Protein AF-0000000075455427 (afdb_homodimer)

Secondary structure (DSSP, 8-state):
--SGGGT---S---BS-PPPPSB--HHHHHHHHHHHHHHHHHHH--PPPPSS--TTHHHHHHHHHHHHHH-HHHHHHHHHHHHHHHHHHHHHHHHHS-BSS-------HHHHHHHHS-----THHHHHTTS--SS---BSS---HHHHHHHHTT-EEEE-SSS-BTTTB-EEE--HHHH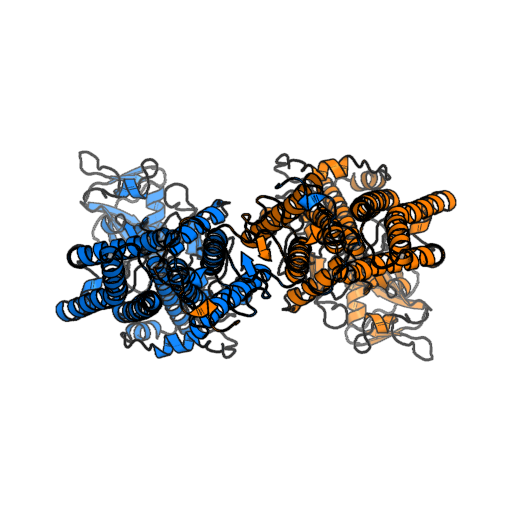HHHHHH-GGGS----HHHHHHH----HHHHHHHHHHHHHHHHHHHHHHHTTPPPPHHHHHHHHHHHHHHHHHHHTTTSPS--S-PEEE-SHHHHHHHHHHHHHSEEEEEETTTTEEEE---GGGGEEEEEGGG-----B---TT-SEEEE-TT-EEEETTEEEEE------TTHHHHH-STT--GGGSPPPTTS-EEEEHHHHHHHHHHHHHHTT-SS-SS-SSPPEE-SSS--TTTT---HHHHHHHHHHHHHHHHHHHGGGGGGTT---SSHHHHHHHHHHHHHHHHHHHHHHHHHHHHHHHHGGGGGTSSHHHHHHHHHHHHHHHHHHHHHHHHHHHHHHHHGGGGB-GGGGBPPTTGGGS--B-/--SGGGT---S---BS-PPPPSB--HHHHHHHHHHHHHHHHHHH--PPPPSS--TTHHHHHHHHHHHHHH-HHHHHHHHHHHHHHHHHHHHHHHHHS-BSS-------HHHHHHHHS-----THHHHHTTS--SS---BSS---HHHHHHHHTT-EEEE-SSS-BTTTB-EEE--HHHHHHHHHH-GGGS----HHHHHHH----HHHHHHHHHHHHHHHHHHHHHHHTTPPPPHHHHHHHHHHHHHHHHHHHTTTS-S--S-PEEE-SHHHHHHHHHHHHHSEEEEEETTTTEEEE---GGGGEEEEEGGG-----B---TT-SEEEE-TT-EEEETTEEEEE------TTHHHHH-STT--GGGSPPPTTS-EEEEHHHHHHHHHHHHHHTT-SS-SS-SS--EE-SSS--TTTT---HHHHHHHHHHHHHHHHHHHGGGGGGTT---SSHHHHHHHHHHHHHHHHHHHHHHHHHHHHHHHHGGGGGTSSHHHHHHHHHHHHHHHHHHHHHHHHHHHHHHHHGGGGB-GGGGBPPTTGGGS--B-

Radius of gyration: 35.66 Å; Cα contacts (8 Å, |Δi|>4): 1763; chains: 2; bounding box: 95×101×73 Å

Sequence (1094 aa):
MCTLAARNASAADTGPWRPDPTFRGTWGIISTCLSTLVICVWSAIHVDIPPRHQKRSFVVKVRWLIIGLFAPDVLLYTALCQAFWGWELSRNMSAGLVAEQSAASRVTWQERLWRSIRWSAGSRLKAGIGRTLTGSSIRKNAWTLTHGYYAAMGGFILDSSSTPVFGTETRLVLSHNMMAIIVKNVPDLIPDIPEDRIRQQSKSNELAKALLVLQLVYFSTSCAARLAQELPLSLLEIWTLAHALGAIFVYVIWWKKPYDIPEPTLIMGDRAHEFAAYFQVIGLPTIPIVAGIHPFSGYAEKDYLRVAPCELLEDTGIIPDEEQMTVKLLPGESIQLEGYTFAIRAKEADPFGRRVFGTTHCPWYAQERDSDGSVSISRADILRWRLAARAAARISESWWPTDVVRYTKAGGLGASEGIPSAQALTILGIFATLLIAYALPHFLGWSAAFPTPVERMLWRVGSIVVGVFPITIYAILILMFLINGCSFLVEDVNYVLFGFFSLCFPFIALYIFANMFTLVESLRQLFHLPDGAFLLPEFSAYFPHFAMCTLAARNASAADTGPWRPDPTFRGTWGIISTCLSTLVICVWSAIHVDIPPRHQKRSFVVKVRWLIIGLFAPDVLLYTALCQAFWGWELSRNMSAGLVAEQSAASRVTWQERLWRSIRWSAGSRLKAGIGRTLTGSSIRKNAWTLTHGYYAAMGGFILDSSSTPVFGTETRLVLSHNMMAIIVKNVPDLIPDIPEDRIRQQSKSNELAKALLVLQLVYFSTSCAARLAQELPLSLLEIWTLAHALGAIFVYVIWWKKPYDIPEPTLIMGDRAHEFAAYFQVIGLPTIPIVAGIHPFSGYAEKDYLRVAPCELLEDTGIIPDEEQMTVKLLPGESIQLEGYTFAIRAKEADPFGRRVFGTTHCPWYAQERDSDGSVSISRADILRWRLAARAAARISESWWPTDVVRYTKAGGLGASEGIPSAQALTILGIFATLLIAYALPHFLGWSAAFPTPVERMLWRVGSIVVGVFPITIYAILILMFLINGCSFLVEDVNYVLFGFFSLCFPFIALYIFANMFTLVESLRQLFHLPDGAFLLPEFSAYFPHFA

Organism: Phanerochaete carnosa (strain HHB-10118-sp) (NCBI:txid650164)

pLDDT: mean 81.15, std 17.14, range [20.75, 97.12]

Structure (mmCIF, N/CA/C/O backbone):
data_AF-0000000075455427-model_v1
#
loop_
_entity.id
_entity.type
_entity.pdbx_description
1 polymer 'Uncharacterized protein'
#
loop_
_atom_site.group_PDB
_atom_site.id
_atom_site.type_symbol
_atom_site.label_atom_id
_atom_site.label_alt_id
_atom_site.label_comp_id
_atom_site.label_asym_id
_atom_site.label_entity_id
_atom_site.label_seq_id
_atom_site.pdbx_PDB_ins_code
_atom_site.Cartn_x
_atom_site.Cartn_y
_atom_site.Cartn_z
_atom_site.occupancy
_atom_site.B_iso_or_equiv
_atom_site.auth_seq_id
_atom_site.auth_comp_id
_atom_site.auth_asym_id
_atom_site.auth_atom_id
_atom_site.pdbx_PDB_model_num
ATOM 1 N N . MET A 1 1 ? 1.681 57.906 9.289 1 20.75 1 MET A N 1
ATOM 2 C CA . MET A 1 1 ? 2.23 57.531 10.586 1 20.75 1 MET A CA 1
ATOM 3 C C . MET A 1 1 ? 2.721 56.094 10.57 1 20.75 1 MET A C 1
ATOM 5 O O . MET A 1 1 ? 3.23 55.594 11.57 1 20.75 1 MET A O 1
ATOM 9 N N . CYS A 1 2 ? 2.203 55.188 9.617 1 23.89 2 CYS A N 1
ATOM 10 C CA . CYS A 1 2 ? 2.406 53.781 9.258 1 23.89 2 CYS A CA 1
ATOM 11 C C . CYS A 1 2 ? 3.84 53.562 8.805 1 23.89 2 CYS A C 1
ATOM 13 O O . CYS A 1 2 ? 4.27 52.406 8.68 1 23.89 2 CYS A O 1
ATOM 15 N N . THR A 1 3 ? 4.473 54.594 8.234 1 27.95 3 THR A N 1
ATOM 16 C CA . THR A 1 3 ? 5.766 54.656 7.566 1 27.95 3 THR A CA 1
ATOM 17 C C . THR A 1 3 ? 6.902 54.531 8.578 1 27.95 3 THR A C 1
ATOM 19 O O . THR A 1 3 ? 7.996 54.094 8.242 1 27.95 3 THR A O 1
ATOM 22 N N . LEU A 1 4 ? 6.75 55.281 9.703 1 26.27 4 LEU A N 1
ATOM 23 C CA . LEU A 1 4 ? 7.852 55.594 10.609 1 26.27 4 LEU A CA 1
ATOM 24 C C . LEU A 1 4 ? 8.266 54.375 11.414 1 26.27 4 LEU A C 1
ATOM 26 O O . LEU A 1 4 ? 9.375 54.344 11.945 1 26.27 4 LEU A O 1
ATOM 30 N N . ALA A 1 5 ? 7.234 53.562 11.875 1 31.56 5 ALA A N 1
ATOM 31 C CA . ALA A 1 5 ? 7.547 52.531 12.859 1 31.56 5 ALA A CA 1
ATOM 32 C C . ALA A 1 5 ? 8.484 51.469 12.273 1 31.56 5 ALA A C 1
ATOM 34 O O . ALA A 1 5 ? 8.875 50.531 12.961 1 31.56 5 ALA A O 1
ATOM 35 N N . ALA A 1 6 ? 8.82 51.406 10.938 1 33.41 6 ALA A N 1
ATOM 36 C CA . ALA A 1 6 ? 9.711 50.5 10.219 1 33.41 6 ALA A CA 1
ATOM 37 C C . ALA A 1 6 ? 11.172 50.75 10.578 1 33.41 6 ALA A C 1
ATOM 39 O O . ALA A 1 6 ? 12.023 49.875 10.422 1 33.41 6 ALA A O 1
ATOM 40 N N . ARG A 1 7 ? 11.625 52.031 10.68 1 31.42 7 ARG A N 1
ATOM 41 C CA . ARG A 1 7 ? 13.016 52.438 10.617 1 31.42 7 ARG A CA 1
ATOM 42 C C . ARG A 1 7 ? 13.766 52.031 11.883 1 31.42 7 ARG A C 1
ATOM 44 O O . ARG A 1 7 ? 14.961 51.75 11.836 1 31.42 7 ARG A O 1
ATOM 51 N N . ASN A 1 8 ? 13.305 52.594 13.039 1 27.8 8 ASN A N 1
ATOM 52 C CA . ASN A 1 8 ? 14.164 52.562 14.219 1 27.8 8 ASN A CA 1
ATOM 53 C C . ASN A 1 8 ? 14.281 51.156 14.797 1 27.8 8 ASN A C 1
ATOM 55 O O . ASN A 1 8 ? 13.906 50.938 15.945 1 27.8 8 ASN A O 1
ATOM 59 N N . ALA A 1 9 ? 13.836 50.125 14.148 1 33.12 9 ALA A N 1
ATOM 60 C CA . ALA A 1 9 ? 14.055 48.75 14.609 1 33.12 9 ALA A CA 1
ATOM 61 C C . ALA A 1 9 ? 15.523 48.5 14.906 1 33.12 9 ALA A C 1
ATOM 63 O O . ALA A 1 9 ? 16.312 48.281 13.992 1 33.12 9 ALA A O 1
ATOM 64 N N . SER A 1 10 ? 16.219 49.375 15.719 1 31.14 10 SER A N 1
ATOM 65 C CA . SER A 1 10 ? 17.594 49.406 16.203 1 31.14 10 SER A CA 1
ATOM 66 C C . SER A 1 10 ? 18.125 48 16.453 1 31.14 10 SER A C 1
ATOM 68 O O . SER A 1 10 ? 17.828 47.094 15.672 1 31.14 10 SER A O 1
ATOM 70 N N . ALA A 1 11 ? 18.891 47.969 17.75 1 37.75 11 ALA A N 1
ATOM 71 C CA . ALA A 1 11 ? 19.719 46.906 18.328 1 37.75 11 ALA A CA 1
ATOM 72 C C . ALA A 1 11 ? 18.984 45.562 18.312 1 37.75 11 ALA A C 1
ATOM 74 O O . ALA A 1 11 ? 17.797 45.5 18.641 1 37.75 11 ALA A O 1
ATOM 75 N N . ALA A 1 12 ? 19.438 44.594 17.547 1 41.56 12 ALA A N 1
ATOM 76 C CA . ALA A 1 12 ? 19.109 43.219 17.25 1 41.56 12 ALA A CA 1
ATOM 77 C C . ALA A 1 12 ? 18.641 42.469 18.516 1 41.56 12 ALA A C 1
ATOM 79 O O . ALA A 1 12 ? 19.469 42 19.297 1 41.56 12 ALA A O 1
ATOM 80 N N . ASP A 1 13 ? 17.828 42.969 19.312 1 41.59 13 ASP A N 1
ATOM 81 C CA . ASP A 1 13 ? 17.391 42.219 20.469 1 41.59 13 ASP A CA 1
ATOM 82 C C . ASP A 1 13 ? 17.031 40.781 20.094 1 41.59 13 ASP A C 1
ATOM 84 O O . ASP A 1 13 ? 16.031 40.531 19.422 1 41.59 13 ASP A O 1
ATOM 88 N N . THR A 1 14 ? 17.953 39.969 19.562 1 53.28 14 THR A N 1
ATOM 89 C CA . THR A 1 14 ? 17.891 38.531 19.422 1 53.28 14 THR A CA 1
ATOM 90 C C . THR A 1 14 ? 17.234 37.906 20.641 1 53.28 14 THR A C 1
ATOM 92 O O . THR A 1 14 ? 17.625 38.188 21.781 1 53.28 14 THR A O 1
ATOM 95 N N . GLY A 1 15 ? 16 38 20.828 1 59.16 15 GLY A N 1
ATOM 96 C CA . GLY A 1 15 ? 15.273 37.531 22 1 59.16 15 GLY A CA 1
ATOM 97 C C . GLY A 1 15 ? 15.133 36.031 22.062 1 59.16 15 GLY A C 1
ATOM 98 O O . GLY A 1 15 ? 15.336 35.344 21.062 1 59.16 15 GLY A O 1
ATOM 99 N N . PRO A 1 16 ? 14.984 35.5 23.391 1 77.19 16 PRO A N 1
ATOM 100 C CA . PRO A 1 16 ? 14.703 34.156 23.875 1 77.19 16 PRO A CA 1
ATOM 101 C C . PRO A 1 16 ? 13.523 33.5 23.172 1 77.19 16 PRO A C 1
ATOM 103 O O . PRO A 1 16 ? 12.945 34.062 22.25 1 77.19 16 PRO A O 1
ATOM 106 N N . TRP A 1 17 ? 12.992 32.5 23.578 1 85.31 17 TRP A N 1
ATOM 107 C CA . TRP A 1 17 ? 11.828 31.719 23.156 1 85.31 17 TRP A CA 1
ATOM 108 C C . TRP A 1 17 ? 10.625 32.625 22.922 1 85.31 17 TRP A C 1
ATOM 110 O O . TRP A 1 17 ? 10.234 33.375 23.812 1 85.31 17 TRP A O 1
ATOM 120 N N . ARG A 1 18 ? 10.195 32.781 21.641 1 88.94 18 ARG A N 1
ATOM 121 C CA . ARG A 1 18 ? 8.977 33.531 21.312 1 88.94 18 ARG A CA 1
ATOM 122 C C . ARG A 1 18 ? 7.762 32.625 21.281 1 88.94 18 ARG A C 1
ATOM 124 O O . ARG A 1 18 ? 7.746 31.625 20.547 1 88.94 18 ARG A O 1
ATOM 131 N N . PRO A 1 19 ? 6.754 32.906 22.109 1 87.62 19 PRO A N 1
ATOM 132 C CA . PRO A 1 19 ? 5.566 32.062 22.156 1 87.62 19 PRO A CA 1
ATOM 133 C C . PRO A 1 19 ? 4.73 32.156 20.875 1 87.62 19 PRO A C 1
ATOM 135 O O . PRO A 1 19 ? 4.738 33.188 20.203 1 87.62 19 PRO A O 1
ATOM 138 N N . ASP A 1 20 ? 4.008 31.078 20.547 1 89.25 20 ASP A N 1
ATOM 139 C CA . ASP A 1 20 ? 3.084 31.031 19.422 1 89.25 20 ASP A CA 1
ATOM 140 C C . ASP A 1 20 ? 1.832 31.859 19.703 1 89.25 20 ASP A C 1
ATOM 142 O O . ASP A 1 20 ? 1.546 32.188 20.844 1 89.25 20 ASP A O 1
ATOM 146 N N . PRO A 1 21 ? 1.186 32.188 18.594 1 88.12 21 PRO A N 1
ATOM 147 C CA . PRO A 1 21 ? -0.039 32.938 18.797 1 88.12 21 PRO A CA 1
ATOM 148 C C . PRO A 1 21 ? -1.06 32.219 19.672 1 88.12 21 PRO A C 1
ATOM 150 O O . PRO A 1 21 ? -1.146 31 19.625 1 88.12 21 PRO A O 1
ATOM 153 N N . THR A 1 22 ? -1.813 32.969 20.359 1 88.38 22 THR A N 1
ATOM 154 C CA . THR A 1 22 ? -2.787 32.406 21.297 1 88.38 22 THR A CA 1
ATOM 155 C C . THR A 1 22 ? -4.195 32.5 20.703 1 88.38 22 THR A C 1
ATOM 157 O O . THR A 1 22 ? -5.176 32.25 21.406 1 88.38 22 THR A O 1
ATOM 160 N N . PHE A 1 23 ? -4.316 32.906 19.547 1 90.06 23 PHE A N 1
ATOM 161 C CA . PHE A 1 23 ? -5.617 33 18.891 1 90.06 23 PHE A CA 1
ATOM 162 C C . PHE A 1 23 ? -5.551 32.406 17.484 1 90.06 23 PHE A C 1
ATOM 164 O O . PHE A 1 23 ? -4.465 32.156 16.969 1 90.06 23 PHE A O 1
ATOM 171 N N . ARG A 1 24 ? -6.711 32.125 16.953 1 89.62 24 ARG A N 1
ATOM 172 C CA . ARG A 1 24 ? -6.863 31.625 15.586 1 89.62 24 ARG A CA 1
ATOM 173 C C . ARG A 1 24 ? -7.922 32.406 14.828 1 89.62 24 ARG A C 1
ATOM 175 O O . ARG A 1 24 ? -8.758 33.094 15.438 1 89.62 24 ARG A O 1
ATOM 182 N N . GLY A 1 25 ? -7.746 32.375 13.547 1 90.94 25 GLY A N 1
ATOM 183 C CA . GLY A 1 25 ? -8.734 33.062 12.719 1 90.94 25 GLY A CA 1
ATOM 184 C C . GLY A 1 25 ? -9.812 32.125 12.195 1 90.94 25 GLY A C 1
ATOM 185 O O . GLY A 1 25 ? -9.852 30.938 12.57 1 90.94 25 GLY A O 1
ATOM 186 N N . THR A 1 26 ? -10.727 32.688 11.406 1 92.69 26 THR A N 1
ATOM 187 C CA . THR A 1 26 ? -11.812 31.906 10.812 1 92.69 26 THR A CA 1
ATOM 188 C C . THR A 1 26 ? -11.266 30.812 9.906 1 92.69 26 THR A C 1
ATOM 190 O O . THR A 1 26 ? -11.734 29.672 9.938 1 92.69 26 THR A O 1
ATOM 193 N N . TRP A 1 27 ? -10.258 31.125 9.188 1 90.94 27 TRP A N 1
ATOM 194 C CA . TRP A 1 27 ? -9.656 30.141 8.305 1 90.94 27 TRP A CA 1
ATOM 195 C C . TRP A 1 27 ? -9.008 29.016 9.102 1 90.94 27 TRP A C 1
ATOM 197 O O . TRP A 1 27 ? -9.062 27.844 8.695 1 90.94 27 TRP A O 1
ATOM 207 N N . GLY A 1 28 ? -8.406 29.375 10.141 1 90.75 28 GLY A N 1
ATOM 208 C CA . GLY A 1 28 ? -7.809 28.359 10.992 1 90.75 28 GLY A CA 1
ATOM 209 C C . GLY A 1 28 ? -8.805 27.312 11.469 1 90.75 28 GLY A C 1
ATOM 210 O O . GLY A 1 28 ? -8.492 26.125 11.508 1 90.75 28 GLY A O 1
ATOM 211 N N . ILE A 1 29 ? -9.969 27.766 11.773 1 93.31 29 ILE A N 1
ATOM 212 C CA . ILE A 1 29 ? -11.023 26.859 12.211 1 93.31 29 ILE A CA 1
ATOM 213 C C . ILE A 1 29 ? -11.453 25.984 11.039 1 93.31 29 ILE A C 1
ATOM 215 O O . ILE A 1 29 ? -11.539 24.75 11.18 1 93.31 29 ILE A O 1
ATOM 219 N N . ILE A 1 30 ? -11.625 26.594 9.867 1 93.75 30 ILE A N 1
ATOM 220 C CA . ILE A 1 30 ? -12.094 25.875 8.688 1 93.75 30 ILE A CA 1
ATOM 221 C C . ILE A 1 30 ? -11.055 24.828 8.281 1 93.75 30 ILE A C 1
ATOM 223 O O . ILE A 1 30 ? -11.391 23.656 8.062 1 93.75 30 ILE A O 1
ATOM 227 N N . SER A 1 31 ? -9.812 25.203 8.227 1 91.81 31 SER A N 1
ATOM 228 C CA . SER A 1 31 ? -8.75 24.344 7.73 1 91.81 31 SER A CA 1
ATOM 229 C C . SER A 1 31 ? -8.516 23.156 8.672 1 91.81 31 SER A C 1
ATOM 231 O O . SER A 1 31 ? -8.312 22.031 8.219 1 91.81 31 SER A O 1
ATOM 233 N N . THR A 1 32 ? -8.539 23.391 9.922 1 92.25 32 THR A N 1
ATOM 234 C CA . THR A 1 32 ? -8.336 22.312 10.891 1 92.25 32 THR A CA 1
ATOM 235 C C . THR A 1 32 ? -9.484 21.312 10.836 1 92.25 32 THR A C 1
ATOM 237 O O . THR A 1 32 ? -9.258 20.109 10.875 1 92.25 32 THR A O 1
ATOM 240 N N . CYS A 1 33 ? -10.648 21.812 10.734 1 94.81 33 CYS A N 1
ATOM 241 C CA . CYS A 1 33 ? -11.812 20.922 10.664 1 94.81 33 CYS A CA 1
ATOM 242 C C . CYS A 1 33 ? -11.82 20.141 9.352 1 94.81 33 CYS A C 1
ATOM 244 O O . CYS A 1 33 ? -12.047 18.938 9.352 1 94.81 33 CYS A O 1
ATOM 246 N N . LEU A 1 34 ? -11.547 20.859 8.281 1 92.69 34 LEU A N 1
ATOM 247 C CA . LEU A 1 34 ? -11.547 20.203 6.98 1 92.69 34 LEU A CA 1
ATOM 248 C C . LEU A 1 34 ? -10.461 19.125 6.906 1 92.69 34 LEU A C 1
ATOM 250 O O . LEU A 1 34 ? -10.703 18.031 6.414 1 92.69 34 LEU A O 1
ATOM 254 N N . SER A 1 35 ? -9.266 19.469 7.371 1 91.44 35 SER A N 1
ATOM 255 C CA . SER A 1 35 ? -8.172 18.5 7.344 1 91.44 35 SER A CA 1
ATOM 256 C C . SER A 1 35 ? -8.484 17.297 8.219 1 91.44 35 SER A C 1
ATOM 258 O O . SER A 1 35 ? -8.219 16.156 7.828 1 91.44 35 SER A O 1
ATOM 260 N N . THR A 1 36 ? -9.062 17.531 9.328 1 93.31 36 THR A N 1
ATOM 261 C CA . THR A 1 36 ? -9.43 16.438 10.219 1 93.31 36 THR A CA 1
ATOM 262 C C . THR A 1 36 ? -10.469 15.539 9.562 1 93.31 36 THR A C 1
ATOM 264 O O . THR A 1 36 ? -10.352 14.32 9.594 1 93.31 36 THR A O 1
ATOM 267 N N . LEU A 1 37 ? -11.406 16.188 8.945 1 94.06 37 LEU A N 1
ATOM 268 C CA . LEU A 1 37 ? -12.477 15.43 8.297 1 94.06 37 LEU A CA 1
ATOM 269 C C . LEU A 1 37 ? -11.922 14.57 7.168 1 94.06 37 LEU A C 1
ATOM 271 O O . LEU A 1 37 ? -12.211 13.367 7.102 1 94.06 37 LEU A O 1
ATOM 275 N N . VAL A 1 38 ? -11.141 15.117 6.367 1 91.5 38 VAL A N 1
ATOM 276 C CA . VAL A 1 38 ? -10.625 14.422 5.191 1 91.5 38 VAL A CA 1
ATOM 277 C C . VAL A 1 38 ? -9.711 13.281 5.629 1 91.5 38 VAL A C 1
ATOM 279 O O . VAL A 1 38 ? -9.82 12.164 5.121 1 91.5 38 VAL A O 1
ATOM 282 N N . ILE A 1 39 ? -8.859 13.508 6.605 1 90.62 39 ILE A N 1
ATOM 283 C CA . ILE A 1 39 ? -7.918 12.5 7.062 1 90.62 39 ILE A CA 1
ATOM 284 C C . ILE A 1 39 ? -8.672 11.344 7.727 1 90.62 39 ILE A C 1
ATOM 286 O O . ILE A 1 39 ? -8.383 10.18 7.465 1 90.62 39 ILE A O 1
ATOM 290 N N . CYS A 1 40 ? -9.633 11.68 8.461 1 91.88 40 CYS A N 1
ATOM 291 C CA . CYS A 1 40 ? -10.367 10.648 9.18 1 91.88 40 CYS A CA 1
ATOM 292 C C . CYS A 1 40 ? -11.195 9.797 8.227 1 91.88 40 CYS A C 1
ATOM 294 O O . CYS A 1 40 ? -11.133 8.57 8.273 1 91.88 40 CYS A O 1
ATOM 296 N N . VAL A 1 41 ? -11.906 10.445 7.363 1 93.31 41 VAL A N 1
ATOM 297 C CA . VAL A 1 41 ? -12.805 9.711 6.477 1 93.31 41 VAL A CA 1
ATOM 298 C C . VAL A 1 41 ? -11.992 8.945 5.441 1 93.31 41 VAL A C 1
ATOM 300 O O . VAL A 1 41 ? -12.25 7.766 5.188 1 93.31 41 VAL A O 1
ATOM 303 N N . TRP A 1 42 ? -11.008 9.516 4.93 1 91.12 42 TRP A N 1
ATOM 304 C CA . TRP A 1 42 ? -10.18 8.852 3.926 1 91.12 42 TRP A CA 1
ATOM 305 C C . TRP A 1 42 ? -9.539 7.594 4.496 1 91.12 42 TRP A C 1
ATOM 307 O O . TRP A 1 42 ? -9.477 6.562 3.824 1 91.12 42 TRP A O 1
ATOM 317 N N . SER A 1 43 ? -9.07 7.695 5.699 1 89.69 43 SER A N 1
ATOM 318 C CA . SER A 1 43 ? -8.359 6.578 6.32 1 89.69 43 SER A CA 1
ATOM 319 C C . SER A 1 43 ? -9.32 5.438 6.66 1 89.69 43 SER A C 1
ATOM 321 O O . SER A 1 43 ? -8.906 4.277 6.715 1 89.69 43 SER A O 1
ATOM 323 N N . ALA A 1 44 ? -10.516 5.773 6.824 1 91.19 44 ALA A N 1
ATOM 324 C CA . ALA A 1 44 ? -11.484 4.762 7.215 1 91.19 44 ALA A CA 1
ATOM 325 C C . ALA A 1 44 ? -12.016 4.004 6 1 91.19 44 ALA A C 1
ATOM 327 O O . ALA A 1 44 ? -12.5 2.879 6.121 1 91.19 44 ALA A O 1
ATOM 328 N N . ILE A 1 45 ? -11.891 4.559 4.871 1 91.19 45 ILE A N 1
ATOM 329 C CA . ILE A 1 45 ? -12.523 4.008 3.678 1 91.19 45 ILE A CA 1
ATOM 330 C C . ILE A 1 45 ? -11.656 2.889 3.105 1 91.19 45 ILE A C 1
ATOM 332 O O . ILE A 1 45 ? -10.492 3.109 2.768 1 91.19 45 ILE A O 1
ATOM 336 N N . HIS A 1 46 ? -12.156 1.734 3.109 1 90.44 46 HIS A N 1
ATOM 337 C CA . HIS A 1 46 ? -11.609 0.581 2.4 1 90.44 46 HIS A CA 1
ATOM 338 C C . HIS A 1 46 ? -12.453 0.235 1.179 1 90.44 46 HIS A C 1
ATOM 340 O O . HIS A 1 46 ? -13.562 -0.293 1.313 1 90.44 46 HIS A O 1
ATOM 346 N N . VAL A 1 47 ? -11.961 0.494 0.068 1 88.81 47 VAL A N 1
ATOM 347 C CA . VAL A 1 47 ? -12.75 0.305 -1.146 1 88.81 47 VAL A CA 1
ATOM 348 C C . VAL A 1 47 ? -12.742 -1.169 -1.545 1 88.81 47 VAL A C 1
ATOM 350 O O . VAL A 1 47 ? -11.797 -1.897 -1.232 1 88.81 47 VAL A O 1
ATOM 353 N N . ASP A 1 48 ? -13.789 -1.542 -2.201 1 89.62 48 ASP A N 1
ATOM 354 C CA . ASP A 1 48 ? -13.898 -2.908 -2.707 1 89.62 48 ASP A CA 1
ATOM 355 C C . ASP A 1 48 ? -12.93 -3.139 -3.867 1 89.62 48 ASP A C 1
ATOM 357 O O . ASP A 1 48 ? -12.438 -2.186 -4.473 1 89.62 48 ASP A O 1
ATOM 361 N N . ILE A 1 49 ? -12.703 -4.422 -4.156 1 88.75 49 ILE A N 1
ATOM 362 C CA . ILE A 1 49 ? -11.734 -4.805 -5.18 1 88.75 49 ILE A CA 1
ATOM 363 C C . ILE A 1 49 ? -12.383 -4.707 -6.562 1 88.75 49 ILE A C 1
ATOM 365 O O . ILE A 1 49 ? -13.438 -5.293 -6.801 1 88.75 49 ILE A O 1
ATOM 369 N N . PRO A 1 50 ? -11.797 -3.924 -7.414 1 82.94 50 PRO A N 1
ATOM 370 C CA . PRO A 1 50 ? -12.32 -3.914 -8.781 1 82.94 50 PRO A CA 1
ATOM 371 C C . PRO A 1 50 ? -12.078 -5.23 -9.516 1 82.94 50 PRO A C 1
ATOM 373 O O . PRO A 1 50 ? -11.078 -5.902 -9.266 1 82.94 50 PRO A O 1
ATOM 376 N N . PRO A 1 51 ? -13.008 -5.602 -10.375 1 78.5 51 PRO A N 1
ATOM 377 C CA . PRO A 1 51 ? -12.828 -6.863 -11.094 1 78.5 51 PRO A CA 1
ATOM 378 C C . PRO A 1 51 ? -11.555 -6.879 -11.945 1 78.5 51 PRO A C 1
ATOM 380 O O . PRO A 1 51 ? -10.938 -7.93 -12.117 1 78.5 51 PRO A O 1
ATOM 383 N N . ARG A 1 52 ? -11.258 -5.715 -12.555 1 74.94 52 ARG A N 1
ATOM 384 C CA . ARG A 1 52 ? -10.016 -5.598 -13.312 1 74.94 52 ARG A CA 1
ATOM 385 C C . ARG A 1 52 ? -9.188 -4.41 -12.828 1 74.94 52 ARG A C 1
ATOM 387 O O . ARG A 1 52 ? -9.734 -3.434 -12.312 1 74.94 52 ARG A O 1
ATOM 394 N N . HIS A 1 53 ? -7.863 -4.715 -12.852 1 63.56 53 HIS A N 1
ATOM 395 C CA . HIS A 1 53 ? -6.965 -3.66 -12.398 1 63.56 53 HIS A CA 1
ATOM 396 C C . HIS A 1 53 ? -7.191 -2.369 -13.172 1 63.56 53 HIS A C 1
ATOM 398 O O . HIS A 1 53 ? -7.191 -2.375 -14.406 1 63.56 53 HIS A O 1
ATOM 404 N N . GLN A 1 54 ? -7.957 -1.434 -12.719 1 59.97 54 GLN A N 1
ATOM 405 C CA . GLN A 1 54 ? -8.094 -0.167 -13.43 1 59.97 54 GLN A CA 1
ATOM 406 C C . GLN A 1 54 ? -7.648 1.004 -12.562 1 59.97 54 GLN A C 1
ATOM 408 O O . GLN A 1 54 ? -7.672 0.917 -11.328 1 59.97 54 GLN A O 1
ATOM 413 N N . LYS A 1 55 ? -6.879 2.039 -13.125 1 56.94 55 LYS A N 1
ATOM 414 C CA . LYS A 1 55 ? -6.57 3.348 -12.555 1 56.94 55 LYS A CA 1
ATOM 415 C C . LYS A 1 55 ? -7.77 3.92 -11.805 1 56.94 55 LYS A C 1
ATOM 417 O O . LYS A 1 55 ? -7.617 4.812 -10.969 1 56.94 55 LYS A O 1
ATOM 422 N N . ARG A 1 56 ? -8.812 3.223 -11.812 1 61 56 ARG A N 1
ATOM 423 C CA . ARG A 1 56 ? -10.117 3.713 -11.375 1 61 56 ARG A CA 1
ATOM 424 C C . ARG A 1 56 ? -10.281 3.57 -9.867 1 61 56 ARG A C 1
ATOM 426 O O . ARG A 1 56 ? -11.18 4.18 -9.273 1 61 56 ARG A O 1
ATOM 433 N N . SER A 1 57 ? -9.234 3.041 -9.203 1 73.12 57 SER A N 1
ATOM 434 C CA . SER A 1 57 ? -9.422 2.811 -7.773 1 73.12 57 SER A CA 1
ATOM 435 C C . SER A 1 57 ? -9.367 4.117 -6.992 1 73.12 57 SER A C 1
ATOM 437 O O . SER A 1 57 ? -10.102 4.297 -6.02 1 73.12 57 SER A O 1
ATOM 439 N N . PHE A 1 58 ? -8.758 5.152 -7.602 1 76.81 58 PHE A N 1
ATOM 440 C CA . PHE A 1 58 ? -8.656 6.43 -6.902 1 76.81 58 PHE A CA 1
ATOM 441 C C . PHE A 1 58 ? -9.969 7.199 -6.98 1 76.81 58 PHE A C 1
ATOM 443 O O . PHE A 1 58 ? -10.406 7.785 -5.992 1 76.81 58 PHE A O 1
ATOM 450 N N . VAL A 1 59 ? -10.57 7.152 -8.086 1 83.06 59 VAL A N 1
ATOM 451 C CA . VAL A 1 59 ? -11.828 7.863 -8.297 1 83.06 59 VAL A CA 1
ATOM 452 C C . VAL A 1 59 ? -12.914 7.262 -7.414 1 83.06 59 VAL A C 1
ATOM 454 O O . VAL A 1 59 ? -13.734 7.988 -6.84 1 83.06 59 VAL A O 1
ATOM 457 N N . VAL A 1 60 ? -12.906 5.988 -7.316 1 86 60 VAL A N 1
ATOM 458 C CA . VAL A 1 60 ? -13.891 5.309 -6.477 1 86 60 VAL A CA 1
ATOM 459 C C . VAL A 1 60 ? -13.688 5.707 -5.016 1 86 60 VAL A C 1
ATOM 461 O O . VAL A 1 60 ? -14.648 5.949 -4.293 1 86 60 VAL A O 1
ATOM 464 N N . LYS A 1 61 ? -12.492 5.844 -4.648 1 87.81 61 LYS A N 1
ATOM 465 C CA . LYS A 1 61 ? -12.203 6.215 -3.266 1 87.81 61 LYS A CA 1
ATOM 466 C C . LYS A 1 61 ? -12.625 7.656 -2.984 1 87.81 61 LYS A C 1
ATOM 468 O O . LYS A 1 61 ? -13.117 7.961 -1.896 1 87.81 61 LYS A O 1
ATOM 473 N N . VAL A 1 62 ? -12.438 8.539 -3.941 1 89.88 62 VAL A N 1
ATOM 474 C CA . VAL A 1 62 ? -12.859 9.93 -3.803 1 89.88 62 VAL A CA 1
ATOM 475 C C . VAL A 1 62 ? -14.375 10 -3.693 1 89.88 62 VAL A C 1
ATOM 477 O O . VAL A 1 62 ? -14.914 10.789 -2.908 1 89.88 62 VAL A O 1
ATOM 480 N N . ARG A 1 63 ? -15 9.195 -4.449 1 89.75 63 ARG A N 1
ATOM 481 C CA . ARG A 1 63 ? -16.453 9.156 -4.363 1 89.75 63 ARG A CA 1
ATOM 482 C C . ARG A 1 63 ? -16.906 8.711 -2.975 1 89.75 63 ARG A C 1
ATOM 484 O O . ARG A 1 63 ? -17.844 9.289 -2.404 1 89.75 63 ARG A O 1
ATOM 491 N N . TRP A 1 64 ? -16.234 7.766 -2.455 1 91.06 64 TRP A N 1
ATOM 492 C CA . TRP A 1 64 ? -16.578 7.289 -1.119 1 91.06 64 TRP A CA 1
ATOM 493 C C . TRP A 1 64 ? -16.234 8.336 -0.064 1 91.06 64 TRP A C 1
ATOM 495 O O . TRP A 1 64 ? -16.906 8.438 0.965 1 91.06 64 TRP A O 1
ATOM 505 N N . LEU A 1 65 ? -15.164 9.102 -0.356 1 93.12 65 LEU A N 1
ATOM 506 C CA . LEU A 1 65 ? -14.844 10.211 0.54 1 93.12 65 LEU A CA 1
ATOM 507 C C . LEU A 1 65 ? -15.992 11.211 0.594 1 93.12 65 LEU A C 1
ATOM 509 O O . LEU A 1 65 ? -16.391 11.648 1.677 1 93.12 65 LEU A O 1
ATOM 513 N N . ILE A 1 66 ? -16.516 11.508 -0.514 1 92.75 66 ILE A N 1
ATOM 514 C CA . ILE A 1 66 ? -17.625 12.453 -0.604 1 92.75 66 ILE A CA 1
ATOM 515 C C . ILE A 1 66 ? -18.859 11.883 0.105 1 92.75 66 ILE A C 1
ATOM 517 O O . ILE A 1 66 ? -19.516 12.578 0.875 1 92.75 66 ILE A O 1
ATOM 521 N N . ILE A 1 67 ? -19.047 10.641 -0.065 1 91.56 67 ILE A N 1
ATOM 522 C CA . ILE A 1 67 ? -20.172 9.992 0.591 1 91.56 67 ILE A CA 1
ATOM 523 C C . ILE A 1 67 ? -19.953 9.984 2.102 1 91.56 67 ILE A C 1
ATOM 525 O O . ILE A 1 67 ? -20.891 10.25 2.873 1 91.56 67 ILE A O 1
ATOM 529 N N . GLY A 1 68 ? -18.781 9.711 2.473 1 91.31 68 GLY A N 1
ATOM 530 C CA . GLY A 1 68 ? -18.484 9.688 3.895 1 91.31 68 GLY A CA 1
ATOM 531 C C . GLY A 1 68 ? -18.641 11.047 4.555 1 91.31 68 GLY A C 1
ATOM 532 O O . GLY A 1 68 ? -19 11.133 5.734 1 91.31 68 GLY A O 1
ATOM 533 N N . LEU A 1 69 ? -18.422 12.055 3.754 1 91.12 69 LEU A N 1
ATOM 534 C CA . LEU A 1 69 ? -18.531 13.414 4.285 1 91.12 69 LEU A CA 1
ATOM 535 C C . LEU A 1 69 ? -19.984 13.867 4.348 1 91.12 69 LEU A C 1
ATOM 537 O O . LEU A 1 69 ? -20.391 14.523 5.305 1 91.12 69 LEU A O 1
ATOM 541 N N . PHE A 1 70 ? -20.797 13.43 3.432 1 90.81 70 PHE A N 1
ATOM 542 C CA . PHE A 1 70 ? -22.141 13.977 3.344 1 90.81 70 PHE A CA 1
ATOM 543 C C . PHE A 1 70 ? -23.172 12.953 3.824 1 90.81 70 PHE A C 1
ATOM 545 O O . PHE A 1 70 ? -24.297 13.32 4.184 1 90.81 70 PHE A O 1
ATOM 552 N N . ALA A 1 71 ? -22.766 11.742 3.744 1 91.31 71 ALA A N 1
ATOM 553 C CA . ALA A 1 71 ? -23.672 10.68 4.18 1 91.31 71 ALA A CA 1
ATOM 554 C C . ALA A 1 71 ? -22.906 9.602 4.945 1 91.31 71 ALA A C 1
ATOM 556 O O . ALA A 1 71 ? -22.859 8.445 4.516 1 91.31 71 ALA A O 1
ATOM 557 N N . PRO A 1 72 ? -22.438 9.953 6.133 1 91.88 72 PRO A N 1
ATOM 558 C CA . PRO A 1 72 ? -21.656 8.984 6.906 1 91.88 72 PRO A CA 1
ATOM 559 C C . PRO A 1 72 ? -22.469 7.754 7.297 1 91.88 72 PRO A C 1
ATOM 561 O O . PRO A 1 72 ? -21.906 6.676 7.5 1 91.88 72 PRO A O 1
ATOM 564 N N . ASP A 1 73 ? -23.812 7.91 7.352 1 92.31 73 ASP A N 1
ATOM 565 C CA . ASP A 1 73 ? -24.688 6.789 7.703 1 92.31 73 ASP A CA 1
ATOM 566 C C . ASP A 1 73 ? -24.656 5.711 6.625 1 92.31 73 ASP A C 1
ATOM 568 O O . ASP A 1 73 ? -24.688 4.516 6.93 1 92.31 73 ASP A O 1
ATOM 572 N N . VAL A 1 74 ? -24.516 6.133 5.387 1 91.12 74 VAL A N 1
ATOM 573 C CA . VAL A 1 74 ? -24.438 5.18 4.285 1 91.12 74 VAL A CA 1
ATOM 574 C C . VAL A 1 74 ? -23.141 4.387 4.379 1 91.12 74 VAL A C 1
ATOM 576 O O . VAL A 1 74 ? -23.141 3.166 4.195 1 91.12 74 VAL A O 1
ATOM 579 N N . LEU A 1 75 ? -22.125 5.07 4.633 1 93.12 75 LEU A N 1
ATOM 580 C CA . LEU A 1 75 ? -20.828 4.414 4.789 1 93.12 75 LEU A CA 1
ATOM 581 C C . LEU A 1 75 ? -20.859 3.439 5.961 1 93.12 75 LEU A C 1
ATOM 583 O O . LEU A 1 75 ? -20.375 2.312 5.844 1 93.12 75 LEU A O 1
ATOM 587 N N . LEU A 1 76 ? -21.406 3.887 7.008 1 94.25 76 LEU A N 1
ATOM 588 C CA . LEU A 1 76 ? -21.5 3.051 8.203 1 94.25 76 LEU A CA 1
ATOM 589 C C . LEU A 1 76 ? -22.359 1.818 7.941 1 94.25 76 LEU A C 1
ATOM 591 O O . LEU A 1 76 ? -22 0.71 8.344 1 94.25 76 LEU A O 1
ATOM 595 N N . TYR A 1 77 ? -23.391 2.01 7.266 1 91.94 77 TYR A N 1
ATOM 596 C CA . TYR A 1 77 ? -24.281 0.895 6.941 1 91.94 77 TYR A CA 1
ATOM 597 C C . TYR A 1 77 ? -23.578 -0.122 6.051 1 91.94 77 TYR A C 1
ATOM 599 O O . TYR A 1 77 ? -23.688 -1.33 6.273 1 91.94 77 TYR A O 1
ATOM 607 N N . THR A 1 78 ? -22.938 0.349 5.066 1 91.81 78 THR A N 1
ATOM 608 C CA . THR A 1 78 ? -22.203 -0.53 4.172 1 91.81 78 THR A CA 1
ATOM 609 C C . THR A 1 78 ? -21.141 -1.322 4.945 1 91.81 78 THR A C 1
ATOM 611 O O . THR A 1 78 ? -20.984 -2.523 4.723 1 91.81 78 THR A O 1
ATOM 614 N N . ALA A 1 79 ? -20.5 -0.655 5.832 1 93.38 79 ALA A N 1
ATOM 615 C CA . ALA A 1 79 ? -19.469 -1.317 6.633 1 93.38 79 ALA A CA 1
ATOM 616 C C . ALA A 1 79 ? -20.078 -2.42 7.496 1 93.38 79 ALA A C 1
ATOM 618 O O . ALA A 1 79 ? -19.516 -3.51 7.609 1 93.38 79 ALA A O 1
ATOM 619 N N . LEU A 1 80 ? -21.203 -2.148 8.062 1 91.94 80 LEU A N 1
ATOM 620 C CA . LEU A 1 80 ? -21.859 -3.123 8.93 1 91.94 80 LEU A CA 1
ATOM 621 C C . LEU A 1 80 ? -22.344 -4.328 8.125 1 91.94 80 LEU A C 1
ATOM 623 O O . LEU A 1 80 ? -22.203 -5.469 8.562 1 91.94 80 LEU A O 1
ATOM 627 N N . CYS A 1 81 ? -22.828 -4.051 6.969 1 90.19 81 CYS A N 1
ATOM 628 C CA . CYS A 1 81 ? -23.266 -5.148 6.113 1 90.19 81 CYS A CA 1
ATOM 629 C C . CYS A 1 81 ? -22.109 -6.043 5.719 1 90.19 81 CYS A C 1
ATOM 631 O O . CYS A 1 81 ? -22.188 -7.266 5.824 1 90.19 81 CYS A O 1
ATOM 633 N N . GLN A 1 82 ? -21.109 -5.438 5.352 1 90.5 82 GLN A N 1
ATOM 634 C CA . GLN A 1 82 ? -19.938 -6.211 4.93 1 90.5 82 GLN A CA 1
ATOM 635 C C . GLN A 1 82 ? -19.344 -6.977 6.102 1 90.5 82 GLN A C 1
ATOM 637 O O . GLN A 1 82 ? -18.828 -8.086 5.93 1 90.5 82 GLN A O 1
ATOM 642 N N . ALA A 1 83 ? -19.391 -6.344 7.242 1 90.75 83 ALA A N 1
ATOM 643 C CA . ALA A 1 83 ? -18.906 -7.031 8.438 1 90.75 83 ALA A CA 1
ATOM 644 C C . ALA A 1 83 ? -19.75 -8.273 8.727 1 90.75 83 ALA A C 1
ATOM 646 O O . ALA A 1 83 ? -19.203 -9.328 9.062 1 90.75 83 ALA A O 1
ATOM 647 N N . PHE A 1 84 ? -21 -8.133 8.586 1 88.5 84 PHE A N 1
ATOM 648 C CA . PHE A 1 84 ? -21.906 -9.258 8.82 1 88.5 84 PHE A CA 1
ATOM 649 C C . PHE A 1 84 ? -21.656 -10.375 7.812 1 88.5 84 PHE A C 1
ATOM 651 O O . PHE A 1 84 ? -21.547 -11.539 8.188 1 88.5 84 PHE A O 1
ATOM 658 N N . TRP A 1 85 ? -21.562 -10 6.555 1 88.81 85 TRP A N 1
ATOM 659 C CA . TRP A 1 85 ? -21.328 -10.992 5.516 1 88.81 85 TRP A CA 1
ATOM 660 C C . TRP A 1 85 ? -19.984 -11.68 5.719 1 88.81 85 TRP A C 1
ATOM 662 O O . TRP A 1 85 ? -19.891 -12.906 5.578 1 88.81 85 TRP A O 1
ATOM 672 N N . GLY A 1 86 ? -19.016 -10.859 5.973 1 88.5 86 GLY A N 1
ATOM 673 C CA . GLY A 1 86 ? -17.703 -11.43 6.23 1 88.5 86 GLY A CA 1
ATOM 674 C C . GLY A 1 86 ? -17.703 -12.398 7.395 1 88.5 86 GLY A C 1
ATOM 675 O O . GLY A 1 86 ? -17.094 -13.469 7.312 1 88.5 86 GLY A O 1
ATOM 676 N N . TRP A 1 87 ? -18.328 -12.023 8.391 1 87.62 87 TRP A N 1
ATOM 677 C CA . TRP A 1 87 ? -18.406 -12.867 9.578 1 87.62 87 TRP A CA 1
ATOM 678 C C . TRP A 1 87 ? -19.172 -14.156 9.273 1 87.62 87 TRP A C 1
ATOM 680 O O . TRP A 1 87 ? -18.734 -15.242 9.664 1 87.62 87 TRP A O 1
ATOM 690 N N . GLU A 1 88 ? -20.25 -14.062 8.641 1 85.88 88 GLU A N 1
ATOM 691 C CA . GLU A 1 88 ? -21.047 -15.234 8.305 1 85.88 88 GLU A CA 1
ATOM 692 C C . GLU A 1 88 ? -20.266 -16.203 7.422 1 85.88 88 GLU A C 1
ATOM 694 O O . GLU A 1 88 ? -20.312 -17.422 7.645 1 85.88 88 GLU A O 1
ATOM 699 N N . LEU A 1 89 ? -19.641 -15.656 6.477 1 86.31 89 LEU A N 1
ATOM 700 C CA . LEU A 1 89 ? -18.859 -16.5 5.582 1 86.31 89 LEU A CA 1
ATOM 701 C C . LEU A 1 89 ? -17.719 -17.172 6.336 1 86.31 89 LEU A C 1
ATOM 703 O O . LEU A 1 89 ? -17.438 -18.359 6.102 1 86.31 89 LEU A O 1
ATOM 707 N N . SER A 1 90 ? -17.047 -16.406 7.141 1 86.81 90 SER A N 1
ATOM 708 C CA . SER A 1 90 ? -15.945 -16.969 7.922 1 86.81 90 SER A CA 1
ATOM 709 C C . SER A 1 90 ? -16.438 -18.109 8.82 1 86.81 90 SER A C 1
ATOM 711 O O . SER A 1 90 ? -15.766 -19.125 8.945 1 86.81 90 SER A O 1
ATOM 713 N N . ARG A 1 91 ? -17.547 -17.984 9.359 1 82.31 91 ARG A N 1
ATOM 714 C CA . ARG A 1 91 ? -18.125 -19.016 10.227 1 82.31 91 ARG A CA 1
ATOM 715 C C . ARG A 1 91 ? -18.531 -20.25 9.422 1 82.31 91 ARG A C 1
ATOM 717 O O . ARG A 1 91 ? -18.234 -21.375 9.828 1 82.31 91 ARG A O 1
ATOM 724 N N . ASN A 1 92 ? -19.188 -20.016 8.367 1 79.44 92 ASN A N 1
ATOM 725 C CA . ASN A 1 92 ? -19.641 -21.125 7.523 1 79.44 92 ASN A CA 1
ATOM 726 C C . ASN A 1 92 ? -18.469 -21.906 6.953 1 79.44 92 ASN A C 1
ATOM 728 O O . ASN A 1 92 ? -18.516 -23.141 6.871 1 79.44 92 ASN A O 1
ATOM 732 N N . MET A 1 93 ? -17.484 -21.141 6.574 1 80.75 93 MET A N 1
ATOM 733 C CA . MET A 1 93 ? -16.312 -21.797 5.996 1 80.75 93 MET A CA 1
ATOM 734 C C . MET A 1 93 ? -15.547 -22.578 7.059 1 80.75 93 MET A C 1
ATOM 736 O O . MET A 1 93 ? -15.055 -23.672 6.793 1 80.75 93 MET A O 1
ATOM 740 N N . SER A 1 94 ? -15.398 -21.984 8.156 1 76 94 SER A N 1
ATOM 741 C CA . SER A 1 94 ? -14.695 -22.672 9.234 1 76 94 SER A CA 1
ATOM 742 C C . SER A 1 94 ? -15.43 -23.938 9.672 1 76 94 SER A C 1
ATOM 744 O O . SER A 1 94 ? -14.812 -24.906 10.102 1 76 94 SER A O 1
ATOM 746 N N . ALA A 1 95 ? -16.672 -23.906 9.602 1 69.75 95 ALA A N 1
ATOM 747 C CA . ALA A 1 95 ? -17.484 -25.062 9.977 1 69.75 95 ALA A CA 1
ATOM 748 C C . ALA A 1 95 ? -17.406 -26.141 8.906 1 69.75 95 ALA A C 1
ATOM 750 O O . ALA A 1 95 ? -17.422 -27.328 9.219 1 69.75 95 ALA A O 1
ATOM 751 N N . GLY A 1 96 ? -17.281 -25.656 7.734 1 62.88 96 GLY A N 1
ATOM 752 C CA . GLY A 1 96 ? -17.266 -26.609 6.633 1 62.88 96 GLY A CA 1
ATOM 753 C C . GLY A 1 96 ? -15.867 -27.141 6.324 1 62.88 96 GLY A C 1
ATOM 754 O O . GLY A 1 96 ? -15.719 -28.25 5.836 1 62.88 96 GLY A O 1
ATOM 755 N N . LEU A 1 97 ? -14.867 -26.25 6.406 1 61.62 97 LEU A N 1
ATOM 756 C CA . LEU A 1 97 ? -13.516 -26.594 6.004 1 61.62 97 LEU A CA 1
ATOM 757 C C . LEU A 1 97 ? -12.641 -26.875 7.223 1 61.62 97 LEU A C 1
ATOM 759 O O . LEU A 1 97 ? -12.453 -26 8.07 1 61.62 97 LEU A O 1
ATOM 763 N N . VAL A 1 98 ? -12.633 -28.172 7.781 1 54.34 98 VAL A N 1
ATOM 764 C CA . VAL A 1 98 ? -11.797 -28.516 8.922 1 54.34 98 VAL A CA 1
ATOM 765 C C . VAL A 1 98 ? -10.328 -28.25 8.586 1 54.34 98 VAL A C 1
ATOM 767 O O . VAL A 1 98 ? -9.82 -28.719 7.566 1 54.34 98 VAL A O 1
ATOM 770 N N . ALA A 1 99 ? -9.766 -27.078 8.906 1 55.59 99 ALA A N 1
ATOM 771 C CA . ALA A 1 99 ? -8.336 -26.812 8.719 1 55.59 99 ALA A CA 1
ATOM 772 C C . ALA A 1 99 ? -7.496 -27.688 9.648 1 55.59 99 ALA A C 1
ATOM 774 O O . ALA A 1 99 ? -7.93 -28.031 10.75 1 55.59 99 ALA A O 1
ATOM 775 N N . GLU A 1 100 ? -6.477 -28.469 9.156 1 51 100 GLU A N 1
ATOM 776 C CA . GLU A 1 100 ? -5.578 -29.234 10.016 1 51 100 GLU A CA 1
ATOM 777 C C . GLU A 1 100 ? -5.188 -28.422 11.25 1 51 100 GLU A C 1
ATOM 779 O O . GLU A 1 100 ? -5.258 -28.922 12.375 1 51 100 GLU A O 1
ATOM 784 N N . GLN A 1 101 ? -3.947 -27.703 11.266 1 46.97 101 GLN A N 1
ATOM 785 C CA . GLN A 1 101 ? -3.295 -27.062 12.398 1 46.97 101 GLN A CA 1
ATOM 786 C C . GLN A 1 101 ? -4.191 -25.984 13.008 1 46.97 101 GLN A C 1
ATOM 788 O O . GLN A 1 101 ? -4.406 -24.938 12.398 1 46.97 101 GLN A O 1
ATOM 793 N N . SER A 1 102 ? -5.223 -26.391 13.508 1 45.12 102 SER A N 1
ATOM 794 C CA . SER A 1 102 ? -6.145 -25.516 14.234 1 45.12 102 SER A CA 1
ATOM 795 C C . SER A 1 102 ? -5.398 -24.453 15.023 1 45.12 102 SER A C 1
ATOM 797 O O . SER A 1 102 ? -5.012 -24.688 16.172 1 45.12 102 SER A O 1
ATOM 799 N N . ALA A 1 103 ? -4.211 -24.062 14.695 1 40.84 103 ALA A N 1
ATOM 800 C CA . ALA A 1 103 ? -3.785 -23.062 15.672 1 40.84 103 ALA A CA 1
ATOM 801 C C . ALA A 1 103 ? -4.969 -22.219 16.141 1 40.84 103 ALA A C 1
ATOM 803 O O . ALA A 1 103 ? -5.879 -21.922 15.359 1 40.84 103 ALA A O 1
ATOM 804 N N . ALA A 1 104 ? -5.242 -22.219 17.422 1 40.72 104 ALA A N 1
ATOM 805 C CA . ALA A 1 104 ? -6.188 -21.422 18.203 1 40.72 104 ALA A CA 1
ATOM 806 C C . ALA A 1 104 ? -6.371 -20.031 17.594 1 40.72 104 ALA A C 1
ATOM 808 O O . ALA A 1 104 ? -5.496 -19.172 17.703 1 40.72 104 ALA A O 1
ATOM 809 N N . SER A 1 105 ? -6.758 -19.969 16.469 1 47.78 105 SER A N 1
ATOM 810 C CA . SER A 1 105 ? -7.023 -18.641 15.938 1 47.78 105 SER A CA 1
ATOM 811 C C . SER A 1 105 ? -7.641 -17.734 17 1 47.78 105 SER A C 1
ATOM 813 O O . SER A 1 105 ? -8.641 -18.094 17.625 1 47.78 105 SER A O 1
ATOM 815 N N . ARG A 1 106 ? -6.875 -17.141 17.703 1 43.97 106 ARG A N 1
ATOM 816 C CA . ARG A 1 106 ? -7.34 -16.172 18.688 1 43.97 106 ARG A CA 1
ATOM 817 C C . ARG A 1 106 ? -8.594 -15.453 18.203 1 43.97 106 ARG A C 1
ATOM 819 O O . ARG A 1 106 ? -8.586 -14.812 17.141 1 43.97 106 ARG A O 1
ATOM 826 N N . VAL A 1 107 ? -9.609 -15.945 18.656 1 55.12 107 VAL A N 1
ATOM 827 C CA . VAL A 1 107 ? -10.852 -15.203 18.469 1 55.12 107 VAL A CA 1
ATOM 828 C C . VAL A 1 107 ? -10.617 -13.727 18.781 1 55.12 107 VAL A C 1
ATOM 830 O O . VAL A 1 107 ? -10.203 -13.375 19.891 1 55.12 107 VAL A O 1
ATOM 833 N N . THR A 1 108 ? -10.492 -12.938 17.75 1 58.06 108 THR A N 1
ATOM 834 C CA . THR A 1 108 ? -10.344 -11.5 17.969 1 58.06 108 THR A CA 1
ATOM 835 C C . THR A 1 108 ? -11.555 -10.938 18.703 1 58.06 108 THR A C 1
ATOM 837 O O . THR A 1 108 ? -12.609 -11.578 18.75 1 58.06 108 THR A O 1
ATOM 840 N N . TRP A 1 109 ? -11.359 -9.992 19.422 1 51.47 109 TRP A N 1
ATOM 841 C CA . TRP A 1 109 ? -12.43 -9.352 20.172 1 51.47 109 TRP A CA 1
ATOM 842 C C . TRP A 1 109 ? -13.625 -9.055 19.266 1 51.47 109 TRP A C 1
ATOM 844 O O . TRP A 1 109 ? -14.773 -9.117 19.703 1 51.47 109 TRP A O 1
ATOM 854 N N . GLN A 1 110 ? -13.398 -8.836 18.078 1 59.22 110 GLN A N 1
ATOM 855 C CA . GLN A 1 110 ? -14.484 -8.578 17.141 1 59.22 110 GLN A CA 1
ATOM 856 C C . GLN A 1 110 ? -15.328 -9.828 16.906 1 59.22 110 GLN A C 1
ATOM 858 O O . GLN A 1 110 ? -16.562 -9.766 16.906 1 59.22 110 GLN A O 1
ATOM 863 N N . GLU A 1 111 ? -14.508 -10.859 16.734 1 61.5 111 GLU A N 1
ATOM 864 C CA . GLU A 1 111 ? -15.219 -12.125 16.562 1 61.5 111 GLU A CA 1
ATOM 865 C C . GLU A 1 111 ? -16.047 -12.469 17.797 1 61.5 111 GLU A C 1
ATOM 867 O O . GLU A 1 111 ? -17.172 -12.977 17.672 1 61.5 111 GLU A O 1
ATOM 872 N N . ARG A 1 112 ? -15.438 -12.148 18.953 1 57.69 112 ARG A N 1
ATOM 873 C CA . ARG A 1 112 ? -16.188 -12.375 20.188 1 57.69 112 ARG A CA 1
ATOM 874 C C . ARG A 1 112 ? -17.438 -11.516 20.234 1 57.69 112 ARG A C 1
ATOM 876 O O . ARG A 1 112 ? -18.5 -11.984 20.656 1 57.69 112 ARG A O 1
ATOM 883 N N . LEU A 1 113 ? -17.234 -10.328 19.844 1 57.53 113 LEU A N 1
ATOM 884 C CA . LEU A 1 113 ? -18.375 -9.406 19.844 1 57.53 113 LEU A CA 1
ATOM 885 C C . LEU A 1 113 ? -19.453 -9.898 18.891 1 57.53 113 LEU A C 1
ATOM 887 O O . LEU A 1 113 ? -20.641 -9.898 19.25 1 57.53 113 LEU A O 1
ATOM 891 N N . TRP A 1 114 ? -18.938 -10.273 17.859 1 58.88 114 TRP A N 1
ATOM 892 C CA . TRP A 1 114 ? -19.922 -10.734 16.875 1 58.88 114 TRP A CA 1
ATOM 893 C C . TRP A 1 114 ? -20.578 -12.031 17.328 1 58.88 114 TRP A C 1
ATOM 895 O O . TRP A 1 114 ? -21.766 -12.25 17.109 1 58.88 114 TRP A O 1
ATOM 905 N N . ARG A 1 115 ? -19.766 -12.93 17.938 1 59 115 ARG A N 1
ATOM 906 C CA . ARG A 1 115 ? -20.297 -14.18 18.469 1 59 115 ARG A CA 1
ATOM 907 C C . ARG A 1 115 ? -21.328 -13.906 19.562 1 59 115 ARG A C 1
ATOM 909 O O . ARG A 1 115 ? -22.297 -14.656 19.719 1 59 115 ARG A O 1
ATOM 916 N N . SER A 1 116 ? -20.828 -12.977 20.484 1 50.91 116 SER A N 1
ATOM 917 C CA . SER A 1 116 ? -21.734 -12.641 21.578 1 50.91 116 SER A CA 1
ATOM 918 C C . SER A 1 116 ? -23.062 -12.109 21.047 1 50.91 116 SER A C 1
ATOM 920 O O . SER A 1 116 ? -24.094 -12.227 21.703 1 50.91 116 SER A O 1
ATOM 922 N N . ILE A 1 117 ? -22.859 -11.406 20.078 1 47.81 117 ILE A N 1
ATOM 923 C CA . ILE A 1 117 ? -24.094 -10.961 19.453 1 47.81 117 ILE A CA 1
ATOM 924 C C . ILE A 1 117 ? -24.844 -12.156 18.859 1 47.81 117 ILE A C 1
ATOM 926 O O . ILE A 1 117 ? -24.531 -12.594 17.75 1 47.81 117 ILE A O 1
ATOM 930 N N . ARG A 1 118 ? -24.609 -13.305 19.641 1 46.03 118 ARG A N 1
ATOM 931 C CA . ARG A 1 118 ? -25.281 -14.57 19.328 1 46.03 118 ARG A CA 1
ATOM 932 C C . ARG A 1 118 ? -26.719 -14.344 18.906 1 46.03 118 ARG A C 1
ATOM 934 O O . ARG A 1 118 ? -27.562 -13.969 19.734 1 46.03 118 ARG A O 1
ATOM 941 N N . TRP A 1 119 ? -26.734 -13.953 17.812 1 39.62 119 TRP A N 1
ATOM 942 C CA . TRP A 1 119 ? -28.016 -13.836 17.125 1 39.62 119 TRP A CA 1
ATOM 943 C C . TRP A 1 119 ? -28.766 -15.164 17.156 1 39.62 119 TRP A C 1
ATOM 945 O O . TRP A 1 119 ? -28.172 -16.219 16.969 1 39.62 119 TRP A O 1
ATOM 955 N N . SER A 1 120 ? -29.703 -15.398 17.969 1 34.19 120 SER A N 1
ATOM 956 C CA . SER A 1 120 ? -30.656 -16.516 18 1 34.19 120 SER A CA 1
ATOM 957 C C . SER A 1 120 ? -30.906 -17.062 16.609 1 34.19 120 SER A C 1
ATOM 959 O O . SER A 1 120 ? -31.844 -17.844 16.406 1 34.19 120 SER A O 1
ATOM 961 N N . ALA A 1 121 ? -30.609 -16.5 15.578 1 32.91 121 ALA A N 1
ATOM 962 C CA . ALA A 1 121 ? -31.281 -17.141 14.453 1 32.91 121 ALA A CA 1
ATOM 963 C C . ALA A 1 121 ? -31.031 -18.641 14.438 1 32.91 121 ALA A C 1
ATOM 965 O O . ALA A 1 121 ? -30.062 -19.125 15.047 1 32.91 121 ALA A O 1
ATOM 966 N N . GLY A 1 122 ? -31.969 -19.469 13.641 1 30.41 122 GLY A N 1
ATOM 967 C CA . GLY A 1 122 ? -32.281 -20.844 13.281 1 30.41 122 GLY A CA 1
ATOM 968 C C . GLY A 1 122 ? -31.047 -21.641 12.875 1 30.41 122 GLY A C 1
ATOM 969 O O . GLY A 1 122 ? -30.125 -21.109 12.258 1 30.41 122 GLY A O 1
ATOM 970 N N . SER A 1 123 ? -30.656 -22.641 13.664 1 31.95 123 SER A N 1
ATOM 971 C CA . SER A 1 123 ? -29.906 -23.875 13.539 1 31.95 123 SER A CA 1
ATOM 972 C C . SER A 1 123 ? -29.953 -24.406 12.109 1 31.95 123 SER A C 1
ATOM 974 O O . SER A 1 123 ? -29.641 -25.578 11.867 1 31.95 123 SER A O 1
ATOM 976 N N . ARG A 1 124 ? -30.641 -23.75 11.258 1 30.55 124 ARG A N 1
ATOM 977 C CA . ARG A 1 124 ? -30.891 -24.531 10.047 1 30.55 124 ARG A CA 1
ATOM 978 C C . ARG A 1 124 ? -29.594 -24.891 9.344 1 30.55 124 ARG A C 1
ATOM 980 O O . ARG A 1 124 ? -29.547 -25.859 8.594 1 30.55 124 ARG A O 1
ATOM 987 N N . LEU A 1 125 ? -28.688 -23.906 9.391 1 32.12 125 LEU A N 1
ATOM 988 C CA . LEU A 1 125 ? -27.578 -24.359 8.555 1 32.12 125 LEU A CA 1
ATOM 989 C C . LEU A 1 125 ? -26.781 -25.453 9.25 1 32.12 125 LEU A C 1
ATOM 991 O O . LEU A 1 125 ? -25.875 -26.031 8.656 1 32.12 125 LEU A O 1
ATOM 995 N N . LYS A 1 126 ? -26.938 -25.625 10.594 1 32.66 126 LYS A N 1
ATOM 996 C CA . LYS A 1 126 ? -26.203 -26.75 11.141 1 32.66 126 LYS A CA 1
ATOM 997 C C . LYS A 1 126 ? -26.656 -28.062 10.508 1 32.66 126 LYS A C 1
ATOM 999 O O . LYS A 1 126 ? -25.906 -29.031 10.453 1 32.66 126 LYS A O 1
ATOM 1004 N N . ALA A 1 127 ? -28.016 -28.188 10.391 1 32.03 127 ALA A N 1
ATOM 1005 C CA . ALA A 1 127 ? -28.547 -29.516 10.102 1 32.03 127 ALA A CA 1
ATOM 1006 C C . ALA A 1 127 ? -27.938 -30.078 8.82 1 32.03 127 ALA A C 1
ATOM 1008 O O . ALA A 1 127 ? -27.656 -31.281 8.727 1 32.03 127 ALA A O 1
ATOM 1009 N N . GLY A 1 128 ? -28.047 -29.281 7.695 1 30.58 128 GLY A N 1
ATOM 1010 C CA . GLY A 1 128 ? -27.641 -29.953 6.473 1 30.58 128 GLY A CA 1
ATOM 1011 C C . GLY A 1 128 ? -26.141 -30.062 6.32 1 30.58 128 GLY A C 1
ATOM 1012 O O . GLY A 1 128 ? -25.656 -30.688 5.379 1 30.58 128 GLY A O 1
ATOM 1013 N N . ILE A 1 129 ? -25.453 -29.141 6.953 1 34.44 129 ILE A N 1
ATOM 1014 C CA . ILE A 1 129 ? -24.016 -29.234 6.711 1 34.44 129 ILE A CA 1
ATOM 1015 C C . ILE A 1 129 ? -23.438 -30.391 7.523 1 34.44 129 ILE A C 1
ATOM 1017 O O . ILE A 1 129 ? -22.219 -30.594 7.547 1 34.44 129 ILE A O 1
ATOM 1021 N N . GLY A 1 130 ? -24.234 -31 8.445 1 31.53 130 GLY A N 1
ATOM 1022 C CA . GLY A 1 130 ? -23.688 -32.156 9.148 1 31.53 130 GLY A CA 1
ATOM 1023 C C . GLY A 1 130 ? -23.141 -33.219 8.219 1 31.53 130 GLY A C 1
ATOM 1024 O O . GLY A 1 130 ? -22.812 -34.344 8.648 1 31.53 130 GLY A O 1
ATOM 1025 N N . ARG A 1 131 ? -23.906 -33.375 7.055 1 33.38 131 ARG A N 1
ATOM 1026 C CA . ARG A 1 131 ? -23.375 -34.562 6.363 1 33.38 131 ARG A CA 1
ATOM 1027 C C . ARG A 1 131 ? -21.875 -34.469 6.164 1 33.38 131 ARG A C 1
ATOM 1029 O O . ARG A 1 131 ? -21.344 -33.375 5.945 1 33.38 131 ARG A O 1
ATOM 1036 N N . THR A 1 132 ? -21.109 -35.469 6.602 1 33.91 132 THR A N 1
ATOM 1037 C CA . THR A 1 132 ? -19.734 -35.906 6.438 1 33.91 132 THR A CA 1
ATOM 1038 C C . THR A 1 132 ? -19.188 -35.5 5.078 1 33.91 132 THR A C 1
ATOM 1040 O O . THR A 1 132 ? -19.641 -35.969 4.039 1 33.91 132 THR A O 1
ATOM 1043 N N . LEU A 1 133 ? -19.109 -34.25 4.77 1 36.47 133 LEU A N 1
ATOM 1044 C CA . LEU A 1 133 ? -18.297 -34.094 3.574 1 36.47 133 LEU A CA 1
ATOM 1045 C C . LEU A 1 133 ? -17.25 -35.219 3.508 1 36.47 133 LEU A C 1
ATOM 1047 O O . LEU A 1 133 ? -16.438 -35.375 4.418 1 36.47 133 LEU A O 1
ATOM 1051 N N . THR A 1 134 ? -17.625 -36.344 3.219 1 36 134 THR A N 1
ATOM 1052 C CA . THR A 1 134 ? -16.734 -37.469 3 1 36 134 THR A CA 1
ATOM 1053 C C . THR A 1 134 ? -15.328 -37 2.666 1 36 134 THR A C 1
ATOM 1055 O O . THR A 1 134 ? -14.352 -37.5 3.23 1 36 134 THR A O 1
ATOM 1058 N N . GLY A 1 135 ? -15 -36.594 1.375 1 37.97 135 GLY A N 1
ATOM 1059 C CA . GLY A 1 135 ? -13.648 -36.375 0.891 1 37.97 135 GLY A CA 1
ATOM 1060 C C . GLY A 1 135 ? -13.062 -35.062 1.353 1 37.97 135 GLY A C 1
ATOM 1061 O O . GLY A 1 135 ? -13.117 -34.062 0.629 1 37.97 135 GLY A O 1
ATOM 1062 N N . SER A 1 136 ? -13.141 -34.625 2.561 1 44.44 136 SER A N 1
ATOM 1063 C CA . SER A 1 136 ? -12.719 -33.406 3.285 1 44.44 136 SER A CA 1
ATOM 1064 C C . SER A 1 136 ? -11.328 -32.969 2.863 1 44.44 136 SER A C 1
ATOM 1066 O O . SER A 1 136 ? -10.352 -33.719 3.037 1 44.44 136 SER A O 1
ATOM 1068 N N . SER A 1 137 ? -11.156 -32.375 1.745 1 50.97 137 SER A N 1
ATOM 1069 C CA . SER A 1 137 ? -9.852 -31.828 1.392 1 50.97 137 SER A CA 1
ATOM 1070 C C . SER A 1 137 ? -9.305 -30.953 2.518 1 50.97 137 SER A C 1
ATOM 1072 O O . SER A 1 137 ? -9.992 -30.047 3.006 1 50.97 137 SER A O 1
ATOM 1074 N N . ILE A 1 138 ? -8.578 -31.438 3.41 1 59.06 138 ILE A N 1
ATOM 1075 C CA . ILE A 1 138 ? -7.777 -30.828 4.469 1 59.06 138 ILE A CA 1
ATOM 1076 C C . ILE A 1 138 ? -7.125 -29.547 3.957 1 59.06 138 ILE A C 1
ATOM 1078 O O . ILE A 1 138 ? -6.371 -29.578 2.982 1 59.06 138 ILE A O 1
ATOM 1082 N N . ARG A 1 139 ? -7.863 -28.438 4.324 1 74.25 139 ARG A N 1
ATOM 1083 C CA . ARG A 1 139 ? -7.223 -27.172 3.959 1 74.25 139 ARG A CA 1
ATOM 1084 C C . ARG A 1 139 ? -6.043 -26.875 4.875 1 74.25 139 ARG A C 1
ATOM 1086 O O . ARG A 1 139 ? -6.047 -27.25 6.047 1 74.25 139 ARG A O 1
ATOM 1093 N N . LYS A 1 140 ? -5.102 -26.328 4.387 1 74.25 140 LYS A N 1
ATOM 1094 C CA . LYS A 1 140 ? -3.871 -25.984 5.098 1 74.25 140 LYS A CA 1
ATOM 1095 C C . LYS A 1 140 ? -4.062 -24.75 5.969 1 74.25 140 LYS A C 1
ATOM 1097 O O . LYS A 1 140 ? -3.471 -24.641 7.047 1 74.25 140 LYS A O 1
ATOM 1102 N N . ASN A 1 141 ? -5.008 -23.828 5.504 1 84.38 141 ASN A N 1
ATOM 1103 C CA . ASN A 1 141 ? -5.141 -22.547 6.188 1 84.38 141 ASN A CA 1
ATOM 1104 C C . ASN A 1 141 ? -6.555 -22.328 6.711 1 84.38 141 ASN A C 1
ATOM 1106 O O . ASN A 1 141 ? -7.531 -22.703 6.047 1 84.38 141 ASN A O 1
ATOM 1110 N N . ALA A 1 142 ? -6.613 -21.781 7.914 1 83.5 142 ALA A N 1
ATOM 1111 C CA . ALA A 1 142 ? -7.906 -21.453 8.508 1 83.5 142 ALA A CA 1
ATOM 1112 C C . ALA A 1 142 ? -8.531 -20.234 7.836 1 83.5 142 ALA A C 1
ATOM 1114 O O . ALA A 1 142 ? -7.82 -19.344 7.371 1 83.5 142 ALA A O 1
ATOM 1115 N N . TRP A 1 143 ? -9.805 -20.25 7.758 1 86.94 143 TRP A N 1
ATOM 1116 C CA . TRP A 1 143 ? -10.531 -19.094 7.246 1 86.94 143 TRP A CA 1
ATOM 1117 C C . TRP A 1 143 ? -10.812 -18.094 8.359 1 86.94 143 TRP A C 1
ATOM 1119 O O . TRP A 1 143 ? -11.547 -18.391 9.305 1 86.94 143 TRP A O 1
ATOM 1129 N N . THR A 1 144 ? -10.242 -17.016 8.289 1 89.5 144 THR A N 1
ATOM 1130 C CA . THR A 1 144 ? -10.359 -15.969 9.305 1 89.5 144 THR A CA 1
ATOM 1131 C C . THR A 1 144 ? -11.32 -14.867 8.844 1 89.5 144 THR A C 1
ATOM 1133 O O . THR A 1 144 ? -11.844 -14.93 7.734 1 89.5 144 THR A O 1
ATOM 1136 N N . LEU A 1 145 ? -11.594 -13.938 9.695 1 91.19 145 LEU A N 1
ATOM 1137 C CA . LEU A 1 145 ? -12.438 -12.797 9.359 1 91.19 145 LEU A CA 1
ATOM 1138 C C . LEU A 1 145 ? -11.852 -12.016 8.188 1 91.19 145 LEU A C 1
ATOM 1140 O O . LEU A 1 145 ? -12.602 -11.445 7.387 1 91.19 145 LEU A O 1
ATOM 1144 N N . THR A 1 146 ? -10.555 -12.016 8.086 1 92.94 146 THR A N 1
ATOM 1145 C CA . THR A 1 146 ? -9.898 -11.359 6.953 1 92.94 146 THR A CA 1
ATOM 1146 C C . THR A 1 146 ? -10.32 -12.016 5.641 1 92.94 146 THR A C 1
ATOM 1148 O O . THR A 1 146 ? -10.586 -11.32 4.652 1 92.94 146 THR A O 1
ATOM 1151 N N . HIS A 1 147 ? -10.367 -13.273 5.684 1 93.06 147 HIS A N 1
ATOM 1152 C CA . HIS A 1 147 ? -10.852 -13.977 4.504 1 93.06 147 HIS A CA 1
ATOM 1153 C C . HIS A 1 147 ? -12.297 -13.617 4.195 1 93.06 147 HIS A C 1
ATOM 1155 O O . HIS A 1 147 ? -12.672 -13.461 3.029 1 93.06 147 HIS A O 1
ATOM 1161 N N . GLY A 1 148 ? -13.031 -13.539 5.273 1 92.06 148 GLY A N 1
ATOM 1162 C CA . GLY A 1 148 ? -14.422 -13.156 5.098 1 92.06 148 GLY A CA 1
ATOM 1163 C C . GLY A 1 148 ? -14.586 -11.789 4.449 1 92.06 148 GLY A C 1
ATOM 1164 O O . GLY A 1 148 ? -15.359 -11.641 3.506 1 92.06 148 GLY A O 1
ATOM 1165 N N . TYR A 1 149 ? -13.883 -10.805 4.957 1 92.75 149 TYR A N 1
ATOM 1166 C CA . TYR A 1 149 ? -13.922 -9.469 4.371 1 92.75 149 TYR A CA 1
ATOM 1167 C C . TYR A 1 149 ? -13.414 -9.492 2.934 1 92.75 149 TYR A C 1
ATOM 1169 O O . TYR A 1 149 ? -13.961 -8.812 2.062 1 92.75 149 TYR A O 1
ATOM 1177 N N . TYR A 1 150 ? -12.375 -10.281 2.701 1 93.75 150 TYR A N 1
ATOM 1178 C CA . TYR A 1 150 ? -11.82 -10.406 1.358 1 93.75 150 TYR A CA 1
ATOM 1179 C C . TYR A 1 150 ? -12.867 -10.922 0.38 1 93.75 150 TYR A C 1
ATOM 1181 O O . TYR A 1 150 ? -13 -10.398 -0.73 1 93.75 150 TYR A O 1
ATOM 1189 N N . ALA A 1 151 ? -13.586 -11.836 0.832 1 92.25 151 ALA A N 1
ATOM 1190 C CA . ALA A 1 151 ? -14.656 -12.383 0.004 1 92.25 151 ALA A CA 1
ATOM 1191 C C . ALA A 1 151 ? -15.781 -11.359 -0.187 1 92.25 151 ALA A C 1
ATOM 1193 O O . ALA A 1 151 ? -16.297 -11.195 -1.295 1 92.25 151 ALA A O 1
ATOM 1194 N N . ALA A 1 152 ? -16.109 -10.703 0.848 1 89.94 152 ALA A N 1
ATOM 1195 C CA . ALA A 1 152 ? -17.219 -9.75 0.821 1 89.94 152 ALA A CA 1
ATOM 1196 C C . ALA A 1 152 ? -16.906 -8.562 -0.078 1 89.94 152 ALA A C 1
ATOM 1198 O O . ALA A 1 152 ? -17.812 -7.953 -0.654 1 89.94 152 ALA A O 1
ATOM 1199 N N . MET A 1 153 ? -15.703 -8.25 -0.202 1 90.44 153 MET A N 1
ATOM 1200 C CA . MET A 1 153 ? -15.344 -7.082 -1.005 1 90.44 153 MET A CA 1
ATOM 1201 C C . MET A 1 153 ? -15.078 -7.48 -2.453 1 90.44 153 MET A C 1
ATOM 1203 O O . MET A 1 153 ? -14.625 -6.66 -3.252 1 90.44 153 MET A O 1
ATOM 1207 N N . GLY A 1 154 ? -15.273 -8.711 -2.814 1 90.06 154 GLY A N 1
ATOM 1208 C CA . GLY A 1 154 ? -15.117 -9.172 -4.188 1 90.06 154 GLY A CA 1
ATOM 1209 C C . GLY A 1 154 ? -13.75 -9.773 -4.457 1 90.06 154 GLY A C 1
ATOM 1210 O O . GLY A 1 154 ? -13.266 -9.742 -5.59 1 90.06 154 GLY A O 1
ATOM 1211 N N . GLY A 1 155 ? -13.172 -10.359 -3.498 1 91.88 155 GLY A N 1
ATOM 1212 C CA . GLY A 1 155 ? -11.82 -10.883 -3.617 1 91.88 155 GLY A CA 1
ATOM 1213 C C . GLY A 1 155 ? -11.742 -12.148 -4.438 1 91.88 155 GLY A C 1
ATOM 1214 O O . GLY A 1 155 ? -10.672 -12.523 -4.922 1 91.88 155 GLY A O 1
ATOM 1215 N N . PHE A 1 156 ? -12.859 -12.875 -4.605 1 93.62 156 PHE A N 1
ATOM 1216 C CA . PHE A 1 156 ? -12.883 -14.102 -5.391 1 93.62 156 PHE A CA 1
ATOM 1217 C C . PHE A 1 156 ? -13.719 -13.922 -6.648 1 93.62 156 PHE A C 1
ATOM 1219 O O . PHE A 1 156 ? -14.867 -13.469 -6.582 1 93.62 156 PHE A O 1
ATOM 1226 N N . ILE A 1 157 ? -13.109 -14.234 -7.77 1 94.19 157 ILE A N 1
ATOM 1227 C CA . ILE A 1 157 ? -13.773 -14.078 -9.062 1 94.19 157 ILE A CA 1
ATOM 1228 C C . ILE A 1 157 ? -13.68 -15.383 -9.852 1 94.19 157 ILE A C 1
ATOM 1230 O O . ILE A 1 157 ? -12.648 -16.062 -9.812 1 94.19 157 ILE A O 1
ATOM 1234 N N . LEU A 1 158 ? -14.703 -15.719 -10.523 1 95.38 158 LEU A N 1
ATOM 1235 C CA . LEU A 1 158 ? -14.719 -16.891 -11.391 1 95.38 158 LEU A CA 1
ATOM 1236 C C . LEU A 1 158 ? -14.391 -16.516 -12.828 1 95.38 158 LEU A C 1
ATOM 1238 O O . LEU A 1 158 ? -14.852 -15.477 -13.32 1 95.38 158 LEU A O 1
ATOM 1242 N N . ASP A 1 159 ? -13.609 -17.297 -13.43 1 94.06 159 ASP A N 1
ATOM 1243 C CA . ASP A 1 159 ? -13.344 -17.125 -14.859 1 94.06 159 ASP A CA 1
ATOM 1244 C C . ASP A 1 159 ? -14.578 -17.484 -15.695 1 94.06 159 ASP A C 1
ATOM 1246 O O . ASP A 1 159 ? -15.031 -18.625 -15.672 1 94.06 159 ASP A O 1
ATOM 1250 N N . SER A 1 160 ? -15.117 -16.547 -16.344 1 93.75 160 SER A N 1
ATOM 1251 C CA . SER A 1 160 ? -16.281 -16.75 -17.188 1 93.75 160 SER A CA 1
ATOM 1252 C C . SER A 1 160 ? -15.945 -16.5 -18.656 1 93.75 160 SER A C 1
ATOM 1254 O O . SER A 1 160 ? -16.766 -15.945 -19.406 1 93.75 160 SER A O 1
ATOM 1256 N N . SER A 1 161 ? -14.82 -16.766 -19.031 1 91.62 161 SER A N 1
ATOM 1257 C CA . SER A 1 161 ? -14.375 -16.5 -20.391 1 91.62 161 SER A CA 1
ATOM 1258 C C . SER A 1 161 ? -15.195 -17.297 -21.406 1 91.62 161 SER A C 1
ATOM 1260 O O . SER A 1 161 ? -15.391 -16.859 -22.531 1 91.62 161 SER A O 1
ATOM 1262 N N . SER A 1 162 ? -15.68 -18.469 -21 1 90.31 162 SER A N 1
ATOM 1263 C CA . SER A 1 162 ? -16.5 -19.297 -21.875 1 90.31 162 SER A CA 1
ATOM 1264 C C . SER A 1 162 ? -17.875 -18.672 -22.078 1 90.31 162 SER A C 1
ATOM 1266 O O . SER A 1 162 ? -18.5 -18.844 -23.125 1 90.31 162 SER A O 1
ATOM 1268 N N . THR A 1 163 ? -18.359 -18.047 -21.047 1 91.88 163 THR A N 1
ATOM 1269 C CA . THR A 1 163 ? -19.672 -17.391 -21.078 1 91.88 163 THR A CA 1
ATOM 1270 C C . THR A 1 163 ? -19.578 -15.977 -20.5 1 91.88 163 THR A C 1
ATOM 1272 O O . THR A 1 163 ? -20.016 -15.719 -19.391 1 91.88 163 THR A O 1
ATOM 1275 N N . PRO A 1 164 ? -19.062 -15.117 -21.328 1 88.19 164 PRO A N 1
ATOM 1276 C CA . PRO A 1 164 ? -18.859 -13.758 -20.828 1 88.19 164 PRO A CA 1
ATOM 1277 C C . PRO A 1 164 ? -20.156 -13.117 -20.312 1 88.19 164 PRO A C 1
ATOM 1279 O O . PRO A 1 164 ? -21.234 -13.367 -20.859 1 88.19 164 PRO A O 1
ATOM 1282 N N . VAL A 1 165 ? -19.922 -12.414 -19.266 1 83.88 165 VAL A N 1
ATOM 1283 C CA . VAL A 1 165 ? -21.031 -11.711 -18.625 1 83.88 165 VAL A CA 1
ATOM 1284 C C . VAL A 1 165 ? -21.078 -10.266 -19.125 1 83.88 165 VAL A C 1
ATOM 1286 O O . VAL A 1 165 ? -20.047 -9.672 -19.438 1 83.88 165 VAL A O 1
ATOM 1289 N N . PHE A 1 166 ? -22.172 -9.672 -19.219 1 81.69 166 PHE A N 1
ATOM 1290 C CA . PHE A 1 166 ? -22.375 -8.289 -19.641 1 81.69 166 PHE A CA 1
ATOM 1291 C C . PHE A 1 166 ? -21.656 -8.016 -20.953 1 81.69 166 PHE A C 1
ATOM 1293 O O . PHE A 1 166 ? -20.969 -7 -21.094 1 81.69 166 PHE A O 1
ATOM 1300 N N . GLY A 1 167 ? -21.703 -8.867 -21.797 1 78.75 167 GLY A N 1
ATOM 1301 C CA . GLY A 1 167 ? -21.094 -8.688 -23.109 1 78.75 167 GLY A CA 1
ATOM 1302 C C . GLY A 1 167 ? -19.672 -9.211 -23.188 1 78.75 167 GLY A C 1
ATOM 1303 O O . GLY A 1 167 ? -19.453 -10.359 -23.578 1 78.75 167 GLY A O 1
ATOM 1304 N N . THR A 1 168 ? -18.688 -8.484 -22.641 1 81 168 THR A N 1
ATOM 1305 C CA . THR A 1 168 ? -17.297 -8.852 -22.859 1 81 168 THR A CA 1
ATOM 1306 C C . THR A 1 168 ? -16.594 -9.125 -21.531 1 81 168 THR A C 1
ATOM 1308 O O . THR A 1 168 ? -15.422 -9.508 -21.516 1 81 168 THR A O 1
ATOM 1311 N N . GLU A 1 169 ? -17.375 -9.109 -20.531 1 86.19 169 GLU A N 1
ATOM 1312 C CA . GLU A 1 169 ? -16.766 -9.328 -19.219 1 86.19 169 GLU A CA 1
ATOM 1313 C C . GLU A 1 169 ? -16.516 -10.812 -18.969 1 86.19 169 GLU A C 1
ATOM 1315 O O . GLU A 1 169 ? -17.469 -11.609 -18.953 1 86.19 169 GLU A O 1
ATOM 1320 N N . THR A 1 170 ? -15.281 -11.172 -18.734 1 90 170 THR A N 1
ATOM 1321 C CA . THR A 1 170 ? -14.93 -12.586 -18.609 1 90 170 THR A CA 1
ATOM 1322 C C . THR A 1 170 ? -14.688 -12.953 -17.141 1 90 170 THR A C 1
ATOM 1324 O O . THR A 1 170 ? -14.117 -14.008 -16.859 1 90 170 THR A O 1
ATOM 1327 N N . ARG A 1 171 ? -15.062 -12.031 -16.266 1 90.88 171 ARG A N 1
ATOM 1328 C CA . ARG A 1 171 ? -14.867 -12.273 -14.844 1 90.88 171 ARG A CA 1
ATOM 1329 C C . ARG A 1 171 ? -16.156 -12.055 -14.07 1 90.88 171 ARG A C 1
ATOM 1331 O O . ARG A 1 171 ? -16.828 -11.031 -14.227 1 90.88 171 ARG A O 1
ATOM 1338 N N . LEU A 1 172 ? -16.547 -13.023 -13.383 1 93.38 172 LEU A N 1
ATOM 1339 C CA . LEU A 1 172 ? -17.75 -12.914 -12.555 1 93.38 172 LEU A CA 1
ATOM 1340 C C . LEU A 1 172 ? -17.375 -12.812 -11.078 1 93.38 172 LEU A C 1
ATOM 1342 O O . LEU A 1 172 ? -16.828 -13.75 -10.508 1 93.38 172 LEU A O 1
ATOM 1346 N N . VAL A 1 173 ? -17.719 -11.742 -10.461 1 92.12 173 VAL A N 1
ATOM 1347 C CA . VAL A 1 173 ? -17.422 -11.531 -9.055 1 92.12 173 VAL A CA 1
ATOM 1348 C C . VAL A 1 173 ? -18.375 -12.352 -8.188 1 92.12 173 VAL A C 1
ATOM 1350 O O . VAL A 1 173 ? -19.594 -12.32 -8.391 1 92.12 173 VAL A O 1
ATOM 1353 N N . LEU A 1 174 ? -17.812 -13.094 -7.305 1 92.75 174 LEU A N 1
ATOM 1354 C CA . LEU A 1 174 ? -18.625 -13.898 -6.406 1 92.75 174 LEU A CA 1
ATOM 1355 C C . LEU A 1 174 ? -19.219 -13.039 -5.293 1 92.75 174 LEU A C 1
ATOM 1357 O O . LEU A 1 174 ? -18.484 -12.406 -4.535 1 92.75 174 LEU A O 1
ATOM 1361 N N . SER A 1 175 ? -20.516 -13 -5.258 1 89.81 175 SER A N 1
ATOM 1362 C CA . SER A 1 175 ? -21.203 -12.336 -4.16 1 89.81 175 SER A CA 1
ATOM 1363 C C . SER A 1 175 ? -21.25 -13.211 -2.916 1 89.81 175 SER A C 1
ATOM 1365 O O . SER A 1 175 ? -20.844 -14.375 -2.959 1 89.81 175 SER A O 1
ATOM 1367 N N . HIS A 1 176 ? -21.75 -12.625 -1.866 1 87.5 176 HIS A N 1
ATOM 1368 C CA . HIS A 1 176 ? -21.844 -13.352 -0.602 1 87.5 176 HIS A CA 1
ATOM 1369 C C . HIS A 1 176 ? -22.672 -14.625 -0.745 1 87.5 176 HIS A C 1
ATOM 1371 O O . HIS A 1 176 ? -22.266 -15.688 -0.281 1 87.5 176 HIS A O 1
ATOM 1377 N N . ASN A 1 177 ? -23.781 -14.5 -1.331 1 87.19 177 ASN A N 1
ATOM 1378 C CA . ASN A 1 177 ? -24.672 -15.648 -1.476 1 87.19 177 ASN A CA 1
ATOM 1379 C C . ASN A 1 177 ? -24.078 -16.688 -2.42 1 87.19 177 ASN A C 1
ATOM 1381 O O . ASN A 1 177 ? -24.297 -17.891 -2.23 1 87.19 177 ASN A O 1
ATOM 1385 N N . MET A 1 178 ? -23.453 -16.25 -3.453 1 91.5 178 MET A N 1
ATOM 1386 C CA . MET A 1 178 ? -22.781 -17.188 -4.348 1 91.5 178 MET A CA 1
ATOM 1387 C C . MET A 1 178 ? -21.703 -17.969 -3.609 1 91.5 178 MET A C 1
ATOM 1389 O O . MET A 1 178 ? -21.594 -19.188 -3.773 1 91.5 178 MET A O 1
ATOM 1393 N N . MET A 1 179 ? -20.969 -17.234 -2.797 1 90 179 MET A N 1
ATOM 1394 C CA . MET A 1 179 ? -19.922 -17.875 -1.997 1 90 179 MET A CA 1
ATOM 1395 C C . MET A 1 179 ? -20.516 -18.922 -1.058 1 90 179 MET A C 1
ATOM 1397 O O . MET A 1 179 ? -19.922 -19.984 -0.864 1 90 179 MET A O 1
ATOM 1401 N N . ALA A 1 180 ? -21.594 -18.578 -0.506 1 85.31 180 ALA A N 1
ATOM 1402 C CA . ALA A 1 180 ? -22.25 -19.5 0.408 1 85.31 180 ALA A CA 1
ATOM 1403 C C . ALA A 1 180 ? -22.656 -20.797 -0.31 1 85.31 180 ALA A C 1
ATOM 1405 O O . ALA A 1 180 ? -22.516 -21.891 0.243 1 85.31 180 ALA A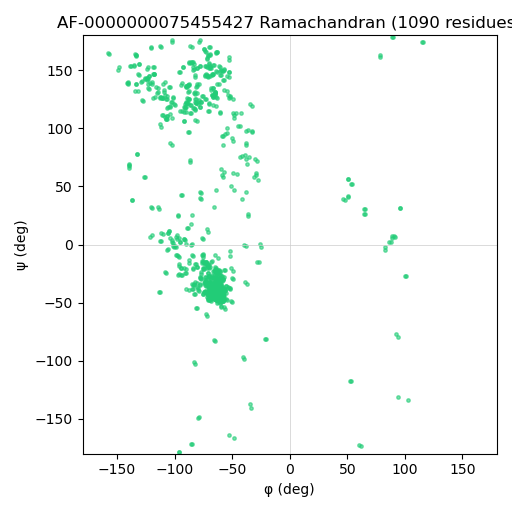 O 1
ATOM 1406 N N . ILE A 1 181 ? -23.125 -20.672 -1.497 1 87.75 181 ILE A N 1
ATOM 1407 C CA . ILE A 1 181 ? -23.531 -21.828 -2.289 1 87.75 181 ILE A CA 1
ATOM 1408 C C . ILE A 1 181 ? -22.312 -22.688 -2.611 1 87.75 181 ILE A C 1
ATOM 1410 O O . ILE A 1 181 ? -22.359 -23.922 -2.488 1 87.75 181 ILE A O 1
ATOM 1414 N N . ILE A 1 182 ? -21.25 -22.031 -3.012 1 89.56 182 ILE A N 1
ATOM 1415 C CA . ILE A 1 182 ? -20.031 -22.75 -3.383 1 89.56 182 ILE A CA 1
ATOM 1416 C C . ILE A 1 182 ? -19.469 -23.469 -2.158 1 89.56 182 ILE A C 1
ATOM 1418 O O . ILE A 1 182 ? -19.094 -24.641 -2.229 1 89.56 182 ILE A O 1
ATOM 1422 N N . VAL A 1 183 ? -19.406 -22.828 -1.087 1 83 183 VAL A N 1
ATOM 1423 C CA . VAL A 1 183 ? -18.828 -23.375 0.134 1 83 183 VAL A CA 1
ATOM 1424 C C . VAL A 1 183 ? -19.625 -24.594 0.584 1 83 183 VAL A C 1
ATOM 1426 O O . VAL A 1 183 ? -19.062 -25.578 1.066 1 83 183 VAL A O 1
ATOM 1429 N N . LYS A 1 184 ? -20.891 -24.547 0.433 1 81.12 184 LYS A N 1
ATOM 1430 C CA . LYS A 1 184 ? -21.781 -25.625 0.867 1 81.12 184 LYS A CA 1
ATOM 1431 C C . LYS A 1 184 ? -21.672 -26.828 -0.056 1 81.12 184 LYS A C 1
ATOM 1433 O O . LYS A 1 184 ? -21.812 -27.969 0.388 1 81.12 184 LYS A O 1
ATOM 1438 N N . ASN A 1 185 ? -21.391 -26.594 -1.298 1 85.19 185 ASN A N 1
ATOM 1439 C CA . ASN A 1 185 ? -21.531 -27.672 -2.268 1 85.19 185 ASN A CA 1
ATOM 1440 C C . ASN A 1 185 ? -20.172 -28.109 -2.822 1 85.19 185 ASN A C 1
ATOM 1442 O O . ASN A 1 185 ? -19.938 -29.297 -3.07 1 85.19 185 ASN A O 1
ATOM 1446 N N . VAL A 1 186 ? -19.297 -27.109 -3.084 1 88 186 VAL A N 1
ATOM 1447 C CA . VAL A 1 186 ? -18 -27.406 -3.66 1 88 186 VAL A CA 1
ATOM 1448 C C . VAL A 1 186 ? -16.922 -26.531 -3.004 1 88 186 VAL A C 1
ATOM 1450 O O . VAL A 1 186 ? -16.281 -25.734 -3.676 1 88 186 VAL A O 1
ATOM 1453 N N . PRO A 1 187 ? -16.672 -26.734 -1.753 1 83.12 187 PRO A N 1
ATOM 1454 C CA . PRO A 1 187 ? -15.734 -25.875 -1.032 1 83.12 187 PRO A CA 1
ATOM 1455 C C . PRO A 1 187 ? -14.32 -25.922 -1.616 1 83.12 187 PRO A C 1
ATOM 1457 O O . PRO A 1 187 ? -13.562 -24.953 -1.479 1 83.12 187 PRO A O 1
ATOM 1460 N N . ASP A 1 188 ? -13.93 -26.922 -2.326 1 84.12 188 ASP A N 1
ATOM 1461 C CA . ASP A 1 188 ? -12.586 -27.094 -2.873 1 84.12 188 ASP A CA 1
ATOM 1462 C C . ASP A 1 188 ? -12.336 -26.125 -4.039 1 84.12 188 ASP A C 1
ATOM 1464 O O . ASP A 1 188 ? -11.195 -25.938 -4.457 1 84.12 188 ASP A O 1
ATOM 1468 N N . LEU A 1 189 ? -13.43 -25.594 -4.496 1 90.56 189 LEU A N 1
ATOM 1469 C CA . LEU A 1 189 ? -13.297 -24.641 -5.598 1 90.56 189 LEU A CA 1
ATOM 1470 C C . LEU A 1 189 ? -12.617 -23.359 -5.141 1 90.56 189 LEU A C 1
ATOM 1472 O O . LEU A 1 189 ? -11.992 -22.656 -5.938 1 90.56 189 LEU A O 1
ATOM 1476 N N . ILE A 1 190 ? -12.766 -23.031 -3.861 1 90.62 190 ILE A N 1
ATOM 1477 C CA . ILE A 1 190 ? -12.156 -21.828 -3.314 1 90.62 190 ILE A CA 1
ATOM 1478 C C . ILE A 1 190 ? -10.688 -22.094 -2.982 1 90.62 190 ILE A C 1
ATOM 1480 O O . ILE A 1 190 ? -10.375 -23.031 -2.244 1 90.62 190 ILE A O 1
ATOM 1484 N N . PRO A 1 191 ? -9.875 -21.297 -3.508 1 90.06 191 PRO A N 1
ATOM 1485 C CA . PRO A 1 191 ? -8.445 -21.516 -3.264 1 90.06 191 PRO A CA 1
ATOM 1486 C C . PRO A 1 191 ? -8.07 -21.359 -1.792 1 90.06 191 PRO A C 1
ATOM 1488 O O . PRO A 1 191 ? -8.672 -20.562 -1.072 1 90.06 191 PRO A O 1
ATOM 1491 N N . ASP A 1 192 ? -7.047 -22.125 -1.394 1 88.88 192 ASP A N 1
ATOM 1492 C CA . ASP A 1 192 ? -6.516 -22.078 -0.035 1 88.88 192 ASP A CA 1
ATOM 1493 C C . ASP A 1 192 ? -5.441 -21.016 0.096 1 88.88 192 ASP A C 1
ATOM 1495 O O . ASP A 1 192 ? -4.27 -21.25 -0.206 1 88.88 192 ASP A O 1
ATOM 1499 N N . ILE A 1 193 ? -5.824 -19.859 0.577 1 89.19 193 ILE A N 1
ATOM 1500 C CA . ILE A 1 193 ? -4.91 -18.734 0.696 1 89.19 193 ILE A CA 1
ATOM 1501 C C . ILE A 1 193 ? -4.625 -18.453 2.17 1 89.19 193 ILE A C 1
ATOM 1503 O O . ILE A 1 193 ? -5.551 -18.328 2.977 1 89.19 193 ILE A O 1
ATOM 1507 N N . PRO A 1 194 ? -3.395 -18.422 2.486 1 88.12 194 PRO A N 1
ATOM 1508 C CA . PRO A 1 194 ? -3.1 -18.031 3.867 1 88.12 194 PRO A CA 1
ATOM 1509 C C . PRO A 1 194 ? -3.471 -16.578 4.16 1 88.12 194 PRO A C 1
ATOM 1511 O O . PRO A 1 194 ? -3.426 -15.727 3.262 1 88.12 194 PRO A O 1
ATOM 1514 N N . GLU A 1 195 ? -3.885 -16.297 5.344 1 89.81 195 GLU A N 1
ATOM 1515 C CA . GLU A 1 195 ? -4.258 -14.938 5.754 1 89.81 195 GLU A CA 1
ATOM 1516 C C . GLU A 1 195 ? -3.119 -13.953 5.508 1 89.81 195 GLU A C 1
ATOM 1518 O O . GLU A 1 195 ? -3.357 -12.812 5.113 1 89.81 195 GLU A O 1
ATOM 1523 N N . ASP A 1 196 ? -1.907 -14.383 5.684 1 84.19 196 ASP A N 1
ATOM 1524 C CA . ASP A 1 196 ? -0.738 -13.523 5.547 1 84.19 196 ASP A CA 1
ATOM 1525 C C . ASP A 1 196 ? -0.589 -13.023 4.109 1 84.19 196 ASP A C 1
ATOM 1527 O O . ASP A 1 196 ? -0.124 -11.906 3.881 1 84.19 196 ASP A O 1
ATOM 1531 N N . ARG A 1 197 ? -0.979 -13.828 3.238 1 85.06 197 ARG A N 1
ATOM 1532 C CA . ARG A 1 197 ? -0.889 -13.43 1.838 1 85.06 197 ARG A CA 1
ATOM 1533 C C . ARG A 1 197 ? -1.854 -12.289 1.529 1 85.06 197 ARG A C 1
ATOM 1535 O O . ARG A 1 197 ? -1.518 -11.367 0.779 1 85.06 197 ARG A O 1
ATOM 1542 N N . ILE A 1 198 ? -3.008 -12.375 2.096 1 89.31 198 ILE A N 1
ATOM 1543 C CA . ILE A 1 198 ? -3.979 -11.305 1.902 1 89.31 198 ILE A CA 1
ATOM 1544 C C . ILE A 1 198 ? -3.48 -10.023 2.574 1 89.31 198 ILE A C 1
ATOM 1546 O O . ILE A 1 198 ? -3.551 -8.938 1.99 1 89.31 198 ILE A O 1
ATOM 1550 N N . ARG A 1 199 ? -2.947 -10.18 3.732 1 85.19 199 ARG A N 1
ATOM 1551 C CA . ARG A 1 199 ? -2.441 -9.031 4.48 1 85.19 199 ARG A CA 1
ATOM 1552 C C . ARG A 1 199 ? -1.267 -8.383 3.76 1 85.19 199 ARG A C 1
ATOM 1554 O O . ARG A 1 199 ? -1.104 -7.16 3.803 1 85.19 199 ARG A O 1
ATOM 1561 N N . GLN A 1 200 ? -0.517 -9.195 3.104 1 79.75 200 GLN A N 1
ATOM 1562 C CA . GLN A 1 200 ? 0.644 -8.695 2.375 1 79.75 200 GLN A CA 1
ATOM 1563 C C . GLN A 1 200 ? 0.218 -7.879 1.157 1 79.75 200 GLN A C 1
ATOM 1565 O O . GLN A 1 200 ? 0.924 -6.957 0.743 1 79.75 200 GLN A O 1
ATOM 1570 N N . GLN A 1 201 ? -0.898 -8.219 0.697 1 83.75 201 GLN A N 1
ATOM 1571 C CA . GLN A 1 201 ? -1.388 -7.5 -0.476 1 83.75 201 GLN A CA 1
ATOM 1572 C C . GLN A 1 201 ? -2.014 -6.164 -0.082 1 83.75 201 GLN A C 1
ATOM 1574 O O . GLN A 1 201 ? -2.201 -5.289 -0.928 1 83.75 201 GLN A O 1
ATOM 1579 N N . SER A 1 202 ? -2.352 -6.066 1.158 1 85.25 202 SER A N 1
ATOM 1580 C CA . SER A 1 202 ? -2.963 -4.832 1.642 1 85.25 202 SER A CA 1
ATOM 1581 C C . SER A 1 202 ? -1.988 -3.662 1.561 1 85.25 202 SER A C 1
ATOM 1583 O O . SER A 1 202 ? -0.821 -3.793 1.936 1 85.25 202 SER A O 1
ATOM 1585 N N . LYS A 1 203 ? -2.35 -2.543 1.029 1 78.06 203 LYS A N 1
ATOM 1586 C CA . LYS A 1 203 ? -1.498 -1.376 0.816 1 78.06 203 LYS A CA 1
ATOM 1587 C C . LYS A 1 203 ? -1.608 -0.394 1.98 1 78.06 203 LYS A C 1
ATOM 1589 O O . LYS A 1 203 ? -1.676 0.819 1.771 1 78.06 203 LYS A O 1
ATOM 1594 N N . SER A 1 204 ? -1.617 -0.939 3.145 1 74.44 204 SER A N 1
ATOM 1595 C CA . SER A 1 204 ? -1.642 -0.059 4.309 1 74.44 204 SER A CA 1
ATOM 1596 C C . SER A 1 204 ? -0.333 0.712 4.445 1 74.44 204 SER A C 1
ATOM 1598 O O . SER A 1 204 ? 0.737 0.191 4.129 1 74.44 204 SER A O 1
ATOM 1600 N N . ASN A 1 205 ? -0.431 2.045 4.711 1 76.19 205 ASN A N 1
ATOM 1601 C CA . ASN A 1 205 ? 0.717 2.934 4.844 1 76.19 205 ASN A CA 1
ATOM 1602 C C . ASN A 1 205 ? 0.883 3.426 6.277 1 76.19 205 ASN A C 1
ATOM 1604 O O . ASN A 1 205 ? -0.055 3.969 6.867 1 76.19 205 ASN A O 1
ATOM 1608 N N . GLU A 1 206 ? 1.995 3.275 6.84 1 75.19 206 GLU A N 1
ATOM 1609 C CA . GLU A 1 206 ? 2.27 3.625 8.234 1 75.19 206 GLU A CA 1
ATOM 1610 C C . GLU A 1 206 ? 2.232 5.137 8.438 1 75.19 206 GLU A C 1
ATOM 1612 O O . GLU A 1 206 ? 1.816 5.613 9.5 1 75.19 206 GLU A O 1
ATOM 1617 N N . LEU A 1 207 ? 2.672 5.84 7.469 1 76.12 207 LEU A N 1
ATOM 1618 C CA . LEU A 1 207 ? 2.643 7.293 7.586 1 76.12 207 LEU A CA 1
ATOM 1619 C C . LEU A 1 207 ? 1.207 7.805 7.66 1 76.12 207 LEU A C 1
ATOM 1621 O O . LEU A 1 207 ? 0.893 8.664 8.484 1 76.12 207 LEU A O 1
ATOM 1625 N N . ALA A 1 208 ? 0.38 7.25 6.82 1 77.31 208 ALA A N 1
ATOM 1626 C CA . ALA A 1 208 ? -1.027 7.645 6.82 1 77.31 208 ALA A CA 1
ATOM 1627 C C . ALA A 1 208 ? -1.689 7.316 8.156 1 77.31 208 ALA A C 1
ATOM 1629 O O . ALA A 1 208 ? -2.467 8.117 8.68 1 77.31 208 ALA A O 1
ATOM 1630 N N . LYS A 1 209 ? -1.36 6.258 8.688 1 79.56 209 LYS A N 1
ATOM 1631 C CA . LYS A 1 209 ? -1.907 5.844 9.977 1 79.56 209 LYS A CA 1
ATOM 1632 C C . LYS A 1 209 ? -1.411 6.746 11.102 1 79.56 209 LYS A C 1
ATOM 1634 O O . LYS A 1 209 ? -2.18 7.117 11.992 1 79.56 209 LYS A O 1
ATOM 1639 N N . ALA A 1 210 ? -0.189 7.066 11.055 1 81.62 210 ALA A N 1
ATOM 1640 C CA . ALA A 1 210 ? 0.376 7.965 12.055 1 81.62 210 ALA A CA 1
ATOM 1641 C C . ALA A 1 210 ? -0.282 9.344 11.992 1 81.62 210 ALA A C 1
ATOM 1643 O O . ALA A 1 210 ? -0.613 9.93 13.023 1 81.62 210 ALA A O 1
ATOM 1644 N N . LEU A 1 211 ? -0.462 9.828 10.828 1 82.88 211 LEU A N 1
ATOM 1645 C CA . LEU A 1 211 ? -1.097 11.125 10.633 1 82.88 211 LEU A CA 1
ATOM 1646 C C . LEU A 1 211 ? -2.535 11.109 11.141 1 82.88 211 LEU A C 1
ATOM 1648 O O . LEU A 1 211 ? -2.998 12.086 11.734 1 82.88 211 LEU A O 1
ATOM 1652 N N . LEU A 1 212 ? -3.207 10.031 10.906 1 85.56 212 LEU A N 1
ATOM 1653 C CA . LEU A 1 212 ? -4.578 9.875 11.383 1 85.56 212 LEU A CA 1
ATOM 1654 C C . LEU A 1 212 ? -4.633 9.938 12.906 1 85.56 212 LEU A C 1
ATOM 1656 O O . LEU A 1 212 ? -5.43 10.688 13.477 1 85.56 212 LEU A O 1
ATOM 1660 N N . VAL A 1 213 ? -3.76 9.266 13.492 1 86.62 213 VAL A N 1
ATOM 1661 C CA . VAL A 1 213 ? -3.748 9.195 14.945 1 86.62 213 VAL A CA 1
ATOM 1662 C C . VAL A 1 213 ? -3.373 10.555 15.531 1 86.62 213 VAL A C 1
ATOM 1664 O O . VAL A 1 213 ? -4.027 11.047 16.453 1 86.62 213 VAL A O 1
ATOM 1667 N N . LEU A 1 214 ? -2.393 11.18 14.938 1 87.06 214 LEU A N 1
ATOM 1668 C CA . LEU A 1 214 ? -1.95 12.492 15.406 1 87.06 214 LEU A CA 1
ATOM 1669 C C . LEU A 1 214 ? -3.059 13.523 15.25 1 87.06 214 LEU A C 1
ATOM 1671 O O . LEU A 1 214 ? -3.311 14.312 16.156 1 87.06 214 LEU A O 1
ATOM 1675 N N . GLN A 1 215 ? -3.686 13.477 14.148 1 90.25 215 GLN A N 1
ATOM 1676 C CA . GLN A 1 215 ? -4.746 14.445 13.875 1 90.25 215 GLN A CA 1
ATOM 1677 C C . GLN A 1 215 ? -5.938 14.234 14.805 1 90.25 215 GLN A C 1
ATOM 1679 O O . GLN A 1 215 ? -6.512 15.195 15.312 1 90.25 215 GLN A O 1
ATOM 1684 N N . LEU A 1 216 ? -6.277 13.062 15.07 1 90.19 216 LEU A N 1
ATOM 1685 C CA . LEU A 1 216 ? -7.418 12.75 15.922 1 90.19 216 LEU A CA 1
ATOM 1686 C C . LEU A 1 216 ? -7.129 13.117 17.375 1 90.19 216 LEU A C 1
ATOM 1688 O O . LEU A 1 216 ? -7.996 13.656 18.062 1 90.19 216 LEU A O 1
ATOM 1692 N N . VAL A 1 217 ? -5.973 12.836 17.781 1 88.5 217 VAL A N 1
ATOM 1693 C CA . VAL A 1 217 ? -5.586 13.164 19.156 1 88.5 217 VAL A CA 1
ATOM 1694 C C . VAL A 1 217 ? -5.547 14.68 19.328 1 88.5 217 VAL A C 1
ATOM 1696 O O . VAL A 1 217 ? -6.074 15.211 20.312 1 88.5 217 VAL A O 1
ATOM 1699 N N . TYR A 1 218 ? -4.988 15.344 18.406 1 90.69 218 TYR A N 1
ATOM 1700 C CA . TYR A 1 218 ? -4.93 16.797 18.469 1 90.69 218 TYR A CA 1
ATOM 1701 C C . TYR A 1 218 ? -6.328 17.406 18.516 1 90.69 218 TYR A C 1
ATOM 1703 O O . TYR A 1 218 ? -6.633 18.203 19.406 1 90.69 218 TYR A O 1
ATOM 1711 N N . PHE A 1 219 ? -7.148 17.031 17.562 1 92.88 219 PHE A N 1
ATOM 1712 C CA . PHE A 1 219 ? -8.469 17.625 17.438 1 92.88 219 PHE A CA 1
ATOM 1713 C C . PHE A 1 219 ? -9.32 17.344 18.656 1 92.88 219 PHE A C 1
ATOM 1715 O O . PHE A 1 219 ? -9.984 18.25 19.188 1 92.88 219 PHE A O 1
ATOM 1722 N N . SER A 1 220 ? -9.305 16.125 19.125 1 90.88 220 SER A N 1
ATOM 1723 C CA . SER A 1 220 ? -10.102 15.742 20.297 1 90.88 220 SER A CA 1
ATOM 1724 C C . SER A 1 220 ? -9.609 16.453 21.547 1 90.88 220 SER A C 1
ATOM 1726 O O . SER A 1 220 ? -10.406 16.922 22.359 1 90.88 220 SER A O 1
ATOM 1728 N N . THR A 1 221 ? -8.336 16.5 21.703 1 90.44 221 THR A N 1
ATOM 1729 C CA . THR A 1 221 ? -7.777 17.172 22.875 1 90.44 221 THR A CA 1
ATOM 1730 C C . THR A 1 221 ? -8.031 18.672 22.8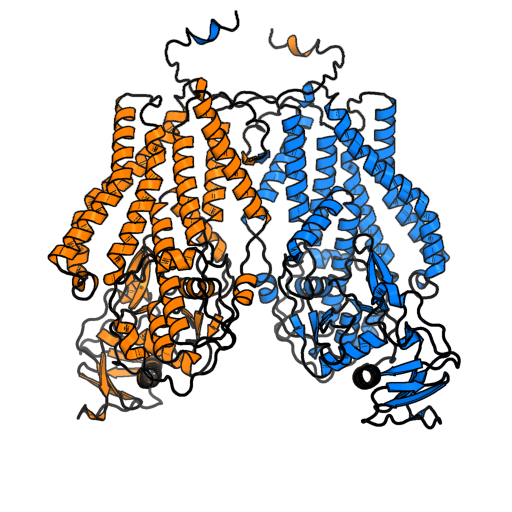12 1 90.44 221 THR A C 1
ATOM 1732 O O . THR A 1 221 ? -8.281 19.297 23.844 1 90.44 221 THR A O 1
ATOM 1735 N N . SER A 1 222 ? -7.918 19.203 21.578 1 91.75 222 SER A N 1
ATOM 1736 C CA . SER A 1 222 ? -8.211 20.625 21.422 1 91.75 222 SER A CA 1
ATOM 1737 C C . SER A 1 222 ? -9.656 20.938 21.797 1 91.75 222 SER A C 1
ATOM 1739 O O . SER A 1 222 ? -9.914 21.922 22.5 1 91.75 222 SER A O 1
ATOM 1741 N N . CYS A 1 223 ? -10.562 20.172 21.422 1 92.56 223 CYS A N 1
ATOM 1742 C CA . CYS A 1 223 ? -11.969 20.375 21.766 1 92.56 223 CYS A CA 1
ATOM 1743 C C . CYS A 1 223 ? -12.203 20.188 23.25 1 92.56 223 CYS A C 1
ATOM 1745 O O . CYS A 1 223 ? -12.914 20.984 23.875 1 92.56 223 CYS A O 1
ATOM 1747 N N . ALA A 1 224 ? -11.602 19.203 23.828 1 92.12 224 ALA A N 1
ATOM 1748 C CA . ALA A 1 224 ? -11.742 18.938 25.25 1 92.12 224 ALA A CA 1
ATOM 1749 C C . ALA A 1 224 ? -11.164 20.094 26.078 1 92.12 224 ALA A C 1
ATOM 1751 O O . ALA A 1 224 ? -11.758 20.5 27.078 1 92.12 224 ALA A O 1
ATOM 1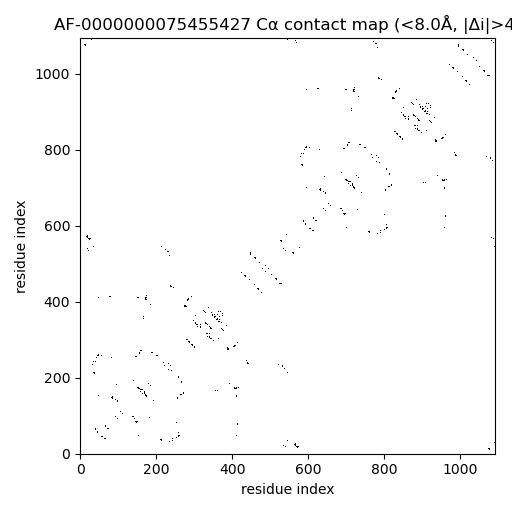752 N N . ALA A 1 225 ? -10.039 20.547 25.672 1 93.19 225 ALA A N 1
ATOM 1753 C CA . ALA A 1 225 ? -9.398 21.672 26.375 1 93.19 225 ALA A CA 1
ATOM 1754 C C . ALA A 1 225 ? -10.266 22.922 26.297 1 93.19 225 ALA A C 1
ATOM 1756 O O . ALA A 1 225 ? -10.344 23.688 27.266 1 93.19 225 ALA A O 1
ATOM 1757 N N . ARG A 1 226 ? -10.859 23.156 25.219 1 93.44 226 ARG A N 1
ATOM 1758 C CA . ARG A 1 226 ? -11.75 24.297 25.078 1 93.44 226 ARG A CA 1
ATOM 1759 C C . ARG A 1 226 ? -12.922 24.203 26.047 1 93.44 226 ARG A C 1
ATOM 1761 O O . ARG A 1 226 ? -13.25 25.188 26.719 1 93.44 226 ARG A O 1
ATOM 1768 N N . LEU A 1 227 ? -13.484 23.109 26.109 1 92.06 227 LEU A N 1
ATOM 1769 C CA . LEU A 1 227 ? -14.609 22.922 27.016 1 92.06 227 LEU A CA 1
ATOM 1770 C C . LEU A 1 227 ? -14.172 23.094 28.469 1 92.06 227 LEU A C 1
ATOM 1772 O O . LEU A 1 227 ? -14.891 23.688 29.266 1 92.06 227 LEU A O 1
ATOM 1776 N N . ALA A 1 228 ? -13.031 22.578 28.781 1 92.31 228 ALA A N 1
ATOM 1777 C CA . ALA A 1 228 ? -12.508 22.672 30.141 1 92.31 228 ALA A CA 1
ATOM 1778 C C . ALA A 1 228 ? -12.219 24.125 30.516 1 92.31 228 ALA A C 1
ATOM 1780 O O . ALA A 1 228 ? -12.359 24.5 31.688 1 92.31 228 ALA A O 1
ATOM 1781 N N . GLN A 1 229 ? -11.852 24.922 29.562 1 93.69 229 GLN A N 1
ATOM 1782 C CA . GLN A 1 229 ? -11.516 26.328 29.797 1 93.69 229 GLN A CA 1
ATOM 1783 C C . GLN A 1 229 ? -12.703 27.234 29.516 1 93.69 229 GLN A C 1
ATOM 1785 O O . GLN A 1 229 ? -12.547 28.453 29.422 1 93.69 229 GLN A O 1
ATOM 1790 N N . GLU A 1 230 ? -13.859 26.609 29.234 1 92.38 230 GLU A N 1
ATOM 1791 C CA . GLU A 1 230 ? -15.125 27.312 29.016 1 92.38 230 GLU A CA 1
ATOM 1792 C C . GLU A 1 230 ? -15.07 28.188 27.766 1 92.38 230 GLU A C 1
ATOM 1794 O O . GLU A 1 230 ? -15.562 29.312 27.781 1 92.38 230 GLU A O 1
ATOM 1799 N N . LEU A 1 231 ? -14.328 27.781 26.844 1 93.19 231 LEU A N 1
ATOM 1800 C CA . LEU A 1 231 ? -14.312 28.406 25.531 1 93.19 231 LEU A CA 1
ATOM 1801 C C . LEU A 1 231 ? -15.344 27.75 24.609 1 93.19 231 LEU A C 1
ATOM 1803 O O . LEU A 1 231 ? -15.516 26.531 24.625 1 93.19 231 LEU A O 1
ATOM 1807 N N . PRO A 1 232 ? -16.062 28.547 23.891 1 94.12 232 PRO A N 1
ATOM 1808 C CA . PRO A 1 232 ? -17.109 27.953 23.047 1 94.12 232 PRO A CA 1
ATOM 1809 C C . PRO A 1 232 ? -16.531 27.172 21.859 1 94.12 232 PRO A C 1
ATOM 1811 O O . PRO A 1 232 ? -15.5 27.547 21.312 1 94.12 232 PRO A O 1
ATOM 1814 N N . LEU A 1 233 ? -17.188 26.125 21.531 1 95.62 233 LEU A N 1
ATOM 1815 C CA . LEU A 1 233 ? -16.906 25.375 20.312 1 95.62 233 LEU A CA 1
ATOM 1816 C C . LEU A 1 233 ? -17.719 25.938 19.141 1 95.62 233 LEU A C 1
ATOM 1818 O O . LEU A 1 233 ? -18.891 26.297 19.312 1 95.62 233 LEU A O 1
ATOM 1822 N N . SER A 1 234 ? -17.078 26.062 18.016 1 95.75 234 SER A N 1
ATOM 1823 C CA . SER A 1 234 ? -17.859 26.359 16.828 1 95.75 234 SER A CA 1
ATOM 1824 C C . SER A 1 234 ? -18.719 25.172 16.406 1 95.75 234 SER A C 1
ATOM 1826 O O . SER A 1 234 ? -18.406 24.031 16.734 1 95.75 234 SER A O 1
ATOM 1828 N N . LEU A 1 235 ? -19.781 25.438 15.703 1 97.12 235 LEU A N 1
ATOM 1829 C CA . LEU A 1 235 ? -20.641 24.359 15.234 1 97.12 235 LEU A CA 1
ATOM 1830 C C . LEU A 1 235 ? -19.906 23.469 14.242 1 97.12 235 LEU A C 1
ATOM 1832 O O . LEU A 1 235 ? -20.156 22.266 14.172 1 97.12 235 LEU A O 1
ATOM 1836 N N . LEU A 1 236 ? -18.953 24.016 13.539 1 96.69 236 LEU A N 1
ATOM 1837 C CA . LEU A 1 236 ? -18.172 23.234 12.602 1 96.69 236 LEU A CA 1
ATOM 1838 C C . LEU A 1 236 ? -17.281 22.234 13.336 1 96.69 236 LEU A C 1
ATOM 1840 O O . LEU A 1 236 ? -17.109 21.094 12.883 1 96.69 236 LEU A O 1
ATOM 1844 N N . GLU A 1 237 ? -16.734 22.688 14.406 1 97 237 GLU A N 1
ATOM 1845 C CA . GLU A 1 237 ? -15.945 21.781 15.227 1 97 237 GLU A CA 1
ATOM 1846 C C . GLU A 1 237 ? -16.812 20.641 15.781 1 97 237 GLU A C 1
ATOM 1848 O O . GLU A 1 237 ? -16.391 19.484 15.812 1 97 237 GLU A O 1
ATOM 1853 N N . ILE A 1 238 ? -17.953 21 16.172 1 96.81 238 ILE A N 1
ATOM 1854 C CA . ILE A 1 238 ? -18.891 20 16.688 1 96.81 238 ILE A CA 1
ATOM 1855 C C . ILE A 1 238 ? -19.266 19.016 15.578 1 96.81 238 ILE A C 1
ATOM 1857 O O . ILE A 1 238 ? -19.281 17.797 15.797 1 96.81 238 ILE A O 1
ATOM 1861 N N . TRP A 1 239 ? -19.594 19.562 14.438 1 96.12 239 TRP A N 1
ATOM 1862 C CA . TRP A 1 239 ? -19.922 18.75 13.273 1 96.12 239 TRP A CA 1
ATOM 1863 C C . TRP A 1 239 ? -18.766 17.828 12.906 1 96.12 239 TRP A C 1
ATOM 1865 O O . TRP A 1 239 ? -18.969 16.656 12.602 1 96.12 239 TRP A O 1
ATOM 1875 N N . THR A 1 240 ? -17.547 18.328 12.969 1 96.38 240 THR A N 1
ATOM 1876 C CA . THR A 1 240 ? -16.344 17.547 12.68 1 96.38 240 THR A CA 1
ATOM 1877 C C . THR A 1 240 ? -16.141 16.438 13.711 1 96.38 240 THR A C 1
ATOM 1879 O O . THR A 1 240 ? -15.781 15.312 13.359 1 96.38 240 THR A O 1
ATOM 1882 N N . LEU A 1 241 ? -16.422 16.766 14.938 1 95.94 241 LEU A N 1
ATOM 1883 C CA . LEU A 1 241 ? -16.312 15.766 15.992 1 95.94 241 LEU A CA 1
ATOM 1884 C C . LEU A 1 241 ? -17.266 14.602 15.742 1 95.94 241 LEU A C 1
ATOM 1886 O O . LEU A 1 241 ? -16.906 13.438 15.922 1 95.94 241 LEU A O 1
ATOM 1890 N N . ALA A 1 242 ? -18.453 14.898 15.359 1 95.38 242 ALA A N 1
ATOM 1891 C CA . ALA A 1 242 ? -19.438 13.867 15.055 1 95.38 242 ALA A CA 1
ATOM 1892 C C . ALA A 1 242 ? -18.984 12.984 13.906 1 95.38 242 ALA A C 1
ATOM 1894 O O . ALA A 1 242 ? -19.031 11.75 13.992 1 95.38 242 ALA A O 1
ATOM 1895 N N . HIS A 1 243 ? -18.531 13.602 12.875 1 95 243 HIS A N 1
ATOM 1896 C CA . HIS A 1 243 ? -18.078 12.859 11.703 1 95 243 HIS A CA 1
ATOM 1897 C C . HIS A 1 243 ? -16.828 12.039 12.016 1 95 243 HIS A C 1
ATOM 1899 O O . HIS A 1 243 ? -16.656 10.93 11.5 1 95 243 HIS A O 1
ATOM 1905 N N . ALA A 1 244 ? -15.953 12.602 12.805 1 94.44 244 ALA A N 1
ATOM 1906 C CA . ALA A 1 244 ? -14.773 11.859 13.234 1 94.44 244 ALA A CA 1
ATOM 1907 C C . ALA A 1 244 ? -15.172 10.602 14.008 1 94.44 244 ALA A C 1
ATOM 1909 O O . ALA A 1 244 ? -14.602 9.531 13.805 1 94.44 244 ALA A O 1
ATOM 1910 N N . LEU A 1 245 ? -16.109 10.758 14.836 1 93.94 245 LEU A N 1
ATOM 1911 C CA . LEU A 1 245 ? -16.609 9.609 15.578 1 93.94 245 LEU A CA 1
ATOM 1912 C C . LEU A 1 245 ? -17.188 8.562 14.633 1 93.94 245 LEU A C 1
ATOM 1914 O O . LEU A 1 245 ? -16.922 7.371 14.789 1 93.94 245 LEU A O 1
ATOM 1918 N N . GLY A 1 246 ? -18 8.992 13.703 1 94.19 246 GLY A N 1
ATOM 1919 C CA . GLY A 1 246 ? -18.516 8.078 12.695 1 94.19 246 GLY A CA 1
ATOM 1920 C C . GLY A 1 246 ? -17.422 7.352 11.93 1 94.19 246 GLY A C 1
ATOM 1921 O O . GLY A 1 246 ? -17.516 6.145 11.695 1 94.19 246 GLY A O 1
ATOM 1922 N N . ALA A 1 247 ? -16.422 8.109 11.602 1 93.75 247 ALA A N 1
ATOM 1923 C CA . ALA A 1 247 ? -15.297 7.52 10.883 1 93.75 247 ALA A CA 1
ATOM 1924 C C . ALA A 1 247 ? -14.57 6.488 11.734 1 93.75 247 ALA A C 1
ATOM 1926 O O . ALA A 1 247 ? -14.117 5.457 11.227 1 93.75 247 ALA A O 1
ATOM 1927 N N . ILE A 1 248 ? -14.477 6.742 12.992 1 92.94 248 ILE A N 1
ATOM 1928 C CA . ILE A 1 248 ? -13.852 5.805 13.914 1 92.94 248 ILE A CA 1
ATOM 1929 C C . ILE A 1 248 ? -14.656 4.508 13.961 1 92.94 248 ILE A C 1
ATOM 1931 O O . ILE A 1 248 ? -14.086 3.416 13.977 1 92.94 248 ILE A O 1
ATOM 1935 N N . PHE A 1 249 ? -15.969 4.637 13.977 1 94.75 249 PHE A N 1
ATOM 1936 C CA . PHE A 1 249 ? -16.812 3.447 13.953 1 94.75 249 PHE A CA 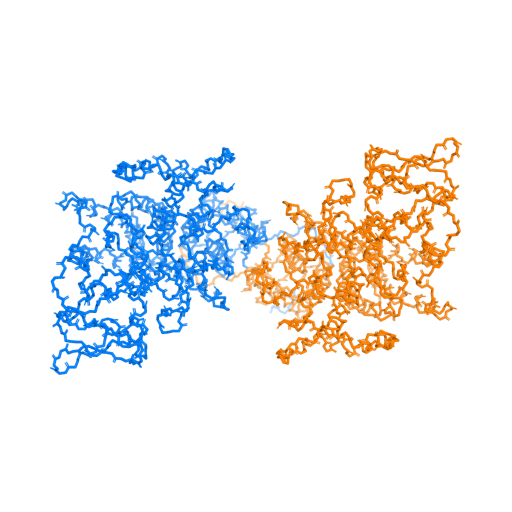1
ATOM 1937 C C . PHE A 1 249 ? -16.516 2.6 12.719 1 94.75 249 PHE A C 1
ATOM 1939 O O . PHE A 1 249 ? -16.312 1.389 12.82 1 94.75 249 PHE A O 1
ATOM 1946 N N . VAL A 1 250 ? -16.484 3.215 11.586 1 94.5 250 VAL A N 1
ATOM 1947 C CA . VAL A 1 250 ? -16.234 2.51 10.328 1 94.5 250 VAL A CA 1
ATOM 1948 C C . VAL A 1 250 ? -14.844 1.87 10.367 1 94.5 250 VAL A C 1
ATOM 1950 O O . VAL A 1 250 ? -14.672 0.712 9.977 1 94.5 250 VAL A O 1
ATOM 1953 N N . TYR A 1 251 ? -13.922 2.617 10.883 1 90.94 251 TYR A N 1
ATOM 1954 C CA . TYR A 1 251 ? -12.555 2.133 10.961 1 90.94 251 TYR A CA 1
ATOM 1955 C C . TYR A 1 251 ? -12.461 0.885 11.828 1 90.94 251 TYR A C 1
ATOM 1957 O O . TYR A 1 251 ? -11.789 -0.083 11.469 1 90.94 251 TYR A O 1
ATOM 1965 N N . VAL A 1 252 ? -13.141 0.89 12.891 1 90.62 252 VAL A N 1
ATOM 1966 C CA . VAL A 1 252 ? -13.109 -0.236 13.812 1 90.62 252 VAL A CA 1
ATOM 1967 C C . VAL A 1 252 ? -13.82 -1.437 13.195 1 90.62 252 VAL A C 1
ATOM 1969 O O . VAL A 1 252 ? -13.336 -2.568 13.281 1 90.62 252 VAL A O 1
ATOM 1972 N N . ILE A 1 253 ? -14.891 -1.203 12.508 1 92.75 253 ILE A N 1
ATOM 1973 C CA . ILE A 1 253 ? -15.656 -2.273 11.875 1 92.75 253 ILE A CA 1
ATOM 1974 C C . ILE A 1 253 ? -14.828 -2.9 10.75 1 92.75 253 ILE A C 1
ATOM 1976 O O . ILE A 1 253 ? -14.797 -4.125 10.602 1 92.75 253 ILE A O 1
ATOM 1980 N N . TRP A 1 254 ? -14.102 -2.076 10.031 1 92.19 254 TRP A N 1
ATOM 1981 C CA . TRP A 1 254 ? -13.32 -2.535 8.883 1 92.19 254 TRP A CA 1
ATOM 1982 C C . TRP A 1 254 ? -11.867 -2.783 9.281 1 92.19 254 TRP A C 1
ATOM 1984 O O . TRP A 1 254 ? -10.984 -2.793 8.422 1 92.19 254 TRP A O 1
ATOM 1994 N N . TRP A 1 255 ? -11.609 -3.059 10.531 1 88.31 255 TRP A N 1
ATOM 1995 C CA . TRP A 1 255 ? -10.258 -3.211 11.039 1 88.31 255 TRP A CA 1
ATOM 1996 C C . TRP A 1 255 ? -9.531 -4.355 10.336 1 88.31 255 TRP A C 1
ATOM 1998 O O . TRP A 1 255 ? -8.336 -4.262 10.055 1 88.31 255 TRP A O 1
ATOM 2008 N N . LYS A 1 256 ? -10.25 -5.418 10.008 1 90.56 256 LYS A N 1
ATOM 2009 C CA . LYS A 1 256 ?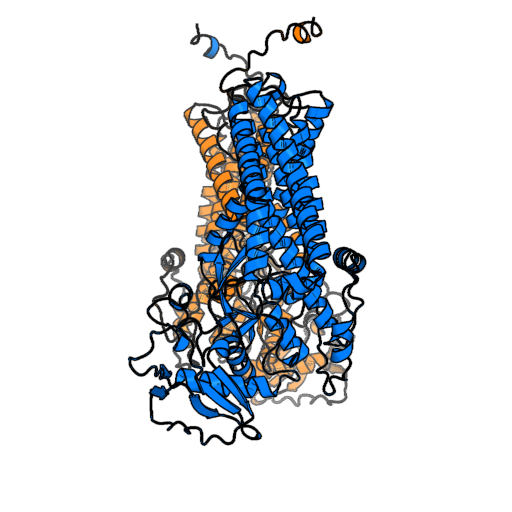 -9.641 -6.598 9.406 1 90.56 256 LYS A CA 1
ATOM 2010 C C . LYS A 1 256 ? -9.883 -6.641 7.902 1 90.56 256 LYS A C 1
ATOM 2012 O O . LYS A 1 256 ? -9.461 -7.586 7.227 1 90.56 256 LYS A O 1
ATOM 2017 N N . LYS A 1 257 ? -10.555 -5.613 7.406 1 91.88 257 LYS A N 1
ATOM 2018 C CA . LYS A 1 257 ? -10.773 -5.531 5.965 1 91.88 257 LYS A CA 1
ATOM 2019 C C . LYS A 1 257 ? -9.516 -5.07 5.242 1 91.88 257 LYS A C 1
ATOM 2021 O O . LYS A 1 257 ? -8.945 -4.031 5.578 1 91.88 257 LYS A O 1
ATOM 2026 N N . PRO A 1 258 ? -9.055 -5.898 4.312 1 91 258 PRO A N 1
ATOM 2027 C CA . PRO A 1 258 ? -7.848 -5.5 3.59 1 91 258 PRO A CA 1
ATOM 2028 C C . PRO A 1 258 ? -7.992 -4.152 2.889 1 91 258 PRO A C 1
ATOM 2030 O O . PRO A 1 258 ? -9.102 -3.775 2.492 1 91 258 PRO A O 1
ATOM 2033 N N . TYR A 1 259 ? -6.844 -3.486 2.785 1 89.06 259 TYR A N 1
ATOM 2034 C CA . TYR A 1 259 ? -6.82 -2.115 2.293 1 89.06 259 TYR A CA 1
ATOM 2035 C C . TYR A 1 259 ? -6.324 -2.061 0.854 1 89.06 259 TYR A C 1
ATOM 2037 O O . TYR A 1 259 ? -5.199 -2.473 0.564 1 89.06 259 TYR A O 1
ATOM 2045 N N . ASP A 1 260 ? -7.121 -1.59 -0.086 1 83.88 260 ASP A N 1
ATOM 2046 C CA . ASP A 1 260 ? -6.785 -1.283 -1.472 1 83.88 260 ASP A CA 1
ATOM 2047 C C . ASP A 1 260 ? -6.07 -2.459 -2.137 1 83.88 260 ASP A C 1
ATOM 2049 O O . ASP A 1 260 ? -4.98 -2.299 -2.688 1 83.88 260 ASP A O 1
ATOM 2053 N N . ILE A 1 261 ? -6.707 -3.584 -2.117 1 86.44 261 ILE A N 1
ATOM 2054 C CA . ILE A 1 261 ? -6.191 -4.754 -2.822 1 86.44 261 ILE A CA 1
ATOM 2055 C C . ILE A 1 261 ? -6.246 -4.512 -4.328 1 86.44 261 ILE A C 1
ATOM 2057 O O . ILE A 1 261 ? -7.285 -4.121 -4.863 1 86.44 261 ILE A O 1
ATOM 2061 N N . PRO A 1 262 ? -5.156 -4.715 -5.012 1 80.5 262 PRO A N 1
ATOM 2062 C CA . PRO A 1 262 ? -5.102 -4.344 -6.426 1 80.5 262 PRO A CA 1
ATOM 2063 C C . PRO A 1 262 ? -5.883 -5.305 -7.32 1 80.5 262 PRO A C 1
ATOM 2065 O O . PRO A 1 262 ? -6.508 -4.883 -8.297 1 80.5 262 PRO A O 1
ATOM 2068 N N . GLU A 1 263 ? -5.77 -6.625 -7.02 1 84.06 263 GLU A N 1
ATOM 2069 C CA . GLU A 1 263 ? -6.41 -7.605 -7.887 1 84.06 263 GLU A CA 1
ATOM 2070 C C . GLU A 1 263 ? -7.043 -8.734 -7.074 1 84.06 263 GLU A C 1
ATOM 2072 O O . GLU A 1 263 ? -6.473 -9.18 -6.074 1 84.06 263 GLU A O 1
ATOM 2077 N N . PRO A 1 264 ? -8.195 -9.07 -7.531 1 90.94 264 PRO A N 1
ATOM 2078 C CA . PRO A 1 264 ? -8.836 -10.211 -6.867 1 90.94 264 PRO A CA 1
ATOM 2079 C C . PRO A 1 264 ? -8.203 -11.547 -7.254 1 90.94 264 PRO A C 1
ATOM 2081 O O . PRO A 1 264 ? -7.328 -11.594 -8.117 1 90.94 264 PRO A O 1
ATOM 2084 N N . THR A 1 265 ? -8.508 -12.609 -6.582 1 91.75 265 THR A N 1
ATOM 2085 C CA . THR A 1 265 ? -8.055 -13.961 -6.887 1 91.75 265 THR A CA 1
ATOM 2086 C C . THR A 1 265 ? -8.938 -14.602 -7.949 1 91.75 265 THR A C 1
ATOM 2088 O O . THR A 1 265 ? -10.141 -14.781 -7.738 1 91.75 265 THR A O 1
ATOM 2091 N N . LEU A 1 266 ? -8.344 -14.906 -9.031 1 92.5 266 LEU A N 1
ATOM 2092 C CA . LEU A 1 266 ? -9.07 -15.516 -10.133 1 92.5 266 LEU A CA 1
ATOM 2093 C C . LEU A 1 266 ? -9.133 -17.031 -9.977 1 92.5 266 LEU A C 1
ATOM 2095 O O . LEU A 1 266 ? -8.094 -17.688 -9.836 1 92.5 266 LEU A O 1
ATOM 2099 N N . ILE A 1 267 ? -10.359 -17.578 -9.898 1 94.62 267 ILE A N 1
ATOM 2100 C CA . ILE A 1 267 ? -10.57 -19.016 -9.859 1 94.62 267 ILE A CA 1
ATOM 2101 C C . ILE A 1 267 ? -10.75 -19.547 -11.281 1 94.62 267 ILE A C 1
ATOM 2103 O O . ILE A 1 267 ? -11.672 -19.125 -11.992 1 94.62 267 ILE A O 1
ATOM 2107 N N . MET A 1 268 ? -9.883 -20.359 -11.672 1 94 268 MET A N 1
ATOM 2108 C CA . MET A 1 268 ? -9.891 -20.891 -13.023 1 94 268 MET A CA 1
ATOM 2109 C C . MET A 1 268 ? -10.219 -22.375 -13.023 1 94 268 MET A C 1
ATOM 2111 O O . MET A 1 268 ? -10.312 -23 -11.961 1 94 268 MET A O 1
ATOM 2115 N N . GLY A 1 269 ? -10.461 -22.922 -14.172 1 93.06 269 GLY A N 1
ATOM 2116 C CA . GLY A 1 269 ? -10.758 -24.344 -14.32 1 93.06 269 GLY A CA 1
ATOM 2117 C C . GLY A 1 269 ? -12.156 -24.609 -14.836 1 93.06 269 GLY A C 1
ATOM 2118 O O . GLY A 1 269 ? -12.961 -23.688 -14.969 1 93.06 269 GLY A O 1
ATOM 2119 N N . ASP A 1 270 ? -12.422 -25.859 -15.086 1 93.12 270 ASP A N 1
ATOM 2120 C CA . ASP A 1 270 ? -13.703 -26.266 -15.664 1 93.12 270 ASP A CA 1
ATOM 2121 C C . ASP A 1 270 ? -14.852 -26 -14.695 1 93.12 270 ASP A C 1
ATOM 2123 O O . ASP A 1 270 ? -15.898 -25.484 -15.094 1 93.12 270 ASP A O 1
ATOM 2127 N N . ARG A 1 271 ? -14.578 -26.266 -13.508 1 94.12 271 ARG A N 1
ATOM 2128 C CA . ARG A 1 271 ? -15.625 -26.078 -12.508 1 94.12 271 ARG A CA 1
ATOM 2129 C C . ARG A 1 271 ? -15.961 -24.594 -12.352 1 94.12 271 ARG A C 1
ATOM 2131 O O . ARG A 1 271 ? -17.109 -24.234 -12.086 1 94.12 271 ARG A O 1
ATOM 2138 N N . ALA A 1 272 ? -14.945 -23.734 -12.508 1 95.5 272 ALA A N 1
ATOM 2139 C CA . ALA A 1 272 ? -15.172 -22.297 -12.43 1 95.5 272 ALA A CA 1
ATOM 2140 C C . ALA A 1 272 ? -16.094 -21.812 -13.547 1 95.5 272 ALA A C 1
ATOM 2142 O O . ALA A 1 272 ? -17 -21.016 -13.312 1 95.5 272 ALA A O 1
ATOM 2143 N N . HIS A 1 273 ? -15.883 -22.391 -14.68 1 96.19 273 HIS A N 1
ATOM 2144 C CA . HIS A 1 273 ? -16.734 -22.047 -15.812 1 96.19 273 HIS A CA 1
ATOM 2145 C C . HIS A 1 273 ? -18.172 -22.516 -15.586 1 96.19 273 HIS A C 1
ATOM 2147 O O . HIS A 1 273 ? -19.125 -21.828 -15.945 1 96.19 273 HIS A O 1
ATOM 2153 N N . GLU A 1 274 ? -18.281 -23.672 -15.062 1 96.38 274 GLU A N 1
ATOM 2154 C CA . GLU A 1 274 ? -19.594 -24.25 -14.805 1 96.38 274 GLU A CA 1
ATOM 2155 C C . GLU A 1 274 ? -20.391 -23.406 -13.812 1 96.38 274 GLU A C 1
ATOM 2157 O O . GLU A 1 274 ? -21.547 -23.062 -14.07 1 96.38 274 GLU A O 1
ATOM 2162 N N . PHE A 1 275 ? -19.75 -23.062 -12.789 1 96 275 PHE A N 1
ATOM 2163 C CA . PHE A 1 275 ? -20.453 -22.312 -11.75 1 96 275 PHE A CA 1
ATOM 2164 C C . PHE A 1 275 ? -20.703 -20.875 -12.188 1 96 275 PHE A C 1
ATOM 2166 O O . PHE A 1 275 ? -21.703 -20.266 -11.828 1 96 275 PHE A O 1
ATOM 2173 N N . ALA A 1 276 ? -19.766 -20.312 -12.945 1 96.56 276 ALA A N 1
ATOM 2174 C CA . ALA A 1 276 ? -20.016 -18.984 -13.508 1 96.56 276 ALA A CA 1
ATOM 2175 C C . ALA A 1 276 ? -21.281 -18.969 -14.352 1 96.56 276 ALA A C 1
ATOM 2177 O O . ALA A 1 276 ? -22.109 -18.078 -14.234 1 96.56 276 ALA A O 1
ATOM 2178 N N . ALA A 1 277 ? -21.391 -19.984 -15.141 1 96.12 277 ALA A N 1
ATOM 2179 C CA . ALA A 1 277 ? -22.578 -20.109 -15.977 1 96.12 277 ALA A CA 1
ATOM 2180 C C . ALA A 1 277 ? -23.844 -20.312 -15.133 1 96.12 277 ALA A C 1
ATOM 2182 O O . ALA A 1 277 ? -24.891 -19.719 -15.406 1 96.12 277 ALA A O 1
ATOM 2183 N N . TYR A 1 278 ? -23.781 -21.156 -14.203 1 95.25 278 TYR A N 1
ATOM 2184 C CA . TYR A 1 278 ? -24.891 -21.438 -13.312 1 95.25 278 TYR A CA 1
ATOM 2185 C C . TYR A 1 278 ? -25.391 -20.172 -12.633 1 95.25 278 TYR A C 1
ATOM 2187 O O . TYR A 1 278 ? -26.594 -19.906 -12.594 1 95.25 278 TYR A O 1
ATOM 2195 N N . PHE A 1 279 ? -24.453 -19.375 -12.109 1 95.19 279 PHE A N 1
ATOM 2196 C CA . PHE A 1 279 ? -24.812 -18.156 -11.391 1 95.19 279 PHE A CA 1
ATOM 2197 C C . PHE A 1 279 ? -25.375 -17.125 -12.352 1 95.19 279 PHE A C 1
ATOM 2199 O O . PHE A 1 279 ? -26.203 -16.297 -11.961 1 95.19 279 PHE A O 1
ATOM 2206 N N . GLN A 1 280 ? -24.953 -17.172 -13.547 1 94.31 280 GLN A N 1
ATOM 2207 C CA . GLN A 1 280 ? -25.547 -16.281 -14.531 1 94.31 280 GLN A CA 1
ATOM 2208 C C . GLN A 1 280 ? -27 -16.641 -14.797 1 94.31 280 GLN A C 1
ATOM 2210 O O . GLN A 1 280 ? -27.844 -15.758 -15.016 1 94.31 280 GLN A O 1
ATOM 2215 N N . VAL A 1 281 ? -27.281 -17.891 -14.766 1 94.75 281 VAL A N 1
ATOM 2216 C CA . VAL A 1 281 ? -28.625 -18.359 -15.062 1 94.75 281 VAL A CA 1
ATOM 2217 C C . VAL A 1 281 ? -29.562 -18.047 -13.898 1 94.75 281 VAL A C 1
ATOM 2219 O O . VAL A 1 281 ? -30.688 -17.578 -14.102 1 94.75 281 VAL A O 1
ATOM 2222 N N . ILE A 1 282 ? -29.047 -18.219 -12.719 1 93.12 282 ILE A N 1
ATOM 2223 C CA . ILE A 1 282 ? -29.953 -18.109 -11.586 1 93.12 282 ILE A CA 1
ATOM 2224 C C . ILE A 1 282 ? -29.891 -16.703 -11.008 1 93.12 282 ILE A C 1
ATOM 2226 O O . ILE A 1 282 ? -30.766 -16.297 -10.234 1 93.12 282 ILE A O 1
ATOM 2230 N N . GLY A 1 283 ? -28.859 -15.984 -11.32 1 92 283 GLY A N 1
ATOM 2231 C CA . GLY A 1 283 ? -28.594 -14.727 -10.648 1 92 283 GLY A CA 1
ATOM 2232 C C . GLY A 1 283 ? -29.297 -13.547 -11.289 1 92 283 GLY A C 1
ATOM 2233 O O . GLY A 1 283 ? -29.625 -13.578 -12.484 1 92 283 GLY A O 1
ATOM 2234 N N . LEU A 1 284 ? -29.484 -12.492 -10.469 1 91.5 284 LEU A N 1
ATOM 2235 C CA . LEU A 1 284 ? -30.031 -11.227 -10.93 1 91.5 284 LEU A CA 1
ATOM 2236 C C . LEU A 1 284 ? -28.922 -10.273 -11.359 1 91.5 284 LEU A C 1
ATOM 2238 O O . LEU A 1 284 ? -28.047 -9.938 -10.555 1 91.5 284 LEU A O 1
ATOM 2242 N N . PRO A 1 285 ? -28.922 -9.883 -12.633 1 90.94 285 PRO A N 1
ATOM 2243 C CA . PRO A 1 285 ? -28 -8.812 -12.992 1 90.94 285 PRO A CA 1
ATOM 2244 C C . PRO A 1 285 ? -28.297 -7.496 -12.273 1 90.94 285 PRO A C 1
ATOM 2246 O O . PRO A 1 285 ? -29.438 -7.023 -12.312 1 90.94 285 PRO A O 1
ATOM 2249 N N . THR A 1 286 ? -27.312 -6.953 -11.625 1 89.25 286 THR A N 1
ATOM 2250 C CA . THR A 1 286 ? -27.609 -5.859 -10.703 1 89.25 286 THR A CA 1
ATOM 2251 C C . THR A 1 286 ? -26.641 -4.703 -10.914 1 89.25 286 THR A C 1
ATOM 2253 O O . THR A 1 286 ? -25.438 -4.922 -11.133 1 89.25 286 THR A O 1
ATOM 2256 N N . ILE A 1 287 ? -27.188 -3.498 -10.883 1 86 287 ILE A N 1
ATOM 2257 C CA . ILE A 1 287 ? -26.422 -2.262 -10.805 1 86 287 ILE A CA 1
ATOM 2258 C C . ILE A 1 287 ? -26.625 -1.607 -9.445 1 86 287 ILE A C 1
ATOM 2260 O O . ILE A 1 287 ? -27.734 -1.191 -9.109 1 86 287 ILE A O 1
ATOM 2264 N N . PRO A 1 288 ? -25.531 -1.625 -8.695 1 82.06 288 PRO A N 1
ATOM 2265 C CA . PRO A 1 288 ? -25.703 -0.931 -7.418 1 82.06 288 PRO A CA 1
ATOM 2266 C C . PRO A 1 288 ? -25.906 0.573 -7.586 1 82.06 288 PRO A C 1
ATOM 2268 O O . PRO A 1 288 ? -25.156 1.224 -8.32 1 82.06 288 PRO A O 1
ATOM 2271 N N . ILE A 1 289 ? -26.953 1.013 -6.941 1 79.19 289 ILE A N 1
ATOM 2272 C CA . ILE A 1 289 ? -27.234 2.443 -7 1 79.19 289 ILE A CA 1
ATOM 2273 C C . ILE A 1 289 ? -27.234 3.027 -5.59 1 79.19 289 ILE A C 1
ATOM 2275 O O . ILE A 1 289 ? -27.172 2.289 -4.602 1 79.19 289 ILE A O 1
ATOM 2279 N N . VAL A 1 290 ? -27.25 4.281 -5.371 1 77.06 290 VAL A N 1
ATOM 2280 C CA . VAL A 1 290 ? -27.266 4.988 -4.098 1 77.06 290 VAL A CA 1
ATOM 2281 C C . VAL A 1 290 ? -26.109 4.508 -3.229 1 77.06 290 VAL A C 1
ATOM 2283 O O . VAL A 1 290 ? -26.312 4.035 -2.109 1 77.06 290 VAL A O 1
ATOM 2286 N N . ALA A 1 291 ? -24.984 4.531 -3.748 1 73.25 291 ALA A N 1
ATOM 2287 C CA . ALA A 1 291 ? -23.75 4.18 -3.07 1 73.25 291 ALA A CA 1
ATOM 2288 C C . ALA A 1 291 ? -23.734 2.707 -2.672 1 73.25 291 ALA A C 1
ATOM 2290 O O . ALA A 1 291 ? -23.266 2.354 -1.59 1 73.25 291 ALA A O 1
ATOM 2291 N N . GLY A 1 292 ? -24.484 1.894 -3.42 1 74.12 292 GLY A N 1
ATOM 2292 C CA . GLY A 1 292 ? -24.422 0.454 -3.223 1 74.12 292 GLY A CA 1
ATOM 2293 C C . GLY A 1 292 ? -25.438 -0.054 -2.211 1 74.12 292 GLY A C 1
ATOM 2294 O O . GLY A 1 292 ? -25.422 -1.234 -1.854 1 74.12 292 GLY A O 1
ATOM 2295 N N . ILE A 1 293 ? -26.312 0.817 -1.77 1 76.44 293 ILE A N 1
ATOM 2296 C CA . ILE A 1 293 ? -27.266 0.403 -0.754 1 76.44 293 ILE A CA 1
ATOM 2297 C C . ILE A 1 293 ? -28.453 -0.294 -1.419 1 76.44 293 ILE A C 1
ATOM 2299 O O . ILE A 1 293 ? -28.953 -1.296 -0.907 1 76.44 293 ILE A O 1
ATOM 2303 N N . HIS A 1 294 ? -28.734 0.251 -2.594 1 74.5 294 HIS A N 1
ATOM 2304 C CA . HIS A 1 294 ? -29.891 -0.295 -3.285 1 74.5 294 HIS A CA 1
ATOM 2305 C C . HIS A 1 294 ? -29.484 -0.992 -4.578 1 74.5 294 HIS A C 1
ATOM 2307 O O . HIS A 1 294 ? -28.75 -0.427 -5.391 1 74.5 294 HIS A O 1
ATOM 2313 N N . PRO A 1 295 ? -30 -2.182 -4.715 1 81.69 295 PRO A N 1
ATOM 2314 C CA . PRO A 1 295 ? -29.734 -2.885 -5.973 1 81.69 295 PRO A CA 1
ATOM 2315 C C . PRO A 1 295 ? -30.797 -2.598 -7.043 1 81.69 295 PRO A C 1
ATOM 2317 O O . PRO A 1 295 ? -32 -2.656 -6.766 1 81.69 295 PRO A O 1
ATOM 2320 N N . PHE A 1 296 ? -30.375 -2.1 -8.172 1 83.5 296 PHE A N 1
ATOM 2321 C CA . PHE A 1 296 ? -31.219 -2.104 -9.359 1 83.5 296 PHE A CA 1
ATOM 2322 C C . PHE A 1 296 ? -30.969 -3.354 -10.195 1 83.5 296 PHE A C 1
ATOM 2324 O O . PHE A 1 296 ? -29.906 -3.496 -10.812 1 83.5 296 PHE A O 1
ATOM 2331 N N . SER A 1 297 ? -31.969 -4.238 -10.109 1 88 297 SER A N 1
ATOM 2332 C CA . SER A 1 297 ? -31.719 -5.547 -10.711 1 88 297 SER A CA 1
ATOM 2333 C C . SER A 1 297 ? -32.688 -5.816 -11.852 1 88 297 SER A C 1
ATOM 2335 O O . SER A 1 297 ? -33.844 -5.336 -11.828 1 88 297 SER A O 1
ATOM 2337 N N . GLY A 1 298 ? -32.219 -6.504 -12.82 1 87.25 298 GLY A N 1
ATOM 2338 C CA . GLY A 1 298 ? -33.094 -7.141 -13.797 1 87.25 298 GLY A CA 1
ATOM 2339 C C . GLY A 1 298 ? -33.594 -8.5 -13.352 1 87.25 298 GLY A C 1
ATOM 2340 O O . GLY A 1 298 ? -33.438 -8.867 -12.18 1 87.25 298 GLY A O 1
ATOM 2341 N N . TYR A 1 299 ? -34.219 -9.125 -14.289 1 90.44 299 TYR A N 1
ATOM 2342 C CA . TYR A 1 299 ? -34.688 -10.477 -13.984 1 90.44 299 TYR A CA 1
ATOM 2343 C C . TYR A 1 299 ? -33.594 -11.508 -14.242 1 90.44 299 TYR A C 1
ATOM 2345 O O . TYR A 1 299 ? -32.656 -11.234 -14.969 1 90.44 299 TYR A O 1
ATOM 2353 N N . ALA A 1 300 ? -33.781 -12.57 -13.578 1 92.56 300 ALA A N 1
ATOM 2354 C CA . ALA A 1 300 ? -32.875 -13.68 -13.797 1 92.56 300 ALA A CA 1
ATOM 2355 C C . ALA A 1 300 ? -33.281 -14.516 -15 1 92.56 300 ALA A C 1
ATOM 2357 O O . ALA A 1 300 ? -34.469 -14.594 -15.328 1 92.56 300 ALA A O 1
ATOM 2358 N N . GLU A 1 301 ? -32.375 -15.094 -15.617 1 93.69 301 GLU A N 1
ATOM 2359 C CA . GLU A 1 301 ? -32.688 -15.969 -16.75 1 93.69 301 GLU A CA 1
ATOM 2360 C C . GLU A 1 301 ? -33.594 -17.125 -16.344 1 93.69 301 GLU A C 1
ATOM 2362 O O . GLU A 1 301 ? -34.438 -17.562 -17.125 1 93.69 301 GLU A O 1
ATOM 2367 N N . LYS A 1 302 ? -33.406 -17.609 -15.18 1 91.69 302 LYS A N 1
ATOM 2368 C CA . LYS A 1 302 ? -34.188 -18.734 -14.672 1 91.69 302 LYS A CA 1
ATOM 2369 C C . LYS A 1 302 ? -35.688 -18.422 -14.695 1 91.69 302 LYS A C 1
ATOM 2371 O O . LYS A 1 302 ? -36.531 -19.328 -14.75 1 91.69 302 LYS A O 1
ATOM 2376 N N . ASP A 1 303 ? -36 -17.156 -14.578 1 91.38 303 ASP A N 1
ATOM 2377 C CA . ASP A 1 303 ? -37.375 -16.75 -14.578 1 91.38 303 ASP A CA 1
ATOM 2378 C C . ASP A 1 303 ? -38.031 -16.969 -15.938 1 91.38 303 ASP A C 1
ATOM 2380 O O . ASP A 1 303 ? -39.25 -17 -16.062 1 91.38 303 ASP A O 1
ATOM 2384 N N . TYR A 1 304 ? -37.281 -17.188 -16.922 1 93.62 304 TYR A N 1
ATOM 2385 C CA . TYR A 1 304 ? -37.781 -17.328 -18.297 1 93.62 304 TYR A CA 1
ATOM 2386 C C . TYR A 1 304 ? -37.594 -18.75 -18.797 1 93.62 304 TYR A C 1
ATOM 2388 O O . TYR A 1 304 ? -37.844 -19.047 -19.969 1 93.62 304 TYR A O 1
ATOM 2396 N N . LEU A 1 305 ? -37.094 -19.547 -17.906 1 93.31 305 LEU A N 1
ATOM 2397 C CA . LEU A 1 305 ? -36.812 -20.938 -18.266 1 93.31 305 LEU A CA 1
ATOM 2398 C C . LEU A 1 305 ? -37.531 -21.891 -17.312 1 93.31 305 LEU A C 1
ATOM 2400 O O . LEU A 1 305 ? -37.719 -21.578 -16.141 1 93.31 305 LEU A O 1
ATOM 2404 N N . ARG A 1 306 ? -38 -22.906 -17.812 1 90.88 306 ARG A N 1
ATOM 2405 C CA . ARG A 1 306 ? -38.406 -24.078 -17.016 1 90.88 306 ARG A CA 1
ATOM 2406 C C . ARG A 1 306 ? -37.406 -25.219 -17.188 1 90.88 306 ARG A C 1
ATOM 2408 O O . ARG A 1 306 ? -37.281 -25.766 -18.281 1 90.88 306 ARG A O 1
ATOM 2415 N N . VAL A 1 307 ? -36.719 -25.453 -16.141 1 88.94 307 VAL A N 1
ATOM 2416 C CA . VAL A 1 307 ? -35.688 -26.484 -16.203 1 88.94 307 VAL A CA 1
ATOM 2417 C C . VAL A 1 307 ? -36.125 -27.703 -15.383 1 88.94 307 VAL A C 1
ATOM 2419 O O . VAL A 1 307 ? -36.562 -27.562 -14.234 1 88.94 307 VAL A O 1
ATOM 2422 N N . ALA A 1 308 ? -36.031 -28.875 -15.93 1 84.81 308 ALA A N 1
ATOM 2423 C CA . ALA A 1 308 ? -36.406 -30.125 -15.281 1 84.81 308 ALA A CA 1
ATOM 2424 C C . ALA A 1 308 ? -35.531 -31.281 -15.773 1 84.81 308 ALA A C 1
ATOM 2426 O O . ALA A 1 308 ? -35 -31.25 -16.891 1 84.81 308 ALA A O 1
ATOM 2427 N N . PRO A 1 309 ? -35.375 -32.25 -14.938 1 82.75 309 PRO A N 1
ATOM 2428 C CA . PRO A 1 309 ? -34.656 -33.438 -15.422 1 82.75 309 PRO A CA 1
ATOM 2429 C C . PRO A 1 309 ? -35.406 -34.125 -16.562 1 82.75 309 PRO A C 1
ATOM 2431 O O . PRO A 1 309 ? -36.656 -34.188 -16.562 1 82.75 309 PRO A O 1
ATOM 2434 N N . CYS A 1 310 ? -34.688 -34.531 -17.531 1 74.81 310 CYS A N 1
ATOM 2435 C CA . CYS A 1 310 ? -35.25 -35.156 -18.719 1 74.81 310 CYS A CA 1
ATOM 2436 C C . CYS A 1 310 ? -36.188 -36.312 -18.359 1 74.81 310 CYS A C 1
ATOM 2438 O O . CYS A 1 310 ? -37.156 -36.562 -19.062 1 74.81 310 CYS A O 1
ATOM 2440 N N . GLU A 1 311 ? -35.812 -37.031 -17.375 1 67.44 311 GLU A N 1
ATOM 2441 C CA . GLU A 1 311 ? -36.656 -38.188 -17.031 1 67.44 311 GLU A CA 1
ATOM 2442 C C . GLU A 1 311 ? -38.094 -37.75 -16.75 1 67.44 311 GLU A C 1
ATOM 2444 O O . GLU A 1 311 ? -39.031 -38.531 -16.906 1 67.44 311 GLU A O 1
ATOM 2449 N N . LEU A 1 312 ? -38.188 -36.562 -16.438 1 55.84 312 LEU A N 1
ATOM 2450 C CA . LEU A 1 312 ? -39.5 -36.125 -15.992 1 55.84 312 LEU A CA 1
ATOM 2451 C C . LEU A 1 312 ? -40.312 -35.562 -17.156 1 55.84 312 LEU A C 1
ATOM 2453 O O . LEU A 1 312 ? -41.531 -35.406 -17.047 1 55.84 312 LEU A O 1
ATOM 2457 N N . LEU A 1 313 ? -39.656 -35.094 -18.094 1 55.31 313 LEU A N 1
ATOM 2458 C CA . LEU A 1 313 ? -40.406 -34.406 -19.156 1 55.31 313 LEU A CA 1
ATOM 2459 C C . LEU A 1 313 ? -40.531 -35.312 -20.375 1 55.31 313 LEU A C 1
ATOM 2461 O O . LEU A 1 313 ? -39.562 -35.969 -20.766 1 55.31 313 LEU A O 1
ATOM 2465 N N . GLU A 1 314 ? -41.688 -35.812 -20.656 1 51.72 314 GLU A N 1
ATOM 2466 C CA . GLU A 1 314 ? -42.062 -36.594 -21.844 1 51.72 314 GLU A CA 1
ATOM 2467 C C . GLU A 1 314 ? -41.656 -35.875 -23.125 1 51.72 314 GLU A C 1
ATOM 2469 O O . GLU A 1 314 ? -41.906 -36.344 -24.219 1 51.72 314 GLU A O 1
ATOM 2474 N N . ASP A 1 315 ? -41.156 -34.656 -23.094 1 54.59 315 ASP A N 1
ATOM 2475 C CA . ASP A 1 315 ? -41.156 -33.781 -24.266 1 54.59 315 ASP A CA 1
ATOM 2476 C C . ASP A 1 315 ? -39.875 -34 -25.094 1 54.59 315 ASP A C 1
ATOM 2478 O O . ASP A 1 315 ? -38.812 -34.281 -24.547 1 54.59 315 ASP A O 1
ATOM 2482 N N . THR A 1 316 ? -40 -34.281 -26.359 1 57.81 316 THR A N 1
ATOM 2483 C CA . THR A 1 316 ? -39.062 -34.438 -27.453 1 57.81 316 THR A CA 1
ATOM 2484 C C . THR A 1 316 ? -38.25 -33.156 -27.656 1 57.81 316 THR A C 1
ATOM 2486 O O . THR A 1 316 ? -38.719 -32.219 -28.328 1 57.81 316 THR A O 1
ATOM 2489 N N . GLY A 1 317 ? -37.531 -32.688 -26.75 1 62.56 317 GLY A N 1
ATOM 2490 C CA . GLY A 1 317 ? -36.781 -31.453 -26.922 1 62.56 317 GLY A CA 1
ATOM 2491 C C . GLY A 1 317 ? -35.875 -31.469 -28.141 1 62.56 317 GLY A C 1
ATOM 2492 O O . GLY A 1 317 ? -35.562 -32.531 -28.672 1 62.56 317 GLY A O 1
ATOM 2493 N N . ILE A 1 318 ? -35.688 -30.312 -28.859 1 65.94 318 ILE A N 1
ATOM 2494 C CA . ILE A 1 318 ? -34.781 -30.125 -30 1 65.94 318 ILE A CA 1
ATOM 2495 C C . ILE A 1 318 ? -33.344 -30.312 -29.562 1 65.94 318 ILE A C 1
ATOM 2497 O O . ILE A 1 318 ? -32.938 -29.812 -28.516 1 65.94 318 ILE A O 1
ATOM 2501 N N . ILE A 1 319 ? -32.625 -31.25 -30.094 1 63.69 319 ILE A N 1
ATOM 2502 C CA . ILE A 1 319 ? -31.203 -31.359 -29.906 1 63.69 319 ILE A CA 1
ATOM 2503 C C . ILE A 1 319 ? -30.469 -30.406 -30.844 1 63.69 319 ILE A C 1
ATOM 2505 O O . ILE A 1 319 ? -30.594 -30.531 -32.062 1 63.69 319 ILE A O 1
ATOM 2509 N N . PRO A 1 320 ? -29.969 -29.375 -30.234 1 66 320 PRO A N 1
ATOM 2510 C CA . PRO A 1 320 ? -29.375 -28.375 -31.109 1 66 320 PRO A CA 1
ATOM 2511 C C . PRO A 1 320 ? -28.281 -28.938 -32 1 66 320 PRO A C 1
ATOM 2513 O O . PRO A 1 320 ? -27.547 -29.828 -31.594 1 66 320 PRO A O 1
ATOM 2516 N N . ASP A 1 321 ? -28.359 -28.578 -33.312 1 64.25 321 ASP A N 1
ATOM 2517 C CA . ASP A 1 321 ? -27.297 -28.891 -34.281 1 64.25 321 ASP A CA 1
ATOM 2518 C C . ASP A 1 321 ? -26.062 -28.047 -34 1 64.25 321 ASP A C 1
ATOM 2520 O O . ASP A 1 321 ? -26.156 -26.859 -33.75 1 64.25 321 ASP A O 1
ATOM 2524 N N . GLU A 1 322 ? -24.891 -28.688 -33.75 1 61.91 322 GLU A N 1
ATOM 2525 C CA . GLU A 1 322 ? -23.625 -28.031 -33.438 1 61.91 322 GLU A CA 1
ATOM 2526 C C . GLU A 1 322 ? -23.297 -26.953 -34.469 1 61.91 322 GLU A C 1
ATOM 2528 O O . GLU A 1 322 ? -22.594 -25.984 -34.125 1 61.91 322 GLU A O 1
ATOM 2533 N N . GLU A 1 323 ? -23.906 -27.062 -35.594 1 62.19 323 GLU A N 1
ATOM 2534 C CA . GLU A 1 323 ? -23.516 -26.172 -36.688 1 62.19 323 GLU A CA 1
ATOM 2535 C C . GLU A 1 323 ? -24.359 -24.906 -36.688 1 62.19 323 GLU A C 1
ATOM 2537 O O . GLU A 1 323 ? -23.953 -23.875 -37.25 1 62.19 323 GLU A O 1
ATOM 2542 N N . GLN A 1 324 ? -25.484 -24.969 -36.062 1 66.25 324 GLN A N 1
ATOM 2543 C CA . GLN A 1 324 ? -26.375 -23.812 -36.125 1 66.25 324 GLN A CA 1
ATOM 2544 C C . GLN A 1 324 ? -26 -22.75 -35.094 1 66.25 324 GLN A C 1
ATOM 2546 O O . GLN A 1 324 ? -25.797 -23.078 -33.906 1 66.25 324 GLN A O 1
ATOM 2551 N N . MET A 1 325 ? -25.875 -21.469 -35.531 1 74.56 325 MET A N 1
ATOM 2552 C CA . MET A 1 325 ? -25.422 -20.359 -34.688 1 74.56 325 MET A CA 1
ATOM 2553 C C . MET A 1 325 ? -26.547 -19.891 -33.781 1 74.56 325 MET A C 1
ATOM 2555 O O . MET A 1 325 ? -26.297 -19.469 -32.625 1 74.56 325 MET A O 1
ATOM 2559 N N . THR A 1 326 ? -27.812 -19.922 -34.25 1 85.5 326 THR A N 1
ATOM 2560 C CA . THR A 1 326 ? -28.969 -19.469 -33.469 1 85.5 326 THR A CA 1
ATOM 2561 C C . THR A 1 326 ? -30.156 -20.391 -33.688 1 85.5 326 THR A C 1
ATOM 2563 O O . THR A 1 326 ? -30.359 -20.922 -34.781 1 85.5 326 THR A O 1
ATOM 2566 N N . VAL A 1 327 ? -30.859 -20.672 -32.656 1 87.81 327 VAL A N 1
ATOM 2567 C CA . VAL A 1 327 ? -32.062 -21.5 -32.688 1 87.81 327 VAL A CA 1
ATOM 2568 C C . VAL A 1 327 ? -33.25 -20.672 -32.219 1 87.81 327 VAL A C 1
ATOM 2570 O O . VAL A 1 327 ? -33.219 -20.016 -31.188 1 87.81 327 VAL A O 1
ATOM 2573 N N . LYS A 1 328 ? -34.281 -20.656 -33.062 1 89.94 328 LYS A N 1
ATOM 2574 C CA . LYS A 1 328 ? -35.531 -19.984 -32.688 1 89.94 328 LYS A CA 1
ATOM 2575 C C . LYS A 1 328 ? -36.469 -20.938 -31.938 1 89.94 328 LYS A C 1
ATOM 2577 O O . LYS A 1 328 ? -36.75 -22.031 -32.438 1 89.94 328 LYS A O 1
ATOM 2582 N N . LEU A 1 329 ? -36.844 -20.5 -30.812 1 91.88 329 LEU A N 1
ATOM 2583 C CA . LEU A 1 329 ? -37.719 -21.344 -30 1 91.88 329 LEU A CA 1
ATOM 2584 C C . LEU A 1 329 ? -39 -20.625 -29.656 1 91.88 329 LEU A C 1
ATOM 2586 O O . LEU A 1 329 ? -39 -19.438 -29.328 1 91.88 329 LEU A O 1
ATOM 2590 N N . LEU A 1 330 ? -40.094 -21.344 -29.812 1 91.31 330 LEU A N 1
ATOM 2591 C CA . LEU A 1 330 ? -41.375 -20.844 -29.375 1 91.31 330 LEU A CA 1
ATOM 2592 C C . LEU A 1 330 ? -41.594 -21.125 -27.891 1 91.31 330 LEU A C 1
ATOM 2594 O O . LEU A 1 330 ? -40.938 -22 -27.312 1 91.31 330 LEU A O 1
ATOM 2598 N N . PRO A 1 331 ? -42.5 -20.312 -27.266 1 91.81 331 PRO A N 1
ATOM 2599 C CA . PRO A 1 331 ? -42.844 -20.672 -25.891 1 91.81 331 PRO A CA 1
ATOM 2600 C C . PRO A 1 331 ? -43.281 -22.125 -25.734 1 91.81 331 PRO A C 1
ATOM 2602 O O . PRO A 1 331 ? -44.094 -22.594 -26.531 1 91.81 331 PRO A O 1
ATOM 2605 N N . GLY A 1 332 ? -42.625 -22.828 -24.766 1 88.25 332 GLY A N 1
ATOM 2606 C CA . GLY A 1 332 ? -42.969 -24.219 -24.562 1 88.25 332 GLY A CA 1
ATOM 2607 C C . GLY A 1 332 ? -42 -25.188 -25.188 1 88.25 332 GLY A C 1
ATOM 2608 O O . GLY A 1 332 ? -41.875 -26.328 -24.75 1 88.25 332 GLY A O 1
ATOM 2609 N N . GLU A 1 333 ? -41.344 -24.719 -26.25 1 90 333 GLU A N 1
ATOM 2610 C CA . GLU A 1 333 ? -40.312 -25.562 -26.844 1 90 333 GLU A CA 1
ATOM 2611 C C . GLU A 1 333 ? -39.125 -25.688 -25.938 1 90 333 GLU A C 1
ATOM 2613 O O . GLU A 1 333 ? -38.875 -24.844 -25.078 1 90 333 GLU A O 1
ATOM 2618 N N . SER A 1 334 ? -38.438 -26.828 -26.094 1 90 334 SER A N 1
ATOM 2619 C CA . SER A 1 334 ? -37.375 -27.094 -25.141 1 90 334 SER A CA 1
ATOM 2620 C C . SER A 1 334 ? -36.156 -27.672 -25.828 1 90 334 SER A C 1
ATOM 2622 O O . SER A 1 334 ? -36.25 -28.141 -26.969 1 90 334 SER A O 1
ATOM 2624 N N . ILE A 1 335 ? -35.094 -27.422 -25.188 1 89.06 335 ILE A N 1
ATOM 2625 C CA . ILE A 1 335 ? -33.812 -28.031 -25.562 1 89.06 335 ILE A CA 1
ATOM 2626 C C . ILE A 1 335 ? -33.344 -28.969 -24.453 1 89.06 335 ILE A C 1
ATOM 2628 O O . ILE A 1 335 ? -33.438 -28.641 -23.266 1 89.06 335 ILE A O 1
ATOM 2632 N N . GLN A 1 336 ? -32.875 -30.172 -24.797 1 87.56 336 GLN A N 1
ATOM 2633 C CA . GLN A 1 336 ? -32.344 -31.109 -23.828 1 87.56 336 GLN A CA 1
ATOM 2634 C C . GLN A 1 336 ? -30.812 -31.078 -23.812 1 87.56 336 GLN A C 1
ATOM 2636 O O . GLN A 1 336 ? -30.172 -31.172 -24.844 1 87.56 336 GLN A O 1
ATOM 2641 N N . LEU A 1 337 ? -30.344 -30.75 -22.625 1 87.5 337 LEU A N 1
ATOM 2642 C CA . LEU A 1 337 ? -28.906 -30.641 -22.438 1 87.5 337 LEU A CA 1
ATOM 2643 C C . LEU A 1 337 ? -28.469 -31.344 -21.156 1 87.5 337 LEU A C 1
ATOM 2645 O O . LEU A 1 337 ? -29 -31.078 -20.078 1 87.5 337 LEU A O 1
ATOM 2649 N N . GLU A 1 338 ? -27.406 -32.219 -21.141 1 87.25 338 GLU A N 1
ATOM 2650 C CA . GLU A 1 338 ? -26.75 -32.844 -19.984 1 87.25 338 GLU A CA 1
ATOM 2651 C C . GLU A 1 338 ? -27.797 -33.438 -19.031 1 87.25 338 GLU A C 1
ATOM 2653 O O . GLU A 1 338 ? -27.75 -33.188 -17.828 1 87.25 338 GLU A O 1
ATOM 2658 N N . GLY A 1 339 ? -28.828 -34 -19.531 1 81.94 339 GLY A N 1
ATOM 2659 C CA . GLY A 1 339 ? -29.812 -34.688 -18.719 1 81.94 339 GLY A CA 1
ATOM 2660 C C . GLY A 1 339 ? -30.922 -33.781 -18.219 1 81.94 339 GLY A C 1
ATOM 2661 O O . GLY A 1 339 ? -31.766 -34.188 -17.422 1 81.94 339 GLY A O 1
ATOM 2662 N N . TYR A 1 340 ? -30.922 -32.5 -18.719 1 87.69 340 TYR A N 1
ATOM 2663 C CA . TYR A 1 340 ? -31.953 -31.547 -18.328 1 87.69 340 TYR A CA 1
ATOM 2664 C C . TYR A 1 340 ? -32.688 -31 -19.562 1 87.69 340 TYR A C 1
ATOM 2666 O O . TYR A 1 340 ? -32.125 -30.922 -20.641 1 87.69 340 TYR A O 1
ATOM 2674 N N . THR A 1 341 ? -33.875 -30.641 -19.328 1 88.19 341 THR A N 1
ATOM 2675 C CA . THR A 1 341 ? -34.688 -30 -20.344 1 88.19 341 THR A CA 1
ATOM 2676 C C . THR A 1 341 ? -34.875 -28.516 -20.031 1 88.19 341 THR A C 1
ATOM 2678 O O . THR A 1 341 ? -35.281 -28.156 -18.938 1 88.19 341 THR A O 1
ATOM 2681 N N . PHE A 1 342 ? -34.531 -27.688 -20.984 1 92.31 342 PHE A N 1
ATOM 2682 C CA . PHE A 1 342 ? -34.688 -26.25 -20.875 1 92.31 342 PHE A CA 1
ATOM 2683 C C . PHE A 1 342 ? -35.844 -25.766 -21.766 1 92.31 342 PHE A C 1
ATOM 2685 O O . PHE A 1 342 ? -35.719 -25.703 -22.984 1 92.31 342 PHE A O 1
ATOM 2692 N N . ALA A 1 343 ? -36.906 -25.391 -21.156 1 92.19 343 ALA A N 1
ATOM 2693 C CA . ALA A 1 343 ? -38.094 -24.953 -21.906 1 92.19 343 ALA A CA 1
ATOM 2694 C C . ALA A 1 343 ? -38.281 -23.438 -21.766 1 92.19 343 ALA A C 1
ATOM 2696 O O . ALA A 1 343 ? -38.125 -22.891 -20.672 1 92.19 343 ALA A O 1
ATOM 2697 N N . ILE A 1 344 ? -38.656 -22.844 -22.859 1 93.5 344 ILE A N 1
ATOM 2698 C CA . ILE A 1 344 ? -38.844 -21.391 -22.859 1 93.5 344 ILE A CA 1
ATOM 2699 C C . ILE A 1 344 ? -40.25 -21.078 -22.281 1 93.5 344 ILE A C 1
ATOM 2701 O O . ILE A 1 344 ? -41.25 -21.672 -22.688 1 93.5 344 ILE A O 1
ATOM 2705 N N . ARG A 1 345 ? -40.25 -20.172 -21.328 1 93.44 345 ARG A N 1
ATOM 2706 C CA . ARG A 1 345 ? -41.5 -19.734 -20.75 1 93.44 345 ARG A CA 1
ATOM 2707 C C . ARG A 1 345 ? -42.156 -18.641 -21.594 1 93.44 345 ARG A C 1
ATOM 2709 O O . ARG A 1 345 ? -41.438 -17.875 -22.266 1 93.44 345 ARG A O 1
ATOM 2716 N N . ALA A 1 346 ? -43.469 -18.562 -21.438 1 91.75 346 ALA A N 1
ATOM 2717 C CA . ALA A 1 346 ? -44.219 -17.484 -22.078 1 91.75 346 ALA A CA 1
ATOM 2718 C C . ALA A 1 346 ? -44.25 -16.234 -21.203 1 91.75 346 ALA A C 1
ATOM 2720 O O . ALA A 1 346 ? -45.219 -15.977 -20.531 1 91.75 346 ALA A O 1
ATOM 2721 N N . LYS A 1 347 ? -43.219 -15.57 -21.047 1 91.06 347 LYS A N 1
ATOM 2722 C CA . LYS A 1 347 ? -43.062 -14.367 -20.234 1 91.06 347 LYS A CA 1
ATOM 2723 C C . LYS A 1 347 ? -42.562 -13.195 -21.078 1 91.06 347 LYS A C 1
ATOM 2725 O O . LYS A 1 347 ? -41.719 -13.391 -21.969 1 91.06 347 LYS A O 1
ATOM 2730 N N . GLU A 1 348 ? -43.031 -12.086 -20.734 1 89.5 348 GLU A N 1
ATOM 2731 C CA . GLU A 1 348 ? -42.594 -10.891 -21.453 1 89.5 348 GLU A CA 1
ATOM 2732 C C . GLU A 1 348 ? -41.125 -10.609 -21.203 1 89.5 348 GLU A C 1
ATOM 2734 O O . GLU A 1 348 ? -40.562 -11.039 -20.188 1 89.5 348 GLU A O 1
ATOM 2739 N N . ALA A 1 349 ? -40.594 -9.945 -22.156 1 89.19 349 ALA A N 1
ATOM 2740 C CA . ALA A 1 349 ? -39.156 -9.609 -22.062 1 89.19 349 ALA A CA 1
ATOM 2741 C C . ALA A 1 349 ? -38.875 -8.758 -20.812 1 89.19 349 ALA A C 1
ATOM 2743 O O . ALA A 1 349 ? -39.719 -7.961 -20.406 1 89.19 349 ALA A O 1
ATOM 2744 N N . ASP A 1 350 ? -37.719 -8.953 -20.219 1 89.12 350 ASP A N 1
ATOM 2745 C CA . ASP A 1 350 ? -37.281 -8.164 -19.062 1 89.12 350 ASP A CA 1
ATOM 2746 C C . ASP A 1 350 ? -37.188 -6.684 -19.422 1 89.12 350 ASP A C 1
ATOM 2748 O O . ASP A 1 350 ? -36.344 -6.289 -20.234 1 89.12 350 ASP A O 1
ATOM 2752 N N . PRO A 1 351 ? -37.969 -5.867 -18.891 1 86.25 351 PRO A N 1
ATOM 2753 C CA . PRO A 1 351 ? -37.938 -4.441 -19.219 1 86.25 351 PRO A CA 1
ATOM 2754 C C . PRO A 1 351 ? -36.688 -3.736 -18.703 1 86.25 351 PRO A C 1
ATOM 2756 O O . PRO A 1 351 ? -36.312 -2.664 -19.188 1 86.25 351 PRO A O 1
ATOM 2759 N N . PHE A 1 352 ? -36.031 -4.305 -17.766 1 86.88 352 PHE A N 1
ATOM 2760 C CA . PHE A 1 352 ? -34.875 -3.652 -17.141 1 86.88 352 PHE A CA 1
ATOM 2761 C C . PHE A 1 352 ? -33.562 -4.164 -17.734 1 86.88 352 PHE A C 1
ATOM 2763 O O . PHE A 1 352 ? -32.5 -3.633 -17.438 1 86.88 352 PHE A O 1
ATOM 2770 N N . GLY A 1 353 ? -33.719 -5.203 -18.531 1 83.62 353 GLY A N 1
ATOM 2771 C CA . GLY A 1 353 ? -32.531 -5.848 -19.062 1 83.62 353 GLY A CA 1
ATOM 2772 C C . GLY A 1 353 ? -31.656 -4.906 -19.859 1 83.62 353 GLY A C 1
ATOM 2773 O O . GLY A 1 353 ? -30.422 -4.926 -19.734 1 83.62 353 GLY A O 1
ATOM 2774 N N . ARG A 1 354 ? -32.25 -4.062 -20.578 1 83.19 354 ARG A N 1
ATOM 2775 C CA . ARG A 1 354 ? -31.5 -3.145 -21.422 1 83.19 354 ARG A CA 1
ATOM 2776 C C . ARG A 1 354 ? -30.75 -2.121 -20.578 1 83.19 354 ARG A C 1
ATOM 2778 O O . ARG A 1 354 ? -29.656 -1.676 -20.969 1 83.19 354 ARG A O 1
ATOM 2785 N N . ARG A 1 355 ? -31.328 -1.796 -19.5 1 84.69 355 ARG A N 1
ATOM 2786 C CA . ARG A 1 355 ? -30.672 -0.833 -18.609 1 84.69 355 ARG A CA 1
ATOM 2787 C C . ARG A 1 355 ? -29.469 -1.455 -17.906 1 84.69 355 ARG A C 1
ATOM 2789 O O . ARG A 1 355 ? -28.469 -0.787 -17.688 1 84.69 355 ARG A O 1
ATOM 2796 N N . VAL A 1 356 ? -29.609 -2.664 -17.594 1 86.75 356 VAL A N 1
ATOM 2797 C CA . VAL A 1 356 ? -28.562 -3.32 -16.812 1 86.75 356 VAL A CA 1
ATOM 2798 C C . VAL A 1 356 ? -27.438 -3.783 -17.719 1 86.75 356 VAL A C 1
ATOM 2800 O O . VAL A 1 356 ? -26.266 -3.631 -17.391 1 86.75 356 VAL A O 1
ATOM 2803 N N . PHE A 1 357 ? -27.766 -4.359 -18.875 1 88.31 357 PHE A N 1
ATOM 2804 C CA . PHE A 1 357 ? -26.781 -4.957 -19.766 1 88.31 357 PHE A CA 1
ATOM 2805 C C . PHE A 1 357 ? -26.344 -3.965 -20.844 1 88.31 357 PHE A C 1
ATOM 2807 O O . PHE A 1 357 ? -25.297 -4.129 -21.453 1 88.31 357 PHE A O 1
ATOM 2814 N N . GLY A 1 358 ? -27.078 -3.021 -21.078 1 82.06 358 GLY A N 1
ATOM 2815 C CA . GLY A 1 358 ? -26.859 -2.158 -22.219 1 82.06 358 GLY A CA 1
ATOM 2816 C C . GLY A 1 358 ? -27.562 -2.639 -23.469 1 82.06 358 GLY A C 1
ATOM 2817 O O . GLY A 1 358 ? -28.156 -3.723 -23.484 1 82.06 358 GLY A O 1
ATOM 2818 N N . THR A 1 359 ? -27.453 -1.926 -24.547 1 78.5 359 THR A N 1
ATOM 2819 C CA . THR A 1 359 ? -28.219 -2.199 -25.75 1 78.5 359 THR A CA 1
ATOM 2820 C C . THR A 1 359 ? -27.453 -3.146 -26.672 1 78.5 359 THR A C 1
ATOM 2822 O O . THR A 1 359 ? -28.047 -3.918 -27.422 1 78.5 359 THR A O 1
ATOM 2825 N N . THR A 1 360 ? -26.203 -3.221 -26.609 1 76.81 360 THR A N 1
ATOM 2826 C CA . THR A 1 360 ? -25.391 -3.963 -27.562 1 76.81 360 THR A CA 1
ATOM 2827 C C . THR A 1 360 ? -25.312 -5.438 -27.188 1 76.81 360 THR A C 1
ATOM 2829 O O . THR A 1 360 ? -25.297 -6.309 -28.047 1 76.81 360 THR A O 1
ATOM 2832 N N . HIS A 1 361 ? -25.297 -5.801 -25.922 1 79.31 361 HIS A N 1
ATOM 2833 C CA . HIS A 1 361 ? -25.125 -7.18 -25.484 1 79.31 361 HIS A CA 1
ATOM 2834 C C . HIS A 1 361 ? -26.25 -7.609 -24.547 1 79.31 361 HIS A C 1
ATOM 2836 O O . HIS A 1 361 ? -26.016 -8.203 -23.5 1 79.31 361 HIS A O 1
ATOM 2842 N N . CYS A 1 362 ? -27.406 -7.496 -25.078 1 85.62 362 CYS A N 1
ATOM 2843 C CA . CYS A 1 362 ? -28.562 -7.855 -24.25 1 85.62 362 CYS A CA 1
ATOM 2844 C C . CYS A 1 362 ? -28.875 -9.344 -24.375 1 85.62 362 CYS A C 1
ATOM 2846 O O . CYS A 1 362 ? -28.891 -9.898 -25.469 1 85.62 362 CYS A O 1
ATOM 2848 N N . PRO A 1 363 ? -29.047 -10 -23.312 1 90.94 363 PRO A N 1
ATOM 2849 C CA . PRO A 1 363 ? -29.391 -11.422 -23.359 1 90.94 363 PRO A CA 1
ATOM 2850 C C . PRO A 1 363 ? -30.734 -11.695 -24.031 1 90.94 363 PRO A C 1
ATOM 2852 O O . PRO A 1 363 ? -31.547 -10.781 -24.188 1 90.94 363 PRO A O 1
ATOM 2855 N N . TRP A 1 364 ? -30.984 -12.898 -24.375 1 91.56 364 TRP A N 1
ATOM 2856 C CA . TRP A 1 364 ? -32.156 -13.281 -25.188 1 91.56 364 TRP A CA 1
ATOM 2857 C C . TRP A 1 364 ? -33.438 -12.93 -24.484 1 91.56 364 TRP A C 1
ATOM 2859 O O . TRP A 1 364 ? -34.438 -12.578 -25.125 1 91.56 364 TRP A O 1
ATOM 2869 N N . TYR A 1 365 ? -33.438 -13.008 -23.156 1 92.5 365 TYR A N 1
ATOM 2870 C CA . TYR A 1 365 ? -34.688 -12.82 -22.406 1 92.5 365 TYR A CA 1
ATOM 2871 C C . TYR A 1 365 ? -34.938 -11.344 -22.156 1 92.5 365 TYR A C 1
ATOM 2873 O O . TYR A 1 365 ? -36 -10.977 -21.625 1 92.5 365 TYR A O 1
ATOM 2881 N N . ALA A 1 366 ? -33.969 -10.555 -22.469 1 90 366 ALA A N 1
ATOM 2882 C CA . ALA A 1 366 ? -34.156 -9.109 -22.344 1 90 366 ALA A CA 1
ATOM 2883 C C . ALA A 1 366 ? -34.438 -8.484 -23.719 1 90 366 ALA A C 1
ATOM 2885 O O . ALA A 1 366 ? -34.594 -7.266 -23.828 1 90 366 ALA A O 1
ATOM 2886 N N . GLN A 1 367 ? -34.438 -9.258 -24.703 1 89.31 367 GLN A N 1
ATOM 2887 C CA . GLN A 1 367 ? -34.719 -8.789 -26.047 1 89.31 367 GLN A CA 1
ATOM 2888 C C . GLN A 1 367 ? -36.219 -8.938 -26.375 1 89.31 367 GLN A C 1
ATOM 2890 O O . GLN A 1 367 ? -36.875 -9.812 -25.812 1 89.31 367 GLN A O 1
ATOM 2895 N N . GLU A 1 368 ? -36.594 -8.039 -27.266 1 86.62 368 GLU A N 1
ATOM 2896 C CA . GLU A 1 368 ? -38 -8.125 -27.688 1 86.62 368 GLU A CA 1
ATOM 2897 C C . GLU A 1 368 ? -38.25 -9.406 -28.469 1 86.62 368 GLU A C 1
ATOM 2899 O O . GLU A 1 368 ? -37.438 -9.82 -29.297 1 86.62 368 GLU A O 1
ATOM 2904 N N . ARG A 1 369 ? -39.312 -10.023 -28.125 1 88.88 369 ARG A N 1
ATOM 2905 C CA . ARG A 1 369 ? -39.719 -11.266 -28.781 1 88.88 369 ARG A CA 1
ATOM 2906 C C . ARG A 1 369 ? -40.219 -10.992 -30.188 1 88.88 369 ARG A C 1
ATOM 2908 O O . ARG A 1 369 ? -40.719 -9.898 -30.484 1 88.88 369 ARG A O 1
ATOM 2915 N N . ASP A 1 370 ? -40.062 -12 -30.984 1 88.62 370 ASP A N 1
ATOM 2916 C CA . ASP A 1 370 ? -40.562 -11.898 -32.344 1 88.62 370 ASP A CA 1
ATOM 2917 C C . ASP A 1 370 ? -42.094 -11.906 -32.344 1 88.62 370 ASP A C 1
ATOM 2919 O O . ASP A 1 370 ? -42.719 -12.188 -31.328 1 88.62 370 ASP A O 1
ATOM 2923 N N . SER A 1 371 ? -42.75 -11.609 -33.5 1 88.19 371 SER A N 1
ATOM 2924 C CA . SER A 1 371 ? -44.188 -11.5 -33.656 1 88.19 371 SER A CA 1
ATOM 2925 C C . SER A 1 371 ? -44.906 -12.797 -33.25 1 88.19 371 SER A C 1
ATOM 2927 O O . SER A 1 371 ? -46 -12.766 -32.75 1 88.19 371 SER A O 1
ATOM 2929 N N . ASP A 1 372 ? -44.219 -13.93 -33.438 1 88.81 372 ASP A N 1
ATOM 2930 C CA . ASP A 1 372 ? -44.844 -15.211 -33.094 1 88.81 372 ASP A CA 1
ATOM 2931 C C . ASP A 1 372 ? -44.531 -15.602 -31.656 1 88.81 372 ASP A C 1
ATOM 2933 O O . ASP A 1 372 ? -44.938 -16.672 -31.188 1 88.81 372 ASP A O 1
ATOM 2937 N N . GLY A 1 373 ? -43.844 -14.711 -30.969 1 88.62 373 GLY A N 1
ATOM 2938 C CA . GLY A 1 373 ? -43.5 -14.977 -29.578 1 88.62 373 GLY A CA 1
ATOM 2939 C C . GLY A 1 373 ? -42.219 -15.758 -29.406 1 88.62 373 GLY A C 1
ATOM 2940 O O . GLY A 1 373 ? -41.812 -16.062 -28.281 1 88.62 373 GLY A O 1
ATOM 2941 N N . SER A 1 374 ? -41.562 -16.047 -30.5 1 91.12 374 SER A N 1
ATOM 2942 C CA . SER A 1 374 ? -40.344 -16.859 -30.438 1 91.12 374 SER A CA 1
ATOM 2943 C C . SER A 1 374 ? -39.156 -16.031 -29.969 1 91.12 374 SER A C 1
ATOM 2945 O O . SER A 1 374 ? -39.188 -14.805 -30.031 1 91.12 374 SER A O 1
ATOM 2947 N N . VAL A 1 375 ? -38.219 -16.703 -29.391 1 93.56 375 VAL A N 1
ATOM 2948 C CA . VAL A 1 375 ? -36.969 -16.094 -28.953 1 93.56 375 VAL A CA 1
ATOM 2949 C C . VAL A 1 375 ? -35.812 -16.734 -29.703 1 93.56 375 VAL A C 1
ATOM 2951 O O . VAL A 1 375 ? -35.875 -17.891 -30.109 1 93.56 375 VAL A O 1
ATOM 2954 N N . SER A 1 376 ? -34.812 -15.93 -29.953 1 91.19 376 SER A N 1
ATOM 2955 C CA . SER A 1 376 ? -33.594 -16.406 -30.625 1 91.19 376 SER A CA 1
ATOM 2956 C C . SER A 1 376 ? -32.531 -16.812 -29.609 1 91.19 376 SER A C 1
ATOM 2958 O O . SER A 1 376 ? -32.031 -15.961 -28.859 1 91.19 376 SER A O 1
ATOM 2960 N N . ILE A 1 377 ? -32.219 -18.047 -29.594 1 92.38 377 ILE A N 1
ATOM 2961 C CA . ILE A 1 377 ? -31.203 -18.578 -28.672 1 92.38 377 ILE A CA 1
ATOM 2962 C C . ILE A 1 377 ? -29.891 -18.812 -29.422 1 92.38 377 ILE A C 1
ATOM 2964 O O . ILE A 1 377 ? -29.859 -19.562 -30.406 1 92.38 377 ILE A O 1
ATOM 2968 N N . SER A 1 378 ? -28.859 -18.188 -28.953 1 89.81 378 SER A N 1
ATOM 2969 C CA . SER A 1 378 ? -27.547 -18.297 -29.609 1 89.81 378 SER A CA 1
ATOM 2970 C C . SER A 1 378 ? -26.797 -19.516 -29.094 1 89.81 378 SER A C 1
ATOM 2972 O O . SER A 1 378 ? -27.172 -20.125 -28.094 1 89.81 378 SER A O 1
ATOM 2974 N N . ARG A 1 379 ? -25.688 -19.828 -29.75 1 88.69 379 ARG A N 1
ATOM 2975 C CA . ARG A 1 379 ? -24.812 -20.906 -29.344 1 88.69 379 ARG A CA 1
ATOM 2976 C C . ARG A 1 379 ? -24.203 -20.641 -27.969 1 88.69 379 ARG A C 1
ATOM 2978 O O . ARG A 1 379 ? -24 -21.562 -27.188 1 88.69 379 ARG A O 1
ATOM 2985 N N . ALA A 1 380 ? -23.953 -19.391 -27.703 1 89.06 380 ALA A N 1
ATOM 2986 C CA . ALA A 1 380 ? -23.391 -19 -26.406 1 89.06 380 ALA A CA 1
ATOM 2987 C C . ALA A 1 380 ? -24.391 -19.266 -25.281 1 89.06 380 ALA A C 1
ATOM 2989 O O . ALA A 1 380 ? -24 -19.641 -24.172 1 89.06 380 ALA A O 1
ATOM 2990 N N . ASP A 1 381 ? -25.641 -19.109 -25.609 1 92.69 381 ASP A N 1
ATOM 2991 C CA . ASP A 1 381 ? -26.688 -19.375 -24.625 1 92.69 381 ASP A CA 1
ATOM 2992 C C . ASP A 1 381 ? -26.781 -20.875 -24.312 1 92.69 381 ASP A C 1
ATOM 2994 O O . ASP A 1 381 ? -26.922 -21.266 -23.156 1 92.69 381 ASP A O 1
ATOM 2998 N N . ILE A 1 382 ? -26.719 -21.594 -25.344 1 92.06 382 ILE A N 1
ATOM 2999 C CA . ILE A 1 382 ? -26.812 -23.047 -25.203 1 92.06 382 ILE A CA 1
ATOM 3000 C C . ILE A 1 382 ? -25.625 -23.562 -24.391 1 92.06 382 ILE A C 1
ATOM 3002 O O . ILE A 1 382 ? -25.781 -24.438 -23.531 1 92.06 382 ILE A O 1
ATOM 3006 N N . LEU A 1 383 ? -24.469 -23.016 -24.703 1 92.56 383 LEU A N 1
ATOM 3007 C CA . LEU A 1 383 ? -23.281 -23.406 -23.953 1 92.56 383 LEU A CA 1
ATOM 3008 C C . LEU A 1 383 ? -23.438 -23.047 -22.469 1 92.56 383 LEU A C 1
ATOM 3010 O O . LEU A 1 383 ? -23.047 -23.828 -21.594 1 92.56 383 LEU A O 1
ATOM 3014 N N . ARG A 1 384 ? -23.953 -21.891 -22.188 1 94.81 384 ARG A N 1
ATOM 3015 C CA . ARG A 1 384 ? -24.188 -21.469 -20.812 1 94.81 384 ARG A CA 1
ATOM 3016 C C . ARG A 1 384 ? -25.109 -22.453 -20.094 1 94.81 384 ARG A C 1
ATOM 3018 O O . ARG A 1 384 ? -24.859 -22.828 -18.938 1 94.81 384 ARG A O 1
ATOM 3025 N N . TRP A 1 385 ? -26.141 -22.906 -20.797 1 94.31 385 TRP A N 1
ATOM 3026 C CA . TRP A 1 385 ? -27.094 -23.859 -20.219 1 94.31 385 TRP A CA 1
ATOM 3027 C C . TRP A 1 385 ? -26.422 -25.203 -19.938 1 94.31 385 TRP A C 1
ATOM 3029 O O . TRP A 1 385 ? -26.672 -25.812 -18.906 1 94.31 385 TRP A O 1
ATOM 3039 N N . ARG A 1 386 ? -25.594 -25.578 -20.844 1 92.56 386 ARG A N 1
ATOM 3040 C CA . ARG A 1 386 ? -24.891 -26.844 -20.688 1 92.56 386 ARG A CA 1
ATOM 3041 C C . ARG A 1 386 ? -24 -26.812 -19.453 1 92.56 386 ARG A C 1
ATOM 3043 O O . ARG A 1 386 ? -24.016 -27.734 -18.641 1 92.56 386 ARG A O 1
ATOM 3050 N N . LEU A 1 387 ? -23.234 -25.75 -19.406 1 95.25 387 LEU A N 1
ATOM 3051 C CA . LEU A 1 387 ? -22.328 -25.609 -18.281 1 95.25 387 LEU A CA 1
ATOM 3052 C C . LEU A 1 387 ? -23.094 -25.453 -16.969 1 95.25 387 LEU A C 1
ATOM 3054 O O . LEU A 1 387 ? -22.688 -26 -15.945 1 95.25 387 LEU A O 1
ATOM 3058 N N . ALA A 1 388 ? -24.188 -24.719 -16.969 1 95.19 388 ALA A N 1
ATOM 3059 C CA . ALA A 1 388 ? -25.016 -24.547 -15.781 1 95.19 388 ALA A CA 1
ATOM 3060 C C . ALA A 1 388 ? -25.594 -25.875 -15.305 1 95.19 388 ALA A C 1
ATOM 3062 O O . ALA A 1 388 ? -25.672 -26.125 -14.102 1 95.19 388 ALA A O 1
ATOM 3063 N N . ALA A 1 389 ? -25.938 -26.719 -16.172 1 92.5 389 ALA A N 1
ATOM 3064 C CA . ALA A 1 389 ? -26.469 -28.031 -15.844 1 92.5 389 ALA A CA 1
ATOM 3065 C C . ALA A 1 389 ? -25.422 -28.891 -15.156 1 92.5 389 ALA A C 1
ATOM 3067 O O . ALA A 1 389 ? -25.734 -29.625 -14.211 1 92.5 389 ALA A O 1
ATOM 3068 N N . ARG A 1 390 ? -24.25 -28.797 -15.641 1 92.19 390 ARG A N 1
ATOM 3069 C CA . ARG A 1 390 ? -23.172 -29.547 -15.031 1 92.19 390 ARG A CA 1
ATOM 3070 C C . ARG A 1 390 ? -22.906 -29.078 -13.602 1 92.19 390 ARG A C 1
ATOM 3072 O O . ARG A 1 390 ? -22.625 -29.891 -12.719 1 92.19 390 ARG A O 1
ATOM 3079 N N . ALA A 1 391 ? -23 -27.75 -13.422 1 93.38 391 ALA A N 1
ATOM 3080 C CA . ALA A 1 391 ? -22.828 -27.203 -12.078 1 93.38 391 ALA A CA 1
ATOM 3081 C C . ALA A 1 391 ? -23.984 -27.625 -11.172 1 93.38 391 ALA A C 1
ATOM 3083 O O . ALA A 1 391 ? -23.766 -27.938 -10 1 93.38 391 ALA A O 1
ATOM 3084 N N . ALA A 1 392 ? -25.156 -27.578 -11.688 1 90 392 ALA A N 1
ATOM 3085 C CA . ALA A 1 392 ? -26.344 -27.922 -10.914 1 90 392 ALA A CA 1
ATOM 3086 C C . ALA A 1 392 ? -26.297 -29.359 -10.43 1 90 392 ALA A C 1
ATOM 3088 O O . ALA A 1 392 ? -26.828 -29.688 -9.359 1 90 392 ALA A O 1
ATOM 3089 N N . ALA A 1 393 ? -25.688 -30.203 -11.148 1 86.56 393 ALA A N 1
ATOM 3090 C CA . ALA A 1 393 ? -25.547 -31.594 -10.773 1 86.56 393 ALA A CA 1
ATOM 3091 C C . ALA A 1 393 ? -24.719 -31.75 -9.5 1 86.56 393 ALA A C 1
ATOM 3093 O O . ALA A 1 393 ? -24.844 -32.75 -8.789 1 86.56 393 ALA A O 1
ATOM 3094 N N . ARG A 1 394 ? -23.984 -30.766 -9.203 1 85 394 ARG A N 1
ATOM 3095 C CA . ARG A 1 394 ? -23.109 -30.812 -8.039 1 85 394 ARG A CA 1
ATOM 3096 C C . ARG A 1 394 ? -23.766 -30.156 -6.828 1 85 394 ARG A C 1
ATOM 3098 O O . ARG A 1 394 ? -23.219 -30.203 -5.723 1 85 394 ARG A O 1
ATOM 3105 N N . ILE A 1 395 ? -24.797 -29.531 -7.098 1 83.75 395 ILE A N 1
ATOM 3106 C CA . ILE A 1 395 ? -25.516 -28.844 -6.02 1 83.75 395 ILE A CA 1
ATOM 3107 C C . ILE A 1 395 ? -26.547 -29.797 -5.41 1 83.75 395 ILE A C 1
ATOM 3109 O O . ILE A 1 395 ? -27.344 -30.406 -6.129 1 83.75 395 ILE A O 1
ATOM 3113 N N . SER A 1 396 ? -26.359 -30.172 -4.188 1 68.75 396 SER A N 1
ATOM 3114 C CA . SER A 1 396 ? -27.172 -31.141 -3.471 1 68.75 396 SER A CA 1
ATOM 3115 C C . SER A 1 396 ? -28.625 -30.719 -3.41 1 68.75 396 SER A C 1
ATOM 3117 O O . SER A 1 396 ? -29.531 -31.547 -3.461 1 68.75 396 SER A O 1
ATOM 3119 N N . GLU A 1 397 ? -28.797 -29.531 -3.193 1 66.75 397 GLU A N 1
ATOM 3120 C CA . GLU A 1 397 ? -30.172 -29.094 -2.992 1 66.75 397 GLU A CA 1
ATOM 3121 C C . GLU A 1 397 ? -30.906 -28.953 -4.324 1 66.75 397 GLU A C 1
ATOM 3123 O O . GLU A 1 397 ? -30.531 -29.578 -5.316 1 66.75 397 GLU A O 1
ATOM 3128 N N . SER A 1 398 ? -31.812 -28.016 -4.332 1 66.44 398 SER A N 1
ATOM 3129 C CA . SER A 1 398 ? -32.625 -27.703 -5.5 1 66.44 398 SER A CA 1
ATOM 3130 C C . SER A 1 398 ? -31.844 -26.828 -6.484 1 66.44 398 SER A C 1
ATOM 3132 O O . SER A 1 398 ? -30.938 -26.094 -6.094 1 66.44 398 SER A O 1
ATOM 3134 N N . TRP A 1 399 ? -32.062 -27.234 -7.727 1 70 399 TRP A N 1
ATOM 3135 C CA . TRP A 1 399 ? -31.484 -26.453 -8.82 1 70 399 TRP A CA 1
ATOM 3136 C C . TRP A 1 399 ? -31.562 -24.969 -8.523 1 70 399 TRP A C 1
ATOM 3138 O O . TRP A 1 399 ? -30.688 -24.203 -8.93 1 70 399 TRP A O 1
ATOM 3148 N N . TRP A 1 400 ? -32.562 -24.703 -7.867 1 73.69 400 TRP A N 1
ATOM 3149 C CA . TRP A 1 400 ? -32.75 -23.281 -7.598 1 73.69 400 TRP A CA 1
ATOM 3150 C C . TRP A 1 400 ? -32.594 -22.984 -6.109 1 73.69 400 TRP A C 1
ATOM 3152 O O . TRP A 1 400 ? -33.531 -23.234 -5.32 1 73.69 400 TRP A O 1
ATOM 3162 N N . PRO A 1 401 ? -31.438 -22.422 -5.785 1 74.5 401 PRO A N 1
ATOM 3163 C CA . PRO A 1 401 ? -31.281 -22.062 -4.375 1 74.5 401 PRO A CA 1
ATOM 3164 C C . PRO A 1 401 ? -32.312 -21.047 -3.914 1 74.5 401 PRO A C 1
ATOM 3166 O O . PRO A 1 401 ? -32.906 -20.328 -4.738 1 74.5 401 PRO A O 1
ATOM 3169 N N . THR A 1 402 ? -32.625 -21.047 -2.664 1 70.62 402 THR A N 1
ATOM 3170 C CA . THR A 1 402 ? -33.594 -20.141 -2.082 1 70.62 402 THR A CA 1
ATOM 3171 C C . THR A 1 402 ? -33.031 -18.734 -1.968 1 70.62 402 THR A C 1
ATOM 3173 O O . THR A 1 402 ? -33.75 -17.75 -2.086 1 70.62 402 THR A O 1
ATOM 3176 N N . ASP A 1 403 ? -31.766 -18.703 -1.846 1 74.38 403 ASP A N 1
ATOM 3177 C CA . ASP A 1 403 ? -31.141 -17.391 -1.667 1 74.38 403 ASP A CA 1
ATOM 3178 C C . ASP A 1 403 ? -30.984 -16.672 -3.004 1 74.38 403 ASP A C 1
ATOM 3180 O O . ASP A 1 403 ? -30.672 -17.297 -4.02 1 74.38 403 ASP A O 1
ATOM 3184 N N . VAL A 1 404 ? -31.312 -15.422 -2.975 1 82.31 404 VAL A N 1
ATOM 3185 C CA . VAL A 1 404 ? -31.172 -14.609 -4.18 1 82.31 404 VAL A CA 1
ATOM 3186 C C . VAL A 1 404 ? -29.703 -14.312 -4.441 1 82.31 404 VAL A C 1
ATOM 3188 O O . VAL A 1 404 ? -28.969 -13.914 -3.531 1 82.31 404 VAL A O 1
ATOM 3191 N N . VAL A 1 405 ? -29.297 -14.664 -5.617 1 88.88 405 VAL A N 1
ATOM 3192 C CA . VAL A 1 405 ? -27.938 -14.383 -6.023 1 88.88 405 VAL A CA 1
ATOM 3193 C C . VAL A 1 405 ? -27.906 -13.195 -6.988 1 88.88 405 VAL A C 1
ATOM 3195 O O . VAL A 1 405 ? -28.781 -13.07 -7.844 1 88.88 405 VAL A O 1
ATOM 3198 N N . ARG A 1 406 ? -26.984 -12.305 -6.773 1 89.88 406 ARG A N 1
ATOM 3199 C CA . ARG A 1 406 ? -26.828 -11.125 -7.625 1 89.88 406 ARG A CA 1
ATOM 3200 C C . ARG A 1 406 ? -25.422 -11.031 -8.195 1 89.88 406 ARG A C 1
ATOM 3202 O O . ARG A 1 406 ? -24.453 -11.422 -7.535 1 89.88 406 ARG A O 1
ATOM 3209 N N . TYR A 1 407 ? -25.297 -10.586 -9.398 1 88.81 407 TYR A N 1
ATOM 3210 C CA . TYR A 1 407 ? -23.984 -10.336 -9.969 1 88.81 407 TYR A CA 1
ATOM 3211 C C . TYR A 1 407 ? -23.922 -8.961 -10.617 1 88.81 407 TYR A C 1
ATOM 3213 O O . TYR A 1 407 ? -24.953 -8.422 -11.047 1 88.81 407 TYR A O 1
ATOM 3221 N N . THR A 1 408 ? -22.781 -8.359 -10.531 1 86.12 408 THR A N 1
ATOM 3222 C CA . THR A 1 408 ? -22.609 -7 -11.031 1 86.12 408 THR A CA 1
ATOM 3223 C C . THR A 1 408 ? -21.344 -6.883 -11.867 1 86.12 408 THR A C 1
ATOM 3225 O O . THR A 1 408 ? -20.484 -7.773 -11.828 1 86.12 408 THR A O 1
ATOM 3228 N N . LYS A 1 409 ? -21.297 -5.758 -12.664 1 77.19 409 LYS A N 1
ATOM 3229 C CA . LYS A 1 409 ? -20.125 -5.469 -13.477 1 77.19 409 LYS A CA 1
ATOM 3230 C C . LYS A 1 409 ? -19.062 -4.738 -12.664 1 77.19 409 LYS A C 1
ATOM 3232 O O . LYS A 1 409 ? -17.875 -4.848 -12.953 1 77.19 409 LYS A O 1
ATOM 3237 N N . ALA A 1 410 ? -19.422 -3.826 -11.781 1 64.06 410 ALA A N 1
ATOM 3238 C CA . ALA A 1 410 ? -18.578 -2.807 -11.18 1 64.06 410 ALA A CA 1
ATOM 3239 C C . ALA A 1 410 ? -17.844 -3.357 -9.953 1 64.06 410 ALA A C 1
ATOM 3241 O O . ALA A 1 410 ? -17.297 -2.594 -9.148 1 64.06 410 ALA A O 1
ATOM 3242 N N . GLY A 1 411 ? -17.703 -4.68 -9.695 1 63.97 411 GLY A N 1
ATOM 3243 C CA . GLY A 1 411 ? -17 -5.148 -8.508 1 63.97 411 GLY A CA 1
ATOM 3244 C C . GLY A 1 411 ? -17.953 -5.621 -7.418 1 63.97 411 GLY A C 1
ATOM 3245 O O . GLY A 1 411 ? -18.938 -6.312 -7.691 1 63.97 411 GLY A O 1
ATOM 3246 N N . GLY A 1 412 ? -17.609 -5.109 -6.102 1 64.31 412 GLY A N 1
ATOM 3247 C CA . GLY A 1 412 ? -18.391 -5.547 -4.957 1 64.31 412 GLY A CA 1
ATOM 3248 C C . GLY A 1 412 ? -19.797 -4.98 -4.941 1 64.31 412 GLY A C 1
ATOM 3249 O O . GLY A 1 412 ? -20.047 -3.926 -5.527 1 64.31 412 GLY A O 1
ATOM 3250 N N . LEU A 1 413 ? -20.734 -5.684 -4.5 1 69 413 LEU A N 1
ATOM 3251 C CA . LEU A 1 413 ? -22.141 -5.305 -4.395 1 69 413 LEU A CA 1
ATOM 3252 C C . LEU A 1 413 ? -22.359 -4.359 -3.221 1 69 413 LEU A C 1
ATOM 3254 O O . LEU A 1 413 ? -23.469 -3.879 -3.008 1 69 413 LEU A O 1
ATOM 3258 N N . GLY A 1 414 ? -21.234 -3.992 -2.635 1 67.94 414 GLY A N 1
ATOM 3259 C CA . GLY A 1 414 ? -21.422 -3.141 -1.472 1 67.94 414 GLY A CA 1
ATOM 3260 C C . GLY A 1 414 ? -22.391 -3.719 -0.457 1 67.94 414 GLY A C 1
ATOM 3261 O O . GLY A 1 414 ? -22.188 -4.828 0.039 1 67.94 414 GLY A O 1
ATOM 3262 N N . ALA A 1 415 ? -23.531 -2.943 -0.26 1 71.44 415 ALA A N 1
ATOM 3263 C CA . ALA A 1 415 ? -24.578 -3.393 0.664 1 71.44 415 ALA A CA 1
ATOM 3264 C C . ALA A 1 415 ? -25.797 -3.908 -0.093 1 71.44 415 ALA A C 1
ATOM 3266 O O . ALA A 1 415 ? -26.812 -4.266 0.518 1 71.44 415 ALA A O 1
ATOM 3267 N N . SER A 1 416 ? -25.578 -4.039 -1.345 1 71.75 416 SER A N 1
ATOM 3268 C CA . SER A 1 416 ? -26.734 -4.34 -2.191 1 71.75 416 SER A CA 1
ATOM 3269 C C . SER A 1 416 ? -27.156 -5.801 -2.064 1 71.75 416 SER A C 1
ATOM 3271 O O . SER A 1 416 ? -28.25 -6.176 -2.465 1 71.75 416 SER A O 1
ATOM 3273 N N . GLU A 1 417 ? -26.359 -6.621 -1.547 1 75.56 417 GLU A N 1
ATOM 3274 C CA . GLU A 1 417 ? -26.734 -8.023 -1.391 1 75.56 417 GLU A CA 1
ATOM 3275 C C . GLU A 1 417 ? -27.812 -8.195 -0.33 1 75.56 417 GLU A C 1
ATOM 3277 O O . GLU A 1 417 ? -28.547 -9.188 -0.332 1 75.56 417 GLU A O 1
ATOM 3282 N N . GLY A 1 418 ? -27.969 -7.277 0.436 1 70.81 418 GLY A N 1
ATOM 3283 C CA . GLY A 1 418 ? -29.016 -7.312 1.446 1 70.81 418 GLY A CA 1
ATOM 3284 C C . GLY A 1 418 ? -28.656 -8.164 2.648 1 70.81 418 GLY A C 1
ATOM 3285 O O . GLY A 1 418 ? -27.672 -8.906 2.617 1 70.81 418 GLY A O 1
ATOM 3286 N N . ILE A 1 419 ? -29.312 -8.008 3.693 1 73.44 419 ILE A N 1
ATOM 3287 C CA . ILE A 1 419 ? -29.156 -8.773 4.93 1 73.44 419 ILE A CA 1
ATOM 3288 C C . ILE A 1 419 ? -30.359 -9.695 5.113 1 73.44 419 ILE A C 1
ATOM 3290 O O . ILE A 1 419 ? -31.5 -9.297 4.871 1 73.44 419 ILE A O 1
ATOM 3294 N N . PRO A 1 420 ? -29.984 -10.945 5.336 1 68.81 420 PRO A N 1
ATOM 3295 C CA . PRO A 1 420 ? -31.109 -11.852 5.598 1 68.81 420 PRO A CA 1
ATOM 3296 C C . PRO A 1 420 ? -32.031 -11.344 6.715 1 68.81 420 PRO A C 1
ATOM 3298 O O . PRO A 1 420 ? -31.547 -10.695 7.656 1 68.81 420 PRO A O 1
ATOM 3301 N N . SER A 1 421 ? -33.281 -11.664 6.602 1 64.19 421 SER A N 1
ATOM 3302 C CA . SER A 1 421 ? -34.312 -11.156 7.484 1 64.19 421 SER A CA 1
ATOM 3303 C C . SER A 1 421 ? -34.031 -11.516 8.938 1 64.19 421 SER A C 1
ATOM 3305 O O . SER A 1 421 ? -34.25 -10.711 9.844 1 64.19 421 SER A O 1
ATOM 3307 N N . ALA A 1 422 ? -33.469 -12.695 9.094 1 66.12 422 ALA A N 1
ATOM 3308 C CA . ALA A 1 422 ? -33.281 -13.172 10.453 1 66.12 422 ALA A CA 1
ATOM 3309 C C . ALA A 1 422 ? -32.25 -12.312 11.188 1 66.12 422 ALA A C 1
ATOM 3311 O O . ALA A 1 422 ? -32.312 -12.164 12.406 1 66.12 422 ALA A O 1
ATOM 3312 N N . GLN A 1 423 ? -31.375 -11.734 10.398 1 78.12 423 GLN A N 1
ATOM 3313 C CA . GLN A 1 423 ? -30.312 -10.969 11.023 1 78.12 423 GLN A CA 1
ATOM 3314 C C . GLN A 1 423 ? -30.531 -9.469 10.867 1 78.12 423 GLN A C 1
ATOM 3316 O O . GLN A 1 423 ? -29.781 -8.664 11.43 1 78.12 423 GLN A O 1
ATOM 3321 N N . ALA A 1 424 ? -31.531 -9.117 10.164 1 77.06 424 ALA A N 1
ATOM 3322 C CA . ALA A 1 424 ? -31.797 -7.719 9.836 1 77.06 424 ALA A CA 1
ATOM 3323 C C . ALA A 1 424 ? -32.031 -6.898 11.102 1 77.06 424 ALA A C 1
ATOM 3325 O O . ALA A 1 424 ? -31.516 -5.785 11.227 1 77.06 424 ALA A O 1
ATOM 3326 N N . LEU A 1 425 ? -32.812 -7.492 12.086 1 79.19 425 LEU A N 1
ATOM 3327 C CA . LEU A 1 425 ? -33.125 -6.766 13.312 1 79.19 425 LEU A CA 1
ATOM 3328 C C . LEU A 1 425 ? -31.844 -6.473 14.109 1 79.19 425 LEU A C 1
ATOM 3330 O O . LEU A 1 425 ? -31.688 -5.371 14.641 1 79.19 425 LEU A O 1
ATOM 3334 N N . THR A 1 426 ? -31.047 -7.434 14.094 1 83.19 426 THR A N 1
ATOM 3335 C CA . THR A 1 426 ? -29.812 -7.266 14.875 1 83.19 426 THR A CA 1
ATOM 3336 C C . THR A 1 426 ? -28.891 -6.238 14.227 1 83.19 426 THR A C 1
ATOM 3338 O O . THR A 1 426 ? -28.391 -5.344 14.898 1 83.19 426 THR A O 1
ATOM 3341 N N . ILE A 1 427 ? -28.672 -6.316 12.977 1 85.69 427 ILE A N 1
ATOM 3342 C CA . ILE A 1 427 ? -27.75 -5.434 12.266 1 85.69 427 ILE A CA 1
ATOM 3343 C C . ILE A 1 427 ? -28.281 -4.004 12.289 1 85.69 427 ILE A C 1
ATOM 3345 O O . ILE A 1 427 ? -27.531 -3.057 12.539 1 85.69 427 ILE A O 1
ATOM 3349 N N . LEU A 1 428 ? -29.531 -3.934 12.109 1 86.75 428 LEU A N 1
ATOM 3350 C CA . LEU A 1 428 ? -30.141 -2.604 12.102 1 86.75 428 LEU A CA 1
ATOM 3351 C C . LEU A 1 428 ? -30.188 -2.021 13.508 1 86.75 428 LEU A C 1
ATOM 3353 O O . LEU A 1 428 ? -30.141 -0.802 13.68 1 86.75 428 LEU A O 1
ATOM 3357 N N . GLY A 1 429 ? -30.344 -2.926 14.492 1 89.31 429 GLY A N 1
ATOM 3358 C CA . GLY A 1 429 ? -30.219 -2.461 15.867 1 89.31 429 GLY A CA 1
ATOM 3359 C C . GLY A 1 429 ? -28.859 -1.868 16.188 1 89.31 429 GLY A C 1
ATOM 3360 O O . GLY A 1 429 ? -28.766 -0.811 16.812 1 89.31 429 GLY A O 1
ATOM 3361 N N . ILE A 1 430 ? -27.812 -2.52 15.75 1 91.38 430 ILE A N 1
ATOM 3362 C CA . ILE A 1 430 ? -26.453 -2.016 15.93 1 91.38 430 ILE A CA 1
ATOM 3363 C C . ILE A 1 430 ? -26.281 -0.712 15.156 1 91.38 430 ILE A C 1
ATOM 3365 O O . ILE A 1 430 ? -25.703 0.251 15.672 1 91.38 430 ILE A O 1
ATOM 3369 N N . PHE A 1 431 ? -26.797 -0.743 13.969 1 92.81 431 PHE A N 1
ATOM 3370 C CA . PHE A 1 431 ? -26.75 0.445 13.125 1 92.81 431 PHE A CA 1
ATOM 3371 C C . PHE A 1 431 ? -27.406 1.631 13.82 1 92.81 431 PHE A C 1
ATOM 3373 O O . PHE A 1 431 ? -26.828 2.721 13.875 1 92.81 431 PHE A O 1
ATOM 3380 N N . ALA A 1 432 ? -28.531 1.396 14.344 1 93.44 432 ALA A N 1
ATOM 3381 C CA . ALA A 1 432 ? -29.266 2.451 15.039 1 93.44 432 ALA A CA 1
ATOM 3382 C C . ALA A 1 432 ? -28.5 2.951 16.25 1 93.44 432 ALA A C 1
ATOM 3384 O O . ALA A 1 432 ? -28.422 4.156 16.5 1 93.44 432 ALA A O 1
ATOM 3385 N N . THR A 1 433 ? -27.938 2.1 16.984 1 94.62 433 THR A N 1
ATOM 3386 C CA . THR A 1 433 ? -27.172 2.465 18.172 1 94.62 433 THR A CA 1
ATOM 3387 C C . THR A 1 433 ? -25.969 3.322 17.812 1 94.62 433 THR A C 1
ATOM 3389 O O . THR A 1 433 ? -25.688 4.324 18.484 1 94.62 433 THR A O 1
ATOM 3392 N N . LEU A 1 434 ? -25.266 2.977 16.781 1 95.75 434 LEU A N 1
ATOM 3393 C CA . LEU A 1 434 ? -24.078 3.725 16.359 1 95.75 434 LEU A CA 1
ATOM 3394 C C . LEU A 1 434 ? -24.469 5.086 15.805 1 95.75 434 LEU A C 1
ATOM 3396 O O . LEU A 1 434 ? -23.75 6.07 16 1 95.75 434 LEU A O 1
ATOM 3400 N N . LEU A 1 435 ? -25.625 5.078 15.148 1 95.25 435 LEU A N 1
ATOM 3401 C CA . LEU A 1 435 ? -26.078 6.352 14.609 1 95.25 435 LEU A CA 1
ATOM 3402 C C . LEU A 1 435 ? -26.5 7.301 15.727 1 95.25 435 LEU A C 1
ATOM 3404 O O . LEU A 1 435 ? -26.344 8.516 15.609 1 95.25 435 LEU A O 1
ATOM 3408 N N . ILE A 1 436 ? -27.109 6.715 16.75 1 95.44 436 ILE A N 1
ATOM 3409 C CA . ILE A 1 436 ? -27.453 7.527 17.922 1 95.44 436 ILE A CA 1
ATOM 3410 C C . ILE A 1 436 ? -26.172 8.102 18.531 1 95.44 436 ILE A C 1
ATOM 3412 O O . ILE A 1 436 ? -26.125 9.289 18.859 1 95.44 436 ILE A O 1
ATOM 3416 N N . ALA A 1 437 ? -25.188 7.285 18.672 1 95.81 437 ALA A N 1
ATOM 3417 C CA . ALA A 1 437 ? -23.891 7.742 19.203 1 95.81 437 ALA A CA 1
ATOM 3418 C C . ALA A 1 437 ? -23.297 8.836 18.312 1 95.81 437 ALA A C 1
ATOM 3420 O O . ALA A 1 437 ? -22.734 9.812 18.828 1 95.81 437 ALA A O 1
ATOM 3421 N N . TYR A 1 438 ? -23.422 8.703 17.031 1 94.56 438 TYR A N 1
ATOM 3422 C CA . TYR A 1 438 ? -22.953 9.688 16.062 1 94.56 438 TYR A CA 1
ATOM 3423 C C . TYR A 1 438 ? -23.672 11.023 16.266 1 94.56 438 TYR A C 1
ATOM 3425 O O . TYR A 1 438 ? -23.078 12.078 16.047 1 94.56 438 TYR A O 1
ATOM 3433 N N . ALA A 1 439 ? -24.891 11 16.672 1 94.75 439 ALA A N 1
ATOM 3434 C CA . ALA A 1 439 ? -25.703 12.211 16.781 1 94.75 439 ALA A CA 1
ATOM 3435 C C . ALA A 1 439 ? -25.406 12.938 18.094 1 94.75 439 ALA A C 1
ATOM 3437 O O . ALA A 1 439 ? -25.703 14.133 18.219 1 94.75 439 ALA A O 1
ATOM 3438 N N . LEU A 1 440 ? -24.812 12.328 19.047 1 94.75 440 LEU A N 1
ATOM 3439 C CA . LEU A 1 440 ? -24.656 12.844 20.406 1 94.75 440 LEU A CA 1
ATOM 3440 C C . LEU A 1 440 ? -23.844 14.141 20.391 1 94.75 440 LEU A C 1
ATOM 3442 O O . LEU A 1 440 ? -24.219 15.109 21.062 1 94.75 440 LEU A O 1
ATOM 3446 N N . PRO A 1 441 ? -22.75 14.273 19.641 1 94.94 441 PRO A N 1
ATOM 3447 C CA . PRO A 1 441 ? -21.953 15.5 19.672 1 94.94 441 PRO A CA 1
ATOM 3448 C C . PRO A 1 441 ? -22.75 16.734 19.25 1 94.94 441 PRO A C 1
ATOM 3450 O O . PRO A 1 441 ? -22.453 17.844 19.688 1 94.94 441 PRO A O 1
ATOM 3453 N N . HIS A 1 442 ? -23.781 16.578 18.422 1 95 442 HIS A N 1
ATOM 3454 C CA . HIS A 1 442 ? -24.562 17.719 17.969 1 95 442 HIS A CA 1
ATOM 3455 C C . HIS A 1 442 ? -25.25 18.438 19.125 1 95 442 HIS A C 1
ATOM 3457 O O . HIS A 1 442 ? -25.547 19.625 19.047 1 95 442 HIS A O 1
ATOM 3463 N N . PHE A 1 443 ? -25.469 17.734 20.172 1 95.56 443 PHE A N 1
ATOM 3464 C CA . PHE A 1 443 ? -26.141 18.312 21.328 1 95.56 443 PHE A CA 1
ATOM 3465 C C . PHE A 1 443 ? -25.203 19.234 22.094 1 95.56 443 PHE A C 1
ATOM 3467 O O . PHE A 1 443 ? -25.656 20.031 22.922 1 95.56 443 PHE A O 1
ATOM 3474 N N . LEU A 1 444 ? -23.938 19.156 21.828 1 93.69 444 LEU A N 1
ATOM 3475 C CA . LEU A 1 444 ? -22.984 20.109 22.406 1 93.69 444 LEU A CA 1
ATOM 3476 C C . LEU A 1 444 ? -23.266 21.531 21.906 1 93.69 444 LEU A C 1
ATOM 3478 O O . LEU A 1 444 ? -22.875 22.5 22.547 1 93.69 444 LEU A O 1
ATOM 3482 N N . GLY A 1 445 ? -23.891 21.625 20.703 1 94.19 445 GLY A N 1
ATOM 3483 C CA . GLY A 1 445 ? -24.234 22.922 20.141 1 94.19 445 GLY A CA 1
ATOM 3484 C C . GLY A 1 445 ? -25.594 23.438 20.578 1 94.19 445 GLY A C 1
ATOM 3485 O O . GLY A 1 445 ? -26.094 24.406 20.016 1 94.19 445 GLY A O 1
ATOM 3486 N N . TRP A 1 446 ? -26.172 22.844 21.594 1 93.69 446 TRP A N 1
ATOM 3487 C CA . TRP A 1 446 ? -27.516 23.156 22.047 1 93.69 446 TRP A CA 1
ATOM 3488 C C . TRP A 1 446 ? -27.641 24.609 22.453 1 93.69 446 TRP A C 1
ATOM 3490 O O . TRP A 1 446 ? -28.641 25.266 22.172 1 93.69 446 TRP A O 1
ATOM 3500 N N . SER A 1 447 ? -26.594 25.188 23.125 1 91.19 447 SER A N 1
ATOM 3501 C CA . SER A 1 447 ? -26.625 26.562 23.594 1 91.19 447 SER A CA 1
ATOM 3502 C C . SER A 1 447 ? -25.5 27.391 22.984 1 91.19 447 SER A C 1
ATOM 3504 O O . SER A 1 447 ? -24.953 28.281 23.641 1 91.19 447 SER A O 1
ATOM 3506 N N . ALA A 1 448 ? -25.188 27.047 21.828 1 92.88 448 ALA A N 1
ATOM 3507 C CA . ALA A 1 448 ? -24.172 27.812 21.125 1 92.88 448 ALA A CA 1
ATOM 3508 C C . ALA A 1 448 ? -24.719 29.172 20.688 1 92.88 448 ALA A C 1
ATOM 3510 O O . ALA A 1 448 ? -25.906 29.453 20.859 1 92.88 448 ALA A O 1
ATOM 3511 N N . ALA A 1 449 ? -23.828 30.031 20.312 1 91.94 449 ALA A N 1
ATOM 3512 C CA . ALA A 1 449 ? -24.234 31.328 19.797 1 91.94 449 ALA A CA 1
ATOM 3513 C C . ALA A 1 449 ? -24.703 31.234 18.344 1 91.94 449 ALA A C 1
ATOM 3515 O O . ALA A 1 449 ? -24 30.672 17.5 1 91.94 449 ALA A O 1
ATOM 3516 N N . PHE A 1 450 ? -25.922 31.688 18.094 1 93.62 450 PHE A N 1
ATOM 3517 C CA . PHE A 1 450 ? -26.5 31.656 16.75 1 93.62 450 PHE A CA 1
ATOM 3518 C C . PHE A 1 450 ? -26.828 33.062 16.266 1 93.62 450 PHE A C 1
ATOM 3520 O O . PHE A 1 450 ? -27.062 33.969 17.078 1 93.62 450 PHE A O 1
ATOM 3527 N N . PRO A 1 451 ? -26.812 33.25 14.977 1 89.94 451 PRO A N 1
ATOM 3528 C CA . PRO A 1 451 ? -27.188 34.562 14.445 1 89.94 451 PRO A CA 1
ATOM 3529 C C . PRO A 1 451 ? -28.625 34.969 14.781 1 89.94 451 PRO A C 1
ATOM 3531 O O . PRO A 1 451 ? -28.891 36.125 15.055 1 89.94 451 PRO A O 1
ATOM 3534 N N . THR A 1 452 ? -29.531 33.969 14.711 1 94 452 THR A N 1
ATOM 3535 C CA . THR A 1 452 ? -30.938 34.219 15.016 1 94 452 THR A CA 1
ATOM 3536 C C . THR A 1 452 ? -31.516 33.125 15.906 1 94 452 THR A C 1
ATOM 3538 O O . THR A 1 452 ? -31 32 15.938 1 94 452 THR A O 1
ATOM 3541 N N . PRO A 1 453 ? -32.562 33.5 16.672 1 94.56 453 PRO A N 1
ATOM 3542 C CA . PRO A 1 453 ? -33.188 32.5 17.5 1 94.56 453 PRO A CA 1
ATOM 3543 C C . PRO A 1 453 ? -33.812 31.359 16.688 1 94.56 453 PRO A C 1
ATOM 3545 O O . PRO A 1 453 ? -33.906 30.219 17.156 1 94.56 453 PRO A O 1
ATOM 3548 N N . VAL A 1 454 ? -34.219 31.672 15.461 1 95.62 454 VAL A N 1
ATOM 3549 C CA . VAL A 1 454 ? -34.812 30.641 14.594 1 95.62 454 VAL A CA 1
ATOM 3550 C C . VAL A 1 454 ? -33.75 29.609 14.242 1 95.62 454 VAL A C 1
ATOM 3552 O O . VAL A 1 454 ? -34 28.406 14.258 1 95.62 454 VAL A O 1
ATOM 3555 N N . GLU A 1 455 ? -32.594 30.109 13.992 1 95.81 455 GLU A N 1
ATOM 3556 C CA . GLU A 1 455 ? -31.5 29.203 13.672 1 95.81 455 GLU A CA 1
ATOM 3557 C C . GLU A 1 455 ? -31.141 28.312 14.867 1 95.81 455 GLU A C 1
ATOM 3559 O O . GLU A 1 455 ? -30.828 27.141 14.695 1 95.81 455 GLU A O 1
ATOM 3564 N N . ARG A 1 456 ? -31.203 28.891 16 1 96 456 ARG A N 1
ATOM 3565 C CA . ARG A 1 456 ? -30.969 28.109 17.219 1 96 456 ARG A CA 1
ATOM 3566 C C . ARG A 1 456 ? -32 27 17.375 1 96 456 ARG A C 1
ATOM 3568 O O . ARG A 1 456 ? -31.656 25.859 17.672 1 96 456 ARG A O 1
ATOM 3575 N N . MET A 1 457 ? -33.188 27.375 17.172 1 96.56 457 MET A N 1
ATOM 3576 C CA . MET A 1 457 ? -34.281 26.391 17.281 1 96.56 457 MET A CA 1
ATOM 3577 C C . MET A 1 457 ? -34.125 25.297 16.219 1 96.56 457 MET A C 1
ATOM 3579 O O . MET A 1 457 ? -34.344 24.125 16.516 1 96.56 457 MET A O 1
ATOM 3583 N N . LEU A 1 458 ? -33.812 25.672 15.055 1 96.19 458 LEU A N 1
ATOM 3584 C CA . LEU A 1 458 ? -33.656 24.703 13.977 1 96.19 458 LEU A CA 1
ATOM 3585 C C . LEU A 1 458 ? -32.5 23.75 14.273 1 96.19 458 LEU A C 1
ATOM 3587 O O . LEU A 1 458 ? -32.562 22.562 13.938 1 96.19 458 LEU A O 1
ATOM 3591 N N . TRP A 1 459 ? -31.422 24.297 14.867 1 96.56 459 TRP A N 1
ATOM 3592 C CA . TRP A 1 459 ? -30.312 23.438 15.258 1 96.56 459 TRP A CA 1
ATOM 3593 C C . TRP A 1 459 ? -30.766 22.406 16.297 1 96.56 459 TRP A C 1
ATOM 3595 O O . TRP A 1 459 ? -30.438 21.234 16.203 1 96.56 459 TRP A O 1
ATOM 3605 N N . ARG A 1 460 ? -31.516 22.875 17.266 1 96.62 460 ARG A N 1
ATOM 3606 C CA . ARG A 1 460 ? -32 21.984 18.312 1 96.62 460 ARG A CA 1
ATOM 3607 C C . ARG A 1 460 ? -32.938 20.906 17.734 1 96.62 460 ARG A C 1
ATOM 3609 O O . ARG A 1 460 ? -32.781 19.719 18.031 1 96.62 460 ARG A O 1
ATOM 3616 N N . VAL A 1 461 ? -33.812 21.297 16.844 1 95.69 461 VAL A N 1
ATOM 3617 C CA . VAL A 1 461 ? -34.719 20.359 16.188 1 95.69 461 VAL A CA 1
ATOM 3618 C C . VAL A 1 461 ? -33.906 19.391 15.312 1 95.69 461 VAL A C 1
ATOM 3620 O O . VAL A 1 461 ? -34.156 18.188 15.305 1 95.69 461 VAL A O 1
ATOM 3623 N N . GLY A 1 462 ? -33 19.984 14.57 1 95.25 462 GLY A N 1
ATOM 3624 C CA . GLY A 1 462 ? -32.156 19.141 13.742 1 95.25 462 GLY A CA 1
ATOM 3625 C C . GLY A 1 462 ? -31.391 18.109 14.531 1 95.25 462 GLY A C 1
ATOM 3626 O O . GLY A 1 462 ? -31.312 16.938 14.133 1 95.25 462 GLY A O 1
ATOM 3627 N N . SER A 1 463 ? -30.812 18.516 15.641 1 95.44 463 SER A N 1
ATOM 3628 C CA . SER A 1 463 ? -30.062 17.594 16.5 1 95.44 463 SER A CA 1
ATOM 3629 C C . SER A 1 463 ? -30.953 16.469 17.016 1 95.44 463 SER A C 1
ATOM 3631 O O . SER A 1 463 ? -30.547 15.312 17.047 1 95.44 463 SER A O 1
ATOM 3633 N N . ILE A 1 464 ? -32.125 16.797 17.328 1 95.38 464 ILE A N 1
ATOM 3634 C CA . ILE A 1 464 ? -33.094 15.805 17.812 1 95.38 464 ILE A CA 1
ATOM 3635 C C . ILE A 1 464 ? -33.469 14.859 16.672 1 95.38 464 ILE A C 1
ATOM 3637 O O . ILE A 1 464 ? -33.5 13.641 16.859 1 95.38 464 ILE A O 1
ATOM 3641 N N . VAL A 1 465 ? -33.75 15.438 15.555 1 94.69 465 VAL A N 1
ATOM 3642 C CA . VAL A 1 465 ? -34.156 14.633 14.406 1 94.69 465 VAL A CA 1
ATOM 3643 C C . VAL A 1 465 ? -33.062 13.633 14.062 1 94.69 465 VAL A C 1
ATOM 3645 O O . VAL A 1 465 ? -33.344 12.445 13.852 1 94.69 465 VAL A O 1
ATOM 3648 N N . VAL A 1 466 ? -31.891 14.062 14.039 1 93.38 466 VAL A N 1
ATOM 3649 C CA . VAL A 1 466 ? -30.766 13.195 13.695 1 93.38 466 VAL A CA 1
ATOM 3650 C C . VAL A 1 466 ? -30.609 12.109 14.758 1 93.38 466 VAL A C 1
ATOM 3652 O O . VAL A 1 466 ? -30.312 10.953 14.438 1 93.38 466 VAL A O 1
ATOM 3655 N N . GLY A 1 467 ? -30.859 12.422 15.977 1 93.06 467 GLY A N 1
ATOM 3656 C CA . GLY A 1 467 ? -30.719 11.469 17.062 1 93.06 467 GLY A CA 1
ATOM 3657 C C . GLY A 1 467 ? -31.859 10.484 17.156 1 93.06 467 GLY A C 1
ATOM 3658 O O . GLY A 1 467 ? -31.672 9.336 17.562 1 93.06 467 GLY A O 1
ATOM 3659 N N . VAL A 1 468 ? -33 10.875 16.734 1 92.94 468 VAL A N 1
ATOM 3660 C CA . VAL A 1 468 ? -34.188 10.07 16.922 1 92.94 468 VAL A CA 1
ATOM 3661 C C . VAL A 1 468 ? -34.469 9.25 15.664 1 92.94 468 VAL A C 1
ATOM 3663 O O . VAL A 1 468 ? -35.125 8.211 15.719 1 92.94 468 VAL A O 1
ATOM 3666 N N . PHE A 1 469 ? -34.031 9.719 14.578 1 91.19 469 PHE A N 1
ATOM 3667 C CA . PHE A 1 469 ? -34.281 9.078 13.297 1 91.19 469 PHE A CA 1
ATOM 3668 C C . PHE A 1 469 ? -33.938 7.59 13.359 1 91.19 469 PHE A C 1
ATOM 3670 O O . PHE A 1 469 ? -34.75 6.75 12.977 1 91.19 469 PHE A O 1
ATOM 3677 N N . PRO A 1 470 ? -32.781 7.188 13.852 1 91 470 PRO A N 1
ATOM 3678 C CA . PRO A 1 470 ? -32.469 5.758 13.875 1 91 470 PRO A CA 1
ATOM 3679 C C . PRO A 1 470 ? -33.438 4.957 14.758 1 91 470 PRO A C 1
ATOM 3681 O O . PRO A 1 470 ? -33.719 3.801 14.461 1 91 470 PRO A O 1
ATOM 3684 N N . ILE A 1 471 ? -33.906 5.559 15.758 1 90.25 471 ILE A N 1
ATOM 3685 C CA . ILE A 1 471 ? -34.844 4.902 16.656 1 90.25 471 ILE A CA 1
ATOM 3686 C C . ILE A 1 471 ? -36.188 4.68 15.938 1 90.25 471 ILE A C 1
ATOM 3688 O O . ILE A 1 471 ? -36.781 3.611 16.047 1 90.25 471 ILE A O 1
ATOM 3692 N N . THR A 1 472 ? -36.594 5.676 15.242 1 88.31 472 THR A N 1
ATOM 3693 C CA . THR A 1 472 ? -37.844 5.602 14.523 1 88.31 472 THR A CA 1
ATOM 3694 C C . THR A 1 472 ? -37.812 4.516 13.453 1 88.31 472 THR A C 1
ATOM 3696 O O . THR A 1 472 ? -38.719 3.703 13.352 1 88.31 472 THR A O 1
ATOM 3699 N N . ILE A 1 473 ? -36.812 4.473 12.672 1 85.19 473 ILE A N 1
ATOM 3700 C CA . ILE A 1 473 ? -36.688 3.484 11.602 1 85.19 473 ILE A CA 1
ATOM 3701 C C . ILE A 1 473 ? -36.594 2.082 12.203 1 85.19 473 ILE A C 1
ATOM 3703 O O . ILE A 1 473 ? -37.219 1.143 11.688 1 85.19 473 ILE A O 1
ATOM 3707 N N . TYR A 1 474 ? -35.906 1.977 13.297 1 86.81 474 TYR A N 1
ATOM 3708 C CA . TYR A 1 474 ? -35.781 0.683 13.953 1 86.81 474 TYR A CA 1
ATOM 3709 C C . TYR A 1 474 ? -37.125 0.238 14.523 1 86.81 474 TYR A C 1
ATOM 3711 O O . TYR A 1 474 ? -37.469 -0.938 14.438 1 86.81 474 TYR A O 1
ATOM 3719 N N . ALA A 1 475 ? -37.812 1.137 15.07 1 86.94 475 ALA A N 1
ATOM 3720 C CA . ALA A 1 475 ? -39.125 0.833 15.617 1 86.94 475 ALA A CA 1
ATOM 3721 C C . ALA A 1 475 ? -40.094 0.376 14.516 1 86.94 475 ALA A C 1
ATOM 3723 O O . ALA A 1 475 ? -40.875 -0.555 14.719 1 86.94 475 ALA A O 1
ATOM 3724 N N . ILE A 1 476 ? -40.062 1.056 13.438 1 82.62 476 ILE A N 1
ATOM 3725 C CA . ILE A 1 476 ? -40.906 0.673 12.305 1 82.62 476 ILE A CA 1
ATOM 3726 C C . ILE A 1 476 ? -40.562 -0.738 11.844 1 82.62 476 ILE A C 1
ATOM 3728 O O . ILE A 1 476 ? -41.438 -1.538 11.523 1 82.62 476 ILE A O 1
ATOM 3732 N N . LEU A 1 477 ? -39.312 -1.022 11.797 1 79.44 477 LEU A N 1
ATOM 3733 C CA . LEU A 1 477 ? -38.875 -2.355 11.414 1 79.44 477 LEU A CA 1
ATOM 3734 C C . LEU A 1 477 ? -39.375 -3.406 12.391 1 79.44 477 LEU A C 1
ATOM 3736 O O . LEU A 1 477 ? -39.844 -4.477 11.969 1 79.44 477 LEU A O 1
ATOM 3740 N N . ILE A 1 478 ? -39.281 -3.092 13.664 1 81.75 478 ILE A N 1
ATOM 3741 C CA . ILE A 1 478 ? -39.781 -4.008 14.688 1 81.75 478 ILE A CA 1
ATOM 3742 C C . ILE A 1 478 ? -41.281 -4.227 14.5 1 81.75 478 ILE A C 1
ATOM 3744 O O . ILE A 1 478 ? -41.75 -5.355 14.594 1 81.75 478 ILE A O 1
ATOM 3748 N N . LEU A 1 479 ? -41.906 -3.174 14.234 1 80.12 479 LEU A N 1
ATOM 3749 C CA . LEU A 1 479 ? -43.344 -3.264 14.031 1 80.12 479 LEU A CA 1
ATOM 3750 C C . LEU A 1 479 ? -43.688 -4.133 12.812 1 80.12 479 LEU A C 1
ATOM 3752 O O . LEU A 1 479 ? -44.625 -4.93 12.852 1 80.12 479 LEU A O 1
ATOM 3756 N N . MET A 1 480 ? -42.969 -3.955 11.805 1 74.94 480 MET A N 1
ATOM 3757 C CA . MET A 1 480 ? -43.156 -4.762 10.602 1 74.94 480 MET A CA 1
ATOM 3758 C C . MET A 1 480 ? -42.875 -6.234 10.883 1 74.94 480 MET A C 1
ATOM 3760 O O . MET A 1 480 ? -43.562 -7.109 10.344 1 74.94 480 MET A O 1
ATOM 3764 N N . PHE A 1 481 ? -41.875 -6.453 11.617 1 74.5 481 PHE A N 1
ATOM 3765 C CA . PHE A 1 481 ? -41.531 -7.816 12.008 1 74.5 481 PHE A CA 1
ATOM 3766 C C . PHE A 1 481 ? -42.625 -8.438 12.844 1 74.5 481 PHE A C 1
ATOM 3768 O O . PHE A 1 481 ? -42.938 -9.617 12.695 1 74.5 481 PHE A O 1
ATOM 3775 N N . LEU A 1 482 ? -43.156 -7.629 13.688 1 75.44 482 LEU A N 1
ATOM 3776 C CA . LEU A 1 482 ? -44.219 -8.117 14.562 1 75.44 482 LEU A CA 1
ATOM 3777 C C . LEU A 1 482 ? -45.5 -8.414 13.773 1 75.44 482 LEU A C 1
ATOM 3779 O O . LEU A 1 482 ? -46.219 -9.359 14.086 1 75.44 482 LEU A O 1
ATOM 3783 N N . ILE A 1 483 ? -45.719 -7.668 12.773 1 73.06 483 ILE A N 1
ATOM 3784 C CA . ILE A 1 483 ? -46.938 -7.809 12 1 73.06 483 ILE A CA 1
ATOM 3785 C C . ILE A 1 483 ? -46.812 -8.961 11.008 1 73.06 483 ILE A C 1
ATOM 3787 O O . ILE A 1 483 ? -47.688 -9.797 10.883 1 73.06 483 ILE A O 1
ATOM 3791 N N . ASN A 1 484 ? -45.75 -8.922 10.172 1 66 484 ASN A N 1
ATOM 3792 C CA . ASN A 1 484 ? -45.625 -9.867 9.062 1 66 484 ASN A CA 1
ATOM 3793 C C . ASN A 1 484 ? -44.688 -11.031 9.422 1 66 484 ASN A C 1
ATOM 3795 O O . ASN A 1 484 ? -44.562 -11.969 8.633 1 66 484 ASN A O 1
ATOM 3799 N N . GLY A 1 485 ? -44.281 -11.102 10.562 1 59.03 485 GLY A N 1
ATOM 3800 C CA . GLY A 1 485 ? -43.281 -12.117 10.891 1 59.03 485 GLY A CA 1
ATOM 3801 C C . GLY A 1 485 ? -42 -11.977 10.109 1 59.03 485 GLY A C 1
ATOM 3802 O O . GLY A 1 485 ? -41.75 -10.938 9.484 1 59.03 485 GLY A O 1
ATOM 3803 N N . CYS A 1 486 ? -40.969 -12.906 10.148 1 53.06 486 CYS A N 1
ATOM 3804 C CA . CYS A 1 486 ? -39.656 -12.906 9.5 1 53.06 486 CYS A CA 1
ATOM 3805 C C . CYS A 1 486 ? -39.781 -12.984 7.988 1 53.06 486 CYS A C 1
ATOM 3807 O O . CYS A 1 486 ? -38.844 -12.758 7.258 1 53.06 486 CYS A O 1
ATOM 3809 N N . SER A 1 487 ? -40.938 -13.5 7.508 1 50.06 487 SER A N 1
ATOM 3810 C CA . SER A 1 487 ? -41.125 -13.82 6.094 1 50.06 487 SER A CA 1
ATOM 3811 C C . SER A 1 487 ? -41.062 -12.562 5.234 1 50.06 487 SER A C 1
ATOM 3813 O O . SER A 1 487 ? -41.156 -12.641 4.008 1 50.06 487 SER A O 1
ATOM 3815 N N . PHE A 1 488 ? -41.281 -11.57 5.801 1 47.59 488 PHE A N 1
ATOM 3816 C CA . PHE A 1 488 ? -41.5 -10.312 5.098 1 47.59 488 PHE A CA 1
ATOM 3817 C C . PHE A 1 488 ? -40.312 -9.938 4.23 1 47.59 488 PHE A C 1
ATOM 3819 O O . PHE A 1 488 ? -40.469 -9.266 3.209 1 47.59 488 PHE A O 1
ATOM 3826 N N . LEU A 1 489 ? -39.062 -10.156 4.699 1 47.19 489 LEU A N 1
ATOM 3827 C CA . LEU A 1 489 ? -37.906 -9.727 3.945 1 47.19 489 LEU A CA 1
ATOM 3828 C C . LEU A 1 489 ? -37.688 -10.602 2.709 1 47.19 489 LEU A C 1
ATOM 3830 O O . LEU A 1 489 ? -36.812 -10.32 1.882 1 47.19 489 LEU A O 1
ATOM 3834 N N . VAL A 1 490 ? -38.375 -11.797 2.672 1 42.66 490 VAL A N 1
ATOM 3835 C CA . VAL A 1 490 ? -38.094 -12.703 1.56 1 42.66 490 VAL A CA 1
ATOM 3836 C C . VAL A 1 490 ? -38.906 -12.281 0.342 1 42.66 490 VAL A C 1
ATOM 3838 O O . VAL A 1 490 ? -38.375 -12.07 -0.742 1 42.66 490 VAL A O 1
ATOM 3841 N N . GLU A 1 491 ? -40.156 -13.18 0.09 1 42.88 491 GLU A N 1
ATOM 3842 C CA . GLU A 1 491 ? -40.75 -13.43 -1.214 1 42.88 491 GLU A CA 1
ATOM 3843 C C . GLU A 1 491 ? -41.344 -12.148 -1.798 1 42.88 491 GLU A C 1
ATOM 3845 O O . GLU A 1 491 ? -41.094 -11.812 -2.955 1 42.88 491 GLU A O 1
ATOM 3850 N N . ASP A 1 492 ? -42.656 -11.766 -1.347 1 44.09 492 ASP A N 1
ATOM 3851 C CA . ASP A 1 492 ? -43.531 -10.789 -2.021 1 44.09 492 ASP A CA 1
ATOM 3852 C C . ASP A 1 492 ? -43.062 -9.359 -1.725 1 44.09 492 ASP A C 1
ATOM 3854 O O . ASP A 1 492 ? -43.75 -8.609 -1.04 1 44.09 492 ASP A O 1
ATOM 3858 N N . VAL A 1 493 ? -41.812 -9.102 -1.69 1 48.78 493 VAL A N 1
ATOM 3859 C CA . VAL A 1 493 ? -40.812 -8.148 -1.218 1 48.78 493 VAL A CA 1
ATOM 3860 C C . VAL A 1 493 ? -41.094 -6.762 -1.784 1 48.78 493 VAL A C 1
ATOM 3862 O O . VAL A 1 493 ? -40.906 -5.75 -1.099 1 48.78 493 VAL A O 1
ATOM 3865 N N . ASN A 1 494 ? -41.688 -6.727 -2.945 1 52.06 494 ASN A N 1
ATOM 3866 C CA . ASN A 1 494 ? -41.781 -5.414 -3.582 1 52.06 494 ASN A CA 1
ATOM 3867 C C . ASN A 1 494 ? -42.781 -4.504 -2.85 1 52.06 494 ASN A C 1
ATOM 3869 O O . ASN A 1 494 ? -42.469 -3.334 -2.605 1 52.06 494 ASN A O 1
ATOM 3873 N N . TYR A 1 495 ? -43.969 -5.211 -2.48 1 50.34 495 TYR A N 1
ATOM 3874 C CA . TYR A 1 495 ? -44.969 -4.32 -1.922 1 50.34 495 TYR A CA 1
ATOM 3875 C C . TYR A 1 495 ? -44.625 -3.914 -0.497 1 50.34 495 TYR A C 1
ATOM 3877 O O . TYR A 1 495 ? -44.812 -2.762 -0.105 1 50.34 495 TYR A O 1
ATOM 3885 N N . VAL A 1 496 ? -44.188 -4.871 0.235 1 54.56 496 VAL A N 1
ATOM 3886 C CA . VAL A 1 496 ? -43.812 -4.59 1.622 1 54.56 496 VAL A CA 1
ATOM 3887 C C . VAL A 1 496 ? -42.656 -3.623 1.669 1 54.56 496 VAL A C 1
ATOM 3889 O O . VAL A 1 496 ? -42.625 -2.689 2.473 1 54.56 496 VAL A O 1
ATOM 3892 N N . LEU A 1 497 ? -41.812 -3.846 0.712 1 59.09 497 LEU A N 1
ATOM 3893 C CA . LEU A 1 497 ? -40.656 -2.947 0.636 1 59.09 497 LEU A CA 1
ATOM 3894 C C . LEU A 1 497 ? -41.094 -1.548 0.212 1 59.09 497 LEU A C 1
ATOM 3896 O O . LEU A 1 497 ? -40.594 -0.552 0.743 1 59.09 497 LEU A O 1
ATOM 3900 N N . PHE A 1 498 ? -42.125 -1.656 -0.681 1 60.66 498 PHE A N 1
ATOM 3901 C CA . PHE A 1 498 ? -42.656 -0.371 -1.12 1 60.66 498 PHE A CA 1
ATOM 3902 C C . PHE A 1 498 ? -43.406 0.329 0.018 1 60.66 498 PHE A C 1
ATOM 3904 O O . PHE A 1 498 ? -43.281 1.546 0.179 1 60.66 498 PHE A O 1
ATOM 3911 N N . GLY A 1 499 ? -44.219 -0.474 0.756 1 60.31 499 GLY A N 1
ATOM 3912 C CA . GLY A 1 499 ? -44.906 0.092 1.909 1 60.31 499 GLY A CA 1
ATOM 3913 C C . GLY A 1 499 ? -43.938 0.616 2.967 1 60.31 499 GLY A C 1
ATOM 3914 O O . GLY A 1 499 ? -44.125 1.719 3.486 1 60.31 499 GLY A O 1
ATOM 3915 N N . PHE A 1 500 ? -42.938 -0.139 3.217 1 65.44 500 PHE A N 1
ATOM 3916 C CA . PHE A 1 500 ? -41.906 0.262 4.168 1 65.44 500 PHE A CA 1
ATOM 3917 C C . PHE A 1 500 ? -41.219 1.536 3.709 1 65.44 500 PHE A C 1
ATOM 3919 O O . PHE A 1 500 ? -41.062 2.486 4.48 1 65.44 500 PHE A O 1
ATOM 3926 N N . PHE A 1 501 ? -40.906 1.552 2.451 1 65.94 501 PHE A N 1
ATOM 3927 C CA . PHE A 1 501 ? -40.188 2.715 1.935 1 65.94 501 PHE A CA 1
ATOM 3928 C C . PHE A 1 501 ? -41.094 3.943 1.927 1 65.94 501 PHE A C 1
ATOM 3930 O O . PHE A 1 501 ? -40.656 5.055 2.217 1 65.94 501 PHE A O 1
ATOM 3937 N N . SER A 1 502 ? -42.344 3.66 1.651 1 69.69 502 SER A N 1
ATOM 3938 C CA . SER A 1 502 ? -43.281 4.777 1.63 1 69.69 502 SER A CA 1
ATOM 3939 C C . SER A 1 502 ? -43.5 5.344 3.029 1 69.69 502 SER A C 1
ATOM 3941 O O . SER A 1 502 ? -43.625 6.559 3.199 1 69.69 502 SER A O 1
ATOM 3943 N N . LEU A 1 503 ? -43.5 4.477 3.992 1 74 503 LEU A N 1
ATOM 3944 C CA . LEU A 1 503 ? -43.688 4.91 5.371 1 74 503 LEU A CA 1
ATOM 3945 C C . LEU A 1 503 ? -42.438 5.605 5.891 1 74 503 LEU A C 1
ATOM 3947 O O . LEU A 1 503 ? -42.531 6.57 6.656 1 74 503 LEU A O 1
ATOM 3951 N N . CYS A 1 504 ? -41.312 5.172 5.41 1 80.56 504 CYS A N 1
ATOM 3952 C CA . CYS A 1 504 ? -40.062 5.68 5.918 1 80.56 504 CYS A CA 1
ATOM 3953 C C . CYS A 1 504 ? -39.625 6.941 5.18 1 80.56 504 CYS A C 1
ATOM 3955 O O . CYS A 1 504 ? -38.812 7.727 5.688 1 80.56 504 CYS A O 1
ATOM 3957 N N . PHE A 1 505 ? -40.25 7.223 4.059 1 83.44 505 PHE A N 1
ATOM 3958 C CA . PHE A 1 505 ? -39.781 8.258 3.15 1 83.44 505 PHE A CA 1
ATOM 3959 C C . PHE A 1 505 ? -39.812 9.625 3.826 1 83.44 505 PHE A C 1
ATOM 3961 O O . PHE A 1 505 ? -38.812 10.367 3.789 1 83.44 505 PHE A O 1
ATOM 3968 N N . PRO A 1 506 ? -40.906 10 4.516 1 86.19 506 PRO A N 1
ATOM 3969 C CA . PRO A 1 506 ? -40.906 11.312 5.152 1 86.19 506 PRO A CA 1
ATOM 3970 C C . PRO A 1 506 ? -39.844 11.453 6.227 1 86.19 506 PRO A C 1
ATOM 3972 O O . PRO A 1 506 ? -39.25 12.531 6.402 1 86.19 506 PRO A O 1
ATOM 3975 N N . PHE A 1 507 ? -39.656 10.406 6.91 1 87.81 507 PHE A N 1
ATOM 3976 C CA . PHE A 1 507 ? -38.625 10.445 7.965 1 87.81 507 PHE A CA 1
ATOM 3977 C C . PHE A 1 507 ? -37.219 10.531 7.367 1 87.81 507 PHE A C 1
ATOM 3979 O O . PHE A 1 507 ? -36.375 11.219 7.91 1 87.81 507 PHE A O 1
ATOM 3986 N N . ILE A 1 508 ? -37.062 9.875 6.246 1 88.06 508 ILE A N 1
ATOM 3987 C CA . ILE A 1 508 ? -35.781 9.93 5.562 1 88.06 508 ILE A CA 1
ATOM 3988 C C . ILE A 1 508 ? -35.531 11.336 5.016 1 88.06 508 ILE A C 1
ATOM 3990 O O . ILE A 1 508 ? -34.438 11.883 5.133 1 88.06 508 ILE A O 1
ATOM 3994 N N . ALA A 1 509 ? -36.531 11.891 4.422 1 90.38 509 ALA A N 1
ATOM 3995 C CA . ALA A 1 509 ? -36.406 13.242 3.893 1 90.38 509 ALA A CA 1
ATOM 3996 C C . ALA A 1 509 ? -36.094 14.242 5 1 90.38 509 ALA A C 1
ATOM 3998 O O . ALA A 1 509 ? -35.219 15.109 4.828 1 90.38 509 ALA A O 1
ATOM 3999 N N . LEU A 1 510 ? -36.781 14.055 6.105 1 92.06 510 LEU A N 1
ATOM 4000 C CA . LEU A 1 510 ? -36.531 14.922 7.25 1 92.06 510 LEU A CA 1
ATOM 4001 C C . LEU A 1 510 ? -35.125 14.75 7.762 1 92.06 510 LEU A C 1
ATOM 4003 O O . LEU A 1 510 ? -34.469 15.727 8.148 1 92.06 510 LEU A O 1
ATOM 4007 N N . TYR A 1 511 ? -34.719 13.555 7.789 1 92.69 511 TYR A N 1
ATOM 4008 C CA . TYR A 1 511 ? -33.375 13.242 8.234 1 92.69 511 TYR A CA 1
ATOM 4009 C C . TYR A 1 511 ? -32.344 13.883 7.316 1 92.69 511 TYR A C 1
ATOM 4011 O O . TYR A 1 511 ? -31.375 14.5 7.789 1 92.69 511 TYR A O 1
ATOM 4019 N N . ILE A 1 512 ? -32.5 13.812 6.047 1 91.38 512 ILE A N 1
ATOM 4020 C CA . ILE A 1 512 ? -31.578 14.391 5.07 1 91.38 512 ILE A CA 1
ATOM 4021 C C . ILE A 1 512 ? -31.562 15.914 5.207 1 91.38 512 ILE A C 1
ATOM 4023 O O . ILE A 1 512 ? -30.5 16.531 5.199 1 91.38 512 ILE A O 1
ATOM 4027 N N . PHE A 1 513 ? -32.688 16.469 5.43 1 93.56 513 PHE A N 1
ATOM 4028 C CA . PHE A 1 513 ? -32.781 17.906 5.598 1 93.56 513 PHE A CA 1
ATOM 4029 C C . PHE A 1 513 ? -32.094 18.359 6.871 1 93.56 513 PHE A C 1
ATOM 4031 O O . PHE A 1 513 ? -31.391 19.375 6.879 1 93.56 513 PHE A O 1
ATOM 4038 N N . ALA A 1 514 ? -32.344 17.609 7.879 1 94.69 514 ALA A N 1
ATOM 4039 C CA . ALA A 1 514 ? -31.719 17.953 9.148 1 94.69 514 ALA A CA 1
ATOM 4040 C C . ALA A 1 514 ? -30.203 17.891 9.039 1 94.69 514 ALA A C 1
ATOM 4042 O O . ALA A 1 514 ? -29.5 18.781 9.531 1 94.69 514 ALA A O 1
ATOM 4043 N N . ASN A 1 515 ? -29.719 16.906 8.391 1 93.5 515 ASN A N 1
ATOM 4044 C CA . ASN A 1 515 ? -28.281 16.766 8.195 1 93.5 515 ASN A CA 1
ATOM 4045 C C . ASN A 1 515 ? -27.734 17.906 7.336 1 93.5 515 ASN A C 1
ATOM 4047 O O . ASN A 1 515 ? -26.672 18.453 7.648 1 93.5 515 ASN A O 1
ATOM 4051 N N . MET A 1 516 ? -28.375 18.219 6.367 1 92.75 516 MET A N 1
ATOM 4052 C CA . MET A 1 516 ? -27.938 19.312 5.488 1 92.75 516 MET A CA 1
ATOM 4053 C C . MET A 1 516 ? -27.984 20.641 6.215 1 92.75 516 MET A C 1
ATOM 4055 O O . MET A 1 516 ? -27.094 21.484 6.043 1 92.75 516 MET A O 1
ATOM 4059 N N . PHE A 1 517 ? -28.984 20.797 6.965 1 94.38 517 PHE A N 1
ATOM 4060 C CA . PHE A 1 517 ? -29.109 22.047 7.715 1 94.38 517 PHE A CA 1
ATOM 4061 C C . PHE A 1 517 ? -27.969 22.203 8.711 1 94.38 517 PHE A C 1
ATOM 4063 O O . PHE A 1 517 ? -27.422 23.297 8.875 1 94.38 517 PHE A O 1
ATOM 4070 N N . THR A 1 518 ? -27.672 21.141 9.43 1 93.75 518 THR A N 1
ATOM 4071 C CA . THR A 1 518 ? -26.594 21.234 10.43 1 93.75 518 THR A CA 1
ATOM 4072 C C . THR A 1 518 ? -25.266 21.594 9.766 1 93.75 518 THR A C 1
ATOM 4074 O O . THR A 1 518 ? -24.469 22.328 10.344 1 93.75 518 THR A O 1
ATOM 4077 N N . LEU A 1 519 ? -25.062 21.109 8.578 1 93.56 519 LEU A N 1
ATOM 4078 C CA . LEU A 1 519 ? -23.844 21.453 7.848 1 93.56 519 LEU A CA 1
ATOM 4079 C C . LEU A 1 519 ? -23.859 22.922 7.438 1 93.56 519 LEU A C 1
ATOM 4081 O O . LEU A 1 519 ? -22.906 23.656 7.691 1 93.56 519 LEU A O 1
ATOM 4085 N N . VAL A 1 520 ? -24.906 23.375 6.891 1 94.69 520 VAL A N 1
ATOM 4086 C CA . VAL A 1 520 ? -25.016 24.734 6.398 1 94.69 520 VAL A CA 1
ATOM 4087 C C . VAL A 1 520 ? -24.922 25.719 7.566 1 94.69 520 VAL A C 1
ATOM 4089 O O . VAL A 1 520 ? -24.234 26.734 7.484 1 94.69 520 VAL A O 1
ATOM 4092 N N . GLU A 1 521 ? -25.625 25.344 8.609 1 96 521 GLU A N 1
ATOM 4093 C CA . GLU A 1 521 ? -25.594 26.188 9.789 1 96 521 GLU A CA 1
ATOM 4094 C C . GLU A 1 521 ? -24.203 26.25 10.398 1 96 521 GLU A C 1
ATOM 4096 O O . GLU A 1 521 ? -23.797 27.297 10.93 1 96 521 GLU A O 1
ATOM 4101 N N . SER A 1 522 ? -23.484 25.172 10.367 1 95.62 522 SER A N 1
ATOM 4102 C CA . SER A 1 522 ? -22.109 25.141 10.883 1 95.62 522 SER A CA 1
ATOM 4103 C C . SER A 1 522 ? -21.203 26.094 10.102 1 95.62 522 SER A C 1
ATOM 4105 O O . SER A 1 522 ? -20.312 26.719 10.672 1 95.62 522 SER A O 1
ATOM 4107 N N . LEU A 1 523 ? -21.469 26.219 8.859 1 94.25 523 LEU A N 1
ATOM 4108 C CA . LEU A 1 523 ? -20.672 27.125 8.023 1 94.25 523 LEU A CA 1
ATOM 4109 C C . LEU A 1 523 ? -21.141 28.578 8.211 1 94.25 523 LEU A C 1
ATOM 4111 O O . LEU A 1 523 ? -20.312 29.484 8.258 1 94.25 523 LEU A O 1
ATOM 4115 N N . ARG A 1 524 ? -22.406 28.734 8.367 1 93.56 524 ARG A N 1
ATOM 4116 C CA . ARG A 1 524 ? -22.969 30.078 8.539 1 93.56 524 ARG A CA 1
ATOM 4117 C C . ARG A 1 524 ? -22.562 30.672 9.883 1 93.56 524 ARG A C 1
ATOM 4119 O O . ARG A 1 524 ? -22.25 31.859 9.969 1 93.56 524 ARG A O 1
ATOM 4126 N N . GLN A 1 525 ? -22.531 29.891 10.859 1 94.69 525 GLN A N 1
ATOM 4127 C CA . GLN A 1 525 ? -22.203 30.359 12.211 1 94.69 525 GLN A CA 1
ATOM 4128 C C . GLN A 1 525 ? -20.781 30.891 12.281 1 94.69 525 GLN A C 1
ATOM 4130 O O . GLN A 1 525 ? -20.453 31.703 13.141 1 94.69 525 GLN A O 1
ATOM 4135 N N . LEU A 1 526 ? -19.938 30.5 11.383 1 93.62 526 LEU A N 1
ATOM 4136 C CA . LEU A 1 526 ? -18.547 30.922 11.391 1 93.62 526 LEU A CA 1
ATOM 4137 C C . LEU A 1 526 ? -18.422 32.438 11.266 1 93.62 526 LEU A C 1
ATOM 4139 O O . LEU A 1 526 ? -17.422 33.031 11.711 1 93.62 526 LEU A O 1
ATOM 4143 N N . PHE A 1 527 ? -19.438 33.031 10.727 1 91.44 527 PHE A N 1
ATOM 4144 C CA . PHE A 1 527 ? -19.391 34.469 10.508 1 91.44 527 PHE A CA 1
ATOM 4145 C C . PHE A 1 527 ? -20.062 35.219 11.656 1 91.44 527 PHE A C 1
ATOM 4147 O O . PHE A 1 527 ? -20.219 36.438 11.609 1 91.44 527 PHE A O 1
ATOM 4154 N N . HIS A 1 528 ? -20.5 34.5 12.617 1 91.88 528 HIS A N 1
ATOM 4155 C CA . HIS A 1 528 ? -21.156 35.094 13.781 1 91.88 528 HIS A CA 1
ATOM 4156 C C . HIS A 1 528 ? -20.672 34.438 15.07 1 91.88 528 HIS A C 1
ATOM 4158 O O . HIS A 1 528 ? -21.453 34.219 16 1 91.88 528 HIS A O 1
ATOM 4164 N N . LEU A 1 529 ? -19.422 34.125 15.133 1 93.56 529 LEU A N 1
ATOM 4165 C CA . LEU A 1 529 ? -18.844 33.438 16.297 1 93.56 529 LEU A CA 1
ATOM 4166 C C . LEU A 1 529 ? -18.516 34.438 17.391 1 93.56 529 LEU A C 1
ATOM 4168 O O . LEU A 1 529 ? -18.141 35.594 17.125 1 93.56 529 LEU A O 1
ATOM 4172 N N . PRO A 1 530 ? -18.719 33.969 18.625 1 92 530 PRO A N 1
ATOM 4173 C CA . PRO A 1 530 ? -18.234 34.812 19.734 1 92 530 PRO A CA 1
ATOM 4174 C C . PRO A 1 530 ? -16.719 34.875 19.797 1 92 530 PRO A C 1
ATOM 4176 O O . PRO A 1 530 ? -16.016 34.031 19.234 1 92 530 PRO A O 1
ATOM 4179 N N . ASP A 1 531 ? -16.188 35.812 20.5 1 90.69 531 ASP A N 1
ATOM 4180 C CA . ASP A 1 531 ? -14.75 36.062 20.562 1 90.69 531 ASP A CA 1
ATOM 4181 C C . ASP A 1 531 ? -14.008 34.906 21.188 1 90.69 531 ASP A C 1
ATOM 4183 O O . ASP A 1 531 ? -12.875 34.594 20.812 1 90.69 531 ASP A O 1
ATOM 4187 N N . GLY A 1 532 ? -14.648 34.25 22.031 1 91.81 532 GLY A N 1
ATOM 4188 C CA . GLY A 1 532 ? -14.023 33.125 22.703 1 91.81 532 GLY A CA 1
ATOM 4189 C C . GLY A 1 532 ? -13.688 31.969 21.781 1 91.81 532 GLY A C 1
ATOM 4190 O O . GLY A 1 532 ? -12.812 31.156 22.078 1 91.81 532 GLY A O 1
ATOM 4191 N N . ALA A 1 533 ? -14.359 31.891 20.688 1 92.88 533 ALA A N 1
ATOM 4192 C CA . ALA A 1 533 ? -14.141 30.812 19.734 1 92.88 533 ALA A CA 1
ATOM 4193 C C . ALA A 1 533 ? -12.805 30.984 19.016 1 92.88 533 ALA A C 1
ATOM 4195 O O . ALA A 1 533 ? -12.273 30.016 18.453 1 92.88 533 ALA A O 1
ATOM 4196 N N . PHE A 1 534 ? -12.258 32.125 19.047 1 93.12 534 PHE A N 1
ATOM 4197 C CA . PHE A 1 534 ? -11.023 32.406 18.312 1 93.12 534 PHE A CA 1
ATOM 4198 C C . PHE A 1 534 ? -9.82 32.312 19.234 1 93.12 534 PHE A C 1
ATOM 4200 O O . PHE A 1 534 ? -8.672 32.406 18.781 1 93.12 534 PHE A O 1
ATOM 4207 N N . LEU A 1 535 ? -10.055 32.062 20.469 1 91.88 535 LEU A N 1
ATOM 4208 C CA . LEU A 1 535 ? -8.953 31.891 21.406 1 91.88 535 LEU A CA 1
ATOM 4209 C C . LEU A 1 535 ? -8.484 30.438 21.438 1 91.88 535 LEU A C 1
ATOM 4211 O O . LEU A 1 535 ? -9.305 29.516 21.375 1 91.88 535 LEU A O 1
ATOM 4215 N N . LEU A 1 536 ? -7.199 30.281 21.469 1 91.25 536 LEU A N 1
ATOM 4216 C CA . LEU A 1 536 ? -6.641 28.938 21.531 1 91.25 536 LEU A CA 1
ATOM 4217 C C . LEU A 1 536 ? -6.473 28.484 22.969 1 91.25 536 LEU A C 1
ATOM 4219 O O . LEU A 1 536 ? -6.07 29.281 23.828 1 91.25 536 LEU A O 1
ATOM 4223 N N . PRO A 1 537 ? -6.902 27.219 23.125 1 89.62 537 PRO A N 1
ATOM 4224 C CA . PRO A 1 537 ? -6.652 26.703 24.469 1 89.62 537 PRO A CA 1
ATOM 4225 C C . PRO A 1 537 ? -5.164 26.594 24.797 1 89.62 537 PRO A C 1
ATOM 4227 O O . PRO A 1 537 ? -4.332 26.578 23.891 1 89.62 537 PRO A O 1
ATOM 4230 N N . GLU A 1 538 ? -4.922 26.422 26.062 1 80.69 538 GLU A N 1
ATOM 4231 C CA . GLU A 1 538 ? -3.533 26.344 26.5 1 80.69 538 GLU A CA 1
ATOM 4232 C C . GLU A 1 538 ? -2.836 25.109 25.922 1 80.69 538 GLU A C 1
ATOM 4234 O O . GLU A 1 538 ? -3.42 24.031 25.859 1 80.69 538 GLU A O 1
ATOM 4239 N N . PHE A 1 539 ? -1.756 25.188 25.344 1 74.44 539 PHE A N 1
ATOM 4240 C CA . PHE A 1 539 ? -0.799 24.188 24.922 1 74.44 539 PHE A CA 1
ATOM 4241 C C . PHE A 1 539 ? -1.212 23.578 23.578 1 74.44 539 PHE A C 1
ATOM 4243 O O . PHE A 1 539 ? -0.458 22.812 22.969 1 74.44 539 PHE A O 1
ATOM 4250 N N . SER A 1 540 ? -2.375 24.016 23.047 1 75.94 540 SER A N 1
ATOM 4251 C CA . SER A 1 540 ? -2.809 23.438 21.781 1 75.94 540 SER A CA 1
ATOM 4252 C C . SER A 1 540 ? -1.939 23.922 20.625 1 75.94 540 SER A C 1
ATOM 4254 O O . SER A 1 540 ? -1.794 23.234 19.625 1 75.94 540 SER A O 1
ATOM 4256 N N . ALA A 1 541 ? -1.317 25 20.906 1 75.75 541 ALA A N 1
ATOM 4257 C CA . ALA A 1 541 ? -0.508 25.594 19.859 1 75.75 541 ALA A CA 1
ATOM 4258 C C . ALA A 1 541 ? 0.791 24.812 19.656 1 75.75 541 ALA A C 1
ATOM 4260 O O . ALA A 1 541 ? 1.45 24.953 18.625 1 75.75 541 ALA A O 1
ATOM 4261 N N . TYR A 1 542 ? 1.045 23.891 20.547 1 76.06 542 TYR A N 1
ATOM 4262 C CA . TYR A 1 542 ? 2.357 23.266 20.516 1 76.06 542 TYR A CA 1
ATOM 4263 C C . TYR A 1 542 ? 2.242 21.797 20.094 1 76.06 542 TYR A C 1
ATOM 4265 O O . TYR A 1 542 ? 3.23 21.062 20.125 1 76.06 542 TYR A O 1
ATOM 4273 N N . PHE A 1 543 ? 1.103 21.375 19.656 1 79.38 543 PHE A N 1
ATOM 4274 C CA . PHE A 1 543 ? 0.913 20 19.188 1 79.38 543 PHE A CA 1
ATOM 4275 C C . PHE A 1 543 ? 0.917 19.938 17.672 1 79.38 543 PHE A C 1
ATOM 4277 O O . PHE A 1 543 ? 0.157 20.656 17.016 1 79.38 543 PHE A O 1
ATOM 4284 N N . PRO A 1 544 ? 1.77 19.078 17.156 1 78.62 544 PRO A N 1
ATOM 4285 C CA . PRO A 1 544 ? 1.827 18.969 15.703 1 78.62 544 PRO A CA 1
ATOM 4286 C C . PRO A 1 544 ? 0.531 18.438 15.094 1 78.62 544 PRO A C 1
ATOM 4288 O O . PRO A 1 544 ? -0.104 17.547 15.672 1 78.62 544 PRO A O 1
ATOM 4291 N N . HIS A 1 545 ? 0.073 19.109 14.133 1 79.44 545 HIS A N 1
ATOM 4292 C CA . HIS A 1 545 ? -1.158 18.734 13.453 1 79.44 545 HIS A CA 1
ATOM 4293 C C . HIS A 1 545 ? -1.213 19.312 12.047 1 79.44 545 HIS A C 1
ATOM 4295 O O . HIS A 1 545 ? -0.328 20.062 11.648 1 79.44 545 HIS A O 1
ATOM 4301 N N . PHE A 1 546 ? -2.072 18.781 11.312 1 81.06 546 PHE A N 1
ATOM 4302 C CA . PHE A 1 546 ? -2.34 19.328 9.984 1 81.06 546 PHE A CA 1
ATOM 4303 C C . PHE A 1 546 ? -3.43 20.391 10.055 1 81.06 546 PHE A C 1
ATOM 4305 O O . PHE A 1 546 ? -4.469 20.188 10.688 1 81.06 546 PHE A O 1
ATOM 4312 N N . ALA A 1 547 ? -3.035 21.594 9.602 1 79.31 547 ALA A N 1
ATOM 4313 C CA . ALA A 1 547 ? -3.994 22.703 9.617 1 79.31 547 ALA A CA 1
ATOM 4314 C C . ALA A 1 547 ? -4.023 23.422 8.266 1 79.31 547 ALA A C 1
ATOM 4316 O O . ALA A 1 547 ? -3.025 23.422 7.543 1 79.31 547 ALA A O 1
ATOM 4317 N N . MET B 1 1 ? -5.242 44.625 37.688 1 21.06 1 MET B N 1
ATOM 4318 C CA . MET B 1 1 ? -5.809 45.281 36.531 1 21.06 1 MET B CA 1
ATOM 4319 C C . MET B 1 1 ? -6.168 44.25 35.438 1 21.06 1 MET B C 1
ATOM 4321 O O . MET B 1 1 ? -6.672 44.625 34.375 1 21.06 1 MET B O 1
ATOM 4325 N N . CYS B 1 2 ? -5.5 43 35.438 1 24.03 2 CYS B N 1
ATOM 4326 C CA . CYS B 1 2 ? -5.566 41.781 34.625 1 24.03 2 CYS B CA 1
ATOM 4327 C C . CYS B 1 2 ? -6.953 41.156 34.688 1 24.03 2 CYS B C 1
ATOM 4329 O O . CYS B 1 2 ? -7.277 40.25 33.906 1 24.03 2 CYS B O 1
ATOM 4331 N N . THR B 1 3 ? -7.633 41.344 35.844 1 27.78 3 THR B N 1
ATOM 4332 C CA . THR B 1 3 ? -8.914 40.812 36.312 1 27.78 3 THR B CA 1
ATOM 4333 C C . THR B 1 3 ? -10.062 41.406 35.5 1 27.78 3 THR B C 1
ATOM 4335 O O . THR B 1 3 ? -11.117 40.781 35.344 1 27.78 3 THR B O 1
ATOM 4338 N N . LEU B 1 4 ? -9.977 42.75 35.312 1 26.17 4 LEU B N 1
ATOM 4339 C CA . LEU B 1 4 ? -11.125 43.562 34.906 1 26.17 4 LEU B CA 1
ATOM 4340 C C . LEU B 1 4 ? -11.484 43.281 33.438 1 26.17 4 LEU B C 1
ATOM 4342 O O . LEU B 1 4 ? -12.609 43.562 33 1 26.17 4 LEU B O 1
ATOM 4346 N N . ALA B 1 5 ? -10.406 43.188 32.562 1 31.44 5 ALA B N 1
ATOM 4347 C CA . ALA B 1 5 ? -10.672 43.188 31.109 1 31.44 5 ALA B CA 1
ATOM 4348 C C . ALA B 1 5 ? -11.523 41.969 30.719 1 31.44 5 ALA B C 1
ATOM 4350 O O . ALA B 1 5 ? -11.883 41.812 29.547 1 31.44 5 ALA B O 1
ATOM 4351 N N . ALA B 1 6 ? -11.773 40.906 31.578 1 31.88 6 ALA B N 1
ATOM 4352 C CA . ALA B 1 6 ? -12.586 39.688 31.406 1 31.88 6 ALA B CA 1
ATOM 4353 C C . ALA B 1 6 ? -14.07 40.031 31.328 1 31.88 6 ALA B C 1
ATOM 4355 O O . ALA B 1 6 ? -14.852 39.281 30.734 1 31.88 6 ALA B O 1
ATOM 4356 N N . ARG B 1 7 ? -14.594 40.938 32.188 1 31 7 ARG B N 1
ATOM 4357 C CA . ARG B 1 7 ? -16 41.094 32.531 1 31 7 ARG B CA 1
ATOM 4358 C C . ARG B 1 7 ? -16.781 41.719 31.391 1 31 7 ARG B C 1
ATOM 4360 O O . ARG B 1 7 ? -17.969 41.469 31.203 1 31 7 ARG B O 1
ATOM 4367 N N . ASN B 1 8 ? -16.344 43 31 1 27.92 8 ASN B N 1
ATOM 4368 C CA . ASN B 1 8 ? -17.234 43.781 30.156 1 27.92 8 ASN B CA 1
ATOM 4369 C C . ASN B 1 8 ? -17.297 43.219 28.734 1 27.92 8 ASN B C 1
ATOM 4371 O O . ASN B 1 8 ? -16.891 43.875 27.781 1 27.92 8 ASN B O 1
ATOM 4375 N N . ALA B 1 9 ? -16.828 42.062 28.5 1 34.47 9 ALA B N 1
ATOM 4376 C CA . ALA B 1 9 ? -17.109 41.406 27.219 1 34.47 9 ALA B CA 1
ATOM 4377 C C . ALA B 1 9 ? -18.594 41.469 26.891 1 34.47 9 ALA B C 1
ATOM 4379 O O . ALA B 1 9 ? -19.375 40.625 27.359 1 34.47 9 ALA B O 1
ATOM 4380 N N . SER B 1 10 ? -19.266 42.625 27.016 1 31.17 10 SER B N 1
ATOM 4381 C CA . SER B 1 10 ? -20.656 42.906 26.703 1 31.17 10 SER B CA 1
ATOM 4382 C C . SER B 1 10 ? -21.141 42.094 25.5 1 31.17 10 SER B C 1
ATOM 4384 O O . SER B 1 10 ? -21.922 41.188 25.641 1 31.17 10 SER B O 1
ATOM 4386 N N . ALA B 1 11 ? -22 42.906 24.672 1 38.97 11 ALA B N 1
ATOM 4387 C CA . ALA B 1 11 ? -22.844 42.594 23.531 1 38.97 11 ALA B CA 1
ATOM 4388 C C . ALA B 1 11 ? -22.062 41.781 22.484 1 38.97 11 ALA B C 1
ATOM 4390 O O . ALA B 1 11 ? -20.891 42.031 22.266 1 38.97 11 ALA B O 1
ATOM 4391 N N . ALA B 1 12 ? -22.578 40.625 22.094 1 41.94 12 ALA B N 1
ATOM 4392 C CA . ALA B 1 12 ? -22.297 39.5 21.172 1 41.94 12 ALA B CA 1
ATOM 4393 C C . ALA B 1 12 ? -21.766 40.031 19.844 1 41.94 12 ALA B C 1
ATOM 4395 O O . ALA B 1 12 ? -22.547 40.312 18.922 1 41.94 12 ALA B O 1
ATOM 4396 N N . ASP B 1 13 ? -21 40.969 19.766 1 41.41 13 ASP B N 1
ATOM 4397 C CA . ASP B 1 13 ? -20.562 41.406 18.438 1 41.41 13 ASP B CA 1
ATOM 4398 C C . ASP B 1 13 ? -20.062 40.188 17.609 1 41.41 13 ASP B C 1
ATOM 4400 O O . ASP B 1 13 ? -19.016 39.625 17.906 1 41.41 13 ASP B O 1
ATOM 4404 N N . THR B 1 14 ? -20.891 39.219 17.328 1 53.06 14 THR B N 1
ATOM 4405 C CA . THR B 1 14 ? -20.703 38.188 16.312 1 53.06 14 THR B CA 1
ATOM 4406 C C . THR B 1 14 ? -20.016 38.75 15.07 1 53.06 14 THR B C 1
ATOM 4408 O O . THR B 1 14 ? -20.469 39.75 14.516 1 53.06 14 THR B O 1
ATOM 4411 N N . GLY B 1 15 ? -18.844 39.094 15.102 1 58.75 15 GLY B N 1
ATOM 4412 C CA . GLY B 1 15 ? -18.125 39.719 14.023 1 58.75 15 GLY B CA 1
ATOM 4413 C C . GLY B 1 15 ? -17.859 38.812 12.844 1 58.75 15 GLY B C 1
ATOM 4414 O O . GLY B 1 15 ? -17.953 37.594 12.977 1 58.75 15 GLY B O 1
ATOM 4415 N N . PRO B 1 16 ? -17.703 39.469 11.578 1 76.69 16 PRO B N 1
ATOM 4416 C CA . PRO B 1 16 ? -17.375 38.969 10.242 1 76.69 16 PRO B CA 1
ATOM 4417 C C . PRO B 1 16 ? -16.109 38.125 10.234 1 76.69 16 PRO B C 1
ATOM 4419 O O . PRO B 1 16 ? -15.555 37.812 11.297 1 76.69 16 PRO B O 1
ATOM 4422 N N . TRP B 1 17 ? -15.508 37.844 9.242 1 85.5 17 TRP B N 1
ATOM 4423 C CA . TRP B 1 17 ? -14.273 37.125 8.969 1 85.5 17 TRP B CA 1
ATOM 4424 C C . TRP B 1 17 ? -13.133 37.594 9.852 1 85.5 17 TRP B C 1
ATOM 4426 O O . TRP B 1 17 ? -12.836 38.812 9.875 1 85.5 17 TRP B O 1
ATOM 4436 N N . ARG B 1 18 ? -12.672 36.781 10.828 1 89.12 18 ARG B N 1
ATOM 4437 C CA . ARG B 1 18 ? -11.508 37.094 11.648 1 89.12 18 ARG B CA 1
ATOM 4438 C C . ARG B 1 18 ? -10.227 36.594 11.008 1 89.12 18 ARG B C 1
ATOM 4440 O O . ARG B 1 18 ? -10.102 35.375 10.727 1 89.12 18 ARG B O 1
ATOM 4447 N N . PRO B 1 19 ? -9.273 37.469 10.734 1 87.81 19 PRO B N 1
ATOM 4448 C CA . PRO B 1 19 ? -8.031 37.031 10.094 1 87.81 19 PRO B CA 1
ATOM 4449 C C . PRO B 1 19 ? -7.156 36.188 11.016 1 87.81 19 PRO B C 1
ATOM 4451 O O . PRO B 1 19 ? -7.211 36.344 12.234 1 87.81 19 PRO B O 1
ATOM 4454 N N . ASP B 1 20 ? -6.363 35.312 10.453 1 89.25 20 ASP B N 1
ATOM 4455 C CA . ASP B 1 20 ? -5.398 34.5 11.18 1 89.25 20 ASP B CA 1
ATOM 4456 C C . ASP B 1 20 ? -4.223 35.312 11.672 1 89.25 20 ASP B C 1
ATOM 4458 O O . ASP B 1 20 ? -4.004 36.438 11.195 1 89.25 20 ASP B O 1
ATOM 4462 N N . PRO B 1 21 ? -3.555 34.719 12.648 1 88.06 21 PRO B N 1
ATOM 4463 C CA . PRO B 1 21 ? -2.398 35.469 13.148 1 88.06 21 PRO B CA 1
ATOM 4464 C C . PRO B 1 21 ? -1.357 35.75 12.062 1 88.06 21 PRO B C 1
ATOM 4466 O O . PRO B 1 21 ? -1.178 34.938 11.156 1 88.06 21 PRO B O 1
ATOM 4469 N N . THR B 1 22 ? -0.7 36.812 12.219 1 88.31 22 THR B N 1
ATOM 4470 C CA . THR B 1 22 ? 0.281 37.25 11.219 1 88.31 22 THR B CA 1
ATOM 4471 C C . THR B 1 22 ? 1.699 36.938 11.703 1 88.31 22 THR B C 1
ATOM 4473 O O . THR B 1 22 ? 2.672 37.406 11.102 1 88.31 22 THR B O 1
ATOM 4476 N N . PHE B 1 23 ? 1.826 36.312 12.789 1 89.94 23 PHE B N 1
ATOM 4477 C CA . PHE B 1 23 ? 3.145 35.969 13.305 1 89.94 23 PHE B CA 1
ATOM 4478 C C . PHE B 1 23 ? 3.174 34.531 13.773 1 89.94 23 PHE B C 1
ATOM 4480 O O . PHE B 1 23 ? 2.129 33.875 13.867 1 89.94 23 PHE B O 1
ATOM 4487 N N . ARG B 1 24 ? 4.375 34.031 13.945 1 89.62 24 ARG B N 1
ATOM 4488 C CA . ARG B 1 24 ? 4.617 32.688 14.445 1 89.62 24 ARG B CA 1
ATOM 4489 C C . ARG B 1 24 ? 5.641 32.688 15.57 1 89.62 24 ARG B C 1
ATOM 4491 O O . ARG B 1 24 ? 6.402 33.656 15.719 1 89.62 24 ARG B O 1
ATOM 4498 N N . GLY B 1 25 ? 5.516 31.672 16.359 1 90.94 25 GLY B N 1
ATOM 4499 C CA . GLY B 1 25 ? 6.484 31.547 17.438 1 90.94 25 GLY B CA 1
ATOM 4500 C C . GLY B 1 25 ? 7.645 30.625 17.078 1 90.94 25 GLY B C 1
ATOM 4501 O O . GLY B 1 25 ? 7.754 30.156 15.945 1 90.94 25 GLY B O 1
ATOM 4502 N N . THR B 1 26 ? 8.539 30.453 18.062 1 92.69 26 THR B N 1
ATOM 4503 C CA . THR B 1 26 ? 9.703 29.594 17.875 1 92.69 26 THR B CA 1
ATOM 4504 C C . THR B 1 26 ? 9.273 28.156 17.609 1 92.69 26 THR B C 1
ATOM 4506 O O . THR B 1 26 ? 9.828 27.484 16.734 1 92.69 26 THR B O 1
ATOM 4509 N N . TRP B 1 27 ? 8.266 27.734 18.266 1 90.94 27 TRP B N 1
ATOM 4510 C CA . TRP B 1 27 ? 7.773 26.375 18.062 1 90.94 27 TRP B CA 1
ATOM 4511 C C . TRP B 1 27 ? 7.184 26.219 16.672 1 90.94 27 TRP B C 1
ATOM 4513 O O . TRP B 1 27 ? 7.336 25.172 16.047 1 90.94 27 TRP B O 1
ATOM 4523 N N . GLY B 1 28 ? 6.512 27.203 16.266 1 90.75 28 GLY B N 1
ATOM 4524 C CA . GLY B 1 28 ? 5.961 27.156 14.914 1 90.75 28 GLY B CA 1
ATOM 4525 C C . GLY B 1 28 ? 7.016 26.922 13.844 1 90.75 28 GLY B C 1
ATOM 4526 O O . GLY B 1 28 ? 6.785 26.156 12.898 1 90.75 28 GLY B O 1
ATOM 4527 N N . ILE B 1 29 ? 8.133 27.531 14.039 1 93.31 29 ILE B N 1
ATOM 4528 C CA . ILE B 1 29 ? 9.234 27.359 13.102 1 93.31 29 ILE B CA 1
ATOM 4529 C C . ILE B 1 29 ? 9.773 25.938 13.195 1 93.31 29 ILE B C 1
ATOM 4531 O O . ILE B 1 29 ? 9.945 25.266 12.172 1 93.31 29 ILE B O 1
ATOM 4535 N N . ILE B 1 30 ? 9.938 25.453 14.438 1 93.75 30 ILE B N 1
ATOM 4536 C CA . ILE B 1 30 ? 10.5 24.109 14.656 1 93.75 30 ILE B CA 1
ATOM 4537 C C . ILE B 1 30 ? 9.555 23.062 14.086 1 93.75 30 ILE B C 1
ATOM 4539 O O . ILE B 1 30 ? 9.984 22.172 13.352 1 93.75 30 ILE B O 1
ATOM 4543 N N . SER B 1 31 ? 8.297 23.172 14.367 1 91.94 31 SER B N 1
ATOM 4544 C CA . SER B 1 31 ? 7.324 22.156 13.992 1 91.94 31 SER B CA 1
ATOM 4545 C C . SER B 1 31 ? 7.141 22.094 12.477 1 91.94 31 SER B C 1
ATOM 4547 O O . SER B 1 31 ? 7.039 21.016 11.898 1 91.94 31 SER B O 1
ATOM 4549 N N . THR B 1 32 ? 7.102 23.188 11.844 1 92.31 32 THR B N 1
ATOM 4550 C CA . THR B 1 32 ? 6.941 23.234 10.391 1 92.31 32 THR B CA 1
ATOM 4551 C C . THR B 1 32 ? 8.164 22.625 9.703 1 92.31 32 THR B C 1
ATOM 4553 O O . THR B 1 32 ? 8.031 21.859 8.75 1 92.31 32 THR B O 1
ATOM 4556 N N . CYS B 1 33 ? 9.297 22.953 10.172 1 94.81 33 CYS B N 1
ATOM 4557 C CA . CYS B 1 33 ? 10.523 22.422 9.586 1 94.81 33 CYS B CA 1
ATOM 4558 C C . CYS B 1 33 ? 10.641 20.922 9.836 1 94.81 33 CYS B C 1
ATOM 4560 O O . CYS B 1 33 ? 10.953 20.172 8.914 1 94.81 33 CYS B O 1
ATOM 4562 N N . LEU B 1 34 ? 10.359 20.547 11.055 1 92.69 34 LEU B N 1
ATOM 4563 C CA . LEU B 1 34 ? 10.453 19.125 11.398 1 92.69 34 LEU B CA 1
ATOM 4564 C C . LEU B 1 34 ? 9.453 18.297 10.594 1 92.69 34 LEU B C 1
ATOM 4566 O O . LEU B 1 34 ? 9.797 17.234 10.078 1 92.69 34 LEU B O 1
ATOM 4570 N N . SER B 1 35 ? 8.219 18.797 10.523 1 91.44 35 SER B N 1
ATOM 4571 C CA . SER B 1 35 ? 7.203 18.062 9.766 1 91.44 35 SER B CA 1
ATOM 4572 C C . SER B 1 35 ? 7.566 17.984 8.289 1 91.44 35 SER B C 1
ATOM 4574 O O . SER B 1 35 ? 7.402 16.938 7.66 1 91.44 35 SER B O 1
ATOM 4576 N N . THR B 1 36 ? 8.07 19.031 7.773 1 93.25 36 THR B N 1
ATOM 4577 C CA . THR B 1 36 ? 8.484 19.031 6.371 1 93.25 36 THR B CA 1
ATOM 4578 C C . THR B 1 36 ? 9.617 18.031 6.137 1 93.25 36 THR B C 1
ATOM 4580 O O . THR B 1 36 ? 9.578 17.266 5.172 1 93.25 36 THR B O 1
ATOM 4583 N N . LEU B 1 37 ? 10.523 18.047 7.055 1 94 37 LEU B N 1
ATOM 4584 C CA . LEU B 1 37 ? 11.664 17.141 6.926 1 94 37 LEU B CA 1
ATOM 4585 C C . LEU B 1 37 ? 11.219 15.688 6.977 1 94 37 LEU B C 1
ATOM 4587 O O . LEU B 1 37 ? 11.594 14.891 6.113 1 94 37 LEU B O 1
ATOM 4591 N N . VAL B 1 38 ? 10.43 15.375 7.887 1 91.38 38 VAL B N 1
ATOM 4592 C CA . VAL B 1 38 ? 10 13.992 8.094 1 91.38 38 VAL B CA 1
ATOM 4593 C C . VAL B 1 38 ? 9.156 13.531 6.91 1 91.38 38 VAL B C 1
ATOM 4595 O O . VAL B 1 38 ? 9.359 12.438 6.387 1 91.38 38 VAL B O 1
ATOM 4598 N N . ILE B 1 39 ? 8.258 14.359 6.43 1 90.62 39 ILE B N 1
ATOM 4599 C CA . ILE B 1 39 ? 7.375 13.992 5.328 1 90.62 39 ILE B CA 1
ATOM 4600 C C . ILE B 1 39 ? 8.188 13.82 4.047 1 90.62 39 ILE B C 1
ATOM 4602 O O . ILE B 1 39 ? 7.992 12.852 3.311 1 90.62 39 ILE B O 1
ATOM 4606 N N . CYS B 1 40 ? 9.102 14.656 3.859 1 91.75 40 CYS B N 1
ATOM 4607 C CA . CYS B 1 40 ? 9.883 14.602 2.631 1 91.75 40 CYS B CA 1
ATOM 4608 C C . CYS B 1 40 ? 10.805 13.383 2.625 1 91.75 40 CYS B C 1
ATOM 4610 O O . CYS B 1 40 ? 10.82 12.625 1.653 1 91.75 40 CYS B O 1
ATOM 4612 N N . VAL B 1 41 ? 11.492 13.195 3.699 1 93 41 VAL B N 1
ATOM 4613 C CA . VAL B 1 41 ? 12.469 12.109 3.734 1 93 41 VAL B CA 1
ATOM 4614 C C . VAL B 1 41 ? 11.75 10.766 3.787 1 93 41 VAL B C 1
ATOM 4616 O O . VAL B 1 41 ? 12.109 9.836 3.061 1 93 41 VAL B O 1
ATOM 4619 N N . TRP B 1 42 ? 10.75 10.672 4.527 1 90.94 42 TRP B N 1
ATOM 4620 C CA . TRP B 1 42 ? 10.008 9.422 4.641 1 90.94 42 TRP B CA 1
ATOM 4621 C C . TRP B 1 42 ? 9.43 9.008 3.291 1 90.94 42 TRP B C 1
ATOM 4623 O O . TRP B 1 42 ? 9.461 7.828 2.93 1 90.94 42 TRP B O 1
ATOM 4633 N N . SER B 1 43 ? 8.914 9.961 2.578 1 89.5 43 SER B N 1
ATOM 4634 C CA . SER B 1 43 ? 8.266 9.672 1.302 1 89.5 43 SER B CA 1
ATOM 4635 C C . SER B 1 43 ? 9.289 9.273 0.242 1 89.5 43 SER B C 1
ATOM 4637 O O . SER B 1 43 ? 8.961 8.547 -0.7 1 89.5 43 SER B O 1
ATOM 4639 N N . ALA B 1 44 ? 10.453 9.695 0.429 1 90.88 44 ALA B N 1
ATOM 4640 C CA . ALA B 1 44 ? 11.484 9.422 -0.569 1 90.88 44 ALA B CA 1
ATOM 4641 C C . ALA B 1 44 ? 12.102 8.047 -0.35 1 90.88 44 ALA B C 1
ATOM 4643 O O . ALA B 1 44 ? 12.664 7.453 -1.277 1 90.88 44 ALA B O 1
ATOM 4644 N N . ILE B 1 45 ? 11.984 7.531 0.796 1 91.06 45 ILE B N 1
ATOM 4645 C CA . ILE B 1 45 ? 12.695 6.312 1.157 1 91.06 45 ILE B CA 1
ATOM 4646 C C . ILE B 1 45 ? 11.93 5.094 0.64 1 91.06 45 ILE B C 1
ATOM 4648 O O . ILE B 1 45 ? 10.766 4.887 0.993 1 91.06 45 ILE B O 1
ATOM 4652 N N . HIS B 1 46 ? 12.516 4.395 -0.221 1 90.31 46 HIS B N 1
ATOM 4653 C CA . HIS B 1 46 ? 12.086 3.076 -0.667 1 90.31 46 HIS B CA 1
ATOM 4654 C C . HIS B 1 46 ? 13 1.983 -0.12 1 90.31 46 HIS B C 1
ATOM 4656 O O . HIS B 1 46 ? 14.133 1.827 -0.58 1 90.31 46 HIS B O 1
ATOM 4662 N N . VAL B 1 47 ? 12.523 1.27 0.771 1 88.75 47 VAL B N 1
ATOM 4663 C CA . VAL B 1 47 ? 13.367 0.278 1.434 1 88.75 47 VAL B CA 1
ATOM 4664 C C . VAL B 1 47 ? 13.477 -0.97 0.561 1 88.75 47 VAL B C 1
ATOM 4666 O O . VAL B 1 47 ? 12.578 -1.27 -0.225 1 88.75 47 VAL B O 1
ATOM 4669 N N . ASP B 1 48 ? 14.586 -1.634 0.729 1 89.5 48 ASP B N 1
ATOM 4670 C CA . ASP B 1 48 ? 14.812 -2.887 0.014 1 89.5 48 ASP B CA 1
ATOM 4671 C C . ASP B 1 48 ? 13.914 -3.994 0.556 1 89.5 48 ASP B C 1
ATOM 4673 O O . ASP B 1 48 ? 13.375 -3.885 1.662 1 89.5 48 ASP B O 1
ATOM 4677 N N . ILE B 1 49 ? 13.773 -5.055 -0.247 1 88.62 49 ILE B N 1
ATOM 4678 C CA . ILE B 1 49 ? 12.875 -6.152 0.092 1 88.62 49 ILE B CA 1
ATOM 4679 C C . ILE B 1 49 ? 13.562 -7.098 1.074 1 88.62 49 ILE B C 1
ATOM 4681 O O . ILE B 1 49 ? 14.672 -7.578 0.814 1 88.62 49 ILE B O 1
ATOM 4685 N N . PRO B 1 50 ? 12.961 -7.285 2.203 1 82.88 50 PRO B N 1
ATOM 4686 C CA . PRO B 1 50 ? 13.539 -8.289 3.107 1 82.88 50 PRO B CA 1
ATOM 4687 C C . PRO B 1 50 ? 13.414 -9.711 2.568 1 82.88 50 PRO B C 1
ATOM 4689 O O . PRO B 1 50 ? 12.453 -10.023 1.854 1 82.88 50 PRO B O 1
ATOM 4692 N N . PRO B 1 51 ? 14.391 -10.531 2.871 1 78.31 51 PRO B N 1
ATOM 4693 C CA . PRO B 1 51 ? 14.328 -11.898 2.369 1 78.31 51 PRO B CA 1
ATOM 4694 C C . PRO B 1 51 ? 13.086 -12.648 2.863 1 78.31 51 PRO B C 1
ATOM 4696 O O . PRO B 1 51 ? 12.547 -13.5 2.146 1 78.31 51 PRO B O 1
ATOM 4699 N N . ARG B 1 52 ? 12.719 -12.383 4.141 1 74.81 52 ARG B N 1
ATOM 4700 C CA . ARG B 1 52 ? 11.5 -12.977 4.676 1 74.81 52 ARG B CA 1
ATOM 4701 C C . ARG B 1 52 ? 10.57 -11.906 5.242 1 74.81 52 ARG B C 1
ATOM 4703 O O . ARG B 1 52 ? 11.031 -10.852 5.68 1 74.81 52 ARG B O 1
ATOM 4710 N N . HIS B 1 53 ? 9.266 -12.227 4.98 1 63.69 53 HIS B N 1
ATOM 4711 C CA . HIS B 1 53 ? 8.281 -11.266 5.461 1 63.69 53 HIS B CA 1
ATOM 4712 C C . HIS B 1 53 ? 8.422 -11.023 6.957 1 63.69 53 HIS B C 1
ATOM 4714 O O . HIS B 1 53 ? 8.461 -11.977 7.742 1 63.69 53 HIS B O 1
ATOM 4720 N N . GLN B 1 54 ? 9.109 -10.039 7.422 1 60.12 54 GLN B N 1
ATOM 4721 C CA . GLN B 1 54 ? 9.164 -9.773 8.852 1 60.12 54 GLN B CA 1
ATOM 4722 C C . GLN B 1 54 ? 8.625 -8.391 9.18 1 60.12 54 GLN B C 1
ATOM 4724 O O . GLN B 1 54 ? 8.625 -7.496 8.328 1 60.12 54 GLN B O 1
ATOM 4729 N N . LYS B 1 55 ? 7.828 -8.203 10.32 1 56.81 55 LYS B N 1
ATOM 4730 C CA . LYS B 1 55 ? 7.422 -6.953 10.945 1 56.81 55 LYS B CA 1
ATOM 4731 C C . LYS B 1 55 ? 8.57 -5.941 10.945 1 56.81 55 LYS B C 1
ATOM 4733 O O . LYS B 1 55 ? 8.344 -4.738 11.086 1 56.81 55 LYS B O 1
ATOM 4738 N N . ARG B 1 56 ? 9.656 -6.312 10.43 1 61.28 56 ARG B N 1
ATOM 4739 C CA . ARG B 1 56 ? 10.914 -5.582 10.547 1 61.28 56 ARG B CA 1
ATOM 4740 C C . ARG B 1 56 ? 11.023 -4.508 9.469 1 61.28 56 ARG B C 1
ATOM 4742 O O . ARG B 1 56 ? 11.852 -3.598 9.578 1 61.28 56 ARG B O 1
ATOM 4749 N N . SER B 1 57 ? 9.977 -4.43 8.617 1 72.94 57 SER B N 1
ATOM 4750 C CA . SER B 1 57 ? 10.117 -3.471 7.527 1 72.94 57 SER B CA 1
ATOM 4751 C C . SER B 1 57 ? 9.938 -2.039 8.023 1 72.94 57 SER B C 1
ATOM 4753 O O . SER B 1 57 ? 10.617 -1.125 7.559 1 72.94 57 SER B O 1
ATOM 4755 N N . PHE B 1 58 ? 9.281 -1.882 9.188 1 76.69 58 PHE B N 1
ATOM 4756 C CA . PHE B 1 58 ? 9.055 -0.539 9.703 1 76.69 58 PHE B CA 1
ATOM 4757 C C . PHE B 1 58 ? 10.305 -0.004 10.391 1 76.69 58 PHE B C 1
ATOM 4759 O O . PHE B 1 58 ? 10.664 1.163 10.219 1 76.69 58 PHE B O 1
ATOM 4766 N N . VAL B 1 59 ? 10.953 -0.824 11.078 1 82.88 59 VAL B N 1
ATOM 4767 C CA . VAL B 1 59 ? 12.156 -0.432 11.805 1 82.88 59 VAL B CA 1
ATOM 4768 C C . VAL B 1 59 ? 13.258 -0.06 10.812 1 82.88 59 VAL B C 1
ATOM 4770 O O . VAL B 1 59 ? 14 0.904 11.023 1 82.88 59 VAL B O 1
ATOM 4773 N N . VAL B 1 60 ? 13.336 -0.802 9.773 1 85.88 60 VAL B N 1
ATOM 4774 C CA . VAL B 1 60 ? 14.328 -0.521 8.742 1 85.88 60 VAL B CA 1
ATOM 4775 C C . VAL B 1 60 ? 14.047 0.835 8.102 1 85.88 60 VAL B C 1
ATOM 4777 O O . VAL B 1 60 ? 14.969 1.614 7.852 1 85.88 60 VAL B O 1
ATOM 4780 N N . LYS B 1 61 ? 12.828 1.11 7.938 1 87.75 61 LYS B N 1
ATOM 4781 C CA . LYS B 1 61 ? 12.469 2.385 7.324 1 87.75 61 LYS B CA 1
ATOM 4782 C C . LYS B 1 61 ? 12.773 3.553 8.258 1 87.75 61 LYS B C 1
ATOM 4784 O O . LYS B 1 61 ? 13.195 4.617 7.809 1 87.75 61 LYS B O 1
ATOM 4789 N N . VAL B 1 62 ? 12.562 3.373 9.539 1 89.69 62 VAL B N 1
ATOM 4790 C CA . VAL B 1 62 ? 12.875 4.402 10.523 1 89.69 62 VAL B CA 1
ATOM 4791 C C . VAL B 1 62 ? 14.383 4.648 10.562 1 89.69 62 VAL B C 1
ATOM 4793 O O . VAL B 1 62 ? 14.828 5.793 10.68 1 89.69 62 VAL B O 1
ATOM 4796 N N . ARG B 1 63 ? 15.086 3.598 10.453 1 89.62 63 ARG B N 1
ATOM 4797 C CA . ARG B 1 63 ? 16.547 3.746 10.414 1 89.62 63 ARG B CA 1
ATOM 4798 C C . ARG B 1 63 ? 16.969 4.555 9.195 1 89.62 63 ARG B C 1
ATOM 4800 O O . ARG B 1 63 ? 17.828 5.434 9.305 1 89.62 63 ARG B O 1
ATOM 4807 N N . TRP B 1 64 ? 16.344 4.297 8.117 1 90.88 64 TRP B N 1
ATOM 4808 C CA . TRP B 1 64 ? 16.688 5.043 6.906 1 90.88 64 TRP B CA 1
ATOM 4809 C C . TRP B 1 64 ? 16.219 6.492 7.02 1 90.88 64 TRP B C 1
ATOM 4811 O O . TRP B 1 64 ? 16.844 7.391 6.449 1 90.88 64 TRP B O 1
ATOM 4821 N N . LEU B 1 65 ? 15.109 6.684 7.758 1 92.94 65 LEU B N 1
ATOM 4822 C CA . LEU B 1 65 ? 14.68 8.047 8.016 1 92.94 65 LEU B CA 1
ATOM 4823 C C . LEU B 1 65 ? 15.742 8.82 8.781 1 92.94 65 LEU B C 1
ATOM 4825 O O . LEU B 1 65 ? 16.078 9.961 8.43 1 92.94 65 LEU B O 1
ATOM 4829 N N . ILE B 1 66 ? 16.297 8.195 9.734 1 92.44 66 ILE B N 1
ATOM 4830 C CA . ILE B 1 66 ? 17.328 8.82 10.555 1 92.44 66 ILE B CA 1
ATOM 4831 C C . ILE B 1 66 ? 18.578 9.086 9.703 1 92.44 66 ILE B C 1
ATOM 4833 O O . ILE B 1 66 ? 19.156 10.172 9.758 1 92.44 66 ILE B O 1
ATOM 4837 N N . ILE B 1 67 ? 18.859 8.188 8.875 1 91.31 67 ILE B N 1
ATOM 4838 C CA . ILE B 1 67 ? 20.016 8.359 7.992 1 91.31 67 ILE B CA 1
ATOM 4839 C C . ILE B 1 67 ? 19.75 9.484 7.004 1 91.31 67 ILE B C 1
ATOM 4841 O O . ILE B 1 67 ? 20.625 10.32 6.742 1 91.31 67 ILE B O 1
ATOM 4845 N N . GLY B 1 68 ? 18.578 9.508 6.52 1 91.06 68 GLY B N 1
ATOM 4846 C CA . GLY B 1 68 ? 18.219 10.562 5.578 1 91.06 68 GLY B CA 1
ATOM 4847 C C . GLY B 1 68 ? 18.25 11.945 6.191 1 91.06 68 GLY B C 1
ATOM 4848 O O . GLY B 1 68 ? 18.562 12.93 5.508 1 91.06 68 GLY B O 1
ATOM 4849 N N . LEU B 1 69 ? 18 11.961 7.473 1 90.88 69 LEU B N 1
ATOM 4850 C CA . LEU B 1 69 ? 17.969 13.25 8.164 1 90.88 69 LEU B CA 1
ATOM 4851 C C . LEU B 1 69 ? 19.391 13.695 8.523 1 90.88 69 LEU B C 1
ATOM 4853 O O . LEU B 1 69 ? 19.703 14.883 8.422 1 90.88 69 LEU B O 1
ATOM 4857 N N . PHE B 1 70 ? 20.266 12.781 8.805 1 90.44 70 PHE B N 1
ATOM 4858 C CA . PHE B 1 70 ? 21.578 13.164 9.32 1 90.44 70 PHE B CA 1
ATOM 4859 C C . PHE B 1 70 ? 22.656 12.961 8.266 1 90.44 70 PHE B C 1
ATOM 4861 O O . PHE B 1 70 ? 23.734 13.547 8.352 1 90.44 70 PHE B O 1
ATOM 4868 N N . ALA B 1 71 ? 22.344 12.086 7.379 1 91.19 71 ALA B N 1
ATOM 4869 C CA . ALA B 1 71 ? 23.312 11.812 6.316 1 91.19 71 ALA B CA 1
ATOM 4870 C C . ALA B 1 71 ? 22.609 11.641 4.969 1 91.19 71 ALA B C 1
ATOM 4872 O O . ALA B 1 71 ? 22.672 10.57 4.363 1 91.19 71 ALA B O 1
ATOM 4873 N N . PRO B 1 72 ? 22.062 12.734 4.461 1 91.69 72 PRO B N 1
ATOM 4874 C CA . PRO B 1 72 ? 21.328 12.641 3.199 1 91.69 72 PRO B CA 1
ATOM 4875 C C . PRO B 1 72 ? 22.219 12.211 2.031 1 91.69 72 PRO B C 1
ATOM 4877 O O . PRO B 1 72 ? 21.719 11.633 1.058 1 91.69 72 PRO B O 1
ATOM 4880 N N . ASP B 1 73 ? 23.547 12.461 2.16 1 92.25 73 ASP B N 1
ATOM 4881 C CA . ASP B 1 73 ? 24.484 12.078 1.111 1 92.25 73 ASP B CA 1
ATOM 4882 C C . ASP B 1 73 ? 24.578 10.555 0.979 1 92.25 73 ASP B C 1
ATOM 4884 O O . ASP B 1 73 ? 24.688 10.031 -0.129 1 92.25 73 ASP B O 1
ATOM 4888 N N . VAL B 1 74 ? 24.438 9.875 2.092 1 91 74 VAL B N 1
ATOM 4889 C CA . VAL B 1 74 ? 24.484 8.414 2.074 1 91 74 VAL B CA 1
ATOM 4890 C C . VAL B 1 74 ? 23.234 7.879 1.362 1 91 74 VAL B C 1
ATOM 4892 O O . VAL B 1 74 ? 23.328 6.961 0.545 1 91 74 VAL B O 1
ATOM 4895 N N . LEU B 1 75 ? 22.172 8.445 1.683 1 92.94 75 LEU B N 1
ATOM 4896 C CA . LEU B 1 75 ? 20.922 8.047 1.039 1 92.94 75 LEU B CA 1
ATOM 4897 C C . LEU B 1 75 ? 20.984 8.312 -0.46 1 92.94 75 LEU B C 1
ATOM 4899 O O . LEU B 1 75 ? 20.578 7.469 -1.264 1 92.94 75 LEU B O 1
ATOM 4903 N N . LEU B 1 76 ? 21.453 9.453 -0.774 1 94.12 76 LEU B N 1
ATOM 4904 C CA . LEU B 1 76 ? 21.562 9.836 -2.178 1 94.12 76 LEU B CA 1
ATOM 4905 C C . LEU B 1 76 ? 22.516 8.906 -2.922 1 94.12 76 LEU B C 1
ATOM 4907 O O . LEU B 1 76 ? 22.234 8.477 -4.043 1 94.12 76 LEU B O 1
ATOM 4911 N N . TYR B 1 77 ? 23.578 8.586 -2.303 1 91.88 77 TYR B N 1
ATOM 4912 C CA . TYR B 1 77 ? 24.547 7.688 -2.916 1 91.88 77 TYR B CA 1
ATOM 4913 C C . TYR B 1 77 ? 23.953 6.305 -3.145 1 91.88 77 TYR B C 1
ATOM 4915 O O . TYR B 1 77 ? 24.141 5.711 -4.211 1 91.88 77 TYR B O 1
ATOM 4923 N N . THR B 1 78 ? 23.312 5.809 -2.178 1 91.81 78 THR B N 1
ATOM 4924 C CA . THR B 1 78 ? 22.672 4.508 -2.299 1 91.81 78 THR B CA 1
ATOM 4925 C C . THR B 1 78 ? 21.656 4.512 -3.438 1 91.81 78 THR B C 1
ATOM 4927 O O . THR B 1 78 ? 21.578 3.559 -4.215 1 91.81 78 THR B O 1
ATOM 4930 N N . ALA B 1 79 ? 20.922 5.57 -3.523 1 93.38 79 ALA B N 1
ATOM 4931 C CA . ALA B 1 79 ? 19.922 5.684 -4.582 1 93.38 79 ALA B CA 1
ATOM 4932 C C . ALA B 1 79 ? 20.578 5.68 -5.961 1 93.38 79 ALA B C 1
ATOM 4934 O O . ALA B 1 79 ? 20.094 5.023 -6.883 1 93.38 79 ALA B O 1
ATOM 4935 N N . LEU B 1 80 ? 21.656 6.375 -6.074 1 91.81 80 LEU B N 1
ATOM 4936 C CA . LEU B 1 80 ? 22.344 6.461 -7.355 1 91.81 80 LEU B CA 1
ATOM 4937 C C . LEU B 1 80 ? 22.953 5.113 -7.742 1 91.81 80 LEU B C 1
ATOM 4939 O O . LEU B 1 80 ? 22.875 4.707 -8.906 1 91.81 80 LEU B O 1
ATOM 4943 N N . CYS B 1 81 ? 23.453 4.441 -6.766 1 90.12 81 CYS B N 1
ATOM 4944 C CA . CYS B 1 81 ? 24 3.119 -7.035 1 90.12 81 CYS B CA 1
ATOM 4945 C C . CYS B 1 81 ? 22.922 2.156 -7.508 1 90.12 81 CYS B C 1
ATOM 4947 O O . CYS B 1 81 ? 23.094 1.456 -8.508 1 90.12 81 CYS B O 1
ATOM 4949 N N . GLN B 1 82 ? 21.906 2.189 -6.848 1 90.44 82 GLN B N 1
ATOM 4950 C CA . GLN B 1 82 ? 20.812 1.283 -7.207 1 90.44 82 GLN B CA 1
ATOM 4951 C C . GLN B 1 82 ? 20.219 1.642 -8.57 1 90.44 82 GLN B C 1
ATOM 4953 O O . GLN B 1 82 ? 19.797 0.759 -9.32 1 90.44 82 GLN B O 1
ATOM 4958 N N . ALA B 1 83 ? 20.188 2.92 -8.812 1 90.75 83 ALA B N 1
ATOM 4959 C CA . ALA B 1 83 ? 19.719 3.355 -10.125 1 90.75 83 ALA B CA 1
ATOM 4960 C C . ALA B 1 83 ? 20.641 2.85 -11.234 1 90.75 83 ALA B C 1
ATOM 4962 O O . ALA B 1 83 ? 20.172 2.393 -12.281 1 90.75 83 ALA B O 1
ATOM 4963 N N . PHE B 1 84 ? 21.891 2.922 -10.992 1 88.44 84 PHE B N 1
ATOM 4964 C CA . PHE B 1 84 ? 22.859 2.449 -11.969 1 88.44 84 PHE B CA 1
ATOM 4965 C C . PHE B 1 84 ? 22.719 0.947 -12.188 1 88.44 84 PHE B C 1
ATOM 4967 O O . PHE B 1 84 ? 22.688 0.479 -13.328 1 88.44 84 PHE B O 1
ATOM 4974 N N . TRP B 1 85 ? 22.656 0.231 -11.086 1 88.81 85 TRP B N 1
ATOM 4975 C CA . TRP B 1 85 ? 22.531 -1.22 -11.188 1 88.81 85 TRP B CA 1
ATOM 4976 C C . TRP B 1 85 ? 21.234 -1.607 -11.891 1 88.81 85 TRP B C 1
ATOM 4978 O O . TRP B 1 85 ? 21.219 -2.502 -12.742 1 88.81 85 TRP B O 1
ATOM 4988 N N . GLY B 1 86 ? 20.203 -0.961 -11.461 1 88.44 86 GLY B N 1
ATOM 4989 C CA . GLY B 1 86 ? 18.922 -1.229 -12.109 1 88.44 86 GLY B CA 1
ATOM 4990 C C . GLY B 1 86 ? 18.953 -0.958 -13.602 1 88.44 86 GLY B C 1
ATOM 4991 O O . GLY B 1 86 ? 18.422 -1.75 -14.391 1 88.44 86 GLY B O 1
ATOM 4992 N N . TRP B 1 87 ? 19.516 0.087 -13.938 1 87.56 87 TRP B N 1
ATOM 4993 C CA . TRP B 1 87 ? 19.625 0.462 -15.344 1 87.56 87 TRP B CA 1
ATOM 4994 C C . TRP B 1 87 ? 20.484 -0.535 -16.109 1 87.56 87 TRP B C 1
ATOM 4996 O O . TRP B 1 87 ? 20.109 -0.964 -17.203 1 87.56 87 TRP B O 1
ATOM 5006 N N . GLU B 1 88 ? 21.562 -0.882 -15.586 1 85.75 88 GLU B N 1
ATOM 5007 C CA . GLU B 1 88 ? 22.469 -1.828 -16.234 1 85.75 88 GLU B CA 1
ATOM 5008 C C . GLU B 1 88 ? 21.797 -3.182 -16.438 1 85.75 88 GLU B C 1
ATOM 5010 O O . GLU B 1 88 ? 21.922 -3.785 -17.5 1 85.75 88 GLU B O 1
ATOM 5015 N N . LEU B 1 89 ? 21.156 -3.598 -15.438 1 86.19 89 LEU B N 1
ATOM 5016 C CA . LEU B 1 89 ? 20.469 -4.875 -15.523 1 86.19 89 LEU B CA 1
ATOM 5017 C C . LEU B 1 89 ? 19.359 -4.82 -16.578 1 86.19 89 LEU B C 1
ATOM 5019 O O . LEU B 1 89 ? 19.172 -5.773 -17.328 1 86.19 89 LEU B O 1
ATOM 5023 N N . SER B 1 90 ? 18.609 -3.76 -16.531 1 86.69 90 SER B N 1
ATOM 5024 C CA . SER B 1 90 ? 17.531 -3.605 -17.5 1 86.69 90 SER B CA 1
ATOM 5025 C C . SER B 1 90 ? 18.062 -3.609 -18.922 1 86.69 90 SER B C 1
ATOM 5027 O O . SER B 1 90 ? 17.469 -4.215 -19.828 1 86.69 90 SER B O 1
ATOM 5029 N N . ARG B 1 91 ? 19.156 -3.043 -19.141 1 82 91 ARG B N 1
ATOM 5030 C CA . ARG B 1 91 ? 19.766 -2.988 -20.469 1 82 91 ARG B CA 1
ATOM 5031 C C . ARG B 1 91 ? 20.281 -4.359 -20.891 1 82 91 ARG B C 1
ATOM 5033 O O . ARG B 1 91 ? 20.062 -4.793 -22.016 1 82 91 ARG B O 1
ATOM 5040 N N . ASN B 1 92 ? 20.953 -4.984 -20 1 79.19 92 ASN B N 1
ATOM 5041 C CA . ASN B 1 92 ? 21.516 -6.301 -20.297 1 79.19 92 ASN B CA 1
ATOM 5042 C C . ASN B 1 92 ? 20.422 -7.324 -20.578 1 79.19 92 ASN B C 1
ATOM 5044 O O . ASN B 1 92 ? 20.562 -8.164 -21.469 1 79.19 92 ASN B O 1
ATOM 5048 N N . MET B 1 93 ? 19.391 -7.188 -19.781 1 80.38 93 MET B N 1
ATOM 5049 C CA . MET B 1 93 ? 18.297 -8.133 -19.953 1 80.38 93 MET B CA 1
ATOM 5050 C C . MET B 1 93 ? 17.547 -7.871 -21.266 1 80.38 93 MET B C 1
ATOM 5052 O O . MET B 1 93 ? 17.156 -8.812 -21.953 1 80.38 93 MET B O 1
ATOM 5056 N N . SER B 1 94 ? 17.328 -6.672 -21.5 1 75.56 94 SER B N 1
ATOM 5057 C CA . SER B 1 94 ? 16.641 -6.324 -22.75 1 75.56 94 SER B CA 1
ATOM 5058 C C . SER B 1 94 ? 17.453 -6.742 -23.969 1 75.56 94 SER B C 1
ATOM 5060 O O . SER B 1 94 ? 16.875 -7.082 -25 1 75.56 94 SER B O 1
ATOM 5062 N N . ALA B 1 95 ? 18.688 -6.684 -23.859 1 69.44 95 ALA B N 1
ATOM 5063 C CA . ALA B 1 95 ? 19.578 -7.086 -24.953 1 69.44 95 ALA B CA 1
ATOM 5064 C C . ALA B 1 95 ? 19.609 -8.602 -25.109 1 69.44 95 ALA B C 1
ATOM 5066 O O . ALA B 1 95 ? 19.703 -9.125 -26.219 1 69.44 95 ALA B O 1
ATOM 5067 N N . GLY B 1 96 ? 19.453 -9.203 -24 1 63.06 96 GLY B N 1
ATOM 5068 C CA . GLY B 1 96 ? 19.547 -10.648 -24.016 1 63.06 96 GLY B CA 1
ATOM 5069 C C . GLY B 1 96 ? 18.203 -11.32 -24.266 1 63.06 96 GLY B C 1
ATOM 5070 O O . GLY B 1 96 ? 18.156 -12.43 -24.812 1 63.06 96 GLY B O 1
ATOM 5071 N N . LEU B 1 97 ? 17.141 -10.75 -23.688 1 61.84 97 LEU B N 1
ATOM 5072 C CA . LEU B 1 97 ? 15.82 -11.383 -23.75 1 61.84 97 LEU B CA 1
ATOM 5073 C C . LEU B 1 97 ? 14.93 -10.664 -24.766 1 61.84 97 LEU B C 1
ATOM 5075 O O . LEU B 1 97 ? 14.633 -9.477 -24.594 1 61.84 97 LEU B O 1
ATOM 5079 N N . VAL B 1 98 ? 14.992 -11.07 -26.109 1 54.97 98 VAL B N 1
ATOM 5080 C CA . VAL B 1 98 ? 14.141 -10.469 -27.125 1 54.97 98 VAL B CA 1
ATOM 5081 C C . VAL B 1 98 ? 12.672 -10.672 -26.75 1 54.97 98 VAL B C 1
ATOM 5083 O O . VAL B 1 98 ? 12.242 -11.797 -26.469 1 54.97 98 VAL B O 1
ATOM 5086 N N . ALA B 1 99 ? 12.008 -9.734 -26.062 1 56.25 99 ALA B N 1
ATOM 5087 C CA . ALA B 1 99 ? 10.578 -9.828 -25.797 1 56.25 99 ALA B CA 1
ATOM 5088 C C . ALA B 1 99 ? 9.766 -9.719 -27.078 1 56.25 99 ALA B C 1
ATOM 5090 O O . ALA B 1 99 ? 10.18 -9.047 -28.031 1 56.25 99 ALA B O 1
ATOM 5091 N N . GLU B 1 100 ? 8.836 -10.68 -27.406 1 51.12 100 GLU B N 1
ATOM 5092 C CA . GLU B 1 100 ? 7.957 -10.555 -28.562 1 51.12 100 GLU B CA 1
ATOM 5093 C C . GLU B 1 100 ? 7.461 -9.117 -28.734 1 51.12 100 GLU B C 1
ATOM 5095 O O . GLU B 1 100 ? 7.527 -8.555 -29.828 1 51.12 100 GLU B O 1
ATOM 5100 N N . GLN B 1 101 ? 6.16 -8.773 -28.25 1 47.22 101 GLN B N 1
ATOM 5101 C CA . GLN B 1 101 ? 5.41 -7.547 -28.469 1 47.22 101 GLN B CA 1
ATOM 5102 C C . GLN B 1 101 ? 6.195 -6.328 -28 1 47.22 101 GLN B C 1
ATOM 5104 O O . GLN B 1 101 ? 6.348 -6.113 -26.797 1 47.22 101 GLN B O 1
ATOM 5109 N N . SER B 1 102 ? 7.246 -6.125 -28.578 1 44.84 102 SER B N 1
ATOM 5110 C CA . SER B 1 102 ? 8.062 -4.941 -28.328 1 44.84 102 SER B CA 1
ATOM 5111 C C . SER B 1 102 ? 7.195 -3.719 -28.062 1 44.84 102 SER B C 1
ATOM 5113 O O . SER B 1 102 ? 6.766 -3.029 -28.984 1 44.84 102 SER B O 1
ATOM 5115 N N . ALA B 1 103 ? 5.996 -3.822 -27.578 1 40.84 103 ALA B N 1
ATOM 5116 C CA . ALA B 1 103 ? 5.465 -2.467 -27.453 1 40.84 103 ALA B CA 1
ATOM 5117 C C . ALA B 1 103 ? 6.574 -1.473 -27.125 1 40.84 103 ALA B C 1
ATOM 5119 O O . ALA B 1 103 ? 7.512 -1.8 -26.391 1 40.84 103 ALA B O 1
ATOM 5120 N N . ALA B 1 104 ? 6.805 -0.493 -27.969 1 40.34 104 ALA B N 1
ATOM 5121 C CA . ALA B 1 104 ? 7.637 0.7 -27.859 1 40.34 104 ALA B CA 1
ATOM 5122 C C . ALA B 1 104 ? 7.777 1.141 -26.406 1 40.34 104 ALA B C 1
ATOM 5124 O O . ALA B 1 104 ? 6.848 1.718 -25.844 1 40.34 104 ALA B O 1
ATOM 5125 N N . SER B 1 105 ? 8.195 0.355 -25.609 1 47.91 105 SER B N 1
ATOM 5126 C CA . SER B 1 105 ? 8.406 0.804 -24.234 1 47.91 105 SER B CA 1
ATOM 5127 C C . SER B 1 105 ? 8.938 2.232 -24.203 1 47.91 105 SER B C 1
ATOM 5129 O O . SER B 1 105 ? 9.938 2.547 -24.859 1 47.91 105 SER B O 1
ATOM 5131 N N . ARG B 1 106 ? 8.125 3.084 -24.234 1 44.09 106 ARG B N 1
ATOM 5132 C CA . ARG B 1 106 ? 8.484 4.492 -24.109 1 44.09 106 ARG B CA 1
ATOM 5133 C C . ARG B 1 106 ? 9.695 4.672 -23.203 1 44.09 106 ARG B C 1
ATOM 5135 O O . ARG B 1 106 ? 9.664 4.285 -22.031 1 44.09 106 ARG B O 1
ATOM 5142 N N . VAL B 1 107 ? 10.727 4.758 -23.812 1 55 107 VAL B N 1
ATOM 5143 C CA . VAL B 1 107 ? 11.906 5.184 -23.078 1 55 107 VAL B CA 1
ATOM 5144 C C . VAL B 1 107 ? 11.555 6.359 -22.156 1 55 107 VAL B C 1
ATOM 5146 O O . VAL B 1 107 ? 11.094 7.402 -22.641 1 55 107 VAL B O 1
ATOM 5149 N N . THR B 1 108 ? 11.391 6.086 -20.906 1 57.62 108 THR B N 1
ATOM 5150 C CA . THR B 1 108 ? 11.141 7.164 -19.953 1 57.62 108 THR B CA 1
ATOM 5151 C C . THR B 1 108 ? 12.281 8.18 -19.969 1 57.62 108 THR B C 1
ATOM 5153 O O . THR B 1 108 ? 13.375 7.883 -20.438 1 57.62 108 THR B O 1
ATOM 5156 N N . TRP B 1 109 ? 11.984 9.312 -19.719 1 51.25 109 TRP B N 1
ATOM 5157 C CA . TRP B 1 109 ? 12.992 10.367 -19.688 1 51.25 109 TRP B CA 1
ATOM 5158 C C . TRP B 1 109 ? 14.188 9.961 -18.828 1 51.25 109 TRP B C 1
ATOM 5160 O O . TRP B 1 109 ? 15.32 10.336 -19.125 1 51.25 109 TRP B O 1
ATOM 5170 N N . GLN B 1 110 ? 13.977 9.18 -17.906 1 58.88 110 GLN B N 1
ATOM 5171 C CA . GLN B 1 110 ? 15.07 8.711 -17.062 1 58.88 110 GLN B CA 1
ATOM 5172 C C . GLN B 1 110 ? 16.016 7.793 -17.844 1 58.88 110 GLN B C 1
ATOM 5174 O O . GLN B 1 110 ? 17.234 7.922 -17.75 1 58.88 110 GLN B O 1
ATOM 5179 N N . GLU B 1 111 ? 15.297 6.945 -18.547 1 61.19 111 GLU B N 1
ATOM 5180 C CA . GLU B 1 111 ? 16.094 6.043 -19.359 1 61.19 111 GLU B CA 1
ATOM 5181 C C . GLU B 1 111 ? 16.906 6.816 -20.406 1 61.19 111 GLU B C 1
ATOM 5183 O O . GLU B 1 111 ? 18.062 6.477 -20.672 1 61.19 111 GLU B O 1
ATOM 5188 N N . ARG B 1 112 ? 16.25 7.859 -20.938 1 57.81 112 ARG B N 1
ATOM 5189 C CA . ARG B 1 112 ? 16.953 8.703 -21.891 1 57.81 112 ARG B CA 1
ATOM 5190 C C . ARG B 1 112 ? 18.156 9.383 -21.219 1 57.81 112 ARG B C 1
ATOM 5192 O O . ARG B 1 112 ? 19.219 9.484 -21.812 1 57.81 112 ARG B O 1
ATOM 5199 N N . LEU B 1 113 ? 17.891 9.859 -20.062 1 57.22 113 LEU B N 1
ATOM 5200 C CA . LEU B 1 113 ? 18.953 10.523 -19.312 1 57.22 113 LEU B CA 1
ATOM 5201 C C . LEU B 1 113 ? 20.109 9.562 -19.047 1 57.22 113 LEU B C 1
ATOM 5203 O O . LEU B 1 113 ? 21.266 9.922 -19.234 1 57.22 113 LEU B O 1
ATOM 5207 N N . TRP B 1 114 ? 19.672 8.492 -18.688 1 58.81 114 TRP B N 1
ATOM 5208 C CA . TRP B 1 114 ? 20.703 7.52 -18.391 1 58.81 114 TRP B CA 1
ATOM 5209 C C . TRP B 1 114 ? 21.438 7.074 -19.656 1 58.81 114 TRP B C 1
ATOM 5211 O O . TRP B 1 114 ? 22.641 6.844 -19.641 1 58.81 114 TRP B O 1
ATOM 5221 N N . ARG B 1 115 ? 20.672 6.922 -20.734 1 59.03 115 ARG B N 1
ATOM 5222 C CA . ARG B 1 115 ? 21.266 6.57 -22.031 1 59.03 115 ARG B CA 1
ATOM 5223 C C . ARG B 1 115 ? 22.25 7.645 -22.484 1 59.03 115 ARG B C 1
ATOM 5225 O O . ARG B 1 115 ? 23.266 7.344 -23.125 1 59.03 115 ARG B O 1
ATOM 5232 N N . SER B 1 116 ? 21.672 8.898 -22.406 1 51.03 116 SER B N 1
ATOM 5233 C CA . SER B 1 116 ? 22.516 10.016 -22.828 1 51.03 116 SER B CA 1
ATOM 5234 C C . SER B 1 116 ? 23.812 10.047 -22.031 1 51.03 116 SER B C 1
ATOM 5236 O O . SER B 1 116 ? 24.828 10.547 -22.516 1 51.03 116 SER B O 1
ATOM 5238 N N . ILE B 1 117 ? 23.594 9.773 -20.891 1 47.62 117 ILE B N 1
ATOM 5239 C CA . ILE B 1 117 ? 24.828 9.672 -20.109 1 47.62 117 ILE B CA 1
ATOM 5240 C C . ILE B 1 117 ? 25.672 8.516 -20.641 1 47.62 117 ILE B C 1
ATOM 5242 O O . ILE B 1 117 ? 25.391 7.352 -20.359 1 47.62 117 ILE B O 1
ATOM 5246 N N . ARG B 1 118 ? 25.75 8.586 -22.109 1 45.5 118 ARG B N 1
ATOM 5247 C CA . ARG B 1 118 ? 26.562 7.668 -22.891 1 45.5 118 ARG B CA 1
ATOM 5248 C C . ARG B 1 118 ? 27.844 7.305 -22.156 1 45.5 118 ARG B C 1
ATOM 5250 O O . ARG B 1 118 ? 28.75 8.133 -22.016 1 45.5 118 ARG B O 1
ATOM 5257 N N . TRP B 1 119 ? 27.578 6.543 -21.297 1 39.97 119 TRP B N 1
ATOM 5258 C CA . TRP B 1 119 ? 28.734 5.98 -20.609 1 39.97 119 TRP B CA 1
ATOM 5259 C C . TRP B 1 119 ? 29.656 5.254 -21.594 1 39.97 119 TRP B C 1
ATOM 5261 O O . TRP B 1 119 ? 29.188 4.426 -22.375 1 39.97 119 TRP B O 1
ATOM 5271 N N . SER B 1 120 ? 30.547 5.855 -22.25 1 33.78 120 SER B N 1
ATOM 5272 C CA . SER B 1 120 ? 31.594 5.277 -23.078 1 33.78 120 SER B CA 1
ATOM 5273 C C . SER B 1 120 ? 31.969 3.869 -22.609 1 33.78 120 SER B C 1
ATOM 5275 O O . SER B 1 120 ? 32.969 3.312 -23.031 1 33.78 120 SER B O 1
ATOM 5277 N N . ALA B 1 121 ? 31.641 3.443 -21.531 1 33.31 121 ALA B N 1
ATOM 5278 C CA . ALA B 1 121 ? 32.406 2.236 -21.266 1 33.31 121 ALA B CA 1
ATOM 5279 C C . ALA B 1 121 ? 32.281 1.241 -22.406 1 33.31 121 ALA B C 1
ATOM 5281 O O . ALA B 1 121 ? 31.344 1.311 -23.203 1 33.31 121 ALA B O 1
ATOM 5282 N N . GLY B 1 122 ? 33.344 0.224 -22.516 1 30.72 122 GLY B N 1
ATOM 5283 C CA . GLY B 1 122 ? 33.781 -0.896 -23.328 1 30.72 122 GLY B CA 1
ATOM 5284 C C . GLY B 1 122 ? 32.656 -1.814 -23.75 1 30.72 122 GLY B C 1
ATOM 5285 O O . GLY B 1 122 ? 31.703 -2.035 -23 1 30.72 122 GLY B O 1
ATOM 5286 N N . SER B 1 123 ? 32.344 -1.878 -25.062 1 31.86 123 SER B N 1
ATOM 5287 C CA . SER B 1 123 ? 31.703 -2.82 -25.969 1 31.86 123 SER B CA 1
ATOM 5288 C C . SER B 1 123 ? 31.828 -4.254 -25.469 1 31.86 123 SER B C 1
ATOM 5290 O O . SER B 1 123 ? 31.656 -5.207 -26.234 1 31.86 123 SER B O 1
ATOM 5292 N N . ARG B 1 124 ? 32.438 -4.43 -24.375 1 31.14 124 ARG B N 1
ATOM 5293 C CA . ARG B 1 124 ? 32.812 -5.828 -24.156 1 31.14 124 ARG B CA 1
ATOM 5294 C C . ARG B 1 124 ? 31.562 -6.707 -24.094 1 31.14 124 ARG B C 1
ATOM 5296 O O . ARG B 1 124 ? 31.625 -7.898 -24.406 1 31.14 124 ARG B O 1
ATOM 5303 N N . LEU B 1 125 ? 30.547 -6.105 -23.422 1 32.66 125 LEU B N 1
ATOM 5304 C CA . LEU B 1 125 ? 29.516 -7.121 -23.297 1 32.66 125 LEU B CA 1
ATOM 5305 C C . LEU B 1 125 ? 28.812 -7.34 -24.625 1 32.66 125 LEU B C 1
ATOM 5307 O O . LEU B 1 125 ? 27.953 -8.227 -24.75 1 32.66 125 LEU B O 1
ATOM 5311 N N . LYS B 1 126 ? 28.953 -6.422 -25.625 1 32.97 126 LYS B N 1
ATOM 5312 C CA . LYS B 1 126 ? 28.297 -6.773 -26.875 1 32.97 126 LYS B CA 1
ATOM 5313 C C . LYS B 1 126 ? 28.859 -8.07 -27.453 1 32.97 126 LYS B C 1
ATOM 5315 O O . LYS B 1 126 ? 28.172 -8.781 -28.188 1 32.97 126 LYS B O 1
ATOM 5320 N N . ALA B 1 127 ? 30.234 -8.148 -27.406 1 32.44 127 ALA B N 1
ATOM 5321 C CA . ALA B 1 127 ? 30.859 -9.195 -28.234 1 32.44 127 ALA B CA 1
ATOM 5322 C C . ALA B 1 127 ? 30.297 -10.57 -27.875 1 32.44 127 ALA B C 1
ATOM 5324 O O . ALA B 1 127 ? 30.109 -11.414 -28.75 1 32.44 127 ALA B O 1
ATOM 5325 N N . GLY B 1 128 ? 30.406 -10.914 -26.5 1 30.34 128 GLY B N 1
ATOM 5326 C CA . GLY B 1 128 ? 30.078 -12.312 -26.281 1 30.34 128 GLY B CA 1
ATOM 5327 C C . GLY B 1 128 ? 28.578 -12.594 -26.312 1 30.34 128 GLY B C 1
ATOM 5328 O O . GLY B 1 128 ? 28.156 -13.742 -26.203 1 30.34 128 GLY B O 1
ATOM 5329 N N . ILE B 1 129 ? 27.812 -11.562 -26.047 1 34.12 129 ILE B N 1
ATOM 5330 C CA . ILE B 1 129 ? 26.406 -11.914 -26.031 1 34.12 129 ILE B CA 1
ATOM 5331 C C . ILE B 1 129 ? 25.891 -12.094 -27.453 1 34.12 129 ILE B C 1
ATOM 5333 O O . ILE B 1 129 ? 24.703 -12.281 -27.688 1 34.12 129 ILE B O 1
ATOM 5337 N N . GLY B 1 130 ? 26.734 -11.742 -28.484 1 31.38 130 GLY B N 1
ATOM 5338 C CA . GLY B 1 130 ? 26.266 -12.008 -29.828 1 31.38 130 GLY B CA 1
ATOM 5339 C C . GLY B 1 130 ? 25.812 -13.445 -30.031 1 31.38 130 GLY B C 1
ATOM 5340 O O . GLY B 1 130 ? 25.562 -13.867 -31.156 1 31.38 130 GLY B O 1
ATOM 5341 N N . ARG B 1 131 ? 26.609 -14.359 -29.344 1 33.69 131 ARG B N 1
ATOM 5342 C CA . ARG B 1 131 ? 26.188 -15.688 -29.781 1 33.69 131 ARG B CA 1
ATOM 5343 C C . ARG B 1 131 ? 24.688 -15.867 -29.641 1 33.69 131 ARG B C 1
ATOM 5345 O O . ARG B 1 131 ? 24.078 -15.336 -28.719 1 33.69 131 ARG B O 1
ATOM 5352 N N . THR B 1 132 ? 24.016 -16.266 -30.719 1 33.75 132 THR B N 1
ATOM 5353 C CA . THR B 1 132 ? 22.688 -16.781 -31.016 1 33.75 132 THR B CA 1
ATOM 5354 C C . THR B 1 132 ? 22.125 -17.562 -29.828 1 33.75 132 THR B C 1
ATOM 5356 O O . THR B 1 132 ? 22.641 -18.625 -29.469 1 33.75 132 THR B O 1
ATOM 5359 N N . LEU B 1 133 ? 21.969 -16.969 -28.672 1 36.25 133 LEU B N 1
ATOM 5360 C CA . LEU B 1 133 ? 21.141 -17.828 -27.828 1 36.25 133 LEU B CA 1
ATOM 5361 C C . LEU B 1 133 ? 20.203 -18.688 -28.672 1 36.25 133 LEU B C 1
ATOM 5363 O O . LEU B 1 133 ? 19.375 -18.141 -29.422 1 36.25 133 LEU B O 1
ATOM 5367 N N . THR B 1 134 ? 20.672 -19.594 -29.312 1 36.06 134 THR B N 1
ATOM 5368 C CA . THR B 1 134 ? 19.859 -20.547 -30.047 1 36.06 134 THR B CA 1
ATOM 5369 C C . THR B 1 134 ? 18.438 -20.609 -29.516 1 36.06 134 THR B C 1
ATOM 5371 O O . THR B 1 134 ? 17.469 -20.547 -30.281 1 36.06 134 THR B O 1
ATOM 5374 N N . GLY B 1 135 ? 18.141 -21.375 -28.391 1 38 135 GLY B N 1
ATOM 5375 C CA . GLY B 1 135 ? 16.781 -21.719 -27.953 1 38 135 GLY B CA 1
ATOM 5376 C C . GLY B 1 135 ? 16.078 -20.562 -27.266 1 38 135 GLY B C 1
ATOM 5377 O O . GLY B 1 135 ? 16.094 -20.469 -26.031 1 38 135 GLY B O 1
ATOM 5378 N N . SER B 1 136 ? 16.078 -19.344 -27.688 1 44.31 136 SER B N 1
ATOM 5379 C CA . SER B 1 136 ? 15.586 -18.031 -27.25 1 44.31 136 SER B CA 1
ATOM 5380 C C . SER B 1 136 ? 14.172 -18.141 -26.688 1 44.31 136 SER B C 1
ATOM 5382 O O . SER B 1 136 ? 13.234 -18.516 -27.406 1 44.31 136 SER B O 1
ATOM 5384 N N . SER B 1 137 ? 13.969 -18.641 -25.531 1 50.94 137 SER B N 1
ATOM 5385 C CA . SER B 1 137 ? 12.641 -18.609 -24.922 1 50.94 137 SER B CA 1
ATOM 5386 C C . SER B 1 137 ? 12.039 -17.219 -24.984 1 50.94 137 SER B C 1
ATOM 5388 O O . SER B 1 137 ? 12.664 -16.25 -24.547 1 50.94 137 SER B O 1
ATOM 5390 N N . ILE B 1 138 ? 11.359 -16.828 -25.953 1 59.22 138 ILE B N 1
ATOM 5391 C CA . ILE B 1 138 ? 10.516 -15.664 -26.188 1 59.22 138 ILE B CA 1
ATOM 5392 C C . ILE B 1 138 ? 9.781 -15.297 -24.906 1 59.22 138 ILE B C 1
ATOM 5394 O O . ILE B 1 138 ? 9.039 -16.109 -24.344 1 59.22 138 ILE B O 1
ATOM 5398 N N . ARG B 1 139 ? 10.422 -14.258 -24.234 1 74.25 139 ARG B N 1
ATOM 5399 C CA . ARG B 1 139 ? 9.695 -13.789 -23.047 1 74.25 139 ARG B CA 1
ATOM 5400 C C . ARG B 1 139 ? 8.469 -12.984 -23.453 1 74.25 139 ARG B C 1
ATOM 5402 O O . ARG B 1 139 ? 8.453 -12.328 -24.484 1 74.25 139 ARG B O 1
ATOM 5409 N N . LYS B 1 140 ? 7.512 -13.086 -22.734 1 73.81 140 LYS B N 1
ATOM 5410 C CA . LYS B 1 140 ? 6.234 -12.414 -22.984 1 73.81 140 LYS B CA 1
ATOM 5411 C C . LYS B 1 140 ? 6.305 -10.938 -22.578 1 73.81 140 LYS B C 1
ATOM 5413 O O . LYS B 1 140 ? 5.668 -10.094 -23.219 1 73.81 140 LYS B O 1
ATOM 5418 N N . ASN B 1 141 ? 7.211 -10.641 -21.562 1 84.06 141 ASN B N 1
ATOM 5419 C CA . ASN B 1 141 ? 7.223 -9.289 -21 1 84.06 141 ASN B CA 1
ATOM 5420 C C . ASN B 1 141 ? 8.602 -8.648 -21.125 1 84.06 141 ASN B C 1
ATOM 5422 O O . ASN B 1 141 ? 9.617 -9.32 -20.953 1 84.06 141 ASN B O 1
ATOM 5426 N N . ALA B 1 142 ? 8.57 -7.371 -21.5 1 83.38 142 ALA B N 1
ATOM 5427 C CA . ALA B 1 142 ? 9.812 -6.609 -21.578 1 83.38 142 ALA B CA 1
ATOM 5428 C C . ALA B 1 142 ? 10.375 -6.301 -20.203 1 83.38 142 ALA B C 1
ATOM 5430 O O . ALA B 1 142 ? 9.609 -6.141 -19.234 1 83.38 142 ALA B O 1
ATOM 5431 N N . TRP B 1 143 ? 11.641 -6.281 -20.109 1 86.75 143 TRP B N 1
ATOM 5432 C CA . TRP B 1 143 ? 12.297 -5.887 -18.875 1 86.75 143 TRP B CA 1
ATOM 5433 C C . TRP B 1 143 ? 12.469 -4.371 -18.812 1 86.75 143 TRP B C 1
ATOM 5435 O O . TRP B 1 143 ? 13.203 -3.791 -19.609 1 86.75 143 TRP B O 1
ATOM 5445 N N . THR B 1 144 ? 11.82 -3.754 -17.953 1 89.38 144 THR B N 1
ATOM 5446 C CA . THR B 1 144 ? 11.836 -2.305 -17.812 1 89.38 144 THR B CA 1
ATOM 5447 C C . THR B 1 144 ? 12.719 -1.888 -16.641 1 89.38 144 THR B C 1
ATOM 5449 O O . THR B 1 144 ? 13.289 -2.738 -15.953 1 89.38 144 THR B O 1
ATOM 5452 N N . LEU B 1 145 ? 12.883 -0.62 -16.469 1 91.06 145 LEU B N 1
ATOM 5453 C CA . LEU B 1 145 ? 13.656 -0.087 -15.344 1 91.06 145 LEU B CA 1
ATOM 5454 C C . LEU B 1 145 ? 13.055 -0.525 -14.016 1 91.06 145 LEU B C 1
ATOM 5456 O O . LEU B 1 145 ? 13.781 -0.724 -13.039 1 91.06 145 LEU B O 1
ATOM 5460 N N . THR B 1 146 ? 11.773 -0.709 -14 1 92.81 146 THR B N 1
ATOM 5461 C CA . THR B 1 146 ? 11.109 -1.202 -12.797 1 92.81 146 THR B CA 1
ATOM 5462 C C . THR B 1 146 ? 11.617 -2.596 -12.438 1 92.81 146 THR B C 1
ATOM 5464 O O . THR B 1 146 ? 11.867 -2.887 -11.266 1 92.81 146 THR B O 1
ATOM 5467 N N . HIS B 1 147 ? 11.758 -3.359 -13.422 1 92.94 147 HIS B N 1
ATOM 5468 C CA . HIS B 1 147 ? 12.328 -4.684 -13.188 1 92.94 147 HIS B CA 1
ATOM 5469 C C . HIS B 1 147 ? 13.758 -4.582 -12.664 1 92.94 147 HIS B C 1
ATOM 5471 O O . HIS B 1 147 ? 14.156 -5.348 -11.789 1 92.94 147 HIS B O 1
ATOM 5477 N N . GLY B 1 148 ? 14.445 -3.646 -13.273 1 92 148 GLY B N 1
ATOM 5478 C CA . GLY B 1 148 ? 15.812 -3.434 -12.82 1 92 148 GLY B CA 1
ATOM 5479 C C . GLY B 1 148 ? 15.898 -3.045 -11.352 1 92 148 GLY B C 1
ATOM 5480 O O . GLY B 1 148 ? 16.688 -3.613 -10.602 1 92 148 GLY B O 1
ATOM 5481 N N . TYR B 1 149 ? 15.102 -2.086 -10.953 1 92.69 149 TYR B N 1
ATOM 5482 C CA . TYR B 1 149 ? 15.062 -1.681 -9.547 1 92.69 149 TYR B CA 1
ATOM 5483 C C . TYR B 1 149 ? 14.609 -2.834 -8.664 1 92.69 149 TYR B C 1
ATOM 5485 O O . TYR B 1 149 ? 15.133 -3.023 -7.562 1 92.69 149 TYR B O 1
ATOM 5493 N N . TYR B 1 150 ? 13.641 -3.594 -9.148 1 93.62 150 TYR B N 1
ATOM 5494 C CA . TYR B 1 150 ? 13.148 -4.742 -8.398 1 93.62 150 TYR B CA 1
ATOM 5495 C C . TYR B 1 150 ? 14.266 -5.742 -8.125 1 93.62 150 TYR B C 1
ATOM 5497 O O . TYR B 1 150 ? 14.391 -6.25 -7.008 1 93.62 150 TYR B O 1
ATOM 5505 N N . ALA B 1 151 ? 15.039 -5.926 -9.086 1 92.19 151 ALA B N 1
ATOM 5506 C CA . ALA B 1 151 ? 16.172 -6.828 -8.938 1 92.19 151 ALA B CA 1
ATOM 5507 C C . ALA B 1 151 ? 17.219 -6.238 -7.996 1 92.19 151 ALA B C 1
ATOM 5509 O O . ALA B 1 151 ? 17.766 -6.941 -7.137 1 92.19 151 ALA B O 1
ATOM 5510 N N . ALA B 1 152 ? 17.469 -4.992 -8.148 1 89.94 152 ALA B N 1
ATOM 5511 C CA . ALA B 1 152 ? 18.5 -4.324 -7.371 1 89.94 152 ALA B CA 1
ATOM 5512 C C . ALA B 1 152 ? 18.141 -4.27 -5.891 1 89.94 152 ALA B C 1
ATOM 5514 O O . ALA B 1 152 ? 19.016 -4.254 -5.027 1 89.94 152 ALA B O 1
ATOM 5515 N N . MET B 1 153 ? 16.906 -4.258 -5.617 1 90.38 153 MET B N 1
ATOM 5516 C CA . MET B 1 153 ? 16.5 -4.148 -4.223 1 90.38 153 MET B CA 1
ATOM 5517 C C . MET B 1 153 ? 16.312 -5.531 -3.602 1 90.38 153 MET B C 1
ATOM 5519 O O . MET B 1 153 ? 15.828 -5.648 -2.473 1 90.38 153 MET B O 1
ATOM 5523 N N . GLY B 1 154 ? 16.609 -6.578 -4.301 1 89.94 154 GLY B N 1
ATOM 5524 C CA . GLY B 1 154 ? 16.531 -7.93 -3.771 1 89.94 154 GLY B CA 1
ATOM 5525 C C . GLY B 1 154 ? 15.219 -8.625 -4.102 1 89.94 154 GLY B C 1
ATOM 5526 O O . GLY B 1 154 ? 14.781 -9.508 -3.365 1 89.94 154 GLY B O 1
ATOM 5527 N N . GLY B 1 155 ? 14.648 -8.32 -5.188 1 91.75 155 GLY B N 1
ATOM 5528 C CA . GLY B 1 155 ? 13.344 -8.844 -5.555 1 91.75 155 GLY B CA 1
ATOM 5529 C C . GLY B 1 155 ? 13.391 -10.297 -6 1 91.75 155 GLY B C 1
ATOM 5530 O O . GLY B 1 155 ? 12.367 -10.984 -6 1 91.75 155 GLY B O 1
ATOM 5531 N N . PHE B 1 156 ? 14.555 -10.789 -6.41 1 93.5 156 PHE B N 1
ATOM 5532 C CA . PHE B 1 156 ? 14.703 -12.172 -6.844 1 93.5 156 PHE B CA 1
ATOM 5533 C C . PHE B 1 156 ? 15.57 -12.953 -5.863 1 93.5 156 PHE B C 1
ATOM 5535 O O . PHE B 1 156 ? 16.672 -12.531 -5.523 1 93.5 156 PHE B O 1
ATOM 5542 N N . ILE B 1 157 ? 15.031 -14.07 -5.402 1 94.12 157 ILE B N 1
ATOM 5543 C CA . ILE B 1 157 ? 15.727 -14.906 -4.434 1 94.12 157 ILE B CA 1
ATOM 5544 C C . ILE B 1 157 ? 15.75 -16.359 -4.922 1 94.12 157 ILE B C 1
ATOM 5546 O O . ILE B 1 157 ? 14.773 -16.828 -5.5 1 94.12 157 ILE B O 1
ATOM 5550 N N . LEU B 1 158 ? 16.844 -17.016 -4.727 1 95.31 158 LEU B N 1
ATOM 5551 C CA . LEU B 1 158 ? 16.969 -18.422 -5.066 1 95.31 158 LEU B CA 1
ATOM 5552 C C . LEU B 1 158 ? 16.656 -19.297 -3.861 1 95.31 158 LEU B C 1
ATOM 5554 O O . LEU B 1 158 ? 17.062 -18.984 -2.738 1 95.31 158 LEU B O 1
ATOM 5558 N N . ASP B 1 159 ? 15.969 -20.328 -4.098 1 94 159 ASP B N 1
ATOM 5559 C CA . ASP B 1 159 ? 15.742 -21.328 -3.057 1 94 159 ASP B CA 1
ATOM 5560 C C . ASP B 1 159 ? 17.016 -22.094 -2.748 1 94 159 ASP B C 1
ATOM 5562 O O . ASP B 1 159 ? 17.562 -22.797 -3.617 1 94 159 ASP B O 1
ATOM 5566 N N . SER B 1 160 ? 17.516 -21.953 -1.604 1 93.69 160 SER B N 1
ATOM 5567 C CA . SER B 1 160 ? 18.719 -22.641 -1.169 1 93.69 160 SER B CA 1
ATOM 5568 C C . SER B 1 160 ? 18.422 -23.641 -0.046 1 93.69 160 SER B C 1
ATOM 5570 O O . SER B 1 160 ? 19.234 -23.797 0.873 1 93.69 160 SER B O 1
ATOM 5572 N N . SER B 1 161 ? 17.312 -24.172 -0.044 1 91.56 161 SER B N 1
ATOM 5573 C CA . SER B 1 161 ? 16.906 -25.078 1.019 1 91.56 161 SER B CA 1
ATOM 5574 C C . SER B 1 161 ? 17.812 -26.297 1.078 1 91.56 161 SER B C 1
ATOM 5576 O O . SER B 1 161 ? 18.016 -26.875 2.148 1 91.56 161 SER B O 1
ATOM 5578 N N . SER B 1 162 ? 18.375 -26.703 -0.069 1 90.19 162 SER B N 1
ATOM 5579 C CA . SER B 1 162 ? 19.281 -27.844 -0.107 1 90.19 162 SER B CA 1
ATOM 5580 C C . SER B 1 162 ? 20.625 -27.5 0.543 1 90.19 162 SER B C 1
ATOM 5582 O O . SER B 1 162 ? 21.297 -28.375 1.097 1 90.19 162 SER B O 1
ATOM 5584 N N . THR B 1 163 ? 21.016 -26.266 0.385 1 91.81 163 THR B N 1
ATOM 5585 C CA . THR B 1 163 ? 22.266 -25.766 0.949 1 91.81 163 THR B CA 1
ATOM 5586 C C . THR B 1 163 ? 22.047 -24.438 1.667 1 91.81 163 THR B C 1
ATOM 5588 O O . THR B 1 163 ? 22.438 -23.391 1.162 1 91.81 163 THR B O 1
ATOM 5591 N N . PRO B 1 164 ? 21.516 -24.562 2.84 1 88 164 PRO B N 1
ATOM 5592 C CA . PRO B 1 164 ? 21.188 -23.312 3.553 1 88 164 PRO B CA 1
ATOM 5593 C C . PRO B 1 164 ? 22.406 -22.422 3.752 1 88 164 PRO B C 1
ATOM 5595 O O . PRO B 1 164 ? 23.516 -22.922 3.947 1 88 164 PRO B O 1
ATOM 5598 N N . VAL B 1 165 ? 22.094 -21.188 3.602 1 83.69 165 VAL B N 1
ATOM 5599 C CA . VAL B 1 165 ? 23.125 -20.172 3.77 1 83.69 165 VAL B CA 1
ATOM 5600 C C . VAL B 1 165 ? 23.094 -19.625 5.195 1 83.69 165 VAL B C 1
ATOM 5602 O O . VAL B 1 165 ? 22.016 -19.562 5.812 1 83.69 165 VAL B O 1
ATOM 5605 N N . PHE B 1 166 ? 24.125 -19.234 5.758 1 81.75 166 PHE B N 1
ATOM 5606 C CA . PHE B 1 166 ? 24.25 -18.656 7.094 1 81.75 166 PHE B CA 1
ATOM 5607 C C . PHE B 1 166 ? 23.547 -19.531 8.125 1 81.75 166 PHE B C 1
ATOM 5609 O O . PHE B 1 166 ? 22.781 -19.031 8.961 1 81.75 166 PHE B O 1
ATOM 5616 N N . GLY B 1 167 ? 23.688 -20.719 8.008 1 79 167 GLY B N 1
ATOM 5617 C CA . GLY B 1 167 ? 23.109 -21.641 8.977 1 79 167 GLY B CA 1
ATOM 5618 C C . GLY B 1 167 ? 21.75 -22.156 8.57 1 79 167 GLY B C 1
ATOM 5619 O O . GLY B 1 167 ? 21.625 -23.188 7.902 1 79 167 GLY B O 1
ATOM 5620 N N . THR B 1 168 ? 20.672 -21.344 8.766 1 81.06 168 THR B N 1
ATOM 5621 C CA . THR B 1 168 ? 19.328 -21.859 8.57 1 81.06 168 THR B CA 1
ATOM 5622 C C . THR B 1 168 ? 18.609 -21.062 7.48 1 81.06 168 THR B C 1
ATOM 5624 O O . THR B 1 168 ? 17.453 -21.359 7.145 1 81.06 168 THR B O 1
ATOM 5627 N N . GLU B 1 169 ? 19.359 -20.234 6.863 1 86.19 169 GLU B N 1
ATOM 5628 C CA . GLU B 1 169 ? 18.719 -19.422 5.836 1 86.19 169 GLU B CA 1
ATOM 5629 C C . GLU B 1 169 ? 18.578 -20.188 4.527 1 86.19 169 GLU B C 1
ATOM 5631 O O . GLU B 1 169 ? 19.578 -20.625 3.943 1 86.19 169 GLU B O 1
ATOM 5636 N N . THR B 1 170 ? 17.359 -20.328 4.062 1 90 170 THR B N 1
ATOM 5637 C CA . THR B 1 170 ? 17.109 -21.172 2.891 1 90 170 THR B CA 1
ATOM 5638 C C . THR B 1 170 ? 16.844 -20.297 1.661 1 90 170 THR B C 1
ATOM 5640 O O . THR B 1 170 ? 16.344 -20.797 0.645 1 90 170 THR B O 1
ATOM 5643 N N . ARG B 1 171 ? 17.125 -19.016 1.809 1 90.88 171 ARG B N 1
ATOM 5644 C CA . ARG B 1 171 ? 16.891 -18.094 0.701 1 90.88 171 ARG B CA 1
ATOM 5645 C C . ARG B 1 171 ? 18.141 -17.266 0.413 1 90.88 171 ARG B C 1
ATOM 5647 O O . ARG B 1 171 ? 18.734 -16.672 1.324 1 90.88 171 ARG B O 1
ATOM 5654 N N . LEU B 1 172 ? 18.562 -17.328 -0.766 1 93.44 172 LEU B N 1
ATOM 5655 C CA . LEU B 1 172 ? 19.719 -16.531 -1.175 1 93.44 172 LEU B CA 1
ATOM 5656 C C . LEU B 1 172 ? 19.297 -15.367 -2.057 1 93.44 172 LEU B C 1
ATOM 5658 O O . LEU B 1 172 ? 18.781 -15.57 -3.16 1 93.44 172 LEU B O 1
ATOM 5662 N N . VAL B 1 173 ? 19.531 -14.188 -1.616 1 92.12 173 VAL B N 1
ATOM 5663 C CA . VAL B 1 173 ? 19.172 -12.992 -2.365 1 92.12 173 VAL B CA 1
ATOM 5664 C C . VAL B 1 173 ? 20.141 -12.789 -3.521 1 92.12 173 VAL B C 1
ATOM 5666 O O . VAL B 1 173 ? 21.359 -12.836 -3.33 1 92.12 173 VAL B O 1
ATOM 5669 N N . LEU B 1 174 ? 19.609 -12.625 -4.68 1 92.69 174 LEU B N 1
ATOM 5670 C CA . LEU B 1 174 ? 20.453 -12.391 -5.848 1 92.69 174 LEU B CA 1
ATOM 5671 C C . LEU B 1 174 ? 20.953 -10.945 -5.887 1 92.69 174 LEU B C 1
ATOM 5673 O O . LEU B 1 174 ? 20.141 -10.016 -5.918 1 92.69 174 LEU B O 1
ATOM 5677 N N . SER B 1 175 ? 22.234 -10.805 -5.832 1 89.81 175 SER B N 1
ATOM 5678 C CA . SER B 1 175 ? 22.844 -9.484 -6.004 1 89.81 175 SER B CA 1
ATOM 5679 C C . SER B 1 175 ? 22.891 -9.094 -7.477 1 89.81 175 SER B C 1
ATOM 5681 O O . SER B 1 175 ? 22.562 -9.898 -8.352 1 89.81 175 SER B O 1
ATOM 5683 N N . HIS B 1 176 ? 23.344 -7.887 -7.684 1 87.56 176 HIS B N 1
ATOM 5684 C CA . HIS B 1 176 ? 23.422 -7.375 -9.047 1 87.56 176 HIS B CA 1
ATOM 5685 C C . HIS B 1 176 ? 24.344 -8.234 -9.906 1 87.56 176 HIS B C 1
ATOM 5687 O O . HIS B 1 176 ? 24 -8.594 -11.031 1 87.56 176 HIS B O 1
ATOM 5693 N N . ASN B 1 177 ? 25.453 -8.523 -9.398 1 87.12 177 ASN B N 1
ATOM 5694 C CA . ASN B 1 177 ? 26.438 -9.305 -10.148 1 87.12 177 ASN B CA 1
ATOM 5695 C C . ASN B 1 177 ? 25.969 -10.742 -10.367 1 87.12 177 ASN B C 1
ATOM 5697 O O . ASN B 1 177 ? 26.25 -11.344 -11.398 1 87.12 177 ASN B O 1
ATOM 5701 N N . MET B 1 178 ? 25.328 -11.281 -9.375 1 91.5 178 MET B N 1
ATOM 5702 C CA . MET B 1 178 ? 24.766 -12.617 -9.539 1 91.5 178 MET B CA 1
ATOM 5703 C C . MET B 1 178 ? 23.719 -12.633 -10.648 1 91.5 178 MET B C 1
ATOM 5705 O O . MET B 1 178 ? 23.703 -13.547 -11.484 1 91.5 178 MET B O 1
ATOM 5709 N N . MET B 1 179 ? 22.906 -11.594 -10.641 1 90 179 MET B N 1
ATOM 5710 C CA . MET B 1 179 ? 21.891 -11.461 -11.672 1 90 179 MET B CA 1
ATOM 5711 C C . MET B 1 179 ? 22.516 -11.367 -13.055 1 90 179 MET B C 1
ATOM 5713 O O . MET B 1 179 ? 22 -11.938 -14.016 1 90 179 MET B O 1
ATOM 5717 N N . ALA B 1 180 ? 23.547 -10.648 -13.117 1 85.38 180 ALA B N 1
ATOM 5718 C CA . ALA B 1 180 ? 24.234 -10.492 -14.391 1 85.38 180 ALA B CA 1
ATOM 5719 C C . ALA B 1 180 ? 24.75 -11.836 -14.898 1 85.38 180 ALA B C 1
ATOM 5721 O O . ALA B 1 180 ? 24.672 -12.125 -16.094 1 85.38 180 ALA B O 1
ATOM 5722 N N . ILE B 1 181 ? 25.266 -12.633 -14.031 1 87.75 181 ILE B N 1
ATOM 5723 C CA . ILE B 1 181 ? 25.781 -13.953 -14.391 1 87.75 181 ILE B CA 1
ATOM 5724 C C . ILE B 1 181 ? 24.641 -14.836 -14.883 1 87.75 181 ILE B C 1
ATOM 5726 O O . ILE B 1 181 ? 24.766 -15.523 -15.906 1 87.75 181 ILE B O 1
ATOM 5730 N N . ILE B 1 182 ? 23.547 -14.797 -14.156 1 89.44 182 ILE B N 1
ATOM 5731 C CA . ILE B 1 182 ? 22.406 -15.633 -14.516 1 89.44 182 ILE B CA 1
ATOM 5732 C C . ILE B 1 182 ? 21.844 -15.188 -15.859 1 89.44 182 ILE B C 1
ATOM 5734 O O . ILE B 1 182 ? 21.562 -16.016 -16.719 1 89.44 182 ILE B O 1
ATOM 5738 N N . VAL B 1 183 ? 21.703 -13.961 -16.062 1 82.88 183 VAL B N 1
ATOM 5739 C CA . VAL B 1 183 ? 21.125 -13.422 -17.297 1 82.88 183 VAL B CA 1
ATOM 5740 C C . VAL B 1 183 ? 22 -13.797 -18.484 1 82.88 183 VAL B C 1
ATOM 5742 O O . VAL B 1 183 ? 21.484 -14.094 -19.562 1 82.88 183 VAL B O 1
ATOM 5745 N N . LYS B 1 184 ? 23.25 -13.789 -18.328 1 81 184 LYS B N 1
ATOM 5746 C CA . LYS B 1 184 ? 24.203 -14.078 -19.391 1 81 184 LYS B CA 1
ATOM 5747 C C . LYS B 1 184 ? 24.219 -15.57 -19.734 1 81 184 LYS B C 1
ATOM 5749 O O . LYS B 1 184 ? 24.422 -15.945 -20.891 1 81 184 LYS B O 1
ATOM 5754 N N . ASN B 1 185 ? 23.953 -16.375 -18.766 1 85.12 185 ASN B N 1
ATOM 5755 C CA . ASN B 1 185 ? 24.203 -17.797 -18.969 1 85.12 185 ASN B CA 1
ATOM 5756 C C . ASN B 1 185 ? 22.906 -18.594 -18.984 1 85.12 185 ASN B C 1
ATOM 5758 O O . ASN B 1 185 ? 22.766 -19.562 -19.75 1 85.12 185 ASN B O 1
ATOM 5762 N N . VAL B 1 186 ? 21.969 -18.234 -18.078 1 87.81 186 VAL B N 1
ATOM 5763 C CA . VAL B 1 186 ? 20.703 -18.953 -17.984 1 87.81 186 VAL B CA 1
ATOM 5764 C C . VAL B 1 186 ? 19.562 -17.969 -17.766 1 87.81 186 VAL B C 1
ATOM 5766 O O . VAL B 1 186 ? 18.875 -18.016 -16.734 1 87.81 186 VAL B O 1
ATOM 5769 N N . PRO B 1 187 ? 19.266 -17.172 -18.734 1 82.81 187 PRO B N 1
ATOM 5770 C CA . PRO B 1 187 ? 18.25 -16.125 -18.562 1 82.81 187 PRO B CA 1
ATOM 5771 C C . PRO B 1 187 ? 16.859 -16.719 -18.266 1 82.81 187 PRO B C 1
ATOM 5773 O O . PRO B 1 187 ? 16.031 -16.047 -17.641 1 82.81 187 PRO B O 1
ATOM 5776 N N . ASP B 1 188 ? 16.578 -17.922 -18.594 1 84 188 ASP B N 1
ATOM 5777 C CA . ASP B 1 188 ? 15.266 -18.562 -18.422 1 84 188 ASP B CA 1
ATOM 5778 C C . ASP B 1 188 ? 14.992 -18.859 -16.953 1 84 188 ASP B C 1
ATOM 5780 O O . ASP B 1 188 ? 13.859 -19.141 -16.578 1 84 188 ASP B O 1
ATOM 5784 N N . LEU B 1 189 ? 16.062 -18.781 -16.203 1 90.44 189 LEU B N 1
ATOM 5785 C CA . LEU B 1 189 ? 15.898 -19.047 -14.773 1 90.44 189 LEU B CA 1
ATOM 5786 C C . LEU B 1 189 ? 15.109 -17.922 -14.102 1 90.44 189 LEU B C 1
ATOM 5788 O O . LEU B 1 189 ? 14.453 -18.141 -13.078 1 90.44 189 LEU B O 1
ATOM 5792 N N . ILE B 1 190 ? 15.18 -16.734 -14.672 1 90.5 190 ILE B N 1
ATOM 5793 C CA . ILE B 1 190 ? 14.469 -15.586 -14.117 1 90.5 190 ILE B CA 1
ATOM 5794 C C . ILE B 1 190 ? 13.016 -15.602 -14.578 1 90.5 190 ILE B C 1
ATOM 5796 O O . ILE B 1 190 ? 12.742 -15.664 -15.781 1 90.5 190 ILE B O 1
ATOM 5800 N N . PRO B 1 191 ? 12.164 -15.555 -13.656 1 89.94 191 PRO B N 1
ATOM 5801 C CA . PRO B 1 191 ? 10.75 -15.609 -14.023 1 89.94 191 PRO B CA 1
ATOM 5802 C C . PRO B 1 191 ? 10.312 -14.414 -14.875 1 89.94 191 PRO B C 1
ATOM 5804 O O . PRO B 1 191 ? 10.836 -13.312 -14.711 1 89.94 191 PRO B O 1
ATOM 5807 N N . ASP B 1 192 ? 9.344 -14.688 -15.758 1 88.75 192 ASP B N 1
ATOM 5808 C CA . ASP B 1 192 ? 8.766 -13.656 -16.609 1 88.75 192 ASP B CA 1
ATOM 5809 C C . ASP B 1 192 ? 7.609 -12.945 -15.914 1 88.75 192 ASP B C 1
ATOM 5811 O O . ASP B 1 192 ? 6.473 -13.414 -15.953 1 88.75 192 ASP B O 1
ATOM 5815 N N . ILE B 1 193 ? 7.902 -11.82 -15.32 1 89.06 193 ILE B N 1
ATOM 5816 C CA . ILE B 1 193 ? 6.902 -11.07 -14.562 1 89.06 193 ILE B CA 1
ATOM 5817 C C . ILE B 1 193 ? 6.543 -9.789 -15.305 1 89.06 193 ILE B C 1
ATOM 5819 O O . ILE B 1 193 ? 7.43 -9.023 -15.703 1 89.06 193 ILE B O 1
ATOM 5823 N N . PRO B 1 194 ? 5.297 -9.609 -15.531 1 87.94 194 PRO B N 1
ATOM 5824 C CA . PRO B 1 194 ? 4.926 -8.32 -16.125 1 87.94 194 PRO B CA 1
ATOM 5825 C C . PRO B 1 194 ? 5.176 -7.145 -15.188 1 87.94 194 PRO B C 1
ATOM 5827 O O . PRO B 1 194 ? 5.105 -7.297 -13.969 1 87.94 194 PRO B O 1
ATOM 5830 N N . GLU B 1 195 ? 5.531 -6.031 -15.719 1 89.69 195 GLU B N 1
ATOM 5831 C CA . GLU B 1 195 ? 5.789 -4.828 -14.938 1 89.69 195 GLU B CA 1
ATOM 5832 C C . GLU B 1 195 ? 4.59 -4.469 -14.062 1 89.69 195 GLU B C 1
ATOM 5834 O O . GLU B 1 195 ? 4.754 -4.023 -12.922 1 89.69 195 GLU B O 1
ATOM 5839 N N . ASP B 1 196 ? 3.402 -4.695 -14.539 1 84.06 196 ASP B N 1
ATOM 5840 C CA . ASP B 1 196 ? 2.178 -4.336 -13.836 1 84.06 196 ASP B CA 1
ATOM 5841 C C . ASP B 1 196 ? 2.043 -5.125 -12.531 1 84.06 196 ASP B C 1
ATOM 5843 O O . ASP B 1 196 ? 1.506 -4.621 -11.547 1 84.06 196 ASP B O 1
ATOM 5847 N N . ARG B 1 197 ? 2.523 -6.277 -12.578 1 84.88 197 ARG B N 1
ATOM 5848 C CA . ARG B 1 197 ? 2.451 -7.102 -11.375 1 84.88 197 ARG B CA 1
ATOM 5849 C C . ARG B 1 197 ? 3.34 -6.535 -10.273 1 84.88 197 ARG B C 1
ATOM 5851 O O . ARG B 1 197 ? 2.961 -6.543 -9.102 1 84.88 197 ARG B O 1
ATOM 5858 N N . ILE B 1 198 ? 4.48 -6.082 -10.656 1 89.31 198 ILE B N 1
ATOM 5859 C CA . ILE B 1 198 ? 5.375 -5.473 -9.68 1 89.31 198 ILE B CA 1
ATOM 5860 C C . ILE B 1 198 ? 4.762 -4.18 -9.148 1 89.31 198 ILE B C 1
ATOM 5862 O O . ILE B 1 198 ? 4.777 -3.926 -7.945 1 89.31 198 ILE B O 1
ATOM 5866 N N . ARG B 1 199 ? 4.195 -3.426 -10.039 1 85.06 199 ARG B N 1
ATOM 5867 C CA . ARG B 1 199 ? 3.582 -2.158 -9.656 1 85.06 199 ARG B CA 1
ATOM 5868 C C . ARG B 1 199 ? 2.391 -2.381 -8.734 1 85.06 199 ARG B C 1
ATOM 5870 O O . ARG B 1 199 ? 2.139 -1.578 -7.832 1 85.06 199 ARG B O 1
ATOM 5877 N N . GLN B 1 200 ? 1.733 -3.459 -8.953 1 79.56 200 GLN B N 1
ATOM 5878 C CA . GLN B 1 200 ? 0.566 -3.777 -8.141 1 79.56 200 GLN B CA 1
ATOM 5879 C C . GLN B 1 200 ? 0.976 -4.156 -6.719 1 79.56 200 GLN B C 1
ATOM 5881 O O . GLN B 1 200 ? 0.22 -3.936 -5.77 1 79.56 200 GLN B O 1
ATOM 5886 N N . GLN B 1 201 ? 2.121 -4.648 -6.648 1 83.69 201 GLN B N 1
ATOM 5887 C CA . GLN B 1 201 ? 2.6 -5.051 -5.332 1 83.69 201 GLN B CA 1
ATOM 5888 C C . GLN B 1 201 ? 3.111 -3.846 -4.543 1 83.69 201 GLN B C 1
ATOM 5890 O O . GLN B 1 201 ? 3.266 -3.918 -3.32 1 83.69 201 GLN B O 1
ATOM 5895 N N . SER B 1 202 ? 3.393 -2.812 -5.254 1 85.19 202 SER B N 1
ATOM 5896 C CA . SER B 1 202 ? 3.895 -1.607 -4.602 1 85.19 202 SER B CA 1
ATOM 5897 C C . SER B 1 202 ? 2.838 -0.996 -3.686 1 85.19 202 SER B C 1
ATOM 5899 O O . SER B 1 202 ? 1.671 -0.881 -4.062 1 85.19 202 SER B O 1
ATOM 5901 N N . LYS B 1 203 ? 3.135 -0.66 -2.479 1 78 203 LYS B N 1
ATOM 5902 C CA . LYS B 1 203 ? 2.209 -0.138 -1.479 1 78 203 LYS B CA 1
ATOM 5903 C C . LYS B 1 203 ? 2.211 1.388 -1.471 1 78 203 LYS B C 1
ATOM 5905 O O . LYS B 1 203 ? 2.191 2.008 -0.406 1 78 203 LYS B O 1
ATOM 5910 N N . SER B 1 204 ? 2.225 1.935 -2.643 1 74.44 204 SER B N 1
ATOM 5911 C CA . SER B 1 204 ? 2.148 3.391 -2.719 1 74.44 204 SER B CA 1
ATOM 5912 C C . SER B 1 204 ? 0.781 3.895 -2.27 1 74.44 204 SER B C 1
ATOM 5914 O O . SER B 1 204 ? -0.239 3.25 -2.521 1 74.44 204 SER B O 1
ATOM 5916 N N . ASN B 1 205 ? 0.765 4.938 -1.403 1 76.19 205 ASN B N 1
ATOM 5917 C CA . ASN B 1 205 ? -0.451 5.523 -0.849 1 76.19 205 ASN B CA 1
ATOM 5918 C C . ASN B 1 205 ? -0.7 6.926 -1.401 1 76.19 205 ASN B C 1
ATOM 5920 O O . ASN B 1 205 ? 0.177 7.789 -1.334 1 76.19 205 ASN B O 1
ATOM 5924 N N . GLU B 1 206 ? -1.816 7.18 -1.928 1 75.31 206 GLU B N 1
ATOM 5925 C CA . GLU B 1 206 ? -2.166 8.445 -2.562 1 75.31 206 GLU B CA 1
ATOM 5926 C C . GLU B 1 206 ? -2.24 9.57 -1.54 1 75.31 206 GLU B C 1
ATOM 5928 O O . GLU B 1 206 ? -1.893 10.719 -1.842 1 75.31 206 GLU B O 1
ATOM 5933 N N . LEU B 1 207 ? -2.703 9.25 -0.385 1 76 207 LEU B N 1
ATOM 5934 C CA . LEU B 1 207 ? -2.783 10.273 0.651 1 76 207 LEU B CA 1
ATOM 5935 C C . LEU B 1 207 ? -1.393 10.766 1.042 1 76 207 LEU B C 1
ATOM 5937 O O . LEU B 1 207 ? -1.171 11.969 1.181 1 76 207 LEU B O 1
ATOM 5941 N N . ALA B 1 208 ? -0.498 9.82 1.185 1 77.25 208 ALA B N 1
ATOM 5942 C CA . ALA B 1 208 ? 0.876 10.172 1.531 1 77.25 208 ALA B CA 1
ATOM 5943 C C . ALA B 1 208 ? 1.513 11.031 0.442 1 77.25 208 ALA B C 1
ATOM 5945 O O . ALA B 1 208 ? 2.211 12.008 0.739 1 77.25 208 ALA B O 1
ATOM 5946 N N . LYS B 1 209 ? 1.238 10.742 -0.719 1 79.44 209 LYS B N 1
ATOM 5947 C CA . LYS B 1 209 ? 1.767 11.5 -1.849 1 79.44 209 LYS B CA 1
ATOM 5948 C C . LYS B 1 209 ? 1.168 12.898 -1.896 1 79.44 209 LYS B C 1
ATOM 5950 O O . LYS B 1 209 ? 1.877 13.875 -2.156 1 79.44 209 LYS B O 1
ATOM 5955 N N . ALA B 1 210 ? -0.074 12.984 -1.651 1 81.5 210 ALA B N 1
ATOM 5956 C CA . ALA B 1 210 ? -0.738 14.281 -1.627 1 81.5 210 ALA B CA 1
ATOM 5957 C C . ALA B 1 210 ? -0.182 15.164 -0.51 1 81.5 210 ALA B C 1
ATOM 5959 O O . ALA B 1 210 ? 0.07 16.344 -0.715 1 81.5 210 ALA B O 1
ATOM 5960 N N . LEU B 1 211 ? 0.009 14.594 0.614 1 82.69 211 LEU B N 1
ATOM 5961 C CA . LEU B 1 211 ? 0.55 15.328 1.755 1 82.69 211 LEU B CA 1
ATOM 5962 C C . LEU B 1 211 ? 1.967 15.812 1.468 1 82.69 211 LEU B C 1
ATOM 5964 O O . LEU B 1 211 ? 2.336 16.922 1.849 1 82.69 211 LEU B O 1
ATOM 5968 N N . LEU B 1 212 ? 2.727 14.992 0.808 1 85.38 212 LEU B N 1
ATOM 5969 C CA . LEU B 1 212 ? 4.086 15.367 0.432 1 85.38 212 LEU B CA 1
ATOM 5970 C C . LEU B 1 212 ? 4.082 16.578 -0.503 1 85.38 212 LEU B C 1
ATOM 5972 O O . LEU B 1 212 ? 4.801 17.547 -0.27 1 85.38 212 LEU B O 1
ATOM 5976 N N . VAL B 1 213 ? 3.238 16.516 -1.424 1 86.44 213 VAL B N 1
ATOM 5977 C CA . VAL B 1 213 ? 3.182 17.594 -2.418 1 86.44 213 VAL B CA 1
ATOM 5978 C C . VAL B 1 213 ? 2.689 18.875 -1.764 1 86.44 213 VAL B C 1
ATOM 5980 O O . VAL B 1 213 ? 3.273 19.953 -1.964 1 86.44 213 VAL B O 1
ATOM 5983 N N . LEU B 1 214 ? 1.691 18.75 -0.941 1 87 214 LEU B N 1
ATOM 5984 C CA . LEU B 1 214 ? 1.14 19.922 -0.258 1 87 214 LEU B CA 1
ATOM 5985 C C . LEU B 1 214 ? 2.172 20.547 0.674 1 87 214 LEU B C 1
ATOM 5987 O O . LEU B 1 214 ? 2.334 21.766 0.701 1 87 214 LEU B O 1
ATOM 5991 N N . GLN B 1 215 ? 2.842 19.719 1.373 1 90.12 215 GLN B N 1
ATOM 5992 C CA . GLN B 1 215 ? 3.836 20.203 2.324 1 90.12 215 GLN B CA 1
ATOM 5993 C C . GLN B 1 215 ? 5.008 20.859 1.604 1 90.12 215 GLN B C 1
ATOM 5995 O O . GLN B 1 215 ? 5.488 21.922 2.031 1 90.12 215 GLN B O 1
ATOM 6000 N N . LEU B 1 216 ? 5.426 20.344 0.554 1 90 216 LEU B N 1
ATOM 6001 C CA . LEU B 1 216 ? 6.559 20.875 -0.199 1 90 216 LEU B CA 1
ATOM 6002 C C . LEU B 1 216 ? 6.195 22.203 -0.862 1 90 216 LEU B C 1
ATOM 6004 O O . LEU B 1 216 ? 6.996 23.141 -0.863 1 90 216 LEU B O 1
ATOM 6008 N N . VAL B 1 217 ? 5.047 22.25 -1.387 1 88.38 217 VAL B N 1
ATOM 6009 C CA . VAL B 1 217 ? 4.586 23.469 -2.027 1 88.38 217 VAL B CA 1
ATOM 6010 C C . VAL B 1 217 ? 4.43 24.578 -0.983 1 88.38 217 VAL B C 1
ATOM 6012 O O . VAL B 1 217 ? 4.879 25.703 -1.191 1 88.38 217 VAL B O 1
ATOM 6015 N N . TYR B 1 218 ? 3.846 24.25 0.09 1 90.56 218 TYR B N 1
ATOM 6016 C CA . TYR B 1 218 ? 3.676 25.234 1.152 1 90.56 218 TYR B CA 1
ATOM 6017 C C . TYR B 1 218 ? 5.023 25.766 1.631 1 90.56 218 TYR B C 1
ATOM 6019 O O . TYR B 1 218 ? 5.238 26.969 1.698 1 90.56 218 TYR B O 1
ATOM 6027 N N . PHE B 1 219 ? 5.902 24.859 1.979 1 92.75 219 PHE B N 1
ATOM 6028 C CA . PHE B 1 219 ? 7.18 25.234 2.574 1 92.75 219 PHE B CA 1
ATOM 6029 C C . PHE B 1 219 ? 8.008 26.062 1.595 1 92.75 219 PHE B C 1
ATOM 6031 O O . PHE B 1 219 ? 8.578 27.094 1.964 1 92.75 219 PHE B O 1
ATOM 6038 N N . SER B 1 220 ? 8.07 25.641 0.383 1 90.75 220 SER B N 1
ATOM 6039 C CA . SER B 1 220 ? 8.844 26.344 -0.633 1 90.75 220 SER B CA 1
ATOM 6040 C C . SER B 1 220 ? 8.258 27.719 -0.923 1 90.75 220 SER B C 1
ATOM 6042 O O . SER B 1 220 ? 8.992 28.703 -1.053 1 90.75 220 SER B O 1
ATOM 6044 N N . THR B 1 221 ? 6.988 27.766 -1.014 1 90.38 221 THR B N 1
ATOM 6045 C CA . THR B 1 221 ? 6.332 29.047 -1.277 1 90.38 221 THR B CA 1
ATOM 6046 C C . THR B 1 221 ? 6.48 29.984 -0.086 1 90.38 221 THR B C 1
ATOM 6048 O O . THR B 1 221 ? 6.645 31.188 -0.26 1 90.38 221 THR B O 1
ATOM 6051 N N . SER B 1 222 ? 6.359 29.375 1.113 1 91.69 222 SER B N 1
ATOM 6052 C CA . SER B 1 222 ? 6.551 30.188 2.312 1 91.69 222 SER B CA 1
ATOM 6053 C C . SER B 1 222 ? 7.949 30.797 2.352 1 91.69 222 SER B C 1
ATOM 6055 O O . SER B 1 222 ? 8.109 31.969 2.66 1 91.69 222 SER B O 1
ATOM 6057 N N . CYS B 1 223 ? 8.93 30.078 2.027 1 92.56 223 CYS B N 1
ATOM 6058 C CA . CYS B 1 223 ? 10.297 30.562 2.012 1 92.56 223 CYS B CA 1
ATOM 6059 C C . CYS B 1 223 ? 10.492 31.609 0.918 1 92.56 223 CYS B C 1
ATOM 6061 O O . CYS B 1 223 ? 11.125 32.656 1.146 1 92.56 223 CYS B O 1
ATOM 6063 N N . ALA B 1 224 ? 9.945 31.375 -0.221 1 91.88 224 ALA B N 1
ATOM 6064 C CA . ALA B 1 224 ? 10.055 32.312 -1.336 1 91.88 224 ALA B CA 1
ATOM 6065 C C . ALA B 1 224 ? 9.367 33.625 -1.008 1 91.88 224 ALA B C 1
ATOM 6067 O O . ALA B 1 224 ? 9.891 34.688 -1.326 1 91.88 224 ALA B O 1
ATOM 6068 N N . ALA B 1 225 ? 8.234 33.531 -0.428 1 93 225 ALA B N 1
ATOM 6069 C CA . ALA B 1 225 ? 7.488 34.719 -0.043 1 93 225 ALA B CA 1
ATOM 6070 C C . ALA B 1 225 ? 8.258 35.531 0.996 1 93 225 ALA B C 1
ATOM 6072 O O . ALA B 1 225 ? 8.242 36.781 0.96 1 93 225 ALA B O 1
ATOM 6073 N N . ARG B 1 226 ? 8.875 34.906 1.877 1 93.38 226 ARG B N 1
ATOM 6074 C CA . ARG B 1 226 ? 9.68 35.594 2.883 1 93.38 226 ARG B CA 1
ATOM 6075 C C . ARG B 1 226 ? 10.82 36.375 2.232 1 93.38 226 ARG B C 1
ATOM 6077 O O . ARG B 1 226 ? 11.047 37.531 2.551 1 93.38 226 ARG B O 1
ATOM 6084 N N . LEU B 1 227 ? 11.453 35.75 1.372 1 91.94 227 LEU B N 1
ATOM 6085 C CA . LEU B 1 227 ? 12.562 36.406 0.676 1 91.94 227 LEU B CA 1
ATOM 6086 C C . LEU B 1 227 ? 12.062 37.594 -0.143 1 91.94 227 LEU B C 1
ATOM 6088 O O . LEU B 1 227 ? 12.703 38.656 -0.173 1 91.94 227 LEU B O 1
ATOM 6092 N N . ALA B 1 228 ? 10.953 37.438 -0.774 1 92.25 228 ALA B N 1
ATOM 6093 C CA . ALA B 1 228 ? 10.375 38.5 -1.599 1 92.25 228 ALA B CA 1
ATOM 6094 C C . ALA B 1 228 ? 9.961 39.688 -0.746 1 92.25 228 ALA B C 1
ATOM 6096 O O . ALA B 1 228 ? 10.039 40.844 -1.196 1 92.25 228 ALA B O 1
ATOM 6097 N N . GLN B 1 229 ? 9.578 39.438 0.475 1 93.56 229 GLN B N 1
ATOM 6098 C CA . GLN B 1 229 ? 9.125 40.5 1.377 1 93.56 229 GLN B CA 1
ATOM 6099 C C . GLN B 1 229 ? 10.242 40.938 2.301 1 93.56 229 GLN B C 1
ATOM 6101 O O . GLN B 1 229 ? 10 41.656 3.285 1 93.56 229 GLN B O 1
ATOM 6106 N N . GLU B 1 230 ? 11.461 40.438 2.053 1 92.25 230 GLU B N 1
ATOM 6107 C CA . GLU B 1 230 ? 12.672 40.812 2.766 1 92.25 230 GLU B CA 1
ATOM 6108 C C . GLU B 1 230 ? 12.602 40.406 4.238 1 92.25 230 GLU B C 1
ATOM 6110 O O . GLU B 1 230 ? 12.992 41.188 5.113 1 92.25 230 GLU B O 1
ATOM 6115 N N . LEU B 1 231 ? 11.922 39.375 4.496 1 93.06 231 LEU B N 1
ATOM 6116 C CA . LEU B 1 231 ? 11.906 38.781 5.82 1 93.06 231 LEU B CA 1
ATOM 6117 C C . LEU B 1 231 ? 13.016 37.719 5.949 1 93.06 231 LEU B C 1
ATOM 6119 O O . LEU B 1 231 ? 13.281 36.969 5.008 1 93.06 231 LEU B O 1
ATOM 6123 N N . PRO B 1 232 ? 13.688 37.75 7.031 1 94 232 PRO B N 1
ATOM 6124 C CA . PRO B 1 232 ? 14.805 36.781 7.16 1 94 232 PRO B CA 1
ATOM 6125 C C . PRO B 1 232 ? 14.336 35.344 7.305 1 94 232 PRO B C 1
ATOM 6127 O O . PRO B 1 232 ? 13.305 35.094 7.93 1 94 232 PRO B O 1
ATOM 6130 N N . LEU B 1 233 ? 15.078 34.469 6.742 1 95.56 233 LEU B N 1
ATOM 6131 C CA . LEU B 1 233 ? 14.906 33.031 6.957 1 95.56 233 LEU B CA 1
ATOM 6132 C C . LEU B 1 233 ? 15.719 32.562 8.156 1 95.56 233 LEU B C 1
ATOM 6134 O O . LEU B 1 233 ? 16.844 33.031 8.359 1 95.56 233 LEU B O 1
ATOM 6138 N N . SER B 1 234 ? 15.117 31.734 8.945 1 95.75 234 SER B N 1
ATOM 6139 C CA . SER B 1 234 ? 15.922 31.078 9.977 1 95.75 234 SER B CA 1
ATOM 6140 C C . SER B 1 234 ? 16.875 30.062 9.359 1 95.75 234 SER B C 1
ATOM 6142 O O . SER B 1 234 ? 16.625 29.547 8.266 1 95.75 234 SER B O 1
ATOM 6144 N N . LEU B 1 235 ? 17.938 29.781 10.055 1 97.06 235 LEU B N 1
ATOM 6145 C CA . LEU B 1 235 ? 18.891 28.781 9.555 1 97.06 235 LEU B CA 1
ATOM 6146 C C . LEU B 1 235 ? 18.25 27.406 9.492 1 97.06 235 LEU B C 1
ATOM 6148 O O . LEU B 1 235 ? 18.594 26.594 8.625 1 97.06 235 LEU B O 1
ATOM 6152 N N . LEU B 1 236 ? 17.297 27.156 10.336 1 96.62 236 LEU B N 1
ATOM 6153 C CA . LEU B 1 236 ? 16.609 25.859 10.312 1 96.62 236 LEU B CA 1
ATOM 6154 C C . LEU B 1 236 ? 15.773 25.719 9.039 1 96.62 236 LEU B C 1
ATOM 6156 O O . LEU B 1 236 ? 15.703 24.641 8.461 1 96.62 236 LEU B O 1
ATOM 6160 N N . GLU B 1 237 ? 15.156 26.797 8.688 1 96.94 237 GLU B N 1
ATOM 6161 C CA . GLU B 1 237 ? 14.406 26.781 7.43 1 96.94 237 GLU B CA 1
ATOM 6162 C C . GLU B 1 237 ? 15.328 26.547 6.238 1 96.94 237 GLU B C 1
ATOM 6164 O O . GLU B 1 237 ? 14.984 25.797 5.316 1 96.94 237 GLU B O 1
ATOM 6169 N N . ILE B 1 238 ? 16.422 27.141 6.293 1 96.75 238 ILE B N 1
ATOM 6170 C CA . ILE B 1 238 ? 17.406 26.969 5.227 1 96.75 238 ILE B CA 1
ATOM 6171 C C . ILE B 1 238 ? 17.906 25.531 5.203 1 96.75 238 ILE B C 1
ATOM 6173 O O . ILE B 1 238 ? 17.984 24.922 4.141 1 96.75 238 ILE B O 1
ATOM 6177 N N . TRP B 1 239 ? 18.234 25.031 6.363 1 96.06 239 TRP B N 1
ATOM 6178 C CA . TRP B 1 239 ? 18.656 23.641 6.5 1 96.06 239 TRP B CA 1
ATOM 6179 C C . TRP B 1 239 ? 17.578 22.688 6.004 1 96.06 239 TRP B C 1
ATOM 6181 O O . TRP B 1 239 ? 17.891 21.719 5.301 1 96.06 239 TRP B O 1
ATOM 6191 N N . THR B 1 240 ? 16.328 22.969 6.289 1 96.25 240 THR B N 1
ATOM 6192 C CA . THR B 1 240 ? 15.195 22.156 5.848 1 96.25 240 THR B CA 1
ATOM 6193 C C . THR B 1 240 ? 15.047 22.219 4.332 1 96.25 240 THR B C 1
ATOM 6195 O O . THR B 1 240 ? 14.773 21.203 3.688 1 96.25 240 THR B O 1
ATOM 6198 N N . LEU B 1 241 ? 15.25 23.375 3.803 1 95.81 241 LEU B N 1
ATOM 6199 C CA . LEU B 1 241 ? 15.18 23.547 2.355 1 95.81 241 LEU B CA 1
ATOM 6200 C C . LEU B 1 241 ? 16.234 22.672 1.661 1 95.81 241 LEU B C 1
ATOM 6202 O O . LEU B 1 241 ? 15.945 22.047 0.645 1 95.81 241 LEU B O 1
ATOM 6206 N N . ALA B 1 242 ? 17.406 22.656 2.162 1 95.25 242 ALA B N 1
ATOM 6207 C CA . ALA B 1 242 ? 18.469 21.844 1.601 1 95.25 242 ALA B CA 1
ATOM 6208 C C . ALA B 1 242 ? 18.125 20.359 1.652 1 95.25 242 ALA B C 1
ATOM 6210 O O . ALA B 1 242 ? 18.266 19.641 0.655 1 95.25 242 ALA B O 1
ATOM 6211 N N . HIS B 1 243 ? 17.656 19.938 2.775 1 94.88 243 HIS B N 1
ATOM 6212 C CA . HIS B 1 243 ? 17.312 18.531 2.947 1 94.88 243 HIS B CA 1
ATOM 6213 C C . HIS B 1 243 ? 16.109 18.156 2.08 1 94.88 243 HIS B C 1
ATOM 6215 O O . HIS B 1 243 ? 16.047 17.031 1.559 1 94.88 243 HIS B O 1
ATOM 6221 N N . ALA B 1 244 ? 15.164 19.062 1.98 1 94.31 244 ALA B N 1
ATOM 6222 C CA . ALA B 1 244 ? 14.031 18.812 1.094 1 94.31 244 ALA B CA 1
ATOM 6223 C C . ALA B 1 244 ? 14.492 18.641 -0.35 1 94.31 244 ALA B C 1
ATOM 6225 O O . ALA B 1 244 ? 14 17.75 -1.057 1 94.31 244 ALA B O 1
ATOM 6226 N N . LEU B 1 245 ? 15.383 19.438 -0.728 1 93.88 245 LEU B N 1
ATOM 6227 C CA . LEU B 1 245 ? 15.945 19.312 -2.068 1 93.88 245 LEU B CA 1
ATOM 6228 C C . LEU B 1 245 ? 16.625 17.969 -2.246 1 93.88 245 LEU B C 1
ATOM 6230 O O . LEU B 1 245 ? 16.438 17.297 -3.264 1 93.88 245 LEU B O 1
ATOM 6234 N N . GLY B 1 246 ? 17.422 17.578 -1.289 1 94 246 GLY B N 1
ATOM 6235 C CA . GLY B 1 246 ? 18.047 16.266 -1.323 1 94 246 GLY B CA 1
ATOM 6236 C C . GLY B 1 246 ? 17.047 15.133 -1.422 1 94 246 GLY 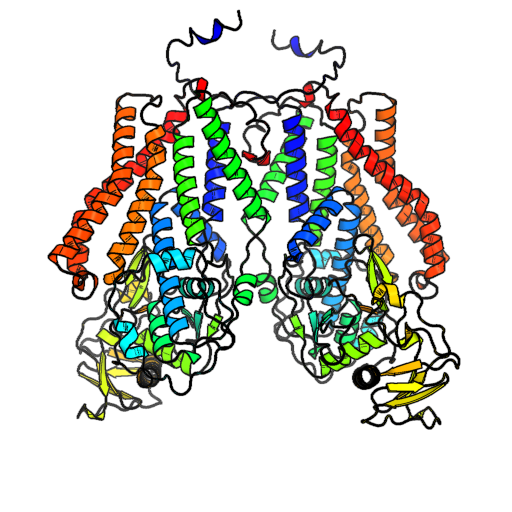B C 1
ATOM 6237 O O . GLY B 1 246 ? 17.234 14.188 -2.188 1 94 246 GLY B O 1
ATOM 6238 N N . ALA B 1 247 ? 16 15.297 -0.667 1 93.56 247 ALA B N 1
ATOM 6239 C CA . ALA B 1 247 ? 14.953 14.281 -0.69 1 93.56 247 ALA B CA 1
ATOM 6240 C C . ALA B 1 247 ? 14.281 14.219 -2.057 1 93.56 247 ALA B C 1
ATOM 6242 O O . ALA B 1 247 ? 13.914 13.141 -2.531 1 93.56 247 ALA B O 1
ATOM 6243 N N . ILE B 1 248 ? 14.117 15.344 -2.67 1 92.69 248 ILE B N 1
ATOM 6244 C CA . ILE B 1 248 ? 13.531 15.398 -4.004 1 92.69 248 ILE B CA 1
ATOM 6245 C C . ILE B 1 248 ? 14.43 14.664 -4.996 1 92.69 248 ILE B C 1
ATOM 6247 O O . ILE B 1 248 ? 13.938 13.93 -5.863 1 92.69 248 ILE B O 1
ATOM 6251 N N . PHE B 1 249 ? 15.727 14.852 -4.863 1 94.56 249 PHE B N 1
ATOM 6252 C CA . PHE B 1 249 ? 16.656 14.133 -5.727 1 94.56 249 PHE B CA 1
ATOM 6253 C C . PHE B 1 249 ? 16.469 12.625 -5.59 1 94.56 249 PHE B C 1
ATOM 6255 O O . PHE B 1 249 ? 16.344 11.914 -6.594 1 94.56 249 PHE B O 1
ATOM 6262 N N . VAL B 1 250 ? 16.422 12.141 -4.395 1 94.31 250 VAL B N 1
ATOM 6263 C CA . VAL B 1 250 ? 16.266 10.711 -4.137 1 94.31 250 VAL B CA 1
ATOM 6264 C C . VAL B 1 250 ? 14.93 10.227 -4.695 1 94.31 250 VAL B C 1
ATOM 6266 O O . VAL B 1 250 ? 14.859 9.18 -5.336 1 94.31 250 VAL B O 1
ATOM 6269 N N . TYR B 1 251 ? 13.953 11.039 -4.492 1 90.81 251 TYR B N 1
ATOM 6270 C CA . TYR B 1 251 ? 12.617 10.688 -4.957 1 90.81 251 TYR B CA 1
ATOM 6271 C C . TYR B 1 251 ? 12.586 10.547 -6.473 1 90.81 251 TYR B C 1
ATOM 6273 O O . TYR B 1 251 ? 12 9.602 -7.004 1 90.81 251 TYR B O 1
ATOM 6281 N N . VAL B 1 252 ? 13.227 11.406 -7.133 1 90.31 252 VAL B N 1
ATOM 6282 C CA . VAL B 1 252 ? 13.25 11.391 -8.594 1 90.31 252 VAL B CA 1
ATOM 6283 C C . VAL B 1 252 ? 14.062 10.203 -9.078 1 90.31 252 VAL B C 1
ATOM 6285 O O . VAL B 1 252 ? 13.664 9.516 -10.023 1 90.31 252 VAL B O 1
ATOM 6288 N N . ILE B 1 253 ? 15.141 9.906 -8.414 1 92.62 253 ILE B N 1
ATOM 6289 C CA . ILE B 1 253 ? 16 8.789 -8.797 1 92.62 253 ILE B CA 1
ATOM 6290 C C . ILE B 1 253 ? 15.258 7.473 -8.586 1 92.62 253 ILE B C 1
ATOM 6292 O O . ILE B 1 253 ? 15.32 6.574 -9.422 1 92.62 253 ILE B O 1
ATOM 6296 N N . TRP B 1 254 ? 14.5 7.383 -7.52 1 92.06 254 TRP B N 1
ATOM 6297 C CA . TRP B 1 254 ? 13.797 6.156 -7.16 1 92.06 254 TRP B CA 1
ATOM 6298 C C . TRP B 1 254 ? 12.352 6.188 -7.648 1 92.06 254 TRP B C 1
ATOM 6300 O O . TRP B 1 254 ? 11.5 5.465 -7.133 1 92.06 254 TRP B O 1
ATOM 6310 N N . TRP B 1 255 ? 12.07 6.965 -8.672 1 88.19 255 TRP B N 1
ATOM 6311 C CA . TRP B 1 255 ? 10.711 7.156 -9.164 1 88.19 255 TRP B CA 1
ATOM 6312 C C . TRP B 1 255 ? 10.102 5.832 -9.617 1 88.19 255 TRP B C 1
ATOM 6314 O O . TRP B 1 255 ? 8.914 5.582 -9.398 1 88.19 255 TRP B O 1
ATOM 6324 N N . LYS B 1 256 ? 10.906 4.957 -10.195 1 90.44 256 LYS B N 1
ATOM 6325 C CA . LYS B 1 256 ? 10.398 3.701 -10.727 1 90.44 256 LYS B CA 1
ATOM 6326 C C . LYS B 1 256 ? 10.695 2.539 -9.789 1 90.44 256 LYS B C 1
ATOM 6328 O O . LYS B 1 256 ? 10.375 1.388 -10.086 1 90.44 256 LYS B O 1
ATOM 6333 N N . LYS B 1 257 ? 11.312 2.865 -8.664 1 91.75 257 LYS B N 1
ATOM 6334 C CA . LYS B 1 257 ? 11.578 1.83 -7.664 1 91.75 257 LYS B CA 1
ATOM 6335 C C . LYS B 1 257 ? 10.312 1.481 -6.887 1 91.75 257 LYS B C 1
ATOM 6337 O O . LYS B 1 257 ? 9.656 2.363 -6.332 1 91.75 257 LYS B O 1
ATOM 6342 N N . PRO B 1 258 ? 9.945 0.21 -6.93 1 90.88 258 PRO B N 1
ATOM 6343 C CA . PRO B 1 258 ? 8.734 -0.177 -6.199 1 90.88 258 PRO B CA 1
ATOM 6344 C C . PRO B 1 258 ? 8.812 0.162 -4.711 1 90.88 258 PRO B C 1
ATOM 6346 O O . PRO B 1 258 ? 9.906 0.192 -4.137 1 90.88 258 PRO B O 1
ATOM 6349 N N . TYR B 1 259 ? 7.617 0.412 -4.176 1 88.94 259 TYR B N 1
ATOM 6350 C CA . TYR B 1 259 ? 7.512 0.912 -2.809 1 88.94 259 TYR B CA 1
ATOM 6351 C C . TYR B 1 259 ? 7.066 -0.192 -1.856 1 88.94 259 TYR B C 1
ATOM 6353 O O . TYR B 1 259 ? 5.984 -0.763 -2.021 1 88.94 259 TYR B O 1
ATOM 6361 N N . ASP B 1 260 ? 7.863 -0.542 -0.865 1 83.81 260 ASP B N 1
ATOM 6362 C CA . ASP B 1 260 ? 7.555 -1.43 0.251 1 83.81 260 ASP B CA 1
ATOM 6363 C C . ASP B 1 260 ? 6.953 -2.744 -0.242 1 83.81 260 ASP B C 1
ATOM 6365 O O . ASP B 1 260 ? 5.875 -3.145 0.201 1 83.81 260 ASP B O 1
ATOM 6369 N N . ILE B 1 261 ? 7.664 -3.4 -1.085 1 86.31 261 ILE B N 1
ATOM 6370 C CA . ILE B 1 261 ? 7.262 -4.727 -1.544 1 86.31 261 ILE B CA 1
ATOM 6371 C C . ILE B 1 261 ? 7.352 -5.723 -0.389 1 86.31 261 ILE B C 1
ATOM 6373 O O . ILE B 1 261 ? 8.375 -5.801 0.291 1 86.31 261 ILE B O 1
ATOM 6377 N N . PRO B 1 262 ? 6.309 -6.461 -0.143 1 80.44 262 PRO B N 1
ATOM 6378 C CA . PRO B 1 262 ? 6.273 -7.312 1.048 1 80.44 262 PRO B CA 1
ATOM 6379 C C . PRO B 1 262 ? 7.152 -8.555 0.911 1 80.44 262 PRO B C 1
ATOM 6381 O O . PRO B 1 262 ? 7.777 -8.984 1.885 1 80.44 262 PRO B O 1
ATOM 6384 N N . GLU B 1 263 ? 7.133 -9.18 -0.301 1 84.25 263 GLU B N 1
ATOM 6385 C CA . GLU B 1 263 ? 7.875 -10.422 -0.475 1 84.25 263 GLU B CA 1
ATOM 6386 C C . GLU B 1 263 ? 8.555 -10.469 -1.839 1 84.25 263 GLU B C 1
ATOM 6388 O O . GLU B 1 263 ? 7.984 -10.039 -2.84 1 84.25 263 GLU B O 1
ATOM 6393 N N . PRO B 1 264 ? 9.75 -10.953 -1.765 1 90.88 264 PRO B N 1
ATOM 6394 C CA . PRO B 1 264 ? 10.445 -11.125 -3.043 1 90.88 264 PRO B CA 1
ATOM 6395 C C . PRO B 1 264 ? 9.922 -12.32 -3.842 1 90.88 264 PRO B C 1
ATOM 6397 O O . PRO B 1 264 ? 9.086 -13.078 -3.35 1 90.88 264 PRO B O 1
ATOM 6400 N N . THR B 1 265 ? 10.281 -12.461 -5.078 1 91.75 265 THR B N 1
ATOM 6401 C CA . THR B 1 265 ? 9.938 -13.594 -5.934 1 91.75 265 THR B CA 1
ATOM 6402 C C . THR B 1 265 ? 10.906 -14.75 -5.715 1 91.75 265 THR B C 1
ATOM 6404 O O . THR B 1 265 ? 12.102 -14.617 -5.953 1 91.75 265 THR B O 1
ATOM 6407 N N . LEU B 1 266 ? 10.375 -15.82 -5.27 1 92.5 266 LEU B N 1
ATOM 6408 C CA . LEU B 1 266 ? 11.188 -17 -5.004 1 92.5 266 LEU B CA 1
ATOM 6409 C C . LEU B 1 266 ? 11.352 -17.844 -6.266 1 92.5 266 LEU B C 1
ATOM 6411 O O . LEU B 1 266 ? 10.367 -18.234 -6.887 1 92.5 266 LEU B O 1
ATOM 6415 N N . ILE B 1 267 ? 12.609 -18.016 -6.688 1 94.5 267 ILE B N 1
ATOM 6416 C CA . ILE B 1 267 ? 12.922 -18.906 -7.809 1 94.5 267 ILE B CA 1
ATOM 6417 C C . ILE B 1 267 ? 13.195 -20.312 -7.289 1 94.5 267 ILE B C 1
ATOM 6419 O O . ILE B 1 267 ? 14.109 -20.531 -6.484 1 94.5 267 ILE B O 1
ATOM 6423 N N . MET B 1 268 ? 12.406 -21.203 -7.695 1 94 268 MET B N 1
ATOM 6424 C CA . MET B 1 268 ? 12.508 -22.578 -7.23 1 94 268 MET B CA 1
ATOM 6425 C C . MET B 1 268 ? 12.938 -23.5 -8.367 1 94 268 MET B C 1
ATOM 6427 O O . MET B 1 268 ? 13.016 -23.078 -9.516 1 94 268 MET B O 1
ATOM 6431 N N . GLY B 1 269 ? 13.25 -24.719 -8.039 1 93.06 269 GLY B N 1
ATOM 6432 C CA . GLY B 1 269 ? 13.648 -25.719 -9.023 1 93.06 269 GLY B CA 1
ATOM 6433 C C . GLY B 1 269 ? 15.078 -26.172 -8.852 1 93.06 269 GLY B C 1
ATOM 6434 O O . GLY B 1 269 ? 15.82 -25.641 -8.023 1 93.06 269 GLY B O 1
ATOM 6435 N N . ASP B 1 270 ? 15.438 -27.156 -9.641 1 92.94 270 ASP B N 1
ATOM 6436 C CA . ASP B 1 270 ? 16.766 -27.766 -9.547 1 92.94 270 ASP B CA 1
ATOM 6437 C C . ASP B 1 270 ? 17.844 -26.75 -9.922 1 92.94 270 ASP B C 1
ATOM 6439 O O . ASP B 1 270 ? 18.875 -26.672 -9.234 1 92.94 270 ASP B O 1
ATOM 6443 N N . ARG B 1 271 ? 17.562 -26.031 -10.898 1 94.06 271 ARG B N 1
ATOM 6444 C CA . ARG B 1 271 ? 18.547 -25.062 -11.352 1 94.06 271 ARG B CA 1
ATOM 6445 C C . ARG B 1 271 ? 18.766 -23.984 -10.305 1 94.06 271 ARG B C 1
ATOM 6447 O O . ARG B 1 271 ? 19.875 -23.453 -10.164 1 94.06 271 ARG B O 1
ATOM 6454 N N . ALA B 1 272 ? 17.719 -23.625 -9.57 1 95.44 272 ALA B N 1
ATOM 6455 C CA . ALA B 1 272 ? 17.828 -22.625 -8.508 1 95.44 272 ALA B CA 1
ATOM 6456 C C . ALA B 1 272 ? 18.766 -23.109 -7.402 1 95.44 272 ALA B C 1
ATOM 6458 O O . ALA B 1 272 ? 19.594 -22.359 -6.91 1 95.44 272 ALA B O 1
ATOM 6459 N N . HIS B 1 273 ? 18.625 -24.359 -7.113 1 96.12 273 HIS B N 1
ATOM 6460 C CA . HIS B 1 273 ? 19.484 -24.953 -6.098 1 96.12 273 HIS B CA 1
ATOM 6461 C C . HIS B 1 273 ? 20.938 -24.969 -6.559 1 96.12 273 HIS B C 1
ATOM 6463 O O . HIS B 1 273 ? 21.859 -24.719 -5.762 1 96.12 273 HIS B O 1
ATOM 6469 N N . GLU B 1 274 ? 21.109 -25.297 -7.785 1 96.31 274 GLU B N 1
ATOM 6470 C CA . GLU B 1 274 ? 22.469 -25.375 -8.344 1 96.31 274 GLU B CA 1
ATOM 6471 C C . GLU B 1 274 ? 23.156 -24.016 -8.305 1 96.31 274 GLU B C 1
ATOM 6473 O O . GLU B 1 274 ? 24.281 -23.906 -7.832 1 96.31 274 GLU B O 1
ATOM 6478 N N . PHE B 1 275 ? 22.453 -23.047 -8.727 1 95.94 275 PHE B N 1
ATOM 6479 C CA . PHE B 1 275 ? 23.062 -21.734 -8.797 1 95.94 275 PHE B CA 1
ATOM 6480 C C . PHE B 1 275 ? 23.219 -21.125 -7.406 1 95.94 275 PHE B C 1
ATOM 6482 O O . PHE B 1 275 ? 24.172 -20.375 -7.145 1 95.94 275 PHE B O 1
ATOM 6489 N N . ALA B 1 276 ? 22.281 -21.422 -6.512 1 96.56 276 ALA B N 1
ATOM 6490 C CA . ALA B 1 276 ? 22.453 -20.984 -5.129 1 96.56 276 ALA B CA 1
ATOM 6491 C C . ALA B 1 276 ? 23.75 -21.531 -4.535 1 96.56 276 ALA B C 1
ATOM 6493 O O . ALA B 1 276 ? 24.516 -20.797 -3.895 1 96.56 276 ALA B O 1
ATOM 6494 N N . ALA B 1 277 ? 23.969 -22.766 -4.805 1 96.12 277 ALA B N 1
ATOM 6495 C CA . ALA B 1 277 ? 25.188 -23.391 -4.316 1 96.12 277 ALA B CA 1
ATOM 6496 C C . ALA B 1 277 ? 26.422 -22.781 -4.98 1 96.12 277 ALA B C 1
ATOM 6498 O O . ALA B 1 277 ? 27.438 -22.547 -4.32 1 96.12 277 ALA B O 1
ATOM 6499 N N . TYR B 1 278 ? 26.391 -22.625 -6.219 1 95.25 278 TYR B N 1
ATOM 6500 C CA . TYR B 1 278 ? 27.484 -22.031 -6.977 1 95.25 278 TYR B CA 1
ATOM 6501 C C . TYR B 1 278 ? 27.859 -20.672 -6.426 1 95.25 278 TYR B C 1
ATOM 6503 O O . TYR B 1 278 ? 29.047 -20.375 -6.207 1 95.25 278 TYR B O 1
ATOM 6511 N N . PHE B 1 279 ? 26.844 -19.828 -6.195 1 95.19 279 PHE B N 1
ATOM 6512 C CA . PHE B 1 279 ? 27.094 -18.484 -5.711 1 95.19 279 PHE B CA 1
ATOM 6513 C C . PHE B 1 279 ? 27.625 -18.516 -4.277 1 95.19 279 PHE B C 1
ATOM 6515 O O . PHE B 1 279 ? 28.375 -17.625 -3.871 1 95.19 279 PHE B O 1
ATOM 6522 N N . GLN B 1 280 ? 27.25 -19.484 -3.557 1 94.31 280 GLN B N 1
ATOM 6523 C CA . GLN B 1 280 ? 27.812 -19.625 -2.217 1 94.31 280 GLN B CA 1
ATOM 6524 C C . GLN B 1 280 ? 29.297 -19.953 -2.277 1 94.31 280 GLN B C 1
ATOM 6526 O O . GLN B 1 280 ? 30.078 -19.484 -1.438 1 94.31 280 GLN B O 1
ATOM 6531 N N . VAL B 1 281 ? 29.672 -20.703 -3.238 1 94.75 281 VAL B N 1
ATOM 6532 C CA . VAL B 1 281 ? 31.047 -21.141 -3.361 1 94.75 281 VAL B CA 1
ATOM 6533 C C . VAL B 1 281 ? 31.922 -19.969 -3.836 1 94.75 281 VAL B C 1
ATOM 6535 O O . VAL B 1 281 ? 33 -19.734 -3.303 1 94.75 281 VAL B O 1
ATOM 6538 N N . ILE B 1 282 ? 31.375 -19.219 -4.766 1 93.12 282 ILE B N 1
ATOM 6539 C CA . ILE B 1 282 ? 32.25 -18.219 -5.379 1 93.12 282 ILE B CA 1
ATOM 6540 C C . ILE B 1 282 ? 32.031 -16.875 -4.676 1 93.12 282 ILE B C 1
ATOM 6542 O O . ILE B 1 282 ? 32.844 -15.961 -4.836 1 93.12 282 ILE B O 1
ATOM 6546 N N . GLY B 1 283 ? 30.969 -16.734 -3.957 1 92.06 283 GLY B N 1
ATOM 6547 C CA . GLY B 1 283 ? 30.594 -15.438 -3.432 1 92.06 283 GLY B CA 1
ATOM 6548 C C . GLY B 1 283 ? 31.234 -15.117 -2.094 1 92.06 283 GLY B C 1
ATOM 6549 O O . GLY B 1 283 ? 31.594 -16.031 -1.342 1 92.06 283 GLY B O 1
ATOM 6550 N N . LEU B 1 284 ? 31.328 -13.805 -1.812 1 91.62 284 LEU B N 1
ATOM 6551 C CA . LEU B 1 284 ? 31.797 -13.312 -0.524 1 91.62 284 LEU B CA 1
ATOM 6552 C C . LEU B 1 284 ? 30.641 -13.109 0.441 1 91.62 284 LEU B C 1
ATOM 6554 O O . LEU B 1 284 ? 29.703 -12.352 0.154 1 91.62 284 LEU B O 1
ATOM 6558 N N . PRO B 1 285 ? 30.656 -13.844 1.564 1 91 285 PRO B N 1
ATOM 6559 C CA . PRO B 1 285 ? 29.656 -13.5 2.582 1 91 285 PRO B CA 1
ATOM 6560 C C . PRO B 1 285 ? 29.859 -12.086 3.139 1 91 285 PRO B C 1
ATOM 6562 O O . PRO B 1 285 ? 30.953 -11.734 3.562 1 91 285 PRO B O 1
ATOM 6565 N N . THR B 1 286 ? 28.797 -11.305 3.1 1 89.31 286 THR B N 1
ATOM 6566 C CA . THR B 1 286 ? 28.984 -9.883 3.363 1 89.31 286 THR B CA 1
ATOM 6567 C C . THR B 1 286 ? 27.938 -9.375 4.344 1 89.31 286 THR B C 1
ATOM 6569 O O . THR B 1 286 ? 26.766 -9.766 4.273 1 89.31 286 THR B O 1
ATOM 6572 N N . ILE B 1 287 ? 28.391 -8.547 5.273 1 86.06 287 ILE B N 1
ATOM 6573 C CA . ILE B 1 287 ? 27.531 -7.758 6.145 1 86.06 287 ILE B CA 1
ATOM 6574 C C . ILE B 1 287 ? 27.641 -6.277 5.777 1 86.06 287 ILE B C 1
ATOM 6576 O O . ILE B 1 287 ? 28.703 -5.676 5.922 1 86.06 287 ILE B O 1
ATOM 6580 N N . PRO B 1 288 ? 26.531 -5.801 5.238 1 82.25 288 PRO B N 1
ATOM 6581 C CA . PRO B 1 288 ? 26.594 -4.367 4.953 1 82.25 288 PRO B CA 1
ATOM 6582 C C . PRO B 1 288 ? 26.688 -3.52 6.219 1 82.25 288 PRO B C 1
ATOM 6584 O O . PRO B 1 288 ? 25.922 -3.723 7.16 1 82.25 288 PRO B O 1
ATOM 6587 N N . ILE B 1 289 ? 27.688 -2.664 6.184 1 79.31 289 ILE B N 1
ATOM 6588 C CA . ILE B 1 289 ? 27.859 -1.774 7.328 1 79.31 289 ILE B CA 1
ATOM 6589 C C . ILE B 1 289 ? 27.766 -0.321 6.871 1 79.31 289 ILE B C 1
ATOM 6591 O O . ILE B 1 289 ? 27.734 -0.043 5.668 1 79.31 289 ILE B O 1
ATOM 6595 N N . VAL B 1 290 ? 27.688 0.642 7.699 1 77 290 VAL B N 1
ATOM 6596 C CA . VAL B 1 290 ? 27.609 2.072 7.426 1 77 290 VAL B CA 1
ATOM 6597 C C . VAL B 1 290 ? 26.453 2.346 6.453 1 77 290 VAL B C 1
ATOM 6599 O O . VAL B 1 290 ? 26.672 2.91 5.375 1 77 290 VAL B O 1
ATOM 6602 N N . ALA B 1 291 ? 25.359 1.887 6.762 1 72.75 291 ALA B N 1
ATOM 6603 C CA . ALA B 1 291 ? 24.125 2.096 6.008 1 72.75 291 ALA B CA 1
ATOM 6604 C C . ALA B 1 291 ? 24.203 1.453 4.625 1 72.75 291 ALA B C 1
ATOM 6606 O O . ALA B 1 291 ? 23.719 2.014 3.643 1 72.75 291 ALA B O 1
ATOM 6607 N N . GLY B 1 292 ? 25.047 0.411 4.512 1 74.25 292 GLY B N 1
ATOM 6608 C CA . GLY B 1 292 ? 25.078 -0.366 3.281 1 74.25 292 GLY B CA 1
ATOM 6609 C C . GLY B 1 292 ? 26.094 0.158 2.275 1 74.25 292 GLY B C 1
ATOM 6610 O O . GLY B 1 292 ? 26.156 -0.326 1.145 1 74.25 292 GLY B O 1
ATOM 6611 N N . ILE B 1 293 ? 26.875 1.129 2.705 1 76.25 293 ILE B N 1
ATOM 6612 C CA . ILE B 1 293 ? 27.828 1.717 1.769 1 76.25 293 ILE B CA 1
ATOM 6613 C C . ILE B 1 293 ? 29.094 0.856 1.704 1 76.25 293 ILE B C 1
ATOM 6615 O O . ILE B 1 293 ? 29.656 0.642 0.625 1 76.25 293 ILE B O 1
ATOM 6619 N N . HIS B 1 294 ? 29.375 0.31 2.881 1 74.56 294 HIS B N 1
ATOM 6620 C CA . HIS B 1 294 ? 30.609 -0.479 2.949 1 74.56 294 HIS B CA 1
ATOM 6621 C C . HIS B 1 294 ? 30.297 -1.947 3.225 1 74.56 294 HIS B C 1
ATOM 6623 O O . HIS B 1 294 ? 29.547 -2.266 4.152 1 74.56 294 HIS B O 1
ATOM 6629 N N . PRO B 1 295 ? 30.891 -2.77 2.416 1 81.62 295 PRO B N 1
ATOM 6630 C CA . PRO B 1 295 ? 30.734 -4.203 2.672 1 81.62 295 PRO B CA 1
ATOM 6631 C C . PRO B 1 295 ? 31.797 -4.762 3.613 1 81.62 295 PRO B C 1
ATOM 6633 O O . PRO B 1 295 ? 32.969 -4.5 3.432 1 81.62 295 PRO B O 1
ATOM 6636 N N . PHE B 1 296 ? 31.375 -5.336 4.699 1 83.62 296 PHE B N 1
ATOM 6637 C CA . PHE B 1 296 ? 32.25 -6.188 5.492 1 83.62 296 PHE B CA 1
ATOM 6638 C C . PHE B 1 296 ? 32.125 -7.645 5.062 1 83.62 296 PHE B C 1
ATOM 6640 O O . PHE B 1 296 ? 31.109 -8.281 5.309 1 83.62 296 PHE B O 1
ATOM 6647 N N . SER B 1 297 ? 33.188 -8.07 4.367 1 88.06 297 SER B N 1
ATOM 6648 C CA . SER B 1 297 ? 33.062 -9.391 3.746 1 88.06 297 SER B CA 1
ATOM 6649 C C . SER B 1 297 ? 34.094 -10.359 4.305 1 88.06 297 SER B C 1
ATOM 6651 O O . SER B 1 297 ? 35.188 -9.953 4.688 1 88.06 297 SER B O 1
ATOM 6653 N N . GLY B 1 298 ? 33.688 -11.578 4.379 1 87.25 298 GLY B N 1
ATOM 6654 C CA . GLY B 1 298 ? 34.656 -12.664 4.547 1 87.25 298 GLY B CA 1
ATOM 6655 C C . GLY B 1 298 ? 35.219 -13.156 3.234 1 87.25 298 GLY B C 1
ATOM 6656 O O . GLY B 1 298 ? 35.094 -12.5 2.201 1 87.25 298 GLY B O 1
ATOM 6657 N N . TYR B 1 299 ? 35.938 -14.242 3.387 1 90.5 299 TYR B N 1
ATOM 6658 C CA . TYR B 1 299 ? 36.5 -14.828 2.174 1 90.5 299 TYR B CA 1
ATOM 6659 C C . TYR B 1 299 ? 35.5 -15.773 1.514 1 90.5 299 TYR B C 1
ATOM 6661 O O . TYR B 1 299 ? 34.531 -16.234 2.156 1 90.5 299 TYR B O 1
ATOM 6669 N N . ALA B 1 300 ? 35.719 -15.914 0.271 1 92.62 300 ALA B N 1
ATOM 6670 C CA . ALA B 1 300 ? 34.875 -16.859 -0.463 1 92.62 300 ALA B CA 1
ATOM 6671 C C . ALA B 1 300 ? 35.406 -18.281 -0.314 1 92.62 300 ALA B C 1
ATOM 6673 O O . ALA B 1 300 ? 36.625 -18.5 -0.123 1 92.62 300 ALA B O 1
ATOM 6674 N N . GLU B 1 301 ? 34.562 -19.188 -0.386 1 93.69 301 GLU B N 1
ATOM 6675 C CA . GLU B 1 301 ? 34.969 -20.594 -0.316 1 93.69 301 GLU B CA 1
ATOM 6676 C C . GLU B 1 301 ? 35.938 -20.953 -1.434 1 93.69 301 GLU B C 1
ATOM 6678 O O . GLU B 1 301 ? 36.844 -21.766 -1.241 1 93.69 301 GLU B O 1
ATOM 6683 N N . LYS B 1 302 ? 35.781 -20.375 -2.564 1 91.75 302 LYS B N 1
ATOM 6684 C CA . LYS B 1 302 ? 36.625 -20.656 -3.725 1 91.75 302 LYS B CA 1
ATOM 6685 C C . LYS B 1 302 ? 38.094 -20.359 -3.424 1 91.75 302 LYS B C 1
ATOM 6687 O O . LYS B 1 302 ? 38.969 -20.906 -4.059 1 91.75 302 LYS B O 1
ATOM 6692 N N . ASP B 1 303 ? 38.281 -19.438 -2.504 1 91.31 303 ASP B N 1
ATOM 6693 C CA . ASP B 1 303 ? 39.656 -19.062 -2.152 1 91.31 303 ASP B CA 1
ATOM 6694 C C . ASP B 1 303 ? 40.344 -20.219 -1.431 1 91.31 303 ASP B C 1
ATOM 6696 O O . ASP B 1 303 ? 41.594 -20.234 -1.341 1 91.31 303 ASP B O 1
ATOM 6700 N N . TYR B 1 304 ? 39.656 -21.156 -0.983 1 93.62 304 TYR B N 1
ATOM 6701 C CA . TYR B 1 304 ? 40.219 -22.25 -0.196 1 93.62 304 TYR B CA 1
ATOM 6702 C C . TYR B 1 304 ? 40.156 -23.562 -0.972 1 93.62 304 TYR B C 1
ATOM 6704 O O . TYR B 1 304 ? 40.469 -24.625 -0.438 1 93.62 304 TYR B O 1
ATOM 6712 N N . LEU B 1 305 ? 39.688 -23.438 -2.17 1 93.31 305 LEU B N 1
ATOM 6713 C CA . LEU B 1 305 ? 39.5 -24.609 -3.02 1 93.31 305 LEU B CA 1
ATOM 6714 C C . LEU B 1 305 ? 40.281 -24.438 -4.332 1 93.31 305 LEU B C 1
ATOM 6716 O O . LEU B 1 305 ? 40.375 -23.312 -4.844 1 93.31 305 LEU B O 1
ATOM 6720 N N . ARG B 1 306 ? 40.812 -25.422 -4.781 1 90.94 306 ARG B N 1
ATOM 6721 C CA . ARG B 1 306 ? 41.281 -25.531 -6.164 1 90.94 306 ARG B CA 1
ATOM 6722 C C . ARG B 1 306 ? 40.375 -26.469 -6.969 1 90.94 306 ARG B C 1
ATOM 6724 O O . ARG B 1 306 ? 40.312 -27.672 -6.695 1 90.94 306 ARG B O 1
ATOM 6731 N N . VAL B 1 307 ? 39.656 -25.859 -7.852 1 89 307 VAL B N 1
ATOM 6732 C CA . VAL B 1 307 ? 38.719 -26.656 -8.633 1 89 307 VAL B CA 1
ATOM 6733 C C . VAL B 1 307 ? 39.219 -26.766 -10.07 1 89 307 VAL B C 1
ATOM 6735 O O . VAL B 1 307 ? 39.594 -25.766 -10.688 1 89 307 VAL B O 1
ATOM 6738 N N . ALA B 1 308 ? 39.219 -27.953 -10.625 1 84.69 308 ALA B N 1
ATOM 6739 C CA . ALA B 1 308 ? 39.656 -28.234 -11.992 1 84.69 308 ALA B CA 1
ATOM 6740 C C . ALA B 1 308 ? 38.906 -29.406 -12.586 1 84.69 308 ALA B C 1
ATOM 6742 O O . ALA B 1 308 ? 38.406 -30.266 -11.859 1 84.69 308 ALA B O 1
ATOM 6743 N N . PRO B 1 309 ? 38.75 -29.391 -13.859 1 82.75 309 PRO B N 1
ATOM 6744 C CA . PRO B 1 309 ? 38.156 -30.578 -14.484 1 82.75 309 PRO B CA 1
ATOM 6745 C C . PRO B 1 309 ? 39 -31.828 -14.258 1 82.75 309 PRO B C 1
ATOM 6747 O O . PRO B 1 309 ? 40.219 -31.766 -14.258 1 82.75 309 PRO B O 1
ATOM 6750 N N . CYS B 1 310 ? 38.312 -32.906 -13.969 1 74.81 310 CYS B N 1
ATOM 6751 C CA . CYS B 1 310 ? 38.969 -34.156 -13.648 1 74.81 310 CYS B CA 1
ATOM 6752 C C . CYS B 1 310 ? 39.969 -34.562 -14.75 1 74.81 310 CYS B C 1
ATOM 6754 O O . CYS B 1 310 ? 41 -35.188 -14.469 1 74.81 310 CYS B O 1
ATOM 6756 N N . GLU B 1 311 ? 39.594 -34.281 -15.953 1 67.06 311 GLU B N 1
ATOM 6757 C CA . GLU B 1 311 ? 40.5 -34.688 -17.047 1 67.06 311 GLU B CA 1
ATOM 6758 C C . GLU B 1 311 ? 41.875 -34.094 -16.859 1 67.06 311 GLU B C 1
ATOM 6760 O O . GLU B 1 311 ? 42.875 -34.656 -17.344 1 67.06 311 GLU B O 1
ATOM 6765 N N . LEU B 1 312 ? 41.938 -33.125 -16.172 1 55.19 312 LEU B N 1
ATOM 6766 C CA . LEU B 1 312 ? 43.188 -32.375 -16.094 1 55.19 312 LEU B CA 1
ATOM 6767 C C . LEU B 1 312 ? 44 -32.844 -14.898 1 55.19 312 LEU B C 1
ATOM 6769 O O . LEU B 1 312 ? 45.188 -32.562 -14.805 1 55.19 312 LEU B O 1
ATOM 6773 N N . LEU B 1 313 ? 43.344 -33.344 -13.953 1 55.34 313 LEU B N 1
ATOM 6774 C CA . LEU B 1 313 ? 44.094 -33.688 -12.75 1 55.34 313 LEU B CA 1
ATOM 6775 C C . LEU B 1 313 ? 44.344 -35.188 -12.633 1 55.34 313 LEU B C 1
ATOM 6777 O O . LEU B 1 313 ? 43.438 -35.969 -12.953 1 55.34 313 LEU B O 1
ATOM 6781 N N . GLU B 1 314 ? 45.531 -35.625 -12.742 1 51.88 314 GLU B N 1
ATOM 6782 C CA . GLU B 1 314 ? 46.031 -36.969 -12.547 1 51.88 314 GLU B CA 1
ATOM 6783 C C . GLU B 1 314 ? 45.594 -37.531 -11.195 1 51.88 314 GLU B C 1
ATOM 6785 O O . GLU B 1 314 ? 45.906 -38.688 -10.852 1 51.88 314 GLU B O 1
ATOM 6790 N N . ASP B 1 315 ? 45.031 -36.781 -10.289 1 54.59 315 ASP B N 1
ATOM 6791 C CA . ASP B 1 315 ? 45 -37.094 -8.867 1 54.59 315 ASP B CA 1
ATOM 6792 C C . ASP B 1 315 ? 43.781 -37.969 -8.531 1 54.59 315 ASP B C 1
ATOM 6794 O O . ASP B 1 315 ? 42.719 -37.812 -9.141 1 54.59 315 ASP B O 1
ATOM 6798 N N . THR B 1 316 ? 43.938 -39.094 -7.93 1 58.06 316 THR B N 1
ATOM 6799 C CA . THR B 1 316 ? 43.062 -40.094 -7.359 1 58.06 316 THR B CA 1
ATOM 6800 C C . THR B 1 316 ? 42.156 -39.5 -6.277 1 58.06 316 THR B C 1
ATOM 6802 O O . THR B 1 316 ? 42.594 -39.344 -5.133 1 58.06 316 THR B O 1
ATOM 6805 N N . GLY B 1 317 ? 41.375 -38.562 -6.512 1 62.91 317 GLY B N 1
ATOM 6806 C CA . GLY B 1 317 ? 40.531 -37.969 -5.508 1 62.91 317 GLY B CA 1
ATOM 6807 C C . GLY B 1 317 ? 39.688 -38.969 -4.766 1 62.91 317 GLY B C 1
ATOM 6808 O O . GLY B 1 317 ? 39.5 -40.094 -5.223 1 62.91 317 GLY B O 1
ATOM 6809 N N . ILE B 1 318 ? 39.438 -38.781 -3.42 1 65.94 318 ILE B N 1
ATOM 6810 C CA . ILE B 1 318 ? 38.594 -39.625 -2.57 1 65.94 318 ILE B CA 1
ATOM 6811 C C . ILE B 1 318 ? 37.125 -39.5 -3.031 1 65.94 318 ILE B C 1
ATOM 6813 O O . ILE B 1 318 ? 36.656 -38.406 -3.328 1 65.94 318 ILE B O 1
ATOM 6817 N N . ILE B 1 319 ? 36.5 -40.594 -3.434 1 63.66 319 ILE B N 1
ATOM 6818 C CA . ILE B 1 319 ? 35.062 -40.594 -3.682 1 63.66 319 ILE B CA 1
ATOM 6819 C C . ILE B 1 319 ? 34.312 -40.781 -2.361 1 63.66 319 ILE B C 1
ATOM 6821 O O . ILE B 1 319 ? 34.5 -41.781 -1.68 1 63.66 319 ILE B O 1
ATOM 6825 N N . PRO B 1 320 ? 33.75 -39.688 -1.975 1 66 320 PRO B N 1
ATOM 6826 C CA . PRO B 1 320 ? 33.094 -39.75 -0.657 1 66 320 PRO B CA 1
ATOM 6827 C C . PRO B 1 320 ? 32.094 -40.875 -0.558 1 66 320 PRO B C 1
ATOM 6829 O O . PRO B 1 320 ? 31.391 -41.188 -1.532 1 66 320 PRO B O 1
ATOM 6832 N N . ASP B 1 321 ? 32.188 -41.656 0.549 1 64.06 321 ASP B N 1
ATOM 6833 C CA . ASP B 1 321 ? 31.172 -42.688 0.886 1 64.06 321 ASP B CA 1
ATOM 6834 C C . ASP B 1 321 ? 29.859 -42.031 1.32 1 64.06 321 ASP B C 1
ATOM 6836 O O . ASP B 1 321 ? 29.875 -41.031 2.072 1 64.06 321 ASP B O 1
ATOM 6840 N N . GLU B 1 322 ? 28.75 -42.312 0.626 1 61.81 322 GLU B N 1
ATOM 6841 C CA . GLU B 1 322 ? 27.422 -41.75 0.875 1 61.81 322 GLU B CA 1
ATOM 6842 C C . GLU B 1 322 ? 27.047 -41.844 2.35 1 61.81 322 GLU B C 1
ATOM 6844 O O . GLU B 1 322 ? 26.266 -41.031 2.855 1 61.81 322 GLU B O 1
ATOM 6849 N N . GLU B 1 323 ? 27.672 -42.75 3.027 1 62.25 323 GLU B N 1
ATOM 6850 C CA . GLU B 1 323 ? 27.266 -43.031 4.395 1 62.25 323 GLU B CA 1
ATOM 6851 C C . GLU B 1 323 ? 28.016 -42.156 5.398 1 62.25 323 GLU B C 1
ATOM 6853 O O . GLU B 1 323 ? 27.547 -41.969 6.52 1 62.25 323 GLU B O 1
ATOM 6858 N N . GLN B 1 324 ? 29.141 -41.656 4.973 1 65.75 324 GLN B N 1
ATOM 6859 C CA . GLN B 1 324 ? 29.938 -40.906 5.938 1 65.75 324 GLN B CA 1
ATOM 6860 C C . GLN B 1 324 ? 29.453 -39.469 6.062 1 65.75 324 GLN B C 1
ATOM 6862 O O . GLN B 1 324 ? 29.219 -38.781 5.055 1 65.75 324 GLN B O 1
ATOM 6867 N N . MET B 1 325 ? 29.25 -38.969 7.34 1 74.38 325 MET B N 1
ATOM 6868 C CA . MET B 1 325 ? 28.688 -37.656 7.633 1 74.38 325 MET B CA 1
ATOM 6869 C C . MET B 1 325 ? 29.734 -36.562 7.434 1 74.38 325 MET B C 1
ATOM 6871 O O . MET B 1 325 ? 29.406 -35.438 7.02 1 74.38 325 MET B O 1
ATOM 6875 N N . THR B 1 326 ? 31.047 -36.875 7.742 1 85.38 326 THR B N 1
ATOM 6876 C CA . THR B 1 326 ? 32.125 -35.875 7.629 1 85.38 326 THR B CA 1
ATOM 6877 C C . THR B 1 326 ? 33.375 -36.531 7.086 1 85.38 326 THR B C 1
ATOM 6879 O O . THR B 1 326 ? 33.656 -37.719 7.387 1 85.38 326 THR B O 1
ATOM 6882 N N . VAL B 1 327 ? 34.062 -35.906 6.23 1 87.81 327 VAL B N 1
ATOM 6883 C CA . VAL B 1 327 ? 35.344 -36.375 5.668 1 87.81 327 VAL B CA 1
ATOM 6884 C C . VAL B 1 327 ? 36.438 -35.406 6.039 1 87.81 327 VAL B C 1
ATOM 6886 O O . VAL B 1 327 ? 36.312 -34.188 5.875 1 87.81 327 VAL B O 1
ATOM 6889 N N . LYS B 1 328 ? 37.5 -35.938 6.633 1 89.94 328 LYS B N 1
ATOM 6890 C CA . LYS B 1 328 ? 38.688 -35.125 6.938 1 89.94 328 LYS B CA 1
ATOM 6891 C C . LYS B 1 328 ? 39.656 -35.094 5.766 1 89.94 328 LYS B C 1
ATOM 6893 O O . LYS B 1 328 ? 40.031 -36.156 5.238 1 89.94 328 LYS B O 1
ATOM 6898 N N . LEU B 1 329 ? 39.969 -33.938 5.379 1 91.88 329 LEU B N 1
ATOM 6899 C CA . LEU B 1 329 ? 40.844 -33.781 4.238 1 91.88 329 LEU B CA 1
ATOM 6900 C C . LEU B 1 329 ? 42.094 -32.969 4.613 1 91.88 329 LEU B C 1
ATOM 6902 O O . LEU B 1 329 ? 41.969 -31.969 5.309 1 91.88 329 LEU B O 1
ATOM 6906 N N . LEU B 1 330 ? 43.219 -33.469 4.199 1 91.25 330 LEU B N 1
ATOM 6907 C CA . LEU B 1 330 ? 44.469 -32.719 4.344 1 91.25 330 LEU B CA 1
ATOM 6908 C C . LEU B 1 330 ? 44.656 -31.75 3.184 1 91.25 330 LEU B C 1
ATOM 6910 O O . LEU B 1 330 ? 44.031 -31.922 2.123 1 91.25 330 LEU B O 1
ATOM 6914 N N . PRO B 1 331 ? 45.469 -30.703 3.428 1 91.88 331 PRO B N 1
ATOM 6915 C CA . PRO B 1 331 ? 45.781 -29.844 2.281 1 91.88 331 PRO B CA 1
ATOM 6916 C C . PRO B 1 331 ? 46.344 -30.625 1.092 1 91.88 331 PRO B C 1
ATOM 6918 O O . PRO B 1 331 ? 47.188 -31.484 1.263 1 91.88 331 PRO B O 1
ATOM 6921 N N . GLY B 1 332 ? 45.688 -30.359 -0.093 1 88.25 332 GLY B N 1
ATOM 6922 C CA . GLY B 1 332 ? 46.125 -31.062 -1.282 1 88.25 332 GLY B CA 1
ATOM 6923 C C . GLY B 1 332 ? 45.25 -32.25 -1.647 1 88.25 332 GLY B C 1
ATOM 6924 O O . GLY B 1 332 ? 45.219 -32.656 -2.807 1 88.25 332 GLY B O 1
ATOM 6925 N N . GLU B 1 333 ? 44.625 -32.812 -0.621 1 89.94 333 GLU B N 1
ATOM 6926 C CA . GLU B 1 333 ? 43.688 -33.875 -0.914 1 89.94 333 GLU B CA 1
ATOM 6927 C C . GLU B 1 333 ? 42.438 -33.344 -1.641 1 89.94 333 GLU B C 1
ATOM 6929 O O . GLU B 1 333 ? 42.125 -32.156 -1.55 1 89.94 333 GLU B O 1
ATOM 6934 N N . SER B 1 334 ? 41.875 -34.25 -2.434 1 90 334 SER B N 1
ATOM 6935 C CA . SER B 1 334 ? 40.781 -33.781 -3.295 1 90 334 SER B CA 1
ATOM 6936 C C . SER B 1 334 ? 39.625 -34.781 -3.33 1 90 334 SER B C 1
ATOM 6938 O O . SER B 1 334 ? 39.781 -35.938 -2.945 1 90 334 SER B O 1
ATOM 6940 N N . ILE B 1 335 ? 38.531 -34.188 -3.596 1 88.94 335 ILE B N 1
ATOM 6941 C CA . ILE B 1 335 ? 37.312 -34.969 -3.857 1 88.94 335 ILE B CA 1
ATOM 6942 C C . ILE B 1 335 ? 36.875 -34.719 -5.297 1 88.94 335 ILE B C 1
ATOM 6944 O O . ILE B 1 335 ? 36.906 -33.594 -5.797 1 88.94 335 ILE B O 1
ATOM 6948 N N . GLN B 1 336 ? 36.5 -35.812 -6.008 1 87.5 336 GLN B N 1
ATOM 6949 C CA . GLN B 1 336 ? 36 -35.688 -7.375 1 87.5 336 GLN B CA 1
ATOM 6950 C C . GLN B 1 336 ? 34.469 -35.781 -7.414 1 87.5 336 GLN B C 1
ATOM 6952 O O . GLN B 1 336 ? 33.875 -36.688 -6.848 1 87.5 336 GLN B O 1
ATOM 6957 N N . LEU B 1 337 ? 33.938 -34.688 -7.926 1 87.5 337 LEU B N 1
ATOM 6958 C CA . LEU B 1 337 ? 32.5 -34.562 -8.016 1 87.5 337 LEU B CA 1
ATOM 6959 C C . LEU B 1 337 ? 32.062 -34.094 -9.398 1 87.5 337 LEU B C 1
ATOM 6961 O O . LEU B 1 337 ? 32.531 -33.062 -9.867 1 87.5 337 LEU B O 1
ATOM 6965 N N . GLU B 1 338 ? 31.047 -34.719 -10.102 1 87.06 338 GLU B N 1
ATOM 6966 C CA . GLU B 1 338 ? 30.406 -34.281 -11.344 1 87.06 338 GLU B CA 1
ATOM 6967 C C . GLU B 1 338 ? 31.438 -33.844 -12.375 1 87.06 338 GLU B C 1
ATOM 6969 O O . GLU B 1 338 ? 31.344 -32.781 -12.961 1 87.06 338 GLU B O 1
ATOM 6974 N N . GLY B 1 339 ? 32.531 -34.531 -12.469 1 81.75 339 GLY B N 1
ATOM 6975 C CA . GLY B 1 339 ? 33.531 -34.25 -13.484 1 81.75 339 GLY B CA 1
ATOM 6976 C C . GLY B 1 339 ? 34.562 -33.219 -13.062 1 81.75 339 GLY B C 1
ATOM 6977 O O . GLY B 1 339 ? 35.406 -32.781 -13.867 1 81.75 339 GLY B O 1
ATOM 6978 N N . TYR B 1 340 ? 34.5 -32.781 -11.766 1 87.62 340 TYR B N 1
ATOM 6979 C CA . TYR B 1 340 ? 35.438 -31.797 -11.258 1 87.62 340 TYR B CA 1
ATOM 6980 C C . TYR B 1 340 ? 36.156 -32.312 -10.031 1 87.62 340 TYR B C 1
ATOM 6982 O O . TYR B 1 340 ? 35.625 -33.156 -9.289 1 87.62 340 TYR B O 1
ATOM 6990 N N . THR B 1 341 ? 37.312 -31.828 -9.875 1 88.25 341 THR B N 1
ATOM 6991 C CA . THR B 1 341 ? 38.125 -32.125 -8.688 1 88.25 341 THR B CA 1
ATOM 6992 C C . THR B 1 341 ? 38.188 -30.938 -7.746 1 88.25 341 THR B C 1
ATOM 6994 O O . THR B 1 341 ? 38.531 -29.828 -8.164 1 88.25 341 THR B O 1
ATOM 6997 N N . PHE B 1 342 ? 37.812 -31.172 -6.512 1 92.44 342 PHE B N 1
ATOM 6998 C CA . PHE B 1 342 ? 37.906 -30.156 -5.465 1 92.44 342 PHE B CA 1
ATOM 6999 C C . PHE B 1 342 ? 39.031 -30.453 -4.5 1 92.44 342 PHE B C 1
ATOM 7001 O O . PHE B 1 342 ? 38.938 -31.359 -3.676 1 92.44 342 PHE B O 1
ATOM 7008 N N . ALA B 1 343 ? 40.031 -29.656 -4.559 1 92.19 343 ALA B N 1
ATOM 7009 C CA . ALA B 1 343 ? 41.219 -29.859 -3.703 1 92.19 343 ALA B CA 1
ATOM 7010 C C . ALA B 1 343 ? 41.312 -28.781 -2.635 1 92.19 343 ALA B C 1
ATOM 7012 O O . ALA B 1 343 ? 41.062 -27.609 -2.914 1 92.19 343 ALA B O 1
ATOM 7013 N N . ILE B 1 344 ? 41.656 -29.219 -1.45 1 93.44 344 ILE B N 1
ATOM 7014 C CA . ILE B 1 344 ? 41.75 -28.266 -0.342 1 93.44 344 ILE B CA 1
ATOM 7015 C C . ILE B 1 344 ? 43.094 -27.531 -0.425 1 93.44 344 ILE B C 1
ATOM 7017 O O . ILE B 1 344 ? 44.125 -28.141 -0.582 1 93.44 344 ILE B O 1
ATOM 7021 N N . ARG B 1 345 ? 43 -26.219 -0.346 1 93.5 345 ARG B N 1
ATOM 7022 C CA . ARG B 1 345 ? 44.188 -25.391 -0.338 1 93.5 345 ARG B CA 1
ATOM 7023 C C . ARG B 1 345 ? 44.781 -25.281 1.068 1 93.5 345 ARG B C 1
ATOM 7025 O O . ARG B 1 345 ? 44.062 -25.359 2.055 1 93.5 345 ARG B O 1
ATOM 7032 N N . ALA B 1 346 ? 46.094 -25.062 1.072 1 91.75 346 ALA B N 1
ATOM 7033 C CA . ALA B 1 346 ? 46.75 -24.812 2.348 1 91.75 346 ALA B CA 1
ATOM 7034 C C . ALA B 1 346 ? 46.688 -23.328 2.727 1 91.75 346 ALA B C 1
ATOM 7036 O O . ALA B 1 346 ? 47.625 -22.578 2.535 1 91.75 346 ALA B O 1
ATOM 7037 N N . LYS B 1 347 ? 45.594 -22.844 3.094 1 90.94 347 LYS B N 1
ATOM 7038 C CA . LYS B 1 347 ? 45.344 -21.469 3.486 1 90.94 347 LYS B CA 1
ATOM 7039 C C . LYS B 1 347 ? 44.781 -21.391 4.898 1 90.94 347 LYS B C 1
ATOM 7041 O O . LYS B 1 347 ? 44 -22.25 5.305 1 90.94 347 LYS B O 1
ATOM 7046 N N . GLU B 1 348 ? 45.156 -20.391 5.551 1 89.5 348 GLU B N 1
ATOM 7047 C CA . GLU B 1 348 ? 44.656 -20.203 6.91 1 89.5 348 GLU B CA 1
ATOM 7048 C C . GLU B 1 348 ? 43.156 -19.938 6.914 1 89.5 348 GLU B C 1
ATOM 7050 O O . GLU B 1 348 ? 42.625 -19.469 5.914 1 89.5 348 GLU B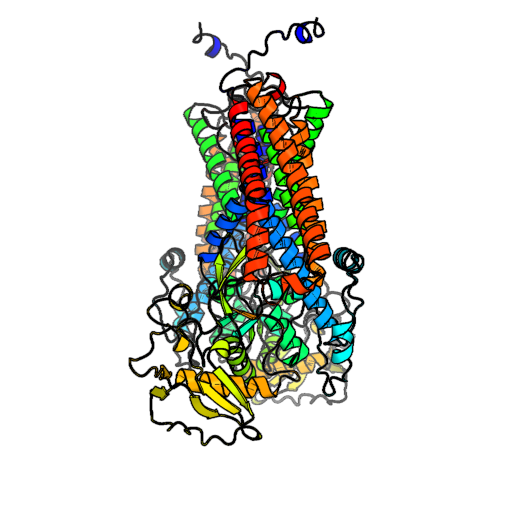 O 1
ATOM 7055 N N . ALA B 1 349 ? 42.625 -20.281 8.023 1 89.19 349 ALA B N 1
ATOM 7056 C CA . ALA B 1 349 ? 41.188 -20.109 8.172 1 89.19 349 ALA B CA 1
ATOM 7057 C C . ALA B 1 349 ? 40.812 -18.641 8.023 1 89.19 349 ALA B C 1
ATOM 7059 O O . ALA B 1 349 ? 41.562 -17.734 8.391 1 89.19 349 ALA B O 1
ATOM 7060 N N . ASP B 1 350 ? 39.625 -18.391 7.438 1 89.12 350 ASP B N 1
ATOM 7061 C CA . ASP B 1 350 ? 39.094 -17.047 7.289 1 89.12 350 ASP B CA 1
ATOM 7062 C C . ASP B 1 350 ? 38.906 -16.375 8.648 1 89.12 350 ASP B C 1
ATOM 7064 O O . ASP B 1 350 ? 38.062 -16.797 9.445 1 89.12 350 ASP B O 1
ATOM 7068 N N . PRO B 1 351 ? 39.594 -15.383 8.945 1 86.06 351 PRO B N 1
ATOM 7069 C CA . PRO B 1 351 ? 39.469 -14.727 10.25 1 86.06 351 PRO B CA 1
ATOM 7070 C C . PRO B 1 351 ? 38.156 -13.969 10.414 1 86.06 351 PRO B C 1
ATOM 7072 O O . PRO B 1 351 ? 37.75 -13.688 11.547 1 86.06 351 PRO B O 1
ATOM 7075 N N . PHE B 1 352 ? 37.531 -13.672 9.367 1 86.88 352 PHE B N 1
ATOM 7076 C CA . PHE B 1 352 ? 36.312 -12.852 9.43 1 86.88 352 PHE B CA 1
ATOM 7077 C C . PHE B 1 352 ? 35.062 -13.734 9.383 1 86.88 352 PHE B C 1
ATOM 7079 O O . PHE B 1 352 ? 33.938 -13.242 9.562 1 86.88 352 PHE B O 1
ATOM 7086 N N . GLY B 1 353 ? 35.312 -15 9.102 1 83.81 353 GLY B N 1
ATOM 7087 C CA . GLY B 1 353 ? 34.188 -15.906 8.914 1 83.81 353 GLY B CA 1
ATOM 7088 C C . GLY B 1 353 ? 33.281 -15.984 10.125 1 83.81 353 GLY B C 1
ATOM 7089 O O . GLY B 1 353 ? 32.062 -15.984 9.984 1 83.81 353 GLY B O 1
ATOM 7090 N N . ARG B 1 354 ? 33.844 -15.938 11.242 1 83.06 354 ARG B N 1
ATOM 7091 C CA . ARG B 1 354 ? 33.062 -16.047 12.461 1 83.06 354 ARG B CA 1
ATOM 7092 C C . ARG B 1 354 ? 32.188 -14.812 12.68 1 83.06 354 ARG B C 1
ATOM 7094 O O . ARG B 1 354 ? 31.109 -14.906 13.234 1 83.06 354 ARG B O 1
ATOM 7101 N N . ARG B 1 355 ? 32.719 -13.734 12.25 1 84.75 355 ARG B N 1
ATOM 7102 C CA . ARG B 1 355 ? 31.969 -12.484 12.398 1 84.75 355 ARG B CA 1
ATOM 7103 C C . ARG B 1 355 ? 30.797 -12.438 11.43 1 84.75 355 ARG B C 1
ATOM 7105 O O . ARG B 1 355 ? 29.719 -11.922 11.773 1 84.75 355 ARG B O 1
ATOM 7112 N N . VAL B 1 356 ? 31 -12.969 10.297 1 86.81 356 VAL B N 1
ATOM 7113 C CA . VAL B 1 356 ? 29.984 -12.859 9.258 1 86.81 356 VAL B CA 1
ATOM 7114 C C . VAL B 1 356 ? 28.922 -13.945 9.453 1 86.81 356 VAL B C 1
ATOM 7116 O O . VAL B 1 356 ? 27.719 -13.68 9.32 1 86.81 356 VAL B O 1
ATOM 7119 N N . PHE B 1 357 ? 29.328 -15.164 9.766 1 88.44 357 PHE B N 1
ATOM 7120 C CA . PHE B 1 357 ? 28.422 -16.297 9.852 1 88.44 357 PHE B CA 1
ATOM 7121 C C . PHE B 1 357 ? 27.953 -16.516 11.281 1 88.44 357 PHE B C 1
ATOM 7123 O O . PHE B 1 357 ? 26.938 -17.172 11.516 1 88.44 357 PHE B O 1
ATOM 7130 N N . GLY B 1 358 ? 28.625 -16.031 12.18 1 82 358 GLY B N 1
ATOM 7131 C CA . GLY B 1 358 ? 28.375 -16.375 13.57 1 82 358 GLY B CA 1
ATOM 7132 C C . GLY B 1 358 ? 29.172 -17.594 14.039 1 82 358 GLY B C 1
ATOM 7133 O O . GLY B 1 358 ? 29.844 -18.234 13.234 1 82 358 GLY B O 1
ATOM 7134 N N . THR B 1 359 ? 29.031 -17.953 15.273 1 78.44 359 THR B N 1
ATOM 7135 C CA . THR B 1 359 ? 29.859 -19 15.875 1 78.44 359 THR B CA 1
ATOM 7136 C C . THR B 1 359 ? 29.203 -20.359 15.711 1 78.44 359 THR B C 1
ATOM 7138 O O . THR B 1 359 ? 29.875 -21.391 15.617 1 78.44 359 THR B O 1
ATOM 7141 N N . THR B 1 360 ? 27.953 -20.453 15.562 1 76.81 360 THR B N 1
ATOM 7142 C CA . THR B 1 360 ? 27.234 -21.719 15.586 1 76.81 360 THR B CA 1
ATOM 7143 C C . THR B 1 360 ? 27.25 -22.375 14.203 1 76.81 360 THR B C 1
ATOM 7145 O O . THR B 1 360 ? 27.328 -23.594 14.094 1 76.81 360 THR B O 1
ATOM 7148 N N . HIS B 1 361 ? 27.219 -21.625 13.117 1 79.25 361 HIS B N 1
ATOM 7149 C CA . HIS B 1 361 ? 27.125 -22.188 11.773 1 79.25 361 HIS B CA 1
ATOM 7150 C C . HIS B 1 361 ? 28.25 -21.672 10.883 1 79.25 361 HIS B C 1
ATOM 7152 O O . HIS B 1 361 ? 28.016 -21.266 9.742 1 79.25 361 HIS B O 1
ATOM 7158 N N . CYS B 1 362 ? 29.438 -21.922 11.336 1 85.69 362 CYS B N 1
ATOM 7159 C CA . CYS B 1 362 ? 30.578 -21.438 10.57 1 85.69 362 CYS B CA 1
ATOM 7160 C C . CYS B 1 362 ? 30.984 -22.469 9.516 1 85.69 362 CYS B C 1
ATOM 7162 O O . CYS B 1 362 ? 31.062 -23.656 9.797 1 85.69 362 CYS B O 1
ATOM 7164 N N . PRO B 1 363 ? 31.172 -22.047 8.344 1 90.88 363 PRO B N 1
ATOM 7165 C CA . PRO B 1 363 ? 31.609 -22.969 7.297 1 90.88 363 PRO B CA 1
ATOM 7166 C C . PRO B 1 363 ? 33 -23.562 7.57 1 90.88 363 PRO B C 1
ATOM 7168 O O . PRO B 1 363 ? 33.75 -23.047 8.398 1 90.88 363 PRO B O 1
ATOM 7171 N N . TRP B 1 364 ? 33.344 -24.594 6.883 1 91.56 364 TRP B N 1
ATOM 7172 C CA . TRP B 1 364 ? 34.562 -25.375 7.148 1 91.56 364 TRP B CA 1
ATOM 7173 C C . TRP B 1 364 ? 35.812 -24.5 7.004 1 91.56 364 TRP B C 1
ATOM 7175 O O . TRP B 1 364 ? 36.781 -24.703 7.719 1 91.56 364 TRP B O 1
ATOM 7185 N N . TYR B 1 365 ? 35.75 -23.547 6.094 1 92.5 365 TYR B N 1
ATOM 7186 C CA . TYR B 1 365 ? 36.938 -22.766 5.801 1 92.5 365 TYR B CA 1
ATOM 7187 C C . TYR B 1 365 ? 37.094 -21.609 6.789 1 92.5 365 TYR B C 1
ATOM 7189 O O . TYR B 1 365 ? 38.094 -20.891 6.758 1 92.5 365 TYR B O 1
ATOM 7197 N N . ALA B 1 366 ? 36.094 -21.406 7.555 1 89.94 366 ALA B N 1
ATOM 7198 C CA . ALA B 1 366 ? 36.156 -20.391 8.602 1 89.94 366 ALA B CA 1
ATOM 7199 C C . ALA B 1 366 ? 36.438 -21.016 9.961 1 89.94 366 ALA B C 1
ATOM 7201 O O . ALA B 1 366 ? 36.5 -20.312 10.977 1 89.94 366 ALA B O 1
ATOM 7202 N N . GLN B 1 367 ? 36.531 -22.266 10 1 89.31 367 GLN B N 1
ATOM 7203 C CA . GLN B 1 367 ? 36.844 -22.984 11.234 1 89.31 367 GLN B CA 1
ATOM 7204 C C . GLN B 1 367 ? 38.344 -23.219 11.375 1 89.31 367 GLN B C 1
ATOM 7206 O O . GLN B 1 367 ? 39.062 -23.297 10.375 1 89.31 367 GLN B O 1
ATOM 7211 N N . GLU B 1 368 ? 38.688 -23.312 12.656 1 86.69 368 GLU B N 1
ATOM 7212 C CA . GLU B 1 368 ? 40.094 -23.578 12.914 1 86.69 368 GLU B CA 1
ATOM 7213 C C . GLU B 1 368 ? 40.5 -24.969 12.43 1 86.69 368 GLU B C 1
ATOM 7215 O O . GLU B 1 368 ? 39.75 -25.938 12.602 1 86.69 368 GLU B O 1
ATOM 7220 N N . ARG B 1 369 ? 41.594 -25.016 11.773 1 88.81 369 ARG B N 1
ATOM 7221 C CA . ARG B 1 369 ? 42.094 -26.297 11.258 1 88.81 369 ARG B CA 1
ATOM 7222 C C . ARG B 1 369 ? 42.625 -27.156 12.391 1 88.81 369 ARG B C 1
ATOM 7224 O O . ARG B 1 369 ? 43.031 -26.641 13.43 1 88.81 369 ARG B O 1
ATOM 7231 N N . ASP B 1 370 ? 42.562 -28.438 12.117 1 88.56 370 ASP B N 1
ATOM 7232 C CA . ASP B 1 370 ? 43.125 -29.375 13.078 1 88.56 370 ASP B CA 1
ATOM 7233 C C . ASP B 1 370 ? 44.656 -29.281 13.125 1 88.56 370 ASP B C 1
ATOM 7235 O O . ASP B 1 370 ? 45.25 -28.625 12.281 1 88.56 370 ASP B O 1
ATOM 7239 N N . SER B 1 371 ? 45.344 -29.922 14.109 1 88 371 SER B N 1
ATOM 7240 C CA . SER B 1 371 ? 46.781 -29.859 14.344 1 88 371 SER B CA 1
ATOM 7241 C C . SER B 1 371 ? 47.531 -30.328 13.117 1 88 371 SER B C 1
ATOM 7243 O O . SER B 1 371 ? 48.625 -29.828 12.836 1 88 371 SER B O 1
ATOM 7245 N N . ASP B 1 372 ? 46.969 -31.219 12.328 1 88.75 372 ASP B N 1
ATOM 7246 C CA . ASP B 1 372 ? 47.625 -31.75 11.148 1 88.75 372 ASP B CA 1
ATOM 7247 C C . ASP B 1 372 ? 47.312 -30.906 9.914 1 88.75 372 ASP B C 1
ATOM 7249 O O . ASP B 1 372 ? 47.781 -31.203 8.812 1 88.75 372 ASP B O 1
ATOM 7253 N N . GLY B 1 373 ? 46.531 -29.859 10.133 1 88.62 373 GLY B N 1
ATOM 7254 C CA . GLY B 1 373 ? 46.188 -28.984 9.023 1 88.62 373 GLY B CA 1
ATOM 7255 C C . GLY B 1 373 ? 44.938 -29.453 8.273 1 88.62 373 GLY B C 1
ATOM 7256 O O . GLY B 1 373 ? 44.531 -28.812 7.301 1 88.62 373 GLY B O 1
ATOM 7257 N N . SER B 1 374 ? 44.344 -30.516 8.734 1 91.12 374 SER B N 1
ATOM 7258 C CA . SER B 1 374 ? 43.188 -31.078 8.039 1 91.12 374 SER B CA 1
ATOM 7259 C C . SER B 1 374 ? 41.938 -30.266 8.336 1 91.12 374 SER B C 1
ATOM 7261 O O . SER B 1 374 ? 41.875 -29.531 9.32 1 91.12 374 SER B O 1
ATOM 7263 N N . VAL B 1 375 ? 41.031 -30.328 7.414 1 93.5 375 VAL B N 1
ATOM 7264 C CA . VAL B 1 375 ? 39.719 -29.688 7.562 1 93.5 375 VAL B CA 1
ATOM 7265 C C . VAL B 1 375 ? 38.625 -30.75 7.516 1 93.5 375 VAL B C 1
ATOM 7267 O O . VAL B 1 375 ? 38.812 -31.812 6.898 1 93.5 375 VAL B O 1
ATOM 7270 N N . SER B 1 376 ? 37.562 -30.516 8.258 1 91.25 376 SER B N 1
ATOM 7271 C CA . SER B 1 376 ? 36.438 -31.422 8.289 1 91.25 376 SER B CA 1
ATOM 7272 C C . SER B 1 376 ? 35.344 -30.984 7.305 1 91.25 376 SER B C 1
ATOM 7274 O O . SER B 1 376 ? 34.781 -29.906 7.449 1 91.25 376 SER B O 1
ATOM 7276 N N . ILE B 1 377 ? 35.125 -31.781 6.328 1 92.25 377 ILE B N 1
ATOM 7277 C CA . ILE B 1 377 ? 34.125 -31.484 5.301 1 92.25 377 ILE B CA 1
ATOM 7278 C C . ILE B 1 377 ? 32.875 -32.312 5.555 1 92.25 377 ILE B C 1
ATOM 7280 O O . ILE B 1 377 ? 32.906 -33.531 5.613 1 92.25 377 ILE B O 1
ATOM 7284 N N . SER B 1 378 ? 31.75 -31.625 5.715 1 89.69 378 SER B N 1
ATOM 7285 C CA . SER B 1 378 ? 30.5 -32.281 6 1 89.69 378 SER B CA 1
ATOM 7286 C C . SER B 1 378 ? 29.797 -32.75 4.715 1 89.69 378 SER B C 1
ATOM 7288 O O . SER B 1 378 ? 30.203 -32.344 3.619 1 89.69 378 SER B O 1
ATOM 7290 N N . ARG B 1 379 ? 28.75 -33.531 4.863 1 88.56 379 ARG B N 1
ATOM 7291 C CA . ARG B 1 379 ? 27.938 -33.969 3.734 1 88.56 379 ARG B CA 1
ATOM 7292 C C . ARG B 1 379 ? 27.266 -32.781 3.041 1 88.56 379 ARG B C 1
ATOM 7294 O O . ARG B 1 379 ? 27.109 -32.781 1.818 1 88.56 379 ARG B O 1
ATOM 7301 N N . ALA B 1 380 ? 26.906 -31.812 3.816 1 89 380 ALA B N 1
ATOM 7302 C CA . ALA B 1 380 ? 26.281 -30.609 3.266 1 89 380 ALA B CA 1
ATOM 7303 C C . ALA B 1 380 ? 27.25 -29.844 2.375 1 89 380 ALA B C 1
ATOM 7305 O O . ALA B 1 380 ? 26.859 -29.266 1.361 1 89 380 ALA B O 1
ATOM 7306 N N . ASP B 1 381 ? 28.516 -29.891 2.734 1 92.69 381 ASP B N 1
ATOM 7307 C CA . ASP B 1 381 ? 29.531 -29.234 1.93 1 92.69 381 ASP B CA 1
ATOM 7308 C C . ASP B 1 381 ? 29.734 -29.953 0.596 1 92.69 381 ASP B C 1
ATOM 7310 O O . ASP B 1 381 ? 29.859 -29.297 -0.448 1 92.69 381 ASP B O 1
ATOM 7314 N N . ILE B 1 382 ? 29.734 -31.219 0.702 1 92 382 ILE B N 1
ATOM 7315 C CA . ILE B 1 382 ? 29.938 -32 -0.5 1 92 382 ILE B CA 1
ATOM 7316 C C . ILE B 1 382 ? 28.766 -31.812 -1.453 1 92 382 ILE B C 1
ATOM 7318 O O . ILE B 1 382 ? 28.953 -31.703 -2.666 1 92 382 ILE B O 1
ATOM 7322 N N . LEU B 1 383 ? 27.578 -31.797 -0.871 1 92.44 383 LEU B N 1
ATOM 7323 C CA . LEU B 1 383 ? 26.406 -31.547 -1.692 1 92.44 383 LEU B CA 1
ATOM 7324 C C . LEU B 1 383 ? 26.484 -30.188 -2.359 1 92.44 383 LEU B C 1
ATOM 7326 O O . LEU B 1 383 ? 26.125 -30.031 -3.529 1 92.44 383 LEU B O 1
ATOM 7330 N N . ARG B 1 384 ? 26.891 -29.188 -1.658 1 94.81 384 ARG B N 1
ATOM 7331 C CA . ARG B 1 384 ? 27.047 -27.844 -2.211 1 94.81 384 ARG B CA 1
ATOM 7332 C C . ARG B 1 384 ? 28.031 -27.844 -3.385 1 94.81 384 ARG B C 1
ATOM 7334 O O . ARG B 1 384 ? 27.766 -27.234 -4.418 1 94.81 384 ARG B O 1
ATOM 7341 N N . TRP B 1 385 ? 29.109 -28.609 -3.256 1 94.31 385 TRP B N 1
ATOM 7342 C CA . TRP B 1 385 ? 30.109 -28.703 -4.32 1 94.31 385 TRP B CA 1
ATOM 7343 C C . TRP B 1 385 ? 29.531 -29.391 -5.547 1 94.31 385 TRP B C 1
ATOM 7345 O O . TRP B 1 385 ? 29.781 -28.984 -6.68 1 94.31 385 TRP B O 1
ATOM 7355 N N . ARG B 1 386 ? 28.766 -30.391 -5.273 1 92.5 386 ARG B N 1
ATOM 7356 C CA . ARG B 1 386 ? 28.141 -31.125 -6.367 1 92.5 386 ARG B CA 1
ATOM 7357 C C . ARG B 1 386 ? 27.203 -30.234 -7.168 1 92.5 386 ARG B C 1
ATOM 7359 O O . ARG B 1 386 ? 27.266 -30.203 -8.398 1 92.5 386 ARG B O 1
ATOM 7366 N N . LEU B 1 387 ? 26.375 -29.578 -6.41 1 95.25 387 LEU B N 1
ATOM 7367 C CA . LEU B 1 387 ? 25.406 -28.688 -7.051 1 95.25 387 LEU B CA 1
ATOM 7368 C C . LEU B 1 387 ? 26.109 -27.531 -7.754 1 95.25 387 LEU B C 1
ATOM 7370 O O . LEU B 1 387 ? 25.703 -27.125 -8.852 1 95.25 387 LEU B O 1
ATOM 7374 N N . ALA B 1 388 ? 27.172 -26.984 -7.156 1 95.19 388 ALA B N 1
ATOM 7375 C CA . ALA B 1 388 ? 27.938 -25.891 -7.758 1 95.19 388 ALA B CA 1
ATOM 7376 C C . ALA B 1 388 ? 28.578 -26.344 -9.062 1 95.19 388 ALA B C 1
ATOM 7378 O O . ALA B 1 388 ? 28.641 -25.578 -10.031 1 95.19 388 ALA B O 1
ATOM 7379 N N . ALA B 1 389 ? 29.016 -27.531 -9.133 1 92.56 389 ALA B N 1
ATOM 7380 C CA . ALA B 1 389 ? 29.641 -28.062 -10.336 1 92.56 389 ALA B CA 1
ATOM 7381 C C . ALA B 1 389 ? 28.625 -28.172 -11.477 1 92.56 389 ALA B C 1
ATOM 7383 O O . ALA B 1 389 ? 28.953 -27.891 -12.633 1 92.56 389 ALA B O 1
ATOM 7384 N N . ARG B 1 390 ? 27.469 -28.562 -11.125 1 92.06 390 ARG B N 1
ATOM 7385 C CA . ARG B 1 390 ? 26.422 -28.656 -12.133 1 92.06 390 ARG B CA 1
ATOM 7386 C C . ARG B 1 390 ? 26.078 -27.281 -12.703 1 92.06 390 ARG B C 1
ATOM 7388 O O . ARG B 1 390 ? 25.812 -27.156 -13.898 1 92.06 390 ARG B O 1
ATOM 7395 N N . ALA B 1 391 ? 26.062 -26.297 -11.797 1 93.31 391 ALA B N 1
ATOM 7396 C CA . ALA B 1 391 ? 25.812 -24.938 -12.25 1 93.31 391 ALA B CA 1
ATOM 7397 C C . ALA B 1 391 ? 26.953 -24.406 -13.109 1 93.31 391 ALA B C 1
ATOM 7399 O O . ALA B 1 391 ? 26.734 -23.734 -14.117 1 93.31 391 ALA B O 1
ATOM 7400 N N . ALA B 1 392 ? 28.141 -24.688 -12.711 1 89.94 392 ALA B N 1
ATOM 7401 C CA . ALA B 1 392 ? 29.344 -24.234 -13.43 1 89.94 392 ALA B CA 1
ATOM 7402 C C . ALA B 1 392 ? 29.375 -24.781 -14.852 1 89.94 392 ALA B C 1
ATOM 7404 O O . ALA B 1 392 ? 29.875 -24.125 -15.766 1 89.94 392 ALA B O 1
ATOM 7405 N N . ALA B 1 393 ? 28.844 -25.922 -15.047 1 86.69 393 ALA B N 1
ATOM 7406 C CA . ALA B 1 393 ? 28.797 -26.547 -16.375 1 86.69 393 ALA B CA 1
ATOM 7407 C C . ALA B 1 393 ? 27.938 -25.734 -17.328 1 86.69 393 ALA B C 1
ATOM 7409 O O . ALA B 1 393 ? 28.094 -25.812 -18.547 1 86.69 393 ALA B O 1
ATOM 7410 N N . ARG B 1 394 ? 27.125 -24.922 -16.781 1 84.81 394 ARG B N 1
ATOM 7411 C CA . ARG B 1 394 ? 26.203 -24.125 -17.594 1 84.81 394 ARG B CA 1
ATOM 7412 C C . ARG B 1 394 ? 26.766 -22.734 -17.844 1 84.81 394 ARG B C 1
ATOM 7414 O O . ARG B 1 394 ? 26.188 -21.953 -18.609 1 84.81 394 ARG B O 1
ATOM 7421 N N . ILE B 1 395 ? 27.781 -22.469 -17.172 1 83.62 395 ILE B N 1
ATOM 7422 C CA . ILE B 1 395 ? 28.406 -21.156 -17.312 1 83.62 395 ILE B CA 1
ATOM 7423 C C . ILE B 1 395 ? 29.484 -21.219 -18.391 1 83.62 395 ILE B C 1
ATOM 7425 O O . ILE B 1 395 ? 30.344 -22.094 -18.375 1 83.62 395 ILE B O 1
ATOM 7429 N N . SER B 1 396 ? 29.266 -20.516 -19.484 1 68.75 396 SER B N 1
ATOM 7430 C CA . SER B 1 396 ? 30.125 -20.531 -20.656 1 68.75 396 SER B CA 1
ATOM 7431 C C . SER B 1 396 ? 31.547 -20.094 -20.328 1 68.75 396 SER B C 1
ATOM 7433 O O . SER B 1 396 ? 32.5 -20.609 -20.906 1 68.75 396 SER B O 1
ATOM 7435 N N . GLU B 1 397 ? 31.625 -19.172 -19.547 1 66.56 397 GLU B N 1
ATOM 7436 C CA . GLU B 1 397 ? 32.969 -18.641 -19.281 1 66.56 397 GLU B CA 1
ATOM 7437 C C . GLU B 1 397 ? 33.719 -19.5 -18.297 1 66.56 397 GLU B C 1
ATOM 7439 O O . GLU B 1 397 ? 33.406 -20.688 -18.141 1 66.56 397 GLU B O 1
ATOM 7444 N N . SER B 1 398 ? 34.562 -18.844 -17.562 1 66.44 398 SER B N 1
ATOM 7445 C CA . SER B 1 398 ? 35.375 -19.484 -16.531 1 66.44 398 SER B CA 1
ATOM 7446 C C . SER B 1 398 ? 34.594 -19.734 -15.258 1 66.44 398 SER B C 1
ATOM 7448 O O . SER B 1 398 ? 33.625 -19.031 -14.977 1 66.44 398 SER B O 1
ATOM 7450 N N . TRP B 1 399 ? 34.875 -20.938 -14.766 1 70.25 399 TRP B N 1
ATOM 7451 C CA . TRP B 1 399 ? 34.281 -21.328 -13.484 1 70.25 399 TRP B CA 1
ATOM 7452 C C . TRP B 1 399 ? 34.219 -20.141 -12.531 1 70.25 399 TRP B C 1
ATOM 7454 O O . TRP B 1 399 ? 33.312 -20.016 -11.711 1 70.25 399 TRP B O 1
ATOM 7464 N N . TRP B 1 400 ? 35.188 -19.391 -12.703 1 74.44 400 TRP B N 1
ATOM 7465 C CA . TRP B 1 400 ? 35.281 -18.266 -11.781 1 74.44 400 TRP B CA 1
ATOM 7466 C C . TRP B 1 400 ? 35.031 -16.938 -12.508 1 74.44 400 TRP B C 1
ATOM 7468 O O . TRP B 1 400 ? 35.938 -16.422 -13.18 1 74.44 400 TRP B O 1
ATOM 7478 N N . PRO B 1 401 ? 33.812 -16.438 -12.328 1 74.69 401 PRO B N 1
ATOM 7479 C CA . PRO B 1 401 ? 33.594 -15.133 -12.961 1 74.69 401 PRO B CA 1
ATOM 7480 C C . PRO B 1 401 ? 34.531 -14.047 -12.445 1 74.69 401 PRO B C 1
ATOM 7482 O O . PRO B 1 401 ? 35.094 -14.18 -11.352 1 74.69 401 PRO B O 1
ATOM 7485 N N . THR B 1 402 ? 34.812 -13.062 -13.266 1 71 402 THR B N 1
ATOM 7486 C CA . THR B 1 402 ? 35.688 -11.961 -12.906 1 71 402 THR B CA 1
ATOM 7487 C C . THR B 1 402 ? 35 -11.016 -11.922 1 71 402 THR B C 1
ATOM 7489 O O . THR B 1 402 ? 35.656 -10.422 -11.07 1 71 402 THR B O 1
ATOM 7492 N N . ASP B 1 403 ? 33.75 -11 -12.023 1 74.38 403 ASP B N 1
ATOM 7493 C CA . ASP B 1 403 ? 33.031 -10.07 -11.156 1 74.38 403 ASP B CA 1
ATOM 7494 C C . ASP B 1 403 ? 32.844 -10.641 -9.75 1 74.38 403 ASP B C 1
ATOM 7496 O O . ASP B 1 403 ? 32.625 -11.844 -9.586 1 74.38 403 ASP B O 1
ATOM 7500 N N . VAL B 1 404 ? 33.094 -9.797 -8.805 1 82.5 404 VAL B N 1
ATOM 7501 C CA . VAL B 1 404 ? 32.938 -10.211 -7.414 1 82.5 404 VAL B CA 1
ATOM 7502 C C . VAL B 1 404 ? 31.453 -10.344 -7.066 1 82.5 404 VAL B C 1
ATOM 7504 O O . VAL B 1 404 ? 30.672 -9.445 -7.367 1 82.5 404 VAL B O 1
ATOM 7507 N N . VAL B 1 405 ? 31.141 -11.492 -6.586 1 88.94 405 VAL B N 1
ATOM 7508 C CA . VAL B 1 405 ? 29.766 -11.734 -6.156 1 88.94 405 VAL B CA 1
ATOM 7509 C C . VAL B 1 405 ? 29.688 -11.711 -4.633 1 88.94 405 VAL B C 1
ATOM 7511 O O . VAL B 1 405 ? 30.578 -12.219 -3.953 1 88.94 405 VAL B O 1
ATOM 7514 N N . ARG B 1 406 ? 28.688 -11.039 -4.117 1 89.94 406 ARG B N 1
ATOM 7515 C CA . ARG B 1 406 ? 28.484 -10.953 -2.676 1 89.94 406 ARG B CA 1
ATOM 7516 C C . ARG B 1 406 ? 27.094 -11.43 -2.285 1 89.94 406 ARG B C 1
ATOM 7518 O O . ARG B 1 406 ? 26.125 -11.242 -3.035 1 89.94 406 ARG B O 1
ATOM 7525 N N . TYR B 1 407 ? 26.984 -12.086 -1.174 1 88.81 407 TYR B N 1
ATOM 7526 C CA . TYR B 1 407 ? 25.672 -12.453 -0.657 1 88.81 407 TYR B CA 1
ATOM 7527 C C . TYR B 1 407 ? 25.547 -12.086 0.815 1 88.81 407 TYR B C 1
ATOM 7529 O O . TYR B 1 407 ? 26.547 -11.992 1.529 1 88.81 407 TYR B O 1
ATOM 7537 N N . THR B 1 408 ? 24.375 -11.727 1.186 1 86.06 408 THR B N 1
ATOM 7538 C CA . THR B 1 408 ? 24.109 -11.25 2.543 1 86.06 408 THR B CA 1
ATOM 7539 C C . THR B 1 408 ? 22.859 -11.914 3.121 1 86.06 408 THR B C 1
ATOM 7541 O O . THR B 1 408 ? 22.078 -12.516 2.389 1 86.06 408 THR B O 1
ATOM 7544 N N . LYS B 1 409 ? 22.781 -11.805 4.496 1 77.19 409 LYS B N 1
ATOM 7545 C CA . LYS B 1 409 ? 21.609 -12.328 5.203 1 77.19 409 LYS B CA 1
ATOM 7546 C C . LYS B 1 409 ? 20.469 -11.312 5.207 1 77.19 409 LYS B C 1
ATOM 7548 O O . LYS B 1 409 ? 19.297 -11.688 5.27 1 77.19 409 LYS B O 1
ATOM 7553 N N . ALA B 1 410 ? 20.766 -10 5.359 1 63.97 410 ALA B N 1
ATOM 7554 C CA . ALA B 1 410 ? 19.828 -8.938 5.715 1 63.97 410 ALA B CA 1
ATOM 7555 C C . ALA B 1 410 ? 19.109 -8.391 4.477 1 63.97 410 ALA B C 1
ATOM 7557 O O . ALA B 1 410 ? 18.609 -7.27 4.492 1 63.97 410 ALA B O 1
ATOM 7558 N N . GLY B 1 411 ? 18.922 -9.117 3.312 1 64.06 411 GLY B N 1
ATOM 7559 C CA . GLY B 1 411 ? 18.234 -8.57 2.156 1 64.06 411 GLY B CA 1
ATOM 7560 C C . GLY B 1 411 ? 19.172 -7.957 1.132 1 64.06 411 GLY B C 1
ATOM 7561 O O . GLY B 1 411 ? 20.203 -8.539 0.804 1 64.06 411 GLY B O 1
ATOM 7562 N N . GLY B 1 412 ? 18.781 -6.613 0.677 1 64.38 412 GLY B N 1
ATOM 7563 C CA . GLY B 1 412 ? 19.562 -5.957 -0.366 1 64.38 412 GLY B CA 1
ATOM 7564 C C . GLY B 1 412 ? 20.922 -5.484 0.107 1 64.38 412 GLY B C 1
ATOM 7565 O O . GLY B 1 412 ? 21.125 -5.246 1.3 1 64.38 412 GLY B O 1
ATOM 7566 N N . LEU B 1 413 ? 21.891 -5.535 -0.691 1 69.06 413 LEU B N 1
ATOM 7567 C CA . LEU B 1 413 ? 23.266 -5.102 -0.425 1 69.06 413 LEU B CA 1
ATOM 7568 C C . LEU B 1 413 ? 23.375 -3.582 -0.447 1 69.06 413 LEU B C 1
ATOM 7570 O O . LEU B 1 413 ? 24.422 -3.023 -0.159 1 69.06 413 LEU B O 1
ATOM 7574 N N . GLY B 1 414 ? 22.203 -2.984 -0.594 1 67.88 414 GLY B N 1
ATOM 7575 C CA . GLY B 1 414 ? 22.281 -1.535 -0.687 1 67.88 414 GLY B CA 1
ATOM 7576 C C . GLY B 1 414 ? 23.25 -1.059 -1.749 1 67.88 414 GLY B C 1
ATOM 7577 O O . GLY B 1 414 ? 23.125 -1.41 -2.922 1 67.88 414 GLY B O 1
ATOM 7578 N N . ALA B 1 415 ? 24.328 -0.32 -1.258 1 71.44 415 ALA B N 1
ATOM 7579 C CA . ALA B 1 415 ? 25.359 0.175 -2.16 1 71.44 415 ALA B CA 1
ATOM 7580 C C . ALA B 1 415 ? 26.641 -0.641 -2.025 1 71.44 415 ALA B C 1
ATOM 7582 O O . ALA B 1 415 ? 27.656 -0.329 -2.656 1 71.44 415 ALA B O 1
ATOM 7583 N N . SER B 1 416 ? 26.484 -1.705 -1.317 1 71.62 416 SER B N 1
ATOM 7584 C CA . SER B 1 416 ? 27.688 -2.461 -0.965 1 71.62 416 SER B CA 1
ATOM 7585 C C . SER B 1 416 ? 28.188 -3.273 -2.15 1 71.62 416 SER B C 1
ATOM 7587 O O . SER B 1 416 ? 29.328 -3.746 -2.143 1 71.62 416 SER B O 1
ATOM 7589 N N . GLU B 1 417 ? 27.453 -3.449 -3.152 1 75.75 417 GLU B N 1
ATOM 7590 C CA . GLU B 1 417 ? 27.906 -4.203 -4.312 1 75.75 417 GLU B CA 1
ATOM 7591 C C . GLU B 1 417 ? 28.969 -3.432 -5.09 1 75.75 417 GLU B C 1
ATOM 7593 O O . GLU B 1 417 ? 29.766 -4.023 -5.824 1 75.75 417 GLU B O 1
ATOM 7598 N N . GLY B 1 418 ? 29.031 -2.252 -4.883 1 70.94 418 GLY B N 1
ATOM 7599 C CA . GLY B 1 418 ? 30.047 -1.429 -5.52 1 70.94 418 GLY B CA 1
ATOM 7600 C C . GLY B 1 418 ? 29.719 -1.082 -6.961 1 70.94 418 GLY B C 1
ATOM 7601 O O . GLY B 1 418 ? 28.797 -1.651 -7.543 1 70.94 418 GLY B O 1
ATOM 7602 N N . ILE B 1 419 ? 30.312 -0.12 -7.484 1 73.38 419 ILE B N 1
ATOM 7603 C CA . ILE B 1 419 ? 30.188 0.328 -8.867 1 73.38 419 ILE B CA 1
ATOM 7604 C C . ILE B 1 419 ? 31.438 -0.032 -9.648 1 73.38 419 ILE B C 1
ATOM 7606 O O . ILE B 1 419 ? 32.562 0.121 -9.141 1 73.38 419 ILE B O 1
ATOM 7610 N N . PRO B 1 420 ? 31.156 -0.693 -10.758 1 69 420 PRO B N 1
ATOM 7611 C CA . PRO B 1 420 ? 32.344 -0.983 -11.57 1 69 420 PRO B CA 1
ATOM 7612 C C . PRO B 1 420 ? 33.188 0.262 -11.875 1 69 420 PRO B C 1
ATOM 7614 O O . PRO B 1 420 ? 32.625 1.36 -11.992 1 69 420 PRO B O 1
ATOM 7617 N N . SER B 1 421 ? 34.438 0.073 -11.992 1 64.25 421 SER B N 1
ATOM 7618 C CA . SER B 1 421 ? 35.406 1.154 -12.141 1 64.25 421 SER B CA 1
ATOM 7619 C C . SER B 1 421 ? 35.094 2.01 -13.367 1 64.25 421 SER B C 1
ATOM 7621 O O . SER B 1 421 ? 35.219 3.236 -13.32 1 64.25 421 SER B O 1
ATOM 7623 N N . ALA B 1 422 ? 34.656 1.334 -14.375 1 66.25 422 ALA B N 1
ATOM 7624 C CA . ALA B 1 422 ? 34.438 2.051 -15.625 1 66.25 422 ALA B CA 1
ATOM 7625 C C . ALA B 1 422 ? 33.312 3.078 -15.477 1 66.25 422 ALA B C 1
ATOM 7627 O O . ALA B 1 422 ? 33.312 4.113 -16.156 1 66.25 422 ALA B O 1
ATOM 7628 N N . GLN B 1 423 ? 32.438 2.783 -14.547 1 78.19 423 GLN B N 1
ATOM 7629 C CA . GLN B 1 423 ? 31.281 3.664 -14.406 1 78.19 423 GLN B CA 1
ATOM 7630 C C . GLN B 1 423 ? 31.391 4.523 -13.156 1 78.19 423 GLN B C 1
ATOM 7632 O O . GLN B 1 423 ? 30.578 5.414 -12.922 1 78.19 423 GLN B O 1
ATOM 7637 N N . ALA B 1 424 ? 32.375 4.281 -12.406 1 77.38 424 ALA B N 1
ATOM 7638 C CA . ALA B 1 424 ? 32.562 4.949 -11.117 1 77.38 424 ALA B CA 1
ATOM 7639 C C . ALA B 1 424 ? 32.688 6.461 -11.297 1 77.38 424 ALA B C 1
ATOM 7641 O O . ALA B 1 424 ? 32.094 7.234 -10.547 1 77.38 424 ALA B O 1
ATOM 7642 N N . LEU B 1 425 ? 33.469 6.887 -12.359 1 79.12 425 LEU B N 1
ATOM 7643 C CA . LEU B 1 425 ? 33.688 8.312 -12.586 1 79.12 425 LEU B CA 1
ATOM 7644 C C . LEU B 1 425 ? 32.375 9.016 -12.922 1 79.12 425 LEU B C 1
ATOM 7646 O O . LEU B 1 425 ? 32.125 10.117 -12.422 1 79.12 425 LEU B O 1
ATOM 7650 N N . THR B 1 426 ? 31.641 8.328 -13.664 1 83.12 426 THR B N 1
ATOM 7651 C CA . THR B 1 426 ? 30.391 8.938 -14.086 1 83.12 426 THR B CA 1
ATOM 7652 C C . THR B 1 426 ? 29.406 9.031 -12.906 1 83.12 426 THR B C 1
ATOM 7654 O O . THR B 1 426 ? 28.812 10.078 -12.672 1 83.12 426 THR B O 1
ATOM 7657 N N . ILE B 1 427 ? 29.234 8.016 -12.18 1 85.5 427 ILE B N 1
ATOM 7658 C CA . ILE B 1 427 ? 28.281 7.965 -11.078 1 85.5 427 ILE B CA 1
ATOM 7659 C C . ILE B 1 427 ? 28.703 8.938 -9.977 1 85.5 427 ILE B C 1
ATOM 7661 O O . ILE B 1 427 ? 27.875 9.68 -9.438 1 85.5 427 ILE B O 1
ATOM 7665 N N . LEU B 1 428 ? 29.953 8.93 -9.766 1 86.94 428 LEU B N 1
ATOM 7666 C CA . LEU B 1 428 ? 30.453 9.82 -8.719 1 86.94 428 LEU B CA 1
ATOM 7667 C C . LEU B 1 428 ? 30.406 11.273 -9.18 1 86.94 428 LEU B C 1
ATOM 7669 O O . LEU B 1 428 ? 30.266 12.18 -8.359 1 86.94 428 LEU B O 1
ATOM 7673 N N . GLY B 1 429 ? 30.594 11.469 -10.508 1 89.38 429 GLY B N 1
ATOM 7674 C CA . GLY B 1 429 ? 30.391 12.812 -11.031 1 89.38 429 GLY B CA 1
ATOM 7675 C C . GLY B 1 429 ? 28.984 13.328 -10.828 1 89.38 429 GLY B C 1
ATOM 7676 O O . GLY B 1 429 ? 28.781 14.477 -10.422 1 89.38 429 GLY B O 1
ATOM 7677 N N . ILE B 1 430 ? 28 12.5 -11.078 1 91.31 430 ILE B N 1
ATOM 7678 C CA . ILE B 1 430 ? 26.594 12.859 -10.852 1 91.31 430 ILE B CA 1
ATOM 7679 C C . ILE B 1 430 ? 26.359 13.094 -9.367 1 91.31 430 ILE B C 1
ATOM 7681 O O . ILE B 1 430 ? 25.688 14.062 -8.977 1 91.31 430 ILE B O 1
ATOM 7685 N N . PHE B 1 431 ? 26.922 12.203 -8.609 1 92.88 431 PHE B N 1
ATOM 7686 C CA . PHE B 1 431 ? 26.812 12.312 -7.156 1 92.88 431 PHE B CA 1
ATOM 7687 C C . PHE B 1 431 ? 27.359 13.656 -6.672 1 92.88 431 PHE B C 1
ATOM 7689 O O . PHE B 1 431 ? 26.703 14.352 -5.891 1 92.88 431 PHE B O 1
ATOM 7696 N N . ALA B 1 432 ? 28.484 13.984 -7.156 1 93.5 432 ALA B N 1
ATOM 7697 C CA . ALA B 1 432 ? 29.109 15.242 -6.77 1 93.5 432 ALA B CA 1
ATOM 7698 C C . ALA B 1 432 ? 28.266 16.438 -7.195 1 93.5 432 ALA B C 1
ATOM 7700 O O . ALA B 1 432 ? 28.078 17.391 -6.43 1 93.5 432 ALA B O 1
ATOM 7701 N N . THR B 1 433 ? 27.734 16.406 -8.336 1 94.56 433 THR B N 1
ATOM 7702 C CA . THR B 1 433 ? 26.922 17.5 -8.852 1 94.56 433 THR B CA 1
ATOM 7703 C C . THR B 1 433 ? 25.672 17.688 -8 1 94.56 433 THR B C 1
ATOM 7705 O O . THR B 1 433 ? 25.297 18.812 -7.668 1 94.56 433 THR B O 1
ATOM 7708 N N . LEU B 1 434 ? 25.016 16.625 -7.629 1 95.81 434 LEU B N 1
ATOM 7709 C CA . LEU B 1 434 ? 23.797 16.688 -6.824 1 95.81 434 LEU B CA 1
ATOM 7710 C C . LEU B 1 434 ? 24.109 17.172 -5.41 1 95.81 434 LEU B C 1
ATOM 7712 O O . LEU B 1 434 ? 23.312 17.891 -4.809 1 95.81 434 LEU B O 1
ATOM 7716 N N . LEU B 1 435 ? 25.281 16.75 -4.961 1 95.31 435 LEU B N 1
ATOM 7717 C CA . LEU B 1 435 ? 25.672 17.188 -3.621 1 95.31 435 LEU B CA 1
ATOM 7718 C C . LEU B 1 435 ? 25.984 18.672 -3.605 1 95.31 435 LEU B C 1
ATOM 7720 O O . LEU B 1 435 ? 25.734 19.359 -2.611 1 95.31 435 LEU B O 1
ATOM 7724 N N . ILE B 1 436 ? 26.594 19.141 -4.691 1 95.44 436 ILE B N 1
ATOM 7725 C CA . ILE B 1 436 ? 26.828 20.562 -4.809 1 95.44 436 ILE B CA 1
ATOM 7726 C C . ILE B 1 436 ? 25.5 21.312 -4.809 1 95.44 436 ILE B C 1
ATOM 7728 O O . ILE B 1 436 ? 25.344 22.328 -4.117 1 95.44 436 ILE B O 1
ATOM 7732 N N . ALA B 1 437 ? 24.547 20.812 -5.559 1 95.69 437 ALA B N 1
ATOM 7733 C CA . ALA B 1 437 ? 23.219 21.422 -5.586 1 95.69 437 ALA B CA 1
ATOM 7734 C C . ALA B 1 437 ? 22.578 21.406 -4.199 1 95.69 437 ALA B C 1
ATOM 7736 O O . ALA B 1 437 ? 21.938 22.375 -3.799 1 95.69 437 ALA B O 1
ATOM 7737 N N . TYR B 1 438 ? 22.75 20.359 -3.469 1 94.38 438 TYR B N 1
ATOM 7738 C CA . TYR B 1 438 ? 22.25 20.203 -2.107 1 94.38 438 TYR B CA 1
ATOM 7739 C C . TYR B 1 438 ? 22.859 21.266 -1.188 1 94.38 438 TYR B C 1
ATOM 7741 O O . TYR B 1 438 ? 22.188 21.719 -0.252 1 94.38 438 TYR B O 1
ATOM 7749 N N . ALA B 1 439 ? 24.062 21.641 -1.434 1 94.75 439 ALA B N 1
ATOM 7750 C CA . ALA B 1 439 ? 24.781 22.562 -0.556 1 94.75 439 ALA B CA 1
ATOM 7751 C C . ALA B 1 439 ? 24.391 24.016 -0.847 1 94.75 439 ALA B C 1
ATOM 7753 O O . ALA B 1 439 ? 24.609 24.891 -0.012 1 94.75 439 ALA B O 1
ATOM 7754 N N . LEU B 1 440 ? 23.797 24.312 -1.943 1 94.62 440 LEU B N 1
ATOM 7755 C CA . LEU B 1 440 ? 23.562 25.672 -2.424 1 94.62 440 LEU B CA 1
ATOM 7756 C C . LEU B 1 440 ? 22.656 26.438 -1.462 1 94.62 440 LEU B C 1
ATOM 7758 O O . LEU B 1 440 ? 22.938 27.594 -1.138 1 94.62 440 LEU B O 1
ATOM 7762 N N . PRO B 1 441 ? 21.578 25.859 -0.908 1 94.88 441 PRO B N 1
ATOM 7763 C CA . PRO B 1 441 ? 20.703 26.609 -0.014 1 94.88 441 PRO B CA 1
ATOM 7764 C C . PRO B 1 441 ? 21.422 27.125 1.229 1 94.88 441 PRO B C 1
ATOM 7766 O O . PRO B 1 441 ? 21.031 28.156 1.789 1 94.88 441 PRO B O 1
ATOM 7769 N N . HIS B 1 442 ? 22.484 26.484 1.667 1 94.94 442 HIS B N 1
ATOM 7770 C CA . HIS B 1 442 ? 23.203 26.922 2.865 1 94.94 442 HIS B CA 1
ATOM 7771 C C . HIS B 1 442 ? 23.781 28.312 2.684 1 94.94 442 HIS B C 1
ATOM 7773 O O . HIS B 1 442 ? 23.984 29.047 3.658 1 94.94 442 HIS B O 1
ATOM 7779 N N . PHE B 1 443 ? 24.016 28.688 1.486 1 95.5 443 PHE B N 1
ATOM 7780 C CA . PHE B 1 443 ? 24.594 29.984 1.213 1 95.5 443 PHE B CA 1
ATOM 7781 C C . PHE B 1 443 ? 23.578 31.094 1.389 1 95.5 443 PHE B C 1
ATOM 7783 O O . PHE B 1 443 ? 23.922 32.281 1.483 1 95.5 443 PHE B O 1
ATOM 7790 N N . LEU B 1 444 ? 22.312 30.75 1.459 1 93.5 444 LEU B N 1
ATOM 7791 C CA . LEU B 1 444 ? 21.281 31.719 1.782 1 93.5 444 LEU B CA 1
ATOM 7792 C C . LEU B 1 444 ? 21.469 32.25 3.195 1 93.5 444 LEU B C 1
ATOM 7794 O O . LEU B 1 444 ? 20.984 33.344 3.518 1 93.5 444 LEU B O 1
ATOM 7798 N N . GLY B 1 445 ? 22.125 31.469 4.059 1 94.06 445 GLY B N 1
ATOM 7799 C CA . GLY B 1 445 ? 22.375 31.891 5.426 1 94.06 445 GLY B CA 1
ATOM 7800 C C . GLY B 1 445 ? 23.688 32.656 5.582 1 94.06 445 GLY B C 1
ATOM 7801 O O . GLY B 1 445 ? 24.125 32.906 6.703 1 94.06 445 GLY B O 1
ATOM 7802 N N . TRP B 1 446 ? 24.281 33.094 4.5 1 93.62 446 TRP B N 1
ATOM 7803 C CA . TRP B 1 446 ? 25.594 33.75 4.492 1 93.62 446 TRP B CA 1
ATOM 7804 C C . TRP B 1 446 ? 25.578 35 5.363 1 93.62 446 TRP B C 1
ATOM 7806 O O . TRP B 1 446 ? 26.547 35.281 6.078 1 93.62 446 TRP B O 1
ATOM 7816 N N . SER B 1 447 ? 24.469 35.781 5.312 1 91.06 447 SER B N 1
ATOM 7817 C CA . SER B 1 447 ? 24.375 37.031 6.055 1 91.06 447 SER B CA 1
ATOM 7818 C C . SER B 1 447 ? 23.234 37.031 7.051 1 91.06 447 SER B C 1
ATOM 7820 O O . SER B 1 447 ? 22.594 38.062 7.309 1 91.06 447 SER B O 1
ATOM 7822 N N . ALA B 1 448 ? 22.984 35.906 7.527 1 92.81 448 ALA B N 1
ATOM 7823 C CA . ALA B 1 448 ? 21.938 35.781 8.539 1 92.81 448 ALA B CA 1
ATOM 7824 C C . ALA B 1 448 ? 22.391 36.344 9.875 1 92.81 448 ALA B C 1
ATOM 7826 O O . ALA B 1 448 ? 23.547 36.781 10.016 1 92.81 448 ALA B O 1
ATOM 7827 N N . ALA B 1 449 ? 21.469 36.531 10.734 1 91.88 449 ALA B N 1
ATOM 7828 C CA . ALA B 1 449 ? 21.797 37 12.078 1 91.88 449 ALA B CA 1
ATOM 7829 C C . ALA B 1 449 ? 22.312 35.875 12.953 1 91.88 449 ALA B C 1
ATOM 7831 O O . ALA B 1 449 ? 21.688 34.812 13.055 1 91.88 449 ALA B O 1
ATOM 7832 N N . PHE B 1 450 ? 23.531 36.062 13.484 1 93.69 450 PHE B N 1
ATOM 7833 C CA . PHE B 1 450 ? 24.141 35.062 14.344 1 93.69 450 PHE B CA 1
ATOM 7834 C C . PHE B 1 450 ? 24.391 35.625 15.742 1 93.69 450 PHE B C 1
ATOM 7836 O O . PHE B 1 450 ? 24.531 36.812 15.914 1 93.69 450 PHE B O 1
ATOM 7843 N N . PRO B 1 451 ? 24.406 34.75 16.719 1 90.06 451 PRO B N 1
ATOM 7844 C CA . PRO B 1 451 ? 24.688 35.219 18.078 1 90.06 451 PRO B CA 1
ATOM 7845 C C . PRO B 1 451 ? 26.078 35.844 18.219 1 90.06 451 PRO B C 1
ATOM 7847 O O . PRO B 1 451 ? 26.25 36.812 18.938 1 90.06 451 PRO B O 1
ATOM 7850 N N . THR B 1 452 ? 27.078 35.188 17.531 1 94 452 THR B N 1
ATOM 7851 C CA . THR B 1 452 ? 28.438 35.719 17.594 1 94 452 THR B CA 1
ATOM 7852 C C . THR B 1 452 ? 29.062 35.719 16.203 1 94 452 THR B C 1
ATOM 7854 O O . THR B 1 452 ? 28.625 35 15.305 1 94 452 THR B O 1
ATOM 7857 N N . PRO B 1 453 ? 30.031 36.625 16.031 1 94.56 453 PRO B N 1
ATOM 7858 C CA . PRO B 1 453 ? 30.734 36.656 14.742 1 94.56 453 PRO B CA 1
ATOM 7859 C C . PRO B 1 453 ? 31.453 35.375 14.422 1 94.56 453 PRO B C 1
ATOM 7861 O O . PRO B 1 453 ? 31.625 35 13.25 1 94.56 453 PRO B O 1
ATOM 7864 N N . VAL B 1 454 ? 31.875 34.656 15.445 1 95.62 454 VAL B N 1
ATOM 7865 C CA . VAL B 1 454 ? 32.562 33.375 15.242 1 95.62 454 VAL B CA 1
ATOM 7866 C C . VAL B 1 454 ? 31.594 32.375 14.641 1 95.62 454 VAL B C 1
ATOM 7868 O O . VAL B 1 454 ? 31.953 31.625 13.719 1 95.62 454 VAL B O 1
ATOM 7871 N N . GLU B 1 455 ? 30.422 32.406 15.148 1 95.81 455 GLU B N 1
ATOM 7872 C CA . GLU B 1 455 ? 29.406 31.516 14.625 1 95.81 455 GLU B CA 1
ATOM 7873 C C . GLU B 1 455 ? 29.078 31.828 13.172 1 95.81 455 GLU B C 1
ATOM 7875 O O . GLU B 1 455 ? 28.859 30.922 12.367 1 95.81 455 GLU B O 1
ATOM 7880 N N . ARG B 1 456 ? 29.047 33.062 12.875 1 96.06 456 ARG B N 1
ATOM 7881 C CA . ARG B 1 456 ? 28.828 33.469 11.492 1 96.06 456 ARG B CA 1
ATOM 7882 C C . ARG B 1 456 ? 29.938 32.969 10.586 1 96.06 456 ARG B C 1
ATOM 7884 O O . ARG B 1 456 ? 29.672 32.438 9.508 1 96.06 456 ARG B O 1
ATOM 7891 N N . MET B 1 457 ? 31.125 33.125 11.031 1 96.5 457 MET B N 1
ATOM 7892 C CA . MET B 1 457 ? 32.25 32.656 10.25 1 96.5 457 MET B CA 1
ATOM 7893 C C . MET B 1 457 ? 32.25 31.141 10.094 1 96.5 457 MET B C 1
ATOM 7895 O O . MET B 1 457 ? 32.5 30.625 9.008 1 96.5 457 MET B O 1
ATOM 7899 N N . LEU B 1 458 ? 31.938 30.469 11.109 1 96.12 458 LEU B N 1
ATOM 7900 C CA . LEU B 1 458 ? 31.875 29 11.062 1 96.12 458 LEU B CA 1
ATOM 7901 C C . LEU B 1 458 ? 30.797 28.531 10.102 1 96.12 458 LEU B C 1
ATOM 7903 O O . LEU B 1 458 ? 30.969 27.516 9.414 1 96.12 458 LEU B O 1
ATOM 7907 N N . TRP B 1 459 ? 29.656 29.266 10.109 1 96.5 459 TRP B N 1
ATOM 7908 C CA . TRP B 1 459 ? 28.609 28.922 9.156 1 96.5 459 TRP B CA 1
ATOM 7909 C C . TRP B 1 459 ? 29.094 29.094 7.723 1 96.5 459 TRP B C 1
ATOM 7911 O O . TRP B 1 459 ? 28.844 28.234 6.871 1 96.5 459 TRP B O 1
ATOM 7921 N N . ARG B 1 460 ? 29.766 30.203 7.473 1 96.62 460 ARG B N 1
ATOM 7922 C CA . ARG B 1 460 ? 30.297 30.469 6.141 1 96.62 460 ARG B CA 1
ATOM 7923 C C . ARG B 1 460 ? 31.312 29.391 5.73 1 96.62 460 ARG B C 1
ATOM 7925 O O . ARG B 1 460 ? 31.234 28.859 4.625 1 96.62 460 ARG B O 1
ATOM 7932 N N . VAL B 1 461 ? 32.188 29.031 6.629 1 95.69 461 VAL B N 1
ATOM 7933 C CA . VAL B 1 461 ? 33.156 27.984 6.367 1 95.69 461 VAL B CA 1
ATOM 7934 C C . VAL B 1 461 ? 32.469 26.641 6.168 1 95.69 461 VAL B C 1
ATOM 7936 O O . VAL B 1 461 ? 32.812 25.891 5.254 1 95.69 461 VAL B O 1
ATOM 7939 N N . GLY B 1 462 ? 31.562 26.406 7.047 1 95.25 462 GLY B N 1
ATOM 7940 C CA . GLY B 1 462 ? 30.812 25.172 6.918 1 95.25 462 GLY B CA 1
ATOM 7941 C C . GLY B 1 462 ? 30.094 25.047 5.586 1 95.25 462 GLY B C 1
ATOM 7942 O O . GLY B 1 462 ? 30.125 23.984 4.949 1 95.25 462 GLY B O 1
ATOM 7943 N N . SER B 1 463 ? 29.438 26.109 5.172 1 95.44 463 SER B N 1
ATOM 7944 C CA . SER B 1 463 ? 28.734 26.109 3.896 1 95.44 463 SER B CA 1
ATOM 7945 C C . SER B 1 463 ? 29.688 25.859 2.732 1 95.44 463 SER B C 1
ATOM 7947 O O . SER B 1 463 ? 29.359 25.109 1.809 1 95.44 463 SER B O 1
ATOM 7949 N N . ILE B 1 464 ? 30.828 26.406 2.811 1 95.38 464 ILE B N 1
ATOM 7950 C CA . ILE B 1 464 ? 31.828 26.219 1.769 1 95.38 464 ILE B CA 1
ATOM 7951 C C . ILE B 1 464 ? 32.344 24.781 1.788 1 95.38 464 ILE B C 1
ATOM 7953 O O . ILE B 1 464 ? 32.438 24.141 0.739 1 95.38 464 ILE B O 1
ATOM 7957 N N . VAL B 1 465 ? 32.625 24.297 2.959 1 94.69 465 VAL B N 1
ATOM 7958 C CA . VAL B 1 465 ? 33.125 22.938 3.098 1 94.69 465 VAL B CA 1
ATOM 7959 C C . VAL B 1 465 ? 32.125 21.953 2.52 1 94.69 465 VAL B C 1
ATOM 7961 O O . VAL B 1 465 ? 32.5 21.047 1.756 1 94.69 465 VAL B O 1
ATOM 7964 N N . VAL B 1 466 ? 30.906 22.125 2.824 1 93.31 466 VAL B N 1
ATOM 7965 C CA . VAL B 1 466 ? 29.859 21.219 2.342 1 93.31 466 VAL B CA 1
ATOM 7966 C C . VAL B 1 466 ? 29.75 21.328 0.824 1 93.31 466 VAL B C 1
ATOM 7968 O O . VAL B 1 466 ? 29.547 20.312 0.139 1 93.31 466 VAL B O 1
ATOM 7971 N N . GLY B 1 467 ? 29.922 22.484 0.294 1 93.06 467 GLY B N 1
ATOM 7972 C CA . GLY B 1 467 ? 29.812 22.703 -1.14 1 93.06 467 GLY B CA 1
ATOM 7973 C C . GLY B 1 467 ? 31.031 22.219 -1.909 1 93.06 467 GLY B C 1
ATOM 7974 O O . GLY B 1 467 ? 30.922 21.781 -3.055 1 93.06 467 GLY B O 1
ATOM 7975 N N . VAL B 1 468 ? 32.156 22.234 -1.3 1 92.94 468 VAL B N 1
ATOM 7976 C CA . VAL B 1 468 ? 33.406 21.953 -1.999 1 92.94 468 VAL B CA 1
ATOM 7977 C C . VAL B 1 468 ? 33.781 20.484 -1.802 1 92.94 468 VAL B C 1
ATOM 7979 O O . VAL B 1 468 ? 34.5 19.922 -2.613 1 92.94 468 VAL B O 1
ATOM 7982 N N . PHE B 1 469 ? 33.344 19.906 -0.774 1 91.19 469 PHE B N 1
ATOM 7983 C CA . PHE B 1 469 ? 33.688 18.531 -0.427 1 91.19 469 PHE B CA 1
ATOM 7984 C C . PHE B 1 469 ? 33.438 17.609 -1.612 1 91.19 469 PHE B C 1
ATOM 7986 O O . PHE B 1 469 ? 34.344 16.844 -1.987 1 91.19 469 PHE B O 1
ATOM 7993 N N . PRO B 1 470 ? 32.312 17.641 -2.277 1 90.94 470 PRO B N 1
ATOM 7994 C CA . PRO B 1 470 ? 32.094 16.719 -3.396 1 90.94 470 PRO B CA 1
ATOM 7995 C C . PRO B 1 470 ? 33.062 16.953 -4.547 1 90.94 470 PRO B C 1
ATOM 7997 O O . PRO B 1 470 ? 33.469 16 -5.23 1 90.94 470 PRO B O 1
ATOM 8000 N N . ILE B 1 471 ? 33.469 18.125 -4.711 1 90.31 471 ILE B N 1
ATOM 8001 C CA . ILE B 1 471 ? 34.438 18.469 -5.758 1 90.31 471 ILE B CA 1
ATOM 8002 C C . ILE B 1 471 ? 35.812 17.875 -5.418 1 90.31 471 ILE B C 1
ATOM 8004 O O . ILE B 1 471 ? 36.469 17.312 -6.289 1 90.31 471 ILE B O 1
ATOM 8008 N N . THR B 1 472 ? 36.156 18.016 -4.203 1 88.31 472 THR B N 1
ATOM 8009 C CA . THR B 1 472 ? 37.438 17.516 -3.756 1 88.31 472 THR B CA 1
ATOM 8010 C C . THR B 1 472 ? 37.531 16 -3.895 1 88.31 472 THR B C 1
ATOM 8012 O O . THR B 1 472 ? 38.5 15.469 -4.418 1 88.31 472 THR B O 1
ATOM 8015 N N . ILE B 1 473 ? 36.562 15.305 -3.453 1 85.38 473 ILE B N 1
ATOM 8016 C CA . ILE B 1 473 ? 36.562 13.852 -3.52 1 85.38 473 ILE B CA 1
ATOM 8017 C C . ILE B 1 473 ? 36.562 13.398 -4.98 1 85.38 473 ILE B C 1
ATOM 8019 O O . ILE B 1 473 ? 37.25 12.453 -5.34 1 85.38 473 ILE B O 1
ATOM 8023 N N . TYR B 1 474 ? 35.812 14.109 -5.789 1 86.81 474 TYR B N 1
ATOM 8024 C CA . TYR B 1 474 ? 35.781 13.773 -7.207 1 86.81 474 TYR B CA 1
ATOM 8025 C C . TYR B 1 474 ? 37.125 14.023 -7.867 1 86.81 474 TYR B C 1
ATOM 8027 O O . TYR B 1 474 ? 37.562 13.227 -8.695 1 86.81 474 TYR B O 1
ATOM 8035 N N . ALA B 1 475 ? 37.719 15.07 -7.508 1 86.94 475 ALA B N 1
ATOM 8036 C CA . ALA B 1 475 ? 39.031 15.398 -8.055 1 86.94 475 ALA B CA 1
ATOM 8037 C C . ALA B 1 475 ? 40.062 14.336 -7.66 1 86.94 475 ALA B C 1
ATOM 8039 O O . ALA B 1 475 ? 40.906 13.945 -8.477 1 86.94 475 ALA B O 1
ATOM 8040 N N . ILE B 1 476 ? 40.031 13.945 -6.453 1 82.81 476 ILE B N 1
ATOM 8041 C CA . ILE B 1 476 ? 40.938 12.898 -5.984 1 82.81 476 ILE B CA 1
ATOM 8042 C C . ILE B 1 476 ? 40.719 11.617 -6.777 1 82.81 476 ILE B C 1
ATOM 8044 O O . ILE B 1 476 ? 41.656 10.93 -7.152 1 82.81 476 ILE B O 1
ATOM 8048 N N . LEU B 1 477 ? 39.5 11.297 -7 1 79.62 477 LEU B N 1
ATOM 8049 C CA . LEU B 1 477 ? 39.156 10.117 -7.781 1 79.62 477 LEU B CA 1
ATOM 8050 C C . LEU B 1 477 ? 39.719 10.227 -9.195 1 79.62 477 LEU B C 1
ATOM 8052 O O . LEU B 1 477 ? 40.281 9.258 -9.727 1 79.62 477 LEU B O 1
ATOM 8056 N N . ILE B 1 478 ? 39.562 11.398 -9.789 1 81.75 478 ILE B N 1
ATOM 8057 C CA . ILE B 1 478 ? 40.094 11.625 -11.133 1 81.75 478 ILE B CA 1
ATOM 8058 C C . ILE B 1 478 ? 41.594 11.453 -11.133 1 81.75 478 ILE B C 1
ATOM 8060 O O . ILE B 1 478 ? 42.156 10.844 -12.039 1 81.75 478 ILE B O 1
ATOM 8064 N N . LEU B 1 479 ? 42.156 11.977 -10.133 1 80.06 479 LEU B N 1
ATOM 8065 C CA . LEU B 1 479 ? 43.625 11.875 -10.023 1 80.06 479 LEU B CA 1
ATOM 8066 C C . LEU B 1 479 ? 44.031 10.414 -9.891 1 80.06 479 LEU B C 1
ATOM 8068 O O . LEU B 1 479 ? 45.031 10 -10.492 1 80.06 479 LEU B O 1
ATOM 8072 N N . MET B 1 480 ? 43.344 9.695 -9.125 1 75 480 MET B N 1
ATOM 8073 C CA . MET B 1 480 ? 43.656 8.281 -8.953 1 75 480 MET B CA 1
ATOM 8074 C C . MET B 1 480 ? 43.469 7.527 -10.273 1 75 480 MET B C 1
ATOM 8076 O O . MET B 1 480 ? 44.25 6.625 -10.586 1 75 480 MET B O 1
ATOM 8080 N N . PHE B 1 481 ? 42.469 7.859 -10.961 1 74.62 481 PHE B N 1
ATOM 8081 C CA . PHE B 1 481 ? 42.219 7.254 -12.258 1 74.62 481 PHE B CA 1
ATOM 8082 C C . PHE B 1 481 ? 43.312 7.59 -13.242 1 74.62 481 PHE B C 1
ATOM 8084 O O . PHE B 1 481 ? 43.719 6.742 -14.039 1 74.62 481 PHE B O 1
ATOM 8091 N N . LEU B 1 482 ? 43.75 8.789 -13.141 1 75.44 482 LEU B N 1
ATOM 8092 C CA . LEU B 1 482 ? 44.812 9.227 -14.047 1 75.44 482 LEU B CA 1
ATOM 8093 C C . LEU B 1 482 ? 46.125 8.539 -13.719 1 75.44 482 LEU B C 1
ATOM 8095 O O . LEU B 1 482 ? 46.906 8.234 -14.625 1 75.44 482 LEU B O 1
ATOM 8099 N N . ILE B 1 483 ? 46.344 8.273 -12.5 1 73 483 ILE B N 1
ATOM 8100 C CA . ILE B 1 483 ? 47.594 7.68 -12.07 1 73 483 ILE B CA 1
ATOM 8101 C C . ILE B 1 483 ? 47.562 6.176 -12.32 1 73 483 ILE B C 1
ATOM 8103 O O . ILE B 1 483 ? 48.531 5.613 -12.852 1 73 483 ILE B O 1
ATOM 8107 N N . ASN B 1 484 ? 46.562 5.48 -11.805 1 66.06 484 ASN B N 1
ATOM 8108 C CA . ASN B 1 484 ? 46.531 4.023 -11.812 1 66.06 484 ASN B CA 1
ATOM 8109 C C . ASN B 1 484 ? 45.688 3.475 -12.953 1 66.06 484 ASN B C 1
ATOM 8111 O O . ASN B 1 484 ? 45.656 2.262 -13.172 1 66.06 484 ASN B O 1
ATOM 8115 N N . GLY B 1 485 ? 45.219 4.273 -13.766 1 59.12 485 GLY B N 1
ATOM 8116 C CA . GLY B 1 485 ? 44.312 3.795 -14.773 1 59.12 485 GLY B CA 1
ATOM 8117 C C . GLY B 1 485 ? 43.031 3.195 -14.195 1 59.12 485 GLY B C 1
ATOM 8118 O O . GLY B 1 485 ? 42.75 3.377 -13.008 1 59.12 485 GLY B O 1
ATOM 8119 N N . CYS B 1 486 ? 42.062 2.545 -14.953 1 52.94 486 CYS B N 1
ATOM 8120 C CA . CYS B 1 486 ? 40.781 1.954 -14.57 1 52.94 486 CYS B CA 1
ATOM 8121 C C . CYS B 1 486 ? 41 0.75 -13.664 1 52.94 486 CYS B C 1
ATOM 8123 O O . CYS B 1 486 ? 40.031 0.26 -13.055 1 52.94 486 CYS B O 1
ATOM 8125 N N . SER B 1 487 ? 42.188 0.136 -13.719 1 50.09 487 SER B N 1
ATOM 8126 C CA . SER B 1 487 ? 42.469 -1.141 -13.055 1 50.09 487 SER B CA 1
ATOM 8127 C C . SER B 1 487 ? 42.344 -1.012 -11.539 1 50.09 487 SER B C 1
ATOM 8129 O O . SER B 1 487 ? 42.438 -2.006 -10.82 1 50.09 487 SER B O 1
ATOM 8131 N N . PHE B 1 488 ? 42.469 0.071 -11.133 1 47.81 488 PHE B N 1
ATOM 8132 C CA . PHE B 1 488 ? 42.656 0.332 -9.711 1 47.81 488 PHE B CA 1
ATOM 8133 C C . PHE B 1 488 ? 41.438 -0.148 -8.906 1 47.81 488 PHE B C 1
ATOM 8135 O O . PHE B 1 488 ? 41.562 -0.503 -7.734 1 47.81 488 PHE B O 1
ATOM 8142 N N . LEU B 1 489 ? 40.219 0.003 -9.414 1 47.12 489 LEU B N 1
ATOM 8143 C CA . LEU B 1 489 ? 39.031 -0.365 -8.648 1 47.12 489 LEU B CA 1
ATOM 8144 C C . LEU B 1 489 ? 38.906 -1.88 -8.516 1 47.12 489 LEU B C 1
ATOM 8146 O O . LEU B 1 489 ? 38.031 -2.383 -7.793 1 47.12 489 LEU B O 1
ATOM 8150 N N . VAL B 1 490 ? 39.656 -2.635 -9.375 1 42.66 490 VAL B N 1
ATOM 8151 C CA . VAL B 1 490 ? 39.469 -4.082 -9.359 1 42.66 490 VAL B CA 1
ATOM 8152 C C . VAL B 1 490 ? 40.312 -4.699 -8.242 1 42.66 490 VAL B C 1
ATOM 8154 O O . VAL B 1 490 ? 39.781 -5.434 -7.398 1 42.66 490 VAL B O 1
ATOM 8157 N N . GLU B 1 491 ? 41.625 -5.355 -8.734 1 42.94 491 GLU B N 1
ATOM 8158 C CA . GLU B 1 491 ? 42.312 -6.477 -8.086 1 42.94 491 GLU B CA 1
ATOM 8159 C C . GLU B 1 491 ? 42.812 -6.086 -6.711 1 42.94 491 GLU B C 1
ATOM 8161 O O . GLU B 1 491 ? 42.594 -6.789 -5.727 1 42.94 491 GLU B O 1
ATOM 8166 N N . ASP B 1 492 ? 44.062 -5.398 -6.648 1 44.28 492 ASP B N 1
ATOM 8167 C CA . ASP B 1 492 ? 44.875 -5.238 -5.434 1 44.28 492 ASP B CA 1
ATOM 8168 C C . ASP B 1 492 ? 44.281 -4.137 -4.543 1 44.28 492 ASP B C 1
ATOM 8170 O O . ASP B 1 492 ? 44.906 -3.08 -4.379 1 44.28 492 ASP B O 1
ATOM 8174 N N . VAL B 1 493 ? 43.031 -4.023 -4.398 1 48.69 493 VAL B N 1
ATOM 8175 C CA . VAL B 1 493 ? 41.938 -3.131 -4.004 1 48.69 493 VAL B CA 1
ATOM 8176 C C . VAL B 1 493 ? 42.156 -2.648 -2.57 1 48.69 493 VAL B C 1
ATOM 8178 O O . VAL B 1 493 ? 41.875 -1.496 -2.244 1 48.69 493 VAL B O 1
ATOM 8181 N N . ASN B 1 494 ? 42.812 -3.465 -1.766 1 52.03 494 ASN B N 1
ATOM 8182 C CA . ASN B 1 494 ? 42.844 -3.104 -0.352 1 52.03 494 ASN B CA 1
ATOM 8183 C C . ASN B 1 494 ? 43.719 -1.884 -0.102 1 52.03 494 ASN B C 1
ATOM 8185 O O . ASN B 1 494 ? 43.312 -0.968 0.625 1 52.03 494 ASN B O 1
ATOM 8189 N N . TYR B 1 495 ? 44.938 -1.959 -0.843 1 50.44 495 TYR B N 1
ATOM 8190 C CA . TYR B 1 495 ? 45.875 -0.889 -0.487 1 50.44 495 TYR B CA 1
ATOM 8191 C C . TYR B 1 495 ? 45.438 0.435 -1.104 1 50.44 495 TYR B C 1
ATOM 8193 O O . TYR B 1 495 ? 45.531 1.487 -0.47 1 50.44 495 TYR B O 1
ATOM 8201 N N . VAL B 1 496 ? 45.031 0.349 -2.324 1 54.34 496 VAL B N 1
ATOM 8202 C CA . VAL B 1 496 ? 44.594 1.566 -3.014 1 54.34 496 VAL B CA 1
ATOM 8203 C C . VAL B 1 496 ? 43.344 2.137 -2.348 1 54.34 496 VAL B C 1
ATOM 8205 O O . VAL B 1 496 ? 43.25 3.35 -2.15 1 54.34 496 VAL B O 1
ATOM 8208 N N . LEU B 1 497 ? 42.562 1.196 -1.932 1 59.16 497 LEU B N 1
ATOM 8209 C CA . LEU B 1 497 ? 41.375 1.633 -1.236 1 59.16 497 LEU B CA 1
ATOM 8210 C C . LEU B 1 497 ? 41.719 2.236 0.121 1 59.16 497 LEU B C 1
ATOM 8212 O O . LEU B 1 497 ? 41.125 3.246 0.523 1 59.16 497 LEU B O 1
ATOM 8216 N N . PHE B 1 498 ? 42.781 1.565 0.635 1 60.66 498 PHE B N 1
ATOM 8217 C CA . PHE B 1 498 ? 43.219 2.092 1.918 1 60.66 498 PHE B CA 1
ATOM 8218 C C . PHE B 1 498 ? 43.875 3.463 1.743 1 60.66 498 PHE B C 1
ATOM 8220 O O . PHE B 1 498 ? 43.688 4.359 2.564 1 60.66 498 PHE B O 1
ATOM 8227 N N . GLY B 1 499 ? 44.719 3.568 0.688 1 60.31 499 GLY B N 1
ATOM 8228 C CA . GLY B 1 499 ? 45.312 4.859 0.399 1 60.31 499 GLY B CA 1
ATOM 8229 C C . GLY B 1 499 ? 44.312 5.938 0.086 1 60.31 499 GLY B C 1
ATOM 8230 O O . GLY B 1 499 ? 44.406 7.055 0.596 1 60.31 499 GLY B O 1
ATOM 8231 N N . PHE B 1 500 ? 43.344 5.562 -0.667 1 65.38 500 PHE B N 1
ATOM 8232 C CA . PHE B 1 500 ? 42.25 6.473 -1.008 1 65.38 500 PHE B CA 1
ATOM 8233 C C . PHE B 1 500 ? 41.5 6.891 0.24 1 65.38 500 PHE B C 1
ATOM 8235 O O . PHE B 1 500 ? 41.25 8.078 0.462 1 65.38 500 PHE B O 1
ATOM 8242 N N . PHE B 1 501 ? 41.219 5.922 1.05 1 66.19 501 PHE B N 1
ATOM 8243 C CA . PHE B 1 501 ? 40.469 6.227 2.248 1 66.19 501 PHE B CA 1
ATOM 8244 C C . PHE B 1 501 ? 41.281 7.074 3.217 1 66.19 501 PHE B C 1
ATOM 8246 O O . PHE B 1 501 ? 40.719 7.977 3.861 1 66.19 501 PHE B O 1
ATOM 8253 N N . SER B 1 502 ? 42.531 6.777 3.227 1 69.19 502 SER B N 1
ATOM 8254 C CA . SER B 1 502 ? 43.406 7.543 4.121 1 69.19 502 SER B CA 1
ATOM 8255 C C . SER B 1 502 ? 43.531 8.992 3.66 1 69.19 502 SER B C 1
ATOM 8257 O O . SER B 1 502 ? 43.562 9.914 4.48 1 69.19 502 SER B O 1
ATOM 8259 N N . LEU B 1 503 ? 43.562 9.18 2.371 1 73.62 503 LEU B N 1
ATOM 8260 C CA . LEU B 1 503 ? 43.656 10.523 1.82 1 73.62 503 LEU B CA 1
ATOM 8261 C C . LEU B 1 503 ? 42.344 11.273 1.977 1 73.62 503 LEU B C 1
ATOM 8263 O O . LEU B 1 503 ? 42.312 12.484 2.221 1 73.62 503 LEU B O 1
ATOM 8267 N N . CYS B 1 504 ? 41.281 10.539 1.921 1 80.44 504 CYS B N 1
ATOM 8268 C CA . CYS B 1 504 ? 39.938 11.164 1.934 1 80.44 504 CYS B CA 1
ATOM 8269 C C . CYS B 1 504 ? 39.469 11.375 3.361 1 80.44 504 CYS B C 1
ATOM 8271 O O . CYS B 1 504 ? 38.562 12.203 3.605 1 80.44 504 CYS B O 1
ATOM 8273 N N . PHE B 1 505 ? 40.094 10.734 4.309 1 83.44 505 PHE B N 1
ATOM 8274 C CA . PHE B 1 505 ? 39.562 10.672 5.668 1 83.44 505 PHE B CA 1
ATOM 8275 C C . PHE B 1 505 ? 39.469 12.062 6.281 1 83.44 505 PHE B C 1
ATOM 8277 O O . PHE B 1 505 ? 38.438 12.438 6.832 1 83.44 505 PHE B O 1
ATOM 8284 N N . PRO B 1 506 ? 40.531 12.898 6.168 1 86 506 PRO B N 1
ATOM 8285 C CA . PRO B 1 506 ? 40.406 14.234 6.766 1 86 506 PRO B CA 1
ATOM 8286 C C . PRO B 1 506 ? 39.281 15.062 6.137 1 86 506 PRO B C 1
ATOM 8288 O O . PRO B 1 506 ? 38.625 15.844 6.828 1 86 506 PRO B O 1
ATOM 8291 N N . PHE B 1 507 ? 39.156 14.898 4.895 1 87.69 507 PHE B N 1
ATOM 8292 C CA . PHE B 1 507 ? 38.125 15.648 4.207 1 87.69 507 PHE B CA 1
ATOM 8293 C C . PHE B 1 507 ? 36.719 15.148 4.609 1 87.69 507 PHE B C 1
ATOM 8295 O O . PHE B 1 507 ? 35.781 15.938 4.758 1 87.69 507 PHE B O 1
ATOM 8302 N N . ILE B 1 508 ? 36.656 13.867 4.82 1 87.94 508 ILE B N 1
ATOM 8303 C CA . ILE B 1 508 ? 35.375 13.289 5.258 1 87.94 508 ILE B CA 1
ATOM 8304 C C . ILE B 1 508 ? 35.062 13.75 6.676 1 87.94 508 ILE B C 1
ATOM 8306 O O . ILE B 1 508 ? 33.906 14.109 6.977 1 87.94 508 ILE B O 1
ATOM 8310 N N . ALA B 1 509 ? 36 13.727 7.508 1 90.19 509 ALA B N 1
ATOM 8311 C CA . ALA B 1 509 ? 35.812 14.188 8.883 1 90.19 509 ALA B CA 1
ATOM 8312 C C . ALA B 1 509 ? 35.375 15.648 8.922 1 90.19 509 ALA B C 1
ATOM 8314 O O . ALA B 1 509 ? 34.469 16.016 9.664 1 90.19 509 ALA B O 1
ATOM 8315 N N . LEU B 1 510 ? 36.094 16.422 8.086 1 91.88 510 LEU B N 1
ATOM 8316 C CA . LEU B 1 510 ? 35.719 17.844 8 1 91.88 510 LEU B CA 1
ATOM 8317 C C . LEU B 1 510 ? 34.281 18.016 7.492 1 91.88 510 LEU B C 1
ATOM 8319 O O . LEU B 1 510 ? 33.562 18.875 7.973 1 91.88 510 LEU B O 1
ATOM 8323 N N . TYR B 1 511 ? 33.969 17.219 6.551 1 92.5 511 TYR B N 1
ATOM 8324 C CA . TYR B 1 511 ? 32.625 17.266 5.984 1 92.5 511 TYR B CA 1
ATOM 8325 C C . TYR B 1 511 ? 31.594 16.906 7.031 1 92.5 511 TYR B C 1
ATOM 8327 O O . TYR B 1 511 ? 30.578 17.594 7.16 1 92.5 511 TYR B O 1
ATOM 8335 N N . ILE B 1 512 ? 31.812 15.898 7.801 1 91.25 512 ILE B N 1
ATOM 8336 C CA . ILE B 1 512 ? 30.906 15.461 8.844 1 91.25 512 ILE B CA 1
ATOM 8337 C C . ILE B 1 512 ? 30.781 16.547 9.914 1 91.25 512 ILE B C 1
ATOM 8339 O O . ILE B 1 512 ? 29.672 16.859 10.359 1 91.25 512 ILE B O 1
ATOM 8343 N N . PHE B 1 513 ? 31.828 17.141 10.234 1 93.44 513 PHE B N 1
ATOM 8344 C CA . PHE B 1 513 ? 31.828 18.203 11.234 1 93.44 513 PHE B CA 1
ATOM 8345 C C . PHE B 1 513 ? 31.047 19.422 10.734 1 93.44 513 PHE B C 1
ATOM 8347 O O . PHE B 1 513 ? 30.281 20.031 11.484 1 93.44 513 PHE B O 1
ATOM 8354 N N . ALA B 1 514 ? 31.328 19.719 9.516 1 94.56 514 ALA B N 1
ATOM 8355 C CA . ALA B 1 514 ? 30.641 20.859 8.938 1 94.56 514 ALA B CA 1
ATOM 8356 C C . ALA B 1 514 ? 29.125 20.625 8.914 1 94.56 514 ALA B C 1
ATOM 8358 O O . ALA B 1 514 ? 28.344 21.531 9.25 1 94.56 514 ALA B O 1
ATOM 8359 N N . ASN B 1 515 ? 28.75 19.469 8.562 1 93.31 515 ASN B N 1
ATOM 8360 C CA . ASN B 1 515 ? 27.328 19.125 8.539 1 93.31 515 ASN B CA 1
ATOM 8361 C C . ASN B 1 515 ? 26.719 19.156 9.938 1 93.31 515 ASN B C 1
ATOM 8363 O O . ASN B 1 515 ? 25.609 19.672 10.125 1 93.31 515 ASN B O 1
ATOM 8367 N N . MET B 1 516 ? 27.391 18.672 10.828 1 92.56 516 MET B N 1
ATOM 8368 C CA . MET B 1 516 ? 26.891 18.656 12.203 1 92.56 516 MET B CA 1
ATOM 8369 C C . MET B 1 516 ? 26.812 20.078 12.758 1 92.56 516 MET B C 1
ATOM 8371 O O . MET B 1 516 ? 25.875 20.406 13.477 1 92.56 516 MET B O 1
ATOM 8375 N N . PHE B 1 517 ? 27.781 20.812 12.438 1 94.38 517 PHE B N 1
ATOM 8376 C CA . PHE B 1 517 ? 27.781 22.203 12.914 1 94.38 517 PHE B CA 1
ATOM 8377 C C . PHE B 1 517 ? 26.609 22.969 12.352 1 94.38 517 PHE B C 1
ATOM 8379 O O . PHE B 1 517 ? 25.969 23.75 13.062 1 94.38 517 PHE B O 1
ATOM 8386 N N . THR B 1 518 ? 26.344 22.828 11.07 1 93.69 518 THR B N 1
ATOM 8387 C CA . THR B 1 518 ? 25.234 23.562 10.461 1 93.69 518 THR B CA 1
ATOM 8388 C C . THR B 1 518 ? 23.906 23.188 11.117 1 93.69 518 THR B C 1
ATOM 8390 O O . THR B 1 518 ? 23.031 24.031 11.273 1 93.69 518 THR B O 1
ATOM 8393 N N . LEU B 1 519 ? 23.781 21.953 11.5 1 93.56 519 LEU B N 1
ATOM 8394 C CA . LEU B 1 519 ? 22.578 21.531 12.195 1 93.56 519 LEU B CA 1
ATOM 8395 C C . LEU B 1 519 ? 22.5 22.156 13.578 1 93.56 519 LEU B C 1
ATOM 8397 O O . LEU B 1 519 ? 21.469 22.75 13.938 1 93.56 519 LEU B O 1
ATOM 8401 N N . VAL B 1 520 ? 23.531 22.094 14.305 1 94.62 520 VAL B N 1
ATOM 8402 C CA . VAL B 1 520 ? 23.562 22.609 15.672 1 94.62 520 VAL B CA 1
ATOM 8403 C C . VAL B 1 520 ? 23.359 24.125 15.656 1 94.62 520 VAL B C 1
ATOM 8405 O O . VAL B 1 520 ? 22.594 24.672 16.469 1 94.62 520 VAL B O 1
ATOM 8408 N N . GLU B 1 521 ? 24.016 24.734 14.734 1 95.88 521 GLU B N 1
ATOM 8409 C CA . GLU B 1 521 ? 23.891 26.188 14.617 1 95.88 521 GLU B CA 1
ATOM 8410 C C . GLU B 1 521 ? 22.484 26.594 14.227 1 95.88 521 GLU B C 1
ATOM 8412 O O . GLU B 1 521 ? 21.984 27.625 14.664 1 95.88 521 GLU B O 1
ATOM 8417 N N . SER B 1 522 ? 21.844 25.812 13.398 1 95.62 522 SER B N 1
ATOM 8418 C CA . SER B 1 522 ? 20.453 26.078 13.008 1 95.62 522 SER B CA 1
ATOM 8419 C C . SER B 1 522 ? 19.516 26.031 14.203 1 95.62 522 SER B C 1
ATOM 8421 O O . SER B 1 522 ? 18.562 26.797 14.281 1 95.62 522 SER B O 1
ATOM 8423 N N . LEU B 1 523 ? 19.797 25.188 15.117 1 94.19 523 LEU B N 1
ATOM 8424 C CA . LEU B 1 523 ? 18.984 25.078 16.312 1 94.19 523 LEU B CA 1
ATOM 8425 C C . LEU B 1 523 ? 19.328 26.188 17.312 1 94.19 523 LEU B C 1
ATOM 8427 O O . LEU B 1 523 ? 18.438 26.75 17.953 1 94.19 523 LEU B O 1
ATOM 8431 N N . ARG B 1 524 ? 20.578 26.5 17.375 1 93.56 524 ARG B N 1
ATOM 8432 C CA . ARG B 1 524 ? 21.031 27.531 18.297 1 93.56 524 ARG B CA 1
ATOM 8433 C C . ARG B 1 524 ? 20.531 28.906 17.875 1 93.56 524 ARG B C 1
ATOM 8435 O O . ARG B 1 524 ? 20.141 29.719 18.719 1 93.56 524 ARG B O 1
ATOM 8442 N N . GLN B 1 525 ? 20.516 29.141 16.656 1 94.69 525 GLN B N 1
ATOM 8443 C CA . GLN B 1 525 ? 20.125 30.453 16.141 1 94.69 525 GLN B CA 1
ATOM 8444 C C . GLN B 1 525 ? 18.656 30.734 16.453 1 94.69 525 GLN B C 1
ATOM 8446 O O . GLN B 1 525 ? 18.25 31.891 16.5 1 94.69 525 GLN B O 1
ATOM 8451 N N . LEU B 1 526 ? 17.875 29.75 16.703 1 93.75 526 LEU B N 1
ATOM 8452 C CA . LEU B 1 526 ? 16.453 29.906 16.969 1 93.75 526 LEU B CA 1
ATOM 8453 C C . LEU B 1 526 ? 16.219 30.781 18.203 1 93.75 526 LEU B C 1
ATOM 8455 O O . LEU B 1 526 ? 15.18 31.422 18.328 1 93.75 526 LEU B O 1
ATOM 8459 N N . PHE B 1 527 ? 17.219 30.812 19.031 1 91.44 527 PHE B N 1
ATOM 8460 C CA . PHE B 1 527 ? 17.078 31.562 20.281 1 91.44 527 PHE B CA 1
ATOM 8461 C C . PHE B 1 527 ? 17.656 32.969 20.125 1 91.44 527 PHE B C 1
ATOM 8463 O O . PHE B 1 527 ? 17.703 33.719 21.109 1 91.44 527 PHE B O 1
ATOM 8470 N N . HIS B 1 528 ? 18.109 33.281 18.984 1 91.81 528 HIS B N 1
ATOM 8471 C CA . HIS B 1 528 ? 18.672 34.594 18.703 1 91.81 528 HIS B CA 1
ATOM 8472 C C . HIS B 1 528 ? 18.188 35.125 17.359 1 91.81 528 HIS B C 1
ATOM 8474 O O . HIS B 1 528 ? 18.953 35.75 16.625 1 91.81 528 HIS B O 1
ATOM 8480 N N . LEU B 1 529 ? 16.953 34.875 17.047 1 93.56 529 LEU B N 1
ATOM 8481 C CA . LEU B 1 529 ? 16.391 35.312 15.766 1 93.56 529 LEU B CA 1
ATOM 8482 C C . LEU B 1 529 ? 15.953 36.75 15.812 1 93.56 529 LEU B C 1
ATOM 8484 O O . LEU B 1 529 ? 15.492 37.25 16.844 1 93.56 529 LEU B O 1
ATOM 8488 N N . PRO B 1 530 ? 16.125 37.406 14.664 1 91.94 530 PRO B N 1
ATOM 8489 C CA . PRO B 1 530 ? 15.555 38.75 14.578 1 91.94 530 PRO B CA 1
ATOM 8490 C C . PRO B 1 530 ? 14.031 38.719 14.547 1 91.94 530 PRO B C 1
ATOM 8492 O O . PRO B 1 530 ? 13.422 37.688 14.242 1 91.94 530 PRO B O 1
ATOM 8495 N N . ASP B 1 531 ? 13.398 39.812 14.797 1 90.62 531 ASP B N 1
ATOM 8496 C CA . ASP B 1 531 ? 11.945 39.938 14.891 1 90.62 531 ASP B CA 1
ATOM 8497 C C . ASP B 1 531 ? 11.281 39.594 13.562 1 90.62 531 ASP B C 1
ATOM 8499 O O . ASP B 1 531 ? 10.188 39.031 13.531 1 90.62 531 ASP B O 1
ATOM 8503 N N . GLY B 1 532 ? 11.938 39.875 12.555 1 91.75 532 GLY B N 1
ATOM 8504 C CA . GLY B 1 532 ? 11.383 39.625 11.242 1 91.75 532 GLY B CA 1
ATOM 8505 C C . GLY B 1 532 ? 11.164 38.156 10.945 1 91.75 532 GLY B C 1
ATOM 8506 O O . GLY B 1 532 ? 10.352 37.781 10.094 1 91.75 532 GLY B O 1
ATOM 8507 N N . ALA B 1 533 ? 11.875 37.312 11.617 1 92.81 533 ALA B N 1
ATOM 8508 C CA . ALA B 1 533 ? 11.773 35.875 11.398 1 92.81 533 ALA B CA 1
ATOM 8509 C C . ALA B 1 533 ? 10.453 35.344 11.938 1 92.81 533 ALA B C 1
ATOM 8511 O O . ALA B 1 533 ? 10.016 34.25 11.539 1 92.81 533 ALA B O 1
ATOM 8512 N N . PHE B 1 534 ? 9.812 36.062 12.766 1 93.06 534 PHE B N 1
ATOM 8513 C CA . PHE B 1 534 ? 8.594 35.562 13.406 1 93.06 534 PHE B CA 1
ATOM 8514 C C . PHE B 1 534 ? 7.363 36.125 12.695 1 93.06 534 PHE B C 1
ATOM 8516 O O . PHE B 1 534 ? 6.234 35.75 13.023 1 93.06 534 PHE B O 1
ATOM 8523 N N . LEU B 1 535 ? 7.574 36.906 11.742 1 91.88 535 LEU B N 1
ATOM 8524 C CA . LEU B 1 535 ? 6.465 37.438 10.953 1 91.88 535 LEU B CA 1
ATOM 8525 C C . LEU B 1 535 ? 6.105 36.5 9.812 1 91.88 535 LEU B C 1
ATOM 8527 O O . LEU B 1 535 ? 6.988 35.938 9.18 1 91.88 535 LEU B O 1
ATOM 8531 N N . LEU B 1 536 ? 4.832 36.344 9.633 1 91.06 536 LEU B N 1
ATOM 8532 C CA . LEU B 1 536 ? 4.375 35.469 8.547 1 91.06 536 LEU B CA 1
ATOM 8533 C C . LEU B 1 536 ? 4.191 36.281 7.262 1 91.06 536 LEU B C 1
ATOM 8535 O O . LEU B 1 536 ? 3.703 37.406 7.301 1 91.06 536 LEU B O 1
ATOM 8539 N N . PRO B 1 537 ? 4.703 35.625 6.219 1 89.5 537 PRO B N 1
ATOM 8540 C CA . PRO B 1 537 ? 4.445 36.281 4.945 1 89.5 537 PRO B CA 1
ATOM 8541 C C . PRO B 1 537 ? 2.959 36.375 4.602 1 89.5 537 PRO B C 1
ATOM 8543 O O . PRO B 1 537 ? 2.16 35.594 5.152 1 89.5 537 PRO B O 1
ATOM 8546 N N . GLU B 1 538 ? 2.689 37.188 3.652 1 80.56 538 GLU B N 1
ATOM 8547 C CA . GLU B 1 538 ? 1.295 37.375 3.258 1 80.56 538 GLU B CA 1
ATOM 8548 C C . GLU B 1 538 ? 0.711 36.094 2.674 1 80.56 538 GLU B C 1
ATOM 8550 O O . GLU B 1 538 ? 1.376 35.406 1.903 1 80.56 538 GLU B O 1
ATOM 8555 N N . PHE B 1 539 ? -0.345 35.625 3.057 1 74.88 539 PHE B N 1
ATOM 8556 C CA . PHE B 1 539 ? -1.203 34.562 2.525 1 74.88 539 PHE B CA 1
ATOM 8557 C C . PHE B 1 539 ? -0.709 33.188 2.963 1 74.88 539 PHE B C 1
ATOM 8559 O O . PHE B 1 539 ? -1.382 32.188 2.738 1 74.88 539 PHE B O 1
ATOM 8566 N N . SER B 1 540 ? 0.447 33.156 3.654 1 75.94 540 SER B N 1
ATOM 8567 C CA . SER B 1 540 ? 0.962 31.844 4.055 1 75.94 540 SER B CA 1
ATOM 8568 C C . SER B 1 540 ? 0.09 31.219 5.137 1 75.94 540 SER B C 1
ATOM 8570 O O . SER B 1 540 ? 0.019 29.984 5.246 1 75.94 540 SER B O 1
ATOM 8572 N N . ALA B 1 541 ? -0.618 32.062 5.742 1 75.56 541 ALA B N 1
ATOM 8573 C CA . ALA B 1 541 ? -1.437 31.594 6.852 1 75.56 541 ALA B CA 1
ATOM 8574 C C . ALA B 1 541 ? -2.666 30.844 6.34 1 75.56 541 ALA B C 1
ATOM 8576 O O . ALA B 1 541 ? -3.297 30.094 7.086 1 75.56 541 ALA B O 1
ATOM 8577 N N . TYR B 1 542 ? -2.885 30.938 5.047 1 76 542 TYR B N 1
ATOM 8578 C CA . TYR B 1 542 ? -4.141 30.406 4.535 1 76 542 TYR B CA 1
ATOM 8579 C C . TYR B 1 542 ? -3.904 29.141 3.703 1 76 542 TYR B C 1
ATOM 8581 O O . TYR B 1 542 ? -4.836 28.609 3.098 1 76 542 TYR B O 1
ATOM 8589 N N . PHE B 1 543 ? -2.721 28.625 3.707 1 79.38 543 PHE B N 1
ATOM 8590 C CA . PHE B 1 543 ? -2.412 27.406 2.971 1 79.38 543 PHE B CA 1
ATOM 8591 C C . PHE B 1 543 ? -2.359 26.203 3.91 1 79.38 543 PHE B C 1
ATOM 8593 O O . PHE B 1 543 ? -1.64 26.234 4.91 1 79.38 543 PHE B O 1
ATOM 8600 N N . PRO B 1 544 ? -3.123 25.203 3.537 1 78.56 544 PRO B N 1
ATOM 8601 C CA . PRO B 1 544 ? -3.119 24.016 4.398 1 78.56 544 PRO B CA 1
ATOM 8602 C C . PRO B 1 544 ? -1.764 23.312 4.426 1 78.56 544 PRO B C 1
ATOM 8604 O O . PRO B 1 544 ? -1.081 23.25 3.402 1 78.56 544 PRO B O 1
ATOM 8607 N N . HIS B 1 545 ? -1.322 23.031 5.57 1 79.31 545 HIS B N 1
ATOM 8608 C CA . HIS B 1 545 ? -0.043 22.359 5.754 1 79.31 545 HIS B CA 1
ATOM 8609 C C . HIS B 1 545 ? 0.019 21.656 7.109 1 79.31 545 HIS B C 1
ATOM 8611 O O . HIS B 1 545 ? -0.9 21.781 7.922 1 79.31 545 HIS B O 1
ATOM 8617 N N . PHE B 1 546 ? 0.944 20.828 7.211 1 81.44 546 PHE B N 1
ATOM 8618 C CA . PHE B 1 546 ? 1.215 20.188 8.492 1 81.44 546 PHE B CA 1
ATOM 8619 C C . PHE B 1 546 ? 2.221 21 9.305 1 81.44 546 PHE B C 1
ATOM 8621 O O . PHE B 1 546 ? 3.242 21.438 8.773 1 81.44 546 PHE B O 1
ATOM 8628 N N . ALA B 1 547 ? 1.759 21.391 10.516 1 79.75 547 ALA B N 1
ATOM 8629 C CA . ALA B 1 547 ? 2.633 22.172 11.383 1 79.75 547 ALA B CA 1
ATOM 8630 C C . ALA B 1 547 ? 2.635 21.625 12.805 1 79.75 547 ALA B C 1
ATOM 8632 O O . ALA B 1 547 ? 1.655 21.016 13.242 1 79.75 547 ALA B O 1
#

Solvent-accessible surface area (backbone atoms only — not comparable to full-atom values): 58019 Å² total; per-residue (Å²): 126,88,73,61,80,69,69,76,69,65,84,76,65,42,42,63,87,44,75,55,64,59,48,47,13,48,60,54,55,52,36,32,36,51,46,45,44,50,46,37,38,51,71,34,60,58,56,58,22,37,78,56,80,52,92,53,60,58,60,54,47,50,51,48,39,52,38,41,72,76,36,46,66,58,50,42,48,33,43,50,44,33,43,50,50,4,47,52,46,17,50,54,45,43,70,66,44,59,35,67,78,62,64,79,67,70,72,44,70,62,53,46,50,51,53,66,54,57,66,78,62,79,65,61,68,58,63,71,63,59,59,71,67,74,86,66,70,70,36,83,45,66,57,39,57,42,53,12,26,35,38,43,26,19,31,40,25,26,36,14,68,90,52,42,44,71,54,78,36,37,63,43,43,38,34,64,56,47,46,51,52,37,51,74,52,46,47,81,70,56,79,86,60,51,65,65,59,54,56,55,50,26,31,73,46,70,68,56,52,48,51,40,51,40,35,50,52,46,54,54,49,47,54,49,44,22,54,74,69,72,30,56,74,51,51,42,53,33,53,35,51,21,52,45,50,46,24,49,52,34,30,61,64,44,62,58,41,56,32,59,45,53,65,44,48,76,33,70,58,70,66,24,35,14,44,39,26,31,46,54,36,62,13,22,45,32,42,62,34,80,91,15,55,41,59,49,60,33,68,29,52,49,80,43,40,47,74,44,53,39,93,72,48,91,69,85,41,52,69,79,58,91,81,52,62,63,46,79,39,43,59,67,41,33,36,55,42,87,64,28,29,44,21,35,45,88,63,78,49,34,84,44,26,43,75,68,41,31,82,87,42,48,52,60,61,36,35,84,58,45,97,85,53,26,40,65,41,40,49,65,52,53,49,29,51,40,30,17,42,60,34,42,72,54,40,83,66,62,85,66,67,88,67,79,35,57,38,42,82,82,23,38,49,60,31,32,78,61,69,60,47,78,51,38,62,57,54,47,49,53,50,25,54,52,44,32,60,35,28,52,43,48,57,73,53,65,81,52,75,54,88,40,72,65,57,44,51,48,48,48,51,24,34,47,42,50,36,43,46,39,55,52,56,47,49,51,49,51,50,47,37,70,71,57,37,70,61,51,70,62,77,81,30,64,59,54,48,44,52,49,47,61,67,42,41,63,57,48,52,50,40,52,48,27,54,50,46,54,52,53,49,20,61,55,36,60,45,29,38,54,72,50,53,30,48,51,47,89,70,54,77,75,52,65,33,56,51,124,86,72,60,78,68,67,76,70,67,80,79,66,40,42,61,86,43,74,55,63,59,48,47,13,48,59,52,52,52,37,32,36,50,45,44,46,51,45,38,39,51,70,33,61,60,57,58,21,39,78,56,82,51,90,55,60,57,60,53,47,50,52,48,39,52,38,41,72,77,35,45,66,58,49,43,48,32,45,52,44,34,44,50,50,5,46,50,48,17,50,53,44,41,71,67,46,61,33,66,78,63,64,78,67,70,72,46,69,61,54,47,52,52,54,65,53,60,66,73,64,77,66,60,69,58,64,70,63,59,58,71,68,73,88,63,72,68,34,82,44,67,57,41,58,43,52,13,28,35,37,45,26,20,30,39,26,25,36,14,67,91,53,43,44,72,53,78,36,37,63,41,42,38,35,66,58,48,46,52,52,37,50,73,51,45,48,80,70,54,78,86,60,51,65,66,59,54,57,54,49,26,32,73,46,69,66,56,52,50,50,38,51,40,36,50,51,46,53,52,50,46,53,51,44,23,55,75,68,71,30,56,73,52,52,42,52,33,53,37,51,22,51,44,49,45,23,50,52,34,30,61,64,45,63,59,42,57,32,60,46,52,66,45,47,77,34,69,59,71,67,25,36,13,44,38,27,30,46,56,35,63,13,21,45,30,44,61,35,82,91,14,55,41,59,48,58,34,68,29,52,47,79,43,41,47,74,43,53,39,90,74,48,90,69,84,42,51,69,80,60,89,82,53,63,63,46,78,39,43,58,66,41,33,36,56,41,87,65,27,28,44,22,35,46,88,62,79,50,34,83,43,26,40,75,70,40,31,82,88,41,48,52,62,63,36,35,84,60,46,98,85,54,26,40,63,42,40,49,63,55,51,48,30,52,40,32,17,41,60,37,40,72,55,40,83,66,62,86,65,66,88,69,79,33,56,37,44,82,85,24,37,50,62,29,31,78,63,69,59,46,80,50,38,64,57,54,47,48,53,50,26,53,53,43,34,60,35,28,52,44,48,58,73,53,65,82,53,75,54,89,42,73,66,56,43,51,49,49,48,49,24,35,46,43,50,36,42,47,38,53,52,56,47,49,52,50,51,49,46,38,70,71,57,39,70,61,52,68,61,78,81,30,65,60,54,49,46,52,50,46,62,67,43,42,64,56,49,53,50,38,53,48,28,54,50,45,54,53,52,48,20,60,55,34,60,43,28,38,52,72,51,52,32,48,51,48,87,70,52,80,74,52,64,34,54,52

Foldseek 3Di:
DVPPVPPPPDDPCVDDDDDDDQFFALVVLVQLLVVLLQLLQLQLDFAFEFAAQDPCPVVLSVVSSVCLLQPLLLLLLLLLLLLVLLLVLLVLLCVQQVAPPPPVPPCPVVNVVVVVLVQPDDCVVVVVSPPPPPVRPHFNARRDSLNSSCLQSQQEWFQQCLQADLPRHRIWGQHSVLSSQCSSQPVPLDDRDHLVVLQVLFPDDPVSVVQSVQSVVLLVVQVVLCVVVVFDAFLSSLLSVLSSLSSVSSNVSCVSHGHPRRHHDYRDDLLSNLSVLLCQQQAWEWDQDPSLQATDTWDHNVVFKDKDFPVVDPDPADADDPPDFKDKDAAQHWYDEPRMIIGTHQDAATCCQCVRSNDPDGDQSNDGADPRRITIGGPSNVVSVNSNVVNCVSRPDDSHDQQHHYIYNGTRSSNHSDDQLSCCLVSLVVSLVSQLVSLVSLCSCQPFDAPDVVLSVLSVVLSVLSNCLSVVLSVVSVVVCVVVNSCQCGDPPVVSVVVSCVVSVVSVVSNSVSSVSSVVRSSVCSVVHDPSNGGGRPPSVVRDHRD/DVPPVPPPPDDPCVDDDDDDDQFFALVVQVQLLVVLLQLLQLQLDFAFEFAAQDPCPVVLSVVSSVCLLQPLLLLLLLLLLLLVLLLVLLVLLCVQQVADPPPVPPCPVVNVVVVVLVLPDDCVVVVVSPPPPPVRPHFNARRDSLNSSCLQSQQEWFQQCLQADLPRHRIWGQHSVLSSQCSSQPVVLDDRDHLVVLQVLFPDDPVSVVQSVQSVVLLVVQVVLCVVVVFDAFLSSLLSVLSSLSSVSSNVSCVSHGHPRRHHDYRYDLLSNLSVLLCQQQAWEWDQDPSLQATDTWDHNVVFKDKDFPVVDPDPADADDPPDFKDKDAAQHWHDEPRMIIGTHQDAATCCQCVRSNDPDGDQSNDGADPRSITIGGPSNVVSVNSNVVNCVSRPDDSHDQQHHYIYNGGRSSNHSDDQLSCCLVSLVVSLVSQLVSLVSLCSCQPFDAPDVVLSVLSVVLSVLSNCLSVVLSVVSVVCCVVVNSCQCGDPVVVSVVVSCVVSVVSVVSNSVSSVSSVVRSVVCSVVHDPSNGGGRPPSVVRDHRD